Protein AF-0000000085142740 (afdb_homodimer)

Structure (mmCIF, N/CA/C/O backbone):
data_AF-0000000085142740-model_v1
#
loop_
_entity.id
_entity.type
_entity.pdbx_description
1 polymer 'Na+/glutamate symporter'
#
loop_
_atom_site.group_PDB
_atom_site.id
_atom_site.type_symbol
_atom_site.label_atom_id
_atom_site.label_alt_id
_atom_site.label_comp_id
_atom_site.label_asym_id
_atom_site.label_entity_id
_atom_site.label_seq_id
_atom_site.pdbx_PDB_ins_code
_atom_site.Cartn_x
_atom_site.Cartn_y
_atom_site.Cartn_z
_atom_site.occupancy
_atom_site.B_iso_or_equiv
_atom_site.auth_seq_id
_atom_site.auth_comp_id
_atom_site.auth_asym_id
_atom_site.auth_atom_id
_atom_site.pdbx_PDB_model_num
ATOM 1 N N . MET A 1 1 ? -31.531 2.143 -6.816 1 34.97 1 MET A N 1
ATOM 2 C CA . MET A 1 1 ? -31.172 1 -5.98 1 34.97 1 MET A CA 1
ATOM 3 C C . MET A 1 1 ? -29.797 1.188 -5.355 1 34.97 1 MET A C 1
ATOM 5 O O . MET A 1 1 ? -28.828 1.452 -6.062 1 34.97 1 MET A O 1
ATOM 9 N N . GLN A 1 2 ? -29.719 1.698 -4.301 1 47.25 2 GLN A N 1
ATOM 10 C CA . GLN A 1 2 ? -28.484 2.059 -3.613 1 47.25 2 GLN A CA 1
ATOM 11 C C . GLN A 1 2 ? -27.453 0.938 -3.713 1 47.25 2 GLN A C 1
ATOM 13 O O . GLN A 1 2 ? -27.703 -0.19 -3.289 1 47.25 2 GLN A O 1
ATOM 18 N N . GLU A 1 3 ? -26.609 0.937 -4.727 1 62.22 3 GLU A N 1
ATOM 19 C CA . GLU A 1 3 ? -25.656 -0.119 -5.043 1 62.22 3 GLU A CA 1
ATOM 20 C C . GLU A 1 3 ? -24.891 -0.567 -3.797 1 62.22 3 GLU A C 1
ATOM 22 O O . GLU A 1 3 ? -24.469 0.262 -2.988 1 62.22 3 GLU A O 1
ATOM 27 N N . GLN A 1 4 ? -25.078 -1.77 -3.393 1 82.69 4 GLN A N 1
ATOM 28 C CA . GLN A 1 4 ? -24.453 -2.424 -2.248 1 82.69 4 GLN A CA 1
ATOM 29 C C . GLN A 1 4 ? -22.938 -2.275 -2.289 1 82.69 4 GLN A C 1
ATOM 31 O O . GLN A 1 4 ? -22.312 -2.441 -3.344 1 82.69 4 GLN A O 1
ATOM 36 N N . PHE A 1 5 ? -22.391 -1.697 -1.229 1 90.69 5 PHE A N 1
ATOM 37 C CA . PHE A 1 5 ? -20.953 -1.533 -1.078 1 90.69 5 PHE A CA 1
ATOM 38 C C . PHE A 1 5 ? -20.266 -2.887 -1.029 1 90.69 5 PHE A C 1
ATOM 40 O O . PHE A 1 5 ? -20.656 -3.766 -0.258 1 90.69 5 PHE A O 1
ATOM 47 N N . THR A 1 6 ? -19.344 -3.148 -1.967 1 91 6 THR A N 1
ATOM 48 C CA . THR A 1 6 ? -18.578 -4.387 -2.053 1 91 6 THR A CA 1
ATOM 49 C C . THR A 1 6 ? -17.078 -4.09 -2.16 1 91 6 THR A C 1
ATOM 51 O O . THR A 1 6 ? -16.672 -2.928 -2.213 1 91 6 THR A O 1
ATOM 54 N N . ALA A 1 7 ? -16.281 -5.094 -2.168 1 92.5 7 ALA A N 1
ATOM 55 C CA . ALA A 1 7 ? -14.844 -4.934 -2.342 1 92.5 7 ALA A CA 1
ATOM 56 C C . ALA A 1 7 ? -14.523 -4.289 -3.688 1 92.5 7 ALA A C 1
ATOM 58 O O . ALA A 1 7 ? -13.562 -3.525 -3.803 1 92.5 7 ALA A O 1
ATOM 59 N N . TRP A 1 8 ? -15.336 -4.531 -4.668 1 91.62 8 TRP A N 1
ATOM 60 C CA . TRP A 1 8 ? -15.141 -3.918 -5.977 1 91.62 8 TRP A CA 1
ATOM 61 C C . TRP A 1 8 ? -15.383 -2.414 -5.914 1 91.62 8 TRP A C 1
ATOM 63 O O . TRP A 1 8 ? -14.734 -1.646 -6.637 1 91.62 8 TRP A O 1
ATOM 73 N N . SER A 1 9 ? -16.328 -1.988 -5.016 1 94.44 9 SER A N 1
ATOM 74 C CA . SER A 1 9 ? -16.578 -0.563 -4.82 1 94.44 9 SER A CA 1
ATOM 75 C C . SER A 1 9 ? -15.328 0.149 -4.312 1 94.44 9 SER A C 1
ATOM 77 O O . SER A 1 9 ? -15.062 1.296 -4.68 1 94.44 9 SER A O 1
ATOM 79 N N . VAL A 1 10 ? -14.609 -0.55 -3.465 1 94.62 10 VAL A N 1
ATOM 80 C CA . VAL A 1 10 ? -13.375 0.006 -2.92 1 94.62 10 VAL A CA 1
ATOM 81 C C . VAL A 1 10 ? -12.367 0.22 -4.047 1 94.62 10 VAL A C 1
ATOM 83 O O . VAL A 1 10 ? -11.703 1.259 -4.105 1 94.62 10 VAL A O 1
ATOM 86 N N . LEU A 1 11 ? -12.25 -0.732 -4.949 1 95.5 11 LEU A N 1
ATOM 87 C CA . LEU A 1 11 ? -11.305 -0.623 -6.055 1 95.5 11 LEU A CA 1
ATOM 88 C C . LEU A 1 11 ? -11.695 0.52 -6.988 1 95.5 11 LEU A C 1
ATOM 90 O O . LEU A 1 11 ? -10.828 1.263 -7.461 1 95.5 11 LEU A O 1
ATOM 94 N N . VAL A 1 12 ? -12.953 0.63 -7.273 1 95.62 12 VAL A N 1
ATOM 95 C CA . VAL A 1 12 ? -13.422 1.683 -8.172 1 95.62 12 VAL A CA 1
ATOM 96 C C . VAL A 1 12 ? -13.125 3.051 -7.562 1 95.62 12 VAL A C 1
ATOM 98 O O . VAL A 1 12 ? -12.609 3.943 -8.242 1 95.62 12 VAL A O 1
ATOM 101 N N . ASP A 1 13 ? -13.469 3.182 -6.293 1 96.69 13 ASP A N 1
ATOM 102 C CA . ASP A 1 13 ? -13.156 4.438 -5.613 1 96.69 13 ASP A CA 1
ATOM 103 C C . ASP A 1 13 ? -11.656 4.719 -5.629 1 96.69 13 ASP A C 1
ATOM 105 O O . ASP A 1 13 ? -11.234 5.852 -5.871 1 96.69 13 ASP A O 1
ATOM 109 N N . ALA A 1 14 ? -10.891 3.684 -5.332 1 97 14 ALA A N 1
ATOM 110 C CA . ALA A 1 14 ? -9.438 3.826 -5.348 1 97 14 ALA A CA 1
ATOM 111 C C . ALA A 1 14 ? -8.945 4.223 -6.734 1 97 14 ALA A C 1
ATOM 113 O O . ALA A 1 14 ? -8 5.012 -6.859 1 97 14 ALA A O 1
ATOM 114 N N . GLY A 1 15 ? -9.555 3.639 -7.742 1 97.69 15 GLY A N 1
ATOM 115 C CA . GLY A 1 15 ? -9.195 3.979 -9.109 1 97.69 15 GLY A CA 1
ATOM 116 C C . GLY A 1 15 ? -9.5 5.422 -9.469 1 97.69 15 GLY A C 1
ATOM 117 O O . GLY A 1 15 ? -8.688 6.09 -10.117 1 97.69 15 GLY A O 1
ATOM 118 N N . LEU A 1 16 ? -10.656 5.879 -9.039 1 97.56 16 LEU A N 1
ATOM 119 C CA . LEU A 1 16 ? -11.031 7.27 -9.281 1 97.56 16 LEU A CA 1
ATOM 120 C C . LEU A 1 16 ? -10.078 8.219 -8.555 1 97.56 16 LEU A C 1
ATOM 122 O O . LEU A 1 16 ? -9.656 9.227 -9.125 1 97.56 16 LEU A O 1
ATOM 126 N N . ILE A 1 17 ? -9.773 7.887 -7.34 1 97.81 17 ILE A N 1
ATOM 127 C CA . ILE A 1 17 ? -8.844 8.688 -6.559 1 97.81 17 ILE A CA 1
ATOM 128 C C . ILE A 1 17 ? -7.469 8.688 -7.23 1 97.81 17 ILE A C 1
ATOM 130 O O . ILE A 1 17 ? -6.816 9.727 -7.332 1 97.81 17 ILE A O 1
ATOM 134 N N . GLY A 1 18 ? -7.082 7.484 -7.652 1 97.38 18 GLY A N 1
ATOM 135 C CA . GLY A 1 18 ? -5.816 7.383 -8.359 1 97.38 18 GLY A CA 1
ATOM 136 C C . GLY A 1 18 ? -5.77 8.219 -9.625 1 97.38 18 GLY A C 1
ATOM 137 O O . GLY A 1 18 ? -4.762 8.867 -9.914 1 97.38 18 GLY A O 1
ATOM 138 N N . ALA A 1 19 ? -6.809 8.227 -10.367 1 97.12 19 ALA A N 1
ATOM 139 C CA . ALA A 1 19 ? -6.895 9.031 -11.586 1 97.12 19 ALA A CA 1
ATOM 140 C C . ALA A 1 19 ? -6.793 10.523 -11.258 1 97.12 19 ALA A C 1
ATOM 142 O O . ALA A 1 19 ? -6.102 11.266 -11.953 1 97.12 19 ALA A O 1
ATOM 143 N N . LEU A 1 20 ? -7.531 10.914 -10.258 1 97.75 20 LEU A N 1
ATOM 144 C CA . LEU A 1 20 ? -7.496 12.312 -9.844 1 97.75 20 LEU A CA 1
ATOM 145 C C . LEU A 1 20 ? -6.094 12.703 -9.383 1 97.75 20 LEU A C 1
ATOM 147 O O . LEU A 1 20 ? -5.629 13.805 -9.688 1 97.75 20 LEU A O 1
ATOM 151 N N . LEU A 1 21 ? -5.488 11.836 -8.641 1 96.94 21 LEU A N 1
ATOM 152 C CA . LEU A 1 21 ? -4.129 12.102 -8.188 1 96.94 21 LEU A CA 1
ATOM 153 C C . LEU A 1 21 ? -3.176 12.234 -9.367 1 96.94 21 LEU A C 1
ATOM 155 O O . LEU A 1 21 ? -2.27 13.07 -9.344 1 96.94 21 LEU A O 1
ATOM 159 N N . ALA A 1 22 ? -3.338 11.383 -10.375 1 94.62 22 ALA A N 1
ATOM 160 C CA . ALA A 1 22 ? -2.508 11.461 -11.57 1 94.62 22 ALA A CA 1
ATOM 161 C C . ALA A 1 22 ? -2.689 12.805 -12.273 1 94.62 22 ALA A C 1
ATOM 163 O O . ALA A 1 22 ? -1.712 13.438 -12.672 1 94.62 22 ALA A O 1
ATOM 164 N N . VAL A 1 23 ? -3.877 13.219 -12.383 1 95.69 23 VAL A N 1
ATOM 165 C CA . VAL A 1 23 ? -4.172 14.5 -13.016 1 95.69 23 VAL A CA 1
ATOM 166 C C . VAL A 1 23 ? -3.602 15.633 -12.172 1 95.69 23 VAL A C 1
ATOM 168 O O . VAL A 1 23 ? -3.045 16.594 -12.703 1 95.69 23 VAL A O 1
ATOM 171 N N . GLY A 1 24 ? -3.842 15.492 -10.859 1 96.06 24 GLY A N 1
ATOM 172 C CA . GLY A 1 24 ? -3.291 16.5 -9.969 1 96.06 24 GLY A CA 1
ATOM 173 C C . GLY A 1 24 ? -1.781 16.609 -10.055 1 96.06 24 GLY A C 1
ATOM 174 O O . GLY A 1 24 ? -1.234 17.719 -10.031 1 96.06 24 GLY A O 1
ATOM 175 N N . THR A 1 25 ? -1.172 15.5 -10.164 1 94.06 25 THR A N 1
ATOM 176 C CA . THR A 1 25 ? 0.282 15.469 -10.273 1 94.06 25 THR A CA 1
ATOM 177 C C . THR A 1 25 ? 0.737 16.125 -11.578 1 94.06 25 THR A C 1
ATOM 179 O O . THR A 1 25 ? 1.7 16.891 -11.586 1 94.06 25 THR A O 1
ATOM 182 N N . LEU A 1 26 ? 0.085 15.828 -12.641 1 91.31 26 LEU A N 1
ATOM 183 C CA . LEU A 1 26 ? 0.411 16.422 -13.93 1 91.31 26 LEU A CA 1
ATOM 184 C C . LEU A 1 26 ? 0.143 17.922 -13.922 1 91.31 26 LEU A C 1
ATOM 186 O O . LEU A 1 26 ? 0.929 18.703 -14.469 1 91.31 26 LEU A O 1
ATOM 190 N N . ALA A 1 27 ? -0.961 18.297 -13.352 1 94.5 27 ALA A N 1
ATOM 191 C CA . ALA A 1 27 ? -1.302 19.719 -13.266 1 94.5 27 ALA A CA 1
ATOM 192 C C . ALA A 1 27 ? -0.234 20.5 -12.5 1 94.5 27 ALA A C 1
ATOM 194 O O . ALA A 1 27 ? 0.189 21.562 -12.93 1 94.5 27 ALA A O 1
ATOM 195 N N . ARG A 1 28 ? 0.13 19.938 -11.383 1 92.88 28 ARG A N 1
ATOM 196 C CA . ARG A 1 28 ? 1.183 20.547 -10.586 1 92.88 28 ARG A CA 1
ATOM 197 C C . ARG A 1 28 ? 2.484 20.656 -11.375 1 92.88 28 ARG A C 1
ATOM 199 O O . ARG A 1 28 ? 3.225 21.625 -11.242 1 92.88 28 ARG A O 1
ATOM 206 N N . ALA A 1 29 ? 2.768 19.719 -12.195 1 88.94 29 ALA A N 1
ATOM 207 C CA . ALA A 1 29 ? 4.027 19.656 -12.93 1 88.94 29 ALA A CA 1
ATOM 208 C C . ALA A 1 29 ? 4.035 20.641 -14.102 1 88.94 29 ALA A C 1
ATOM 210 O O . ALA A 1 29 ? 5.098 21.109 -14.516 1 88.94 29 ALA A O 1
ATOM 211 N N . VAL A 1 30 ? 2.84 21.078 -14.578 1 90.88 30 VAL A N 1
ATOM 212 C CA . VAL A 1 30 ? 2.83 21.797 -15.844 1 90.88 30 VAL A CA 1
ATOM 213 C C . VAL A 1 30 ? 2.27 23.203 -15.625 1 90.88 30 VAL A C 1
ATOM 215 O O . VAL A 1 30 ? 2.633 24.141 -16.344 1 90.88 30 VAL A O 1
ATOM 218 N N . ILE A 1 31 ? 1.387 23.391 -14.664 1 93.75 31 ILE A N 1
ATOM 219 C CA . ILE A 1 31 ? 0.692 24.656 -14.508 1 93.75 31 ILE A CA 1
ATOM 220 C C . ILE A 1 31 ? 1.471 25.562 -13.547 1 93.75 31 ILE A C 1
ATOM 222 O O . ILE A 1 31 ? 1.607 25.234 -12.359 1 93.75 31 ILE A O 1
ATOM 226 N N . THR A 1 32 ? 1.837 26.672 -13.938 1 91.62 32 THR A N 1
ATOM 227 C CA . THR A 1 32 ? 2.766 27.562 -13.25 1 91.62 32 THR A CA 1
ATOM 228 C C . THR A 1 32 ? 2.131 28.141 -11.984 1 91.62 32 THR A C 1
ATOM 230 O O . THR A 1 32 ? 2.766 28.172 -10.93 1 91.62 32 THR A O 1
ATOM 233 N N . PRO A 1 33 ? 0.891 28.578 -12.023 1 91.75 33 PRO A N 1
ATOM 234 C CA . PRO A 1 33 ? 0.314 29.094 -10.781 1 91.75 33 PRO A CA 1
ATOM 235 C C . PRO A 1 33 ? 0.26 28.062 -9.672 1 91.75 33 PRO A C 1
ATOM 237 O O . PRO A 1 33 ? 0.429 28.391 -8.492 1 91.75 33 PRO A O 1
ATOM 240 N N . LEU A 1 34 ? 0.009 26.844 -9.969 1 92.56 34 LEU A N 1
ATOM 241 C CA . LEU A 1 34 ? -0.023 25.766 -8.984 1 92.56 34 LEU A CA 1
ATOM 242 C C . LEU A 1 34 ? 1.37 25.5 -8.422 1 92.56 34 LEU A C 1
ATOM 244 O O . LEU A 1 34 ? 1.519 25.172 -7.246 1 92.56 34 LEU A O 1
ATOM 248 N N . GLN A 1 35 ? 2.354 25.703 -9.281 1 89.5 35 GLN A N 1
ATOM 249 C CA . GLN A 1 35 ? 3.744 25.562 -8.867 1 89.5 35 GLN A CA 1
ATOM 250 C C . GLN A 1 35 ? 4.152 26.672 -7.906 1 89.5 35 GLN A C 1
ATOM 252 O O . GLN A 1 35 ? 4.801 26.422 -6.891 1 89.5 35 GLN A O 1
ATOM 257 N N . THR A 1 36 ? 3.676 27.859 -8.297 1 84.88 36 THR A N 1
ATOM 258 C CA . THR A 1 36 ? 4.059 29.031 -7.508 1 84.88 36 THR A CA 1
ATOM 259 C C . THR A 1 36 ? 3.439 28.969 -6.113 1 84.88 36 THR A C 1
ATOM 261 O O . THR A 1 36 ? 4.062 29.375 -5.133 1 84.88 36 THR A O 1
ATOM 264 N N . LEU A 1 37 ? 2.273 28.422 -6.055 1 86.94 37 LEU A N 1
ATOM 265 C CA . LEU A 1 37 ? 1.59 28.297 -4.77 1 86.94 37 LEU A CA 1
ATOM 266 C C . LEU A 1 37 ? 1.961 27 -4.07 1 86.94 37 LEU A C 1
ATOM 268 O O . LEU A 1 37 ? 1.559 26.766 -2.93 1 86.94 37 LEU A O 1
ATOM 272 N N . MET A 1 38 ? 2.695 26.156 -4.793 1 87.69 38 MET A N 1
ATOM 273 C CA . MET A 1 38 ? 3.174 24.875 -4.273 1 87.69 38 MET A CA 1
ATOM 274 C C . MET A 1 38 ? 2.016 24.047 -3.744 1 87.69 38 MET A C 1
ATOM 276 O O . MET A 1 38 ? 2.094 23.484 -2.645 1 87.69 38 MET A O 1
ATOM 280 N N . ILE A 1 39 ? 0.956 24.062 -4.473 1 91.06 39 ILE A N 1
ATOM 281 C CA . ILE A 1 39 ? -0.21 23.281 -4.086 1 91.06 39 ILE A CA 1
ATOM 282 C C . ILE A 1 39 ? 0.078 21.797 -4.301 1 91.06 39 ILE A C 1
ATOM 284 O O . ILE A 1 39 ? 0.42 21.375 -5.41 1 91.06 39 ILE A O 1
ATOM 288 N N . PRO A 1 40 ? -0.056 21.094 -3.275 1 92.56 40 PRO A N 1
ATOM 289 C CA . PRO A 1 40 ? 0.185 19.656 -3.428 1 92.56 40 PRO A CA 1
ATOM 290 C C . PRO A 1 40 ? -0.787 18.984 -4.398 1 92.56 40 PRO A C 1
ATOM 292 O O . PRO A 1 40 ? -1.946 19.406 -4.496 1 92.56 40 PRO A O 1
ATOM 295 N N . ALA A 1 41 ? -0.293 17.938 -5.027 1 95.56 41 ALA A N 1
ATOM 296 C CA . ALA A 1 41 ? -1.097 17.219 -6.016 1 95.56 41 ALA A CA 1
ATOM 297 C C . ALA A 1 41 ? -2.359 16.641 -5.379 1 95.56 41 ALA A C 1
ATOM 299 O O . ALA A 1 41 ? -3.408 16.578 -6.023 1 95.56 41 ALA A O 1
ATOM 300 N N . SER A 1 42 ? -2.25 16.219 -4.168 1 96.19 42 SER A N 1
ATOM 301 C CA . SER A 1 42 ? -3.398 15.648 -3.473 1 96.19 42 SER A CA 1
ATOM 302 C C . SER A 1 42 ? -4.488 16.688 -3.25 1 96.19 42 SER A C 1
ATOM 304 O O . SER A 1 42 ? -5.68 16.375 -3.324 1 96.19 42 SER A O 1
ATOM 306 N N . VAL A 1 43 ? -4.105 17.891 -3.012 1 95.06 43 VAL A N 1
ATOM 307 C CA . VAL A 1 43 ? -5.07 18.969 -2.822 1 95.06 43 VAL A CA 1
ATOM 308 C C . VAL A 1 43 ? -5.754 19.281 -4.148 1 95.06 43 VAL A C 1
ATOM 310 O O . VAL A 1 43 ? -6.977 19.453 -4.203 1 95.06 43 VAL A O 1
ATOM 313 N N . ILE A 1 44 ? -4.992 19.391 -5.207 1 96.88 44 ILE A N 1
ATOM 314 C CA . ILE A 1 44 ? -5.551 19.625 -6.535 1 96.88 44 ILE A CA 1
ATOM 315 C C . ILE A 1 44 ? -6.543 18.516 -6.879 1 96.88 44 ILE A C 1
ATOM 317 O O . ILE A 1 44 ? -7.652 18.781 -7.344 1 96.88 44 ILE A O 1
ATOM 321 N N . ALA A 1 45 ? -6.105 17.312 -6.645 1 97.62 45 ALA A N 1
ATOM 322 C CA . ALA A 1 45 ? -6.957 16.156 -6.891 1 97.62 45 ALA A CA 1
ATOM 323 C C . ALA A 1 45 ? -8.242 16.234 -6.078 1 97.62 45 ALA A C 1
ATOM 325 O O . ALA A 1 45 ? -9.32 15.906 -6.578 1 97.62 45 ALA A O 1
ATOM 326 N N . GLY A 1 46 ? -8.148 16.609 -4.82 1 96.56 46 GLY A N 1
ATOM 327 C CA . GLY A 1 46 ? -9.312 16.766 -3.969 1 96.56 46 GLY A CA 1
ATOM 328 C C . GLY A 1 46 ? -10.289 17.812 -4.477 1 96.56 46 GLY A C 1
ATOM 329 O O . GLY A 1 46 ? -11.5 17.578 -4.488 1 96.56 46 GLY A O 1
ATOM 330 N N . ILE A 1 47 ? -9.773 18.922 -4.902 1 96.44 47 ILE A N 1
ATOM 331 C CA . ILE A 1 47 ? -10.609 19.984 -5.434 1 96.44 47 ILE A CA 1
ATOM 332 C C . ILE A 1 47 ? -11.328 19.516 -6.695 1 96.44 47 ILE A C 1
ATOM 334 O O . ILE A 1 47 ? -12.516 19.766 -6.879 1 96.44 47 ILE A O 1
ATOM 338 N N . LEU A 1 48 ? -10.602 18.812 -7.547 1 97.44 48 LEU A N 1
ATOM 339 C CA . LEU A 1 48 ? -11.219 18.234 -8.734 1 97.44 48 LEU A CA 1
ATOM 340 C C . LEU A 1 48 ? -12.273 17.203 -8.352 1 97.44 48 LEU A C 1
ATOM 342 O O . LEU A 1 48 ? -13.32 17.109 -8.992 1 97.44 48 LEU A O 1
ATOM 346 N N . GLY A 1 49 ? -11.945 16.406 -7.348 1 96.69 49 GLY A N 1
ATOM 347 C CA . GLY A 1 49 ? -12.914 15.445 -6.844 1 96.69 49 GLY A CA 1
ATOM 348 C C . GLY A 1 49 ? -14.18 16.094 -6.309 1 96.69 49 GLY A C 1
ATOM 349 O O . GLY A 1 49 ? -15.273 15.562 -6.477 1 96.69 49 GLY A O 1
ATOM 350 N N . LEU A 1 50 ? -13.992 17.188 -5.656 1 95.19 50 LEU A N 1
ATOM 351 C CA . LEU A 1 50 ? -15.133 17.953 -5.152 1 95.19 50 LEU A CA 1
ATOM 352 C C . LEU A 1 50 ? -15.953 18.516 -6.305 1 95.19 50 LEU A C 1
ATOM 354 O O . LEU A 1 50 ? -17.188 18.422 -6.301 1 95.19 50 LEU A O 1
ATOM 358 N N . ALA A 1 51 ? -15.297 19.094 -7.309 1 96.56 51 ALA A N 1
ATOM 359 C CA . ALA A 1 51 ? -15.969 19.734 -8.445 1 96.56 51 ALA A CA 1
ATOM 360 C C . ALA A 1 51 ? -16.719 18.688 -9.273 1 96.56 51 ALA A C 1
ATOM 362 O O . ALA A 1 51 ? -17.828 18.938 -9.742 1 96.56 51 ALA A O 1
ATOM 363 N N . LEU A 1 52 ? -16.141 17.484 -9.398 1 96.56 52 LEU A N 1
ATOM 364 C CA . LEU A 1 52 ? -16.688 16.484 -10.289 1 96.56 52 LEU A CA 1
ATOM 365 C C . LEU A 1 52 ? -17.453 15.422 -9.5 1 96.56 52 LEU A C 1
ATOM 367 O O . LEU A 1 52 ? -18.125 14.562 -10.086 1 96.56 52 LEU A O 1
ATOM 371 N N . GLY A 1 53 ? -17.391 15.484 -8.195 1 93.38 53 GLY A N 1
ATOM 372 C CA . GLY A 1 53 ? -17.984 14.477 -7.336 1 93.38 53 GLY A CA 1
ATOM 373 C C . GLY A 1 53 ? -19.438 14.75 -7.02 1 93.38 53 GLY A C 1
ATOM 374 O O . GLY A 1 53 ? -20.078 15.57 -7.68 1 93.38 53 GLY A O 1
ATOM 375 N N . PRO A 1 54 ? -20 14.008 -6.051 1 88.75 54 PRO A N 1
ATOM 376 C CA . PRO A 1 54 ? -21.438 14.07 -5.738 1 88.75 54 PRO A CA 1
ATOM 377 C C . PRO A 1 54 ? -21.875 15.453 -5.246 1 88.75 54 PRO A C 1
ATOM 379 O O . PRO A 1 54 ? -23.016 15.852 -5.445 1 88.75 54 PRO A O 1
ATOM 382 N N . ASN A 1 55 ? -21.047 16.234 -4.605 1 88.44 55 ASN A N 1
ATOM 383 C CA . ASN A 1 55 ? -21.406 17.547 -4.07 1 88.44 55 ASN A CA 1
ATOM 384 C C . ASN A 1 55 ? -21.172 18.641 -5.098 1 88.44 55 ASN A C 1
ATOM 386 O O . ASN A 1 55 ? -21.422 19.812 -4.824 1 88.44 55 ASN A O 1
ATOM 390 N N . GLY A 1 56 ? -20.594 18.266 -6.309 1 93.12 56 GLY A N 1
ATOM 391 C CA . GLY A 1 56 ? -20.406 19.188 -7.422 1 93.12 56 GLY A CA 1
ATOM 392 C C . GLY A 1 56 ? -21.219 18.797 -8.648 1 93.12 56 GLY A C 1
ATOM 393 O O . GLY A 1 56 ? -22.438 18.734 -8.602 1 93.12 56 GLY A O 1
ATOM 394 N N . LEU A 1 57 ? -20.547 18.438 -9.703 1 93.94 57 LEU A N 1
ATOM 395 C CA . LEU A 1 57 ? -21.203 18.125 -10.969 1 93.94 57 LEU A CA 1
ATOM 396 C C . LEU A 1 57 ? -21.75 16.703 -10.953 1 93.94 57 LEU A C 1
ATOM 398 O O . LEU A 1 57 ? -22.609 16.359 -11.766 1 93.94 57 LEU A O 1
ATOM 402 N N . GLY A 1 58 ? -21.234 15.828 -10.117 1 92.06 58 GLY A N 1
ATOM 403 C CA . GLY A 1 58 ? -21.734 14.477 -9.961 1 92.06 58 GLY A CA 1
ATOM 404 C C . GLY A 1 58 ? -21.281 13.539 -11.062 1 92.06 58 GLY A C 1
ATOM 405 O O . GLY A 1 58 ? -21.953 12.547 -11.352 1 92.06 58 GLY A O 1
ATOM 406 N N . TRP A 1 59 ? -20.172 13.82 -11.703 1 92.81 59 TRP A N 1
ATOM 407 C CA . TRP A 1 59 ? -19.688 13.016 -12.82 1 92.81 59 TRP A CA 1
ATOM 408 C C . TRP A 1 59 ? -18.938 11.781 -12.32 1 92.81 59 TRP A C 1
ATOM 410 O O . TRP A 1 59 ? -18.891 10.758 -13 1 92.81 59 TRP A O 1
ATOM 420 N N . LEU A 1 60 ? -18.344 11.836 -11.164 1 93.62 60 LEU A N 1
ATOM 421 C CA . LEU A 1 60 ? -17.578 10.727 -10.609 1 93.62 60 LEU A CA 1
ATOM 422 C C . LEU A 1 60 ? -18.422 9.93 -9.617 1 93.62 60 LEU A C 1
ATOM 424 O O . LEU A 1 60 ? -18.875 10.469 -8.609 1 93.62 60 LEU A O 1
ATOM 428 N N . PRO A 1 61 ? -18.609 8.703 -9.867 1 91.25 61 PRO A N 1
ATOM 429 C CA . PRO A 1 61 ? -19.484 7.871 -9.039 1 91.25 61 PRO A CA 1
ATOM 430 C C . PRO A 1 61 ? -18.766 7.336 -7.797 1 91.25 61 PRO A C 1
ATOM 432 O O . PRO A 1 61 ? -18.656 6.117 -7.621 1 91.25 61 PRO A O 1
ATOM 435 N N . PHE A 1 62 ? -18.391 8.18 -6.871 1 92.69 62 PHE A N 1
ATOM 436 C CA . PHE A 1 62 ? -17.812 7.742 -5.609 1 92.69 62 PHE A CA 1
ATOM 437 C C . PHE A 1 62 ? -18.844 7.016 -4.758 1 92.69 62 PHE A C 1
ATOM 439 O O . PHE A 1 62 ? -20.031 7.367 -4.777 1 92.69 62 PHE A O 1
ATOM 446 N N . SER A 1 63 ? -18.422 6.062 -4.023 1 90.94 63 SER A N 1
ATOM 447 C CA . SER A 1 63 ? -19.312 5.375 -3.096 1 90.94 63 SER A CA 1
ATOM 448 C C . SER A 1 63 ? -19.641 6.254 -1.892 1 90.94 63 SER A C 1
ATOM 450 O O . SER A 1 63 ? -19.031 7.301 -1.697 1 90.94 63 SER A O 1
ATOM 452 N N . SER A 1 64 ? -20.625 5.809 -1.098 1 87.75 64 SER A N 1
ATOM 453 C CA . SER A 1 64 ? -21.047 6.535 0.1 1 87.75 64 SER A CA 1
ATOM 454 C C . SER A 1 64 ? -20 6.41 1.207 1 87.75 64 SER A C 1
ATOM 456 O O . SER A 1 64 ? -20.109 7.074 2.242 1 87.75 64 SER A O 1
ATOM 458 N N . GLN A 1 65 ? -18.922 5.68 0.942 1 90.31 65 GLN A N 1
ATOM 459 C CA . GLN A 1 65 ? -17.938 5.406 1.98 1 90.31 65 GLN A CA 1
ATOM 460 C C . GLN A 1 65 ? -16.734 6.355 1.865 1 90.31 65 GLN A C 1
ATOM 462 O O . GLN A 1 65 ? -15.742 6.199 2.576 1 90.31 65 GLN A O 1
ATOM 467 N N . LEU A 1 66 ? -16.812 7.332 1.072 1 88.5 66 LEU A N 1
ATOM 468 C CA . LEU A 1 66 ? -15.711 8.258 0.839 1 88.5 66 LEU A CA 1
ATOM 469 C C . LEU A 1 66 ? -15.234 8.883 2.148 1 88.5 66 LEU A C 1
ATOM 471 O O . LEU A 1 66 ? -14.031 8.992 2.391 1 88.5 66 LEU A O 1
ATOM 475 N N . GLY A 1 67 ? -16.219 9.32 2.988 1 84.81 67 GLY A N 1
ATOM 476 C CA . GLY A 1 67 ? -15.883 9.867 4.293 1 84.81 67 GLY A CA 1
ATOM 477 C C . GLY A 1 67 ? -15.273 8.836 5.23 1 84.81 67 GLY A C 1
ATOM 478 O O . GLY A 1 67 ? -14.367 9.148 6 1 84.81 67 GLY A O 1
ATOM 479 N N . THR A 1 68 ? -15.703 7.609 5.117 1 88.75 68 THR A N 1
ATOM 480 C CA . THR A 1 68 ? -15.219 6.527 5.969 1 88.75 68 THR A CA 1
ATOM 481 C C . THR A 1 68 ? -13.773 6.184 5.633 1 88.75 68 THR A C 1
ATOM 483 O O . THR A 1 68 ? -12.992 5.824 6.52 1 88.75 68 THR A O 1
ATOM 486 N N . TYR A 1 69 ? -13.391 6.363 4.359 1 93.88 69 TYR A N 1
ATOM 487 C CA . TYR A 1 69 ? -12 6.133 3.982 1 93.88 69 TYR A CA 1
ATOM 488 C C . TYR A 1 69 ? -11.07 7.047 4.762 1 93.88 69 TYR A C 1
ATOM 490 O O . TYR A 1 69 ? -10 6.621 5.203 1 93.88 69 TYR A O 1
ATOM 498 N N . GLY A 1 70 ? -11.539 8.258 4.887 1 90.88 70 GLY A N 1
ATOM 499 C CA . GLY A 1 70 ? -10.734 9.211 5.633 1 90.88 70 GLY A CA 1
ATOM 500 C C . GLY A 1 70 ? -10.477 8.781 7.066 1 90.88 70 GLY A C 1
ATOM 501 O O . GLY A 1 70 ? -9.367 8.93 7.578 1 90.88 70 GLY A O 1
ATOM 502 N N . SER A 1 71 ? -11.5 8.234 7.668 1 89.19 71 SER A N 1
ATOM 503 C CA . SER A 1 71 ? -11.383 7.789 9.055 1 89.19 71 SER A CA 1
ATOM 504 C C . SER A 1 71 ? -10.391 6.637 9.18 1 89.19 71 SER A C 1
ATOM 506 O O . SER A 1 71 ? -9.641 6.562 10.156 1 89.19 71 SER A O 1
ATOM 508 N N . ILE A 1 72 ? -10.383 5.824 8.219 1 94.44 72 ILE A N 1
ATOM 509 C CA . ILE A 1 72 ? -9.516 4.656 8.25 1 94.44 72 ILE A CA 1
ATOM 510 C C . ILE A 1 72 ? -8.078 5.074 7.934 1 94.44 72 ILE A C 1
ATOM 512 O O . ILE A 1 72 ? -7.133 4.617 8.586 1 94.44 72 ILE A O 1
ATOM 516 N N . LEU A 1 73 ? -7.934 5.945 6.98 1 96.19 73 LEU A N 1
ATOM 517 C CA . LEU A 1 73 ? -6.613 6.328 6.496 1 96.19 73 LEU A CA 1
ATOM 518 C C . LEU A 1 73 ? -5.859 7.137 7.551 1 96.19 73 LEU A C 1
ATOM 520 O O . LEU A 1 73 ? -4.637 7.043 7.656 1 96.19 73 LEU A O 1
ATOM 524 N N . ILE A 1 74 ? -6.57 7.941 8.312 1 92.88 74 ILE A N 1
ATOM 525 C CA . ILE A 1 74 ? -5.891 8.688 9.367 1 92.88 74 ILE A CA 1
ATOM 526 C C . ILE A 1 74 ? -5.379 7.719 10.43 1 92.88 74 ILE A C 1
ATOM 528 O O . ILE A 1 74 ? -4.328 7.945 11.031 1 92.88 74 ILE A O 1
ATOM 532 N N . VAL A 1 75 ? -6.16 6.652 10.703 1 94.5 75 VAL A N 1
ATOM 533 C CA . VAL A 1 75 ? -5.719 5.609 11.625 1 94.5 75 VAL A CA 1
ATOM 534 C C . VAL A 1 75 ? -4.398 5.016 11.141 1 94.5 75 VAL A C 1
ATOM 536 O O . VAL A 1 75 ? -3.461 4.848 11.922 1 94.5 75 VAL A O 1
ATOM 539 N N . ILE A 1 76 ? -4.312 4.773 9.875 1 96.62 76 ILE A N 1
ATOM 540 C CA . ILE A 1 76 ? -3.117 4.199 9.266 1 96.62 76 ILE A CA 1
ATOM 541 C C . ILE A 1 76 ? -1.947 5.172 9.414 1 96.62 76 ILE A C 1
ATOM 543 O O . ILE A 1 76 ? -0.838 4.77 9.773 1 96.62 76 ILE A O 1
ATOM 547 N N . VAL A 1 77 ? -2.201 6.422 9.172 1 93.88 77 VAL A N 1
ATOM 548 C CA . VAL A 1 77 ? -1.166 7.449 9.234 1 93.88 77 VAL A CA 1
ATOM 549 C C . VAL A 1 77 ? -0.588 7.512 10.648 1 93.88 77 VAL A C 1
ATOM 551 O O . VAL A 1 77 ? 0.632 7.52 10.82 1 93.88 77 VAL A O 1
ATOM 554 N N . LEU A 1 78 ? -1.426 7.496 11.602 1 91.5 78 LEU A N 1
ATOM 555 C CA . LEU A 1 78 ? -0.967 7.672 12.977 1 91.5 78 LEU A CA 1
ATOM 556 C C . LEU A 1 78 ? -0.244 6.426 13.477 1 91.5 78 LEU A C 1
ATOM 558 O O . LEU A 1 78 ? 0.686 6.52 14.273 1 91.5 78 LEU A O 1
ATOM 562 N N . VAL A 1 79 ? -0.663 5.242 13.023 1 95.12 79 VAL A N 1
ATOM 563 C CA . VAL A 1 79 ? 0.063 4.023 13.367 1 95.12 79 VAL A CA 1
ATOM 564 C C . VAL A 1 79 ? 1.486 4.098 12.82 1 95.12 79 VAL A C 1
ATOM 566 O O . VAL A 1 79 ? 2.447 3.77 13.523 1 95.12 79 VAL A O 1
ATOM 569 N N . CYS A 1 80 ? 1.627 4.523 11.562 1 94.88 80 CYS A N 1
ATOM 570 C CA . CYS A 1 80 ? 2.938 4.617 10.93 1 94.88 80 CYS A CA 1
ATOM 571 C C . CYS A 1 80 ? 3.834 5.598 11.68 1 94.88 80 CYS A C 1
ATOM 573 O O . CYS A 1 80 ? 5.012 5.316 11.906 1 94.88 80 CYS A O 1
ATOM 575 N N . ILE A 1 81 ? 3.285 6.703 12.07 1 87.94 81 ILE A N 1
ATOM 576 C CA . ILE A 1 81 ? 4.039 7.723 12.789 1 87.94 81 ILE A CA 1
ATOM 577 C C . ILE A 1 81 ? 4.5 7.168 14.141 1 87.94 81 ILE A C 1
ATOM 579 O O . ILE A 1 81 ? 5.652 7.352 14.531 1 87.94 81 ILE A O 1
ATOM 583 N N . ALA A 1 82 ? 3.623 6.488 14.797 1 90.56 82 ALA A N 1
ATOM 584 C CA . ALA A 1 82 ? 3.939 5.93 16.109 1 90.56 82 ALA A CA 1
ATOM 585 C C . ALA A 1 82 ? 5.062 4.902 16.016 1 90.56 82 ALA A C 1
ATOM 587 O O . ALA A 1 82 ? 5.914 4.82 16.906 1 90.56 82 ALA A O 1
ATOM 588 N N . LEU A 1 83 ? 5.133 4.164 14.93 1 93.06 83 LEU A N 1
ATOM 589 C CA . LEU A 1 83 ? 6.109 3.09 14.773 1 93.06 83 LEU A CA 1
ATOM 590 C C . LEU A 1 83 ? 7.473 3.646 14.375 1 93.06 83 LEU A C 1
ATOM 592 O O . LEU A 1 83 ? 8.492 2.967 14.523 1 93.06 83 LEU A O 1
ATOM 596 N N . THR A 1 84 ? 7.594 4.812 13.805 1 85.75 84 THR A N 1
ATOM 597 C CA . THR A 1 84 ? 8.836 5.301 13.227 1 85.75 84 THR A CA 1
ATOM 598 C C . THR A 1 84 ? 9.453 6.387 14.102 1 85.75 84 THR A C 1
ATOM 600 O O . THR A 1 84 ? 10.656 6.637 14.039 1 85.75 84 THR A O 1
ATOM 603 N N . ASP A 1 85 ? 8.859 7.145 14.781 1 71.31 85 ASP A N 1
ATOM 604 C CA . ASP A 1 85 ? 9.352 8.359 15.422 1 71.31 85 ASP A CA 1
ATOM 605 C C . ASP A 1 85 ? 10.352 8.023 16.531 1 71.31 85 ASP A C 1
ATOM 607 O O . ASP A 1 85 ? 10.102 7.152 17.359 1 71.31 85 ASP A O 1
ATOM 611 N N . ASP A 1 86 ? 11.578 8.469 16.219 1 65.88 86 ASP A N 1
ATOM 612 C CA . ASP A 1 86 ? 12.594 8.414 17.266 1 65.88 86 ASP A CA 1
ATOM 613 C C . ASP A 1 86 ? 12.586 9.68 18.109 1 65.88 86 ASP A C 1
ATOM 615 O O . ASP A 1 86 ? 12.867 10.773 17.609 1 65.88 86 ASP A O 1
ATOM 619 N N . PHE A 1 87 ? 12.055 9.625 19.297 1 63.5 87 PHE A N 1
ATOM 620 C CA . PHE A 1 87 ? 11.961 10.781 20.172 1 63.5 87 PHE A CA 1
ATOM 621 C C . PHE A 1 87 ? 13.219 10.93 21.016 1 63.5 87 PHE A C 1
ATOM 623 O O . PHE A 1 87 ? 13.273 10.453 22.141 1 63.5 87 PHE A O 1
ATOM 630 N N . ASP A 1 88 ? 14.367 11.109 20.344 1 63.53 88 ASP A N 1
ATOM 631 C CA . ASP A 1 88 ? 15.562 11.289 21.172 1 63.53 88 ASP A CA 1
ATOM 632 C C . ASP A 1 88 ? 15.75 12.758 21.547 1 63.53 88 ASP A C 1
ATOM 634 O O . ASP A 1 88 ? 16.375 13.523 20.797 1 63.53 88 ASP A O 1
ATOM 638 N N . VAL A 1 89 ? 15.281 13.195 22.688 1 62.34 89 VAL A N 1
ATOM 639 C CA . VAL A 1 89 ? 15.305 14.562 23.203 1 62.34 89 VAL A CA 1
ATO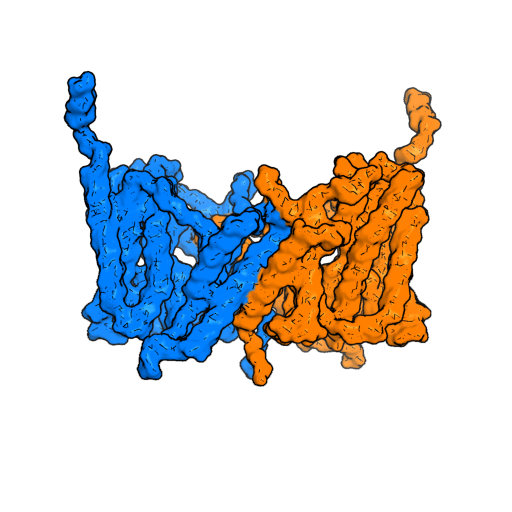M 640 C C . VAL A 1 89 ? 16.734 14.945 23.594 1 62.34 89 VAL A C 1
ATOM 642 O O . VAL A 1 89 ? 17.047 16.125 23.75 1 62.34 89 VAL A O 1
ATOM 645 N N . ARG A 1 90 ? 17.719 14.016 23.734 1 65.25 90 ARG A N 1
ATOM 646 C CA . ARG A 1 90 ? 19.078 14.258 24.203 1 65.25 90 ARG A CA 1
ATOM 647 C C . ARG A 1 90 ? 19.891 15.023 23.172 1 65.25 90 ARG A C 1
ATOM 649 O O . ARG A 1 90 ? 20.938 15.57 23.484 1 65.25 90 ARG A O 1
ATOM 656 N N . LYS A 1 91 ? 19.234 15.273 22.125 1 64.5 91 LYS A N 1
ATOM 657 C CA . LYS A 1 91 ? 20 15.883 21.031 1 64.5 91 LYS A CA 1
ATOM 658 C C . LYS A 1 91 ? 19.719 17.375 20.938 1 64.5 91 LYS A C 1
ATOM 660 O O . LYS A 1 91 ? 20.312 18.078 20.109 1 64.5 91 LYS A O 1
ATOM 665 N N . ILE A 1 92 ? 18.953 17.891 21.891 1 66.25 92 ILE A N 1
ATOM 666 C CA . ILE A 1 92 ? 18.547 19.297 21.797 1 66.25 92 ILE A CA 1
ATOM 667 C C . ILE A 1 92 ? 19.594 20.172 22.5 1 66.25 92 ILE A C 1
ATOM 669 O O . ILE A 1 92 ? 19.734 20.109 23.719 1 66.25 92 ILE A O 1
ATOM 673 N N . GLY A 1 93 ? 20.422 20.75 21.781 1 64.62 93 GLY A N 1
ATOM 674 C CA . GLY A 1 93 ? 21.375 21.703 22.344 1 64.62 93 GLY A CA 1
ATOM 675 C C . GLY A 1 93 ? 20.766 23.062 22.594 1 64.62 93 GLY A C 1
ATOM 676 O O . GLY A 1 93 ? 19.625 23.328 22.172 1 64.62 93 GLY A O 1
ATOM 677 N N . ARG A 1 94 ? 21.438 23.969 23.219 1 62.22 94 ARG A N 1
ATOM 678 C CA . ARG A 1 94 ? 20.984 25.281 23.672 1 62.22 94 ARG A CA 1
ATOM 679 C C . ARG A 1 94 ? 20.562 26.156 22.5 1 62.22 94 ARG A C 1
ATOM 681 O O . ARG A 1 94 ? 19.5 26.766 22.516 1 62.22 94 ARG A O 1
ATOM 688 N N . PRO A 1 95 ? 21.422 26.297 21.484 1 63.97 95 PRO A N 1
ATOM 689 C CA . PRO A 1 95 ? 21 27.188 20.406 1 63.97 95 PRO A CA 1
ATOM 690 C C . PRO A 1 95 ? 19.719 26.719 19.719 1 63.97 95 PRO A C 1
ATOM 692 O O . PRO A 1 95 ? 18.938 27.531 19.234 1 63.97 95 PRO A O 1
ATOM 695 N N . VAL A 1 96 ? 19.484 25.531 19.844 1 82.38 96 VAL A N 1
ATOM 696 C CA . VAL A 1 96 ? 18.312 24.953 19.203 1 82.38 96 VAL A CA 1
ATOM 697 C C . VAL A 1 96 ? 17.109 25.047 20.141 1 82.38 96 VAL A C 1
ATOM 699 O O . VAL A 1 96 ? 15.961 24.953 19.719 1 82.38 96 VAL A O 1
ATOM 702 N N . GLY A 1 97 ? 17.422 25.5 21.297 1 85.25 97 GLY A N 1
ATOM 703 C CA . GLY A 1 97 ? 16.391 25.562 22.312 1 85.25 97 GLY A CA 1
ATOM 704 C C . GLY A 1 97 ? 15.398 26.688 22.078 1 85.25 97 GLY A C 1
ATOM 705 O O . GLY A 1 97 ? 14.188 26.484 22.203 1 85.25 97 GLY A O 1
ATOM 706 N N . ALA A 1 98 ? 15.945 27.891 21.766 1 87.56 98 ALA A N 1
ATOM 707 C CA . ALA A 1 98 ? 15.07 29.031 21.5 1 87.56 98 ALA A CA 1
ATOM 708 C C . ALA A 1 98 ? 14.18 28.766 20.297 1 87.56 98 ALA A C 1
ATOM 710 O O . ALA A 1 98 ? 13 29.125 20.297 1 87.56 98 ALA A O 1
ATOM 711 N N . PHE A 1 99 ? 14.789 28.219 19.312 1 90.69 99 PHE A N 1
ATOM 712 C CA . PHE A 1 99 ? 14.039 27.859 18.109 1 90.69 99 PHE A CA 1
ATOM 713 C C . PHE A 1 99 ? 12.961 26.828 18.438 1 90.69 99 PHE A C 1
ATOM 715 O O . PHE A 1 99 ? 11.82 26.969 17.984 1 90.69 99 PHE A O 1
ATOM 722 N N . ALA A 1 100 ? 13.25 25.906 19.25 1 92.38 100 ALA A N 1
ATOM 723 C CA . ALA A 1 100 ? 12.297 24.891 19.688 1 92.38 100 ALA A CA 1
ATOM 724 C C . ALA A 1 100 ? 11.164 25.516 20.5 1 92.38 100 ALA A C 1
ATOM 726 O O . ALA A 1 100 ? 9.992 25.172 20.297 1 92.38 100 ALA A O 1
ATOM 727 N N . SER A 1 101 ? 11.555 26.359 21.359 1 94.06 101 SER A N 1
ATOM 728 C CA . SER A 1 101 ? 10.555 27.016 22.188 1 94.06 101 SER A CA 1
ATOM 729 C C . SER A 1 101 ? 9.617 27.875 21.359 1 94.06 101 SER A C 1
ATOM 731 O O . SER A 1 101 ? 8.422 27.969 21.641 1 94.06 101 SER A O 1
ATOM 733 N N . TYR A 1 102 ? 10.141 28.516 20.406 1 94.44 102 TYR A N 1
ATOM 734 C CA . TYR A 1 102 ? 9.32 29.297 19.5 1 94.44 102 TYR A CA 1
ATOM 735 C C . TYR A 1 102 ? 8.352 28.422 18.734 1 94.44 102 TYR A C 1
ATOM 737 O O . TYR A 1 102 ? 7.211 28.797 18.469 1 94.44 102 TYR A O 1
ATOM 745 N N . GLY A 1 103 ? 8.797 27.25 18.359 1 94.75 103 GLY A N 1
ATOM 746 C CA . GLY A 1 103 ? 7.914 26.281 17.719 1 94.75 103 GLY A CA 1
ATOM 747 C C . GLY A 1 103 ? 6.758 25.859 18.594 1 94.75 103 GLY A C 1
ATOM 748 O O . GLY A 1 103 ? 5.609 25.812 18.156 1 94.75 103 GLY A O 1
ATOM 749 N N . VAL A 1 104 ? 7.082 25.562 19.781 1 96.38 104 VAL A N 1
ATOM 750 C CA . VAL A 1 104 ? 6.047 25.188 20.734 1 96.38 104 VAL A CA 1
ATOM 751 C C . VAL A 1 104 ? 5.086 26.359 20.938 1 96.38 104 VAL A C 1
ATOM 753 O O . VAL A 1 104 ? 3.871 26.156 21.031 1 96.38 104 VAL A O 1
ATOM 756 N N . LEU A 1 105 ? 5.629 27.516 20.984 1 97.12 105 LEU A N 1
ATOM 757 C CA . LEU A 1 105 ? 4.836 28.719 21.203 1 97.12 105 LEU A CA 1
ATOM 758 C C . LEU A 1 105 ? 3.822 28.922 20.094 1 97.12 105 LEU A C 1
ATOM 760 O O . LEU A 1 105 ? 2.643 29.172 20.344 1 97.12 105 LEU A O 1
ATOM 764 N N . ILE A 1 106 ? 4.258 28.844 18.922 1 96.62 106 ILE A N 1
ATOM 765 C CA . ILE A 1 106 ? 3.373 29.125 17.812 1 96.62 106 ILE A CA 1
ATOM 766 C C . ILE A 1 106 ? 2.268 28.078 17.734 1 96.62 106 ILE A C 1
ATOM 768 O O . ILE A 1 106 ? 1.111 28.391 17.453 1 96.62 106 ILE A O 1
ATOM 772 N N . TYR A 1 107 ? 2.559 26.812 17.953 1 97.31 107 TYR A N 1
ATOM 773 C CA . TYR A 1 107 ? 1.553 25.75 17.922 1 97.31 107 TYR A CA 1
ATOM 774 C C . TYR A 1 107 ? 0.554 25.906 19.062 1 97.31 107 TYR A C 1
ATOM 776 O O . TYR A 1 107 ? -0.659 25.906 18.844 1 97.31 107 TYR A O 1
ATOM 784 N N . ALA A 1 108 ? 1.089 26.094 20.234 1 98.12 108 ALA A N 1
ATOM 785 C CA . ALA A 1 108 ? 0.244 26.203 21.422 1 98.12 108 ALA A CA 1
ATOM 786 C C . ALA A 1 108 ? -0.627 27.453 21.359 1 98.12 108 ALA A C 1
ATOM 788 O O . ALA A 1 108 ? -1.773 27.438 21.812 1 98.12 108 ALA A O 1
ATOM 789 N N . SER A 1 109 ? -0.118 28.484 20.891 1 98.19 109 SER A N 1
ATOM 790 C CA . SER A 1 109 ? -0.882 29.719 20.797 1 98.19 109 SER A CA 1
ATOM 791 C C . SER A 1 109 ? -2.043 29.578 19.812 1 98.19 109 SER A C 1
ATOM 793 O O . SER A 1 109 ? -3.117 30.141 20.031 1 98.19 109 SER A O 1
ATOM 795 N N . GLN A 1 110 ? -1.812 28.859 18.734 1 98.25 110 GLN A N 1
ATOM 796 C CA . GLN A 1 110 ? -2.906 28.656 17.781 1 98.25 110 GLN A CA 1
ATOM 797 C C . GLN A 1 110 ? -4.039 27.859 18.422 1 98.25 110 GLN A C 1
ATOM 799 O O . GLN A 1 110 ? -5.215 28.078 18.125 1 98.25 110 GLN A O 1
ATOM 804 N N . VAL A 1 111 ? -3.693 26.922 19.25 1 98.12 111 VAL A N 1
ATOM 805 C CA . VAL A 1 111 ? -4.707 26.141 19.953 1 98.12 111 VAL A CA 1
ATOM 806 C C . VAL A 1 111 ? -5.438 27.031 20.953 1 98.12 111 VAL A C 1
ATOM 808 O O . VAL A 1 111 ? -6.668 27.094 20.953 1 98.12 111 VAL A O 1
ATOM 811 N N . ALA A 1 112 ? -4.691 27.781 21.75 1 98.31 112 ALA A N 1
ATOM 812 C CA . ALA A 1 112 ? -5.246 28.578 22.859 1 98.31 112 ALA A CA 1
ATOM 813 C C . ALA A 1 112 ? -6.051 29.766 22.328 1 98.31 112 ALA A C 1
ATOM 815 O O . ALA A 1 112 ? -7.172 30 22.781 1 98.31 112 ALA A O 1
ATOM 816 N N . ILE A 1 113 ? -5.512 30.469 21.453 1 98.19 113 ILE A N 1
ATOM 817 C CA . ILE A 1 113 ? -6.16 31.672 20.938 1 98.19 113 ILE A CA 1
ATOM 818 C C . ILE A 1 113 ? -7.344 31.281 20.062 1 98.19 113 ILE A C 1
ATOM 820 O O . ILE A 1 113 ? -8.375 31.953 20.047 1 98.19 113 ILE A O 1
ATOM 824 N N . GLY A 1 114 ? -7.164 30.219 19.266 1 97.88 114 GLY A N 1
ATOM 825 C CA . GLY A 1 114 ? -8.312 29.719 18.531 1 97.88 114 GLY A CA 1
ATOM 826 C C . GLY A 1 114 ? -9.5 29.406 19.422 1 97.88 114 GLY A C 1
ATOM 827 O O . GLY A 1 114 ? -10.633 29.766 19.094 1 97.88 114 GLY A O 1
ATOM 828 N N . ALA A 1 115 ? -9.242 28.781 20.516 1 98.25 115 ALA A N 1
ATOM 829 C CA . ALA A 1 115 ? -10.297 28.469 21.469 1 98.25 115 ALA A CA 1
ATOM 830 C C . ALA A 1 115 ? -10.836 29.734 22.125 1 98.25 115 ALA A C 1
ATOM 832 O O . ALA A 1 115 ? -12.055 29.875 22.281 1 98.25 115 ALA A O 1
ATOM 833 N N . LEU A 1 116 ? -9.969 30.625 22.516 1 98.19 116 LEU A N 1
ATOM 834 C CA . LEU A 1 116 ? -10.367 31.844 23.188 1 98.19 116 LEU A CA 1
ATOM 835 C C . LEU A 1 116 ? -11.258 32.719 22.297 1 98.19 116 LEU A C 1
ATOM 837 O O . LEU A 1 116 ? -12.289 33.219 22.75 1 98.19 116 LEU A O 1
ATOM 841 N N . VAL A 1 117 ? -10.898 32.875 21.125 1 98.19 117 VAL A N 1
ATOM 842 C CA . VAL A 1 117 ? -11.648 33.688 20.172 1 98.19 117 VAL A CA 1
ATOM 843 C C . VAL A 1 117 ? -13.008 33.062 19.906 1 98.19 117 VAL A C 1
ATOM 845 O O . VAL A 1 117 ? -14.008 33.781 19.734 1 98.19 117 VAL A O 1
ATOM 848 N N . THR A 1 118 ? -13.016 31.719 19.812 1 98.12 118 THR A N 1
ATOM 849 C CA . THR A 1 118 ? -14.281 31.031 19.594 1 98.12 118 THR A CA 1
ATOM 850 C C . THR A 1 118 ? -15.25 31.297 20.75 1 98.12 118 THR A C 1
ATOM 852 O O . THR A 1 118 ? -16.422 31.625 20.516 1 98.12 118 THR A O 1
ATOM 855 N N . LEU A 1 119 ? -14.789 31.266 21.938 1 97.56 119 LEU A N 1
ATOM 856 C CA . LEU A 1 119 ? -15.633 31.375 23.125 1 97.56 119 LEU A CA 1
ATOM 857 C C . LEU A 1 119 ? -16.047 32.812 23.375 1 97.56 119 LEU A C 1
ATOM 859 O O . LEU A 1 119 ? -17.188 33.094 23.781 1 97.56 119 LEU A O 1
ATOM 863 N N . VAL A 1 120 ? -15.227 33.75 23.078 1 97.56 120 VAL A N 1
ATOM 864 C CA . VAL A 1 120 ? -15.453 35.125 23.516 1 97.56 120 VAL A CA 1
ATOM 865 C C . VAL A 1 120 ? -16.047 35.938 22.359 1 97.56 120 VAL A C 1
ATOM 867 O O . VAL A 1 120 ? -16.797 36.875 22.578 1 97.56 120 VAL A O 1
ATOM 870 N N . LEU A 1 121 ? -15.742 35.531 21.156 1 97.62 121 LEU A N 1
ATOM 871 C CA . LEU A 1 121 ? -16.141 36.375 20.031 1 97.62 121 LEU A CA 1
ATOM 872 C C . LEU A 1 121 ? -17.078 35.625 19.094 1 97.62 121 LEU A C 1
ATOM 874 O O . LEU A 1 121 ? -18.203 36.094 18.844 1 97.62 121 LEU A O 1
ATOM 878 N N . LEU A 1 122 ? -16.75 34.469 18.656 1 98 122 LEU A N 1
ATOM 879 C CA . LEU A 1 122 ? -17.5 33.781 17.609 1 98 122 LEU A CA 1
ATOM 880 C C . LEU A 1 122 ? -18.844 33.25 18.125 1 98 122 LEU A C 1
ATOM 882 O O . LEU A 1 122 ? -19.844 33.312 17.422 1 98 122 LEU A O 1
ATOM 886 N N . GLN A 1 123 ? -18.781 32.719 19.312 1 96.81 123 GLN A N 1
ATOM 887 C CA . GLN A 1 123 ? -20.016 32.188 19.875 1 96.81 123 GLN A CA 1
ATOM 888 C C . GLN A 1 123 ? -21.016 33.281 20.141 1 96.81 123 GLN A C 1
ATOM 890 O O . GLN A 1 123 ? -22.156 33.219 19.672 1 96.81 123 GLN A O 1
ATOM 895 N N . PRO A 1 124 ? -20.641 34.375 20.766 1 96.56 124 PRO A N 1
ATOM 896 C CA . PRO A 1 124 ? -21.594 35.438 21.047 1 96.56 124 PRO A CA 1
ATOM 897 C C . PRO A 1 124 ? -22.031 36.188 19.781 1 96.56 124 PRO A C 1
ATOM 899 O O . PRO A 1 124 ? -23.188 36.594 19.672 1 96.56 124 PRO A O 1
ATOM 902 N N . LEU A 1 125 ? -21.219 36.25 18.797 1 96.88 125 LEU A N 1
ATOM 903 C CA . LEU A 1 125 ? -21.516 37.031 17.609 1 96.88 125 LEU A CA 1
ATOM 904 C C . LEU A 1 125 ? -22.266 36.219 16.578 1 96.88 125 LEU A C 1
ATOM 906 O O . LEU A 1 125 ? -23.125 36.75 15.859 1 96.88 125 LEU A O 1
ATOM 910 N N . PHE A 1 126 ? -21.922 34.969 16.5 1 97.19 126 PHE A N 1
ATOM 911 C CA . PHE A 1 126 ? -22.438 34.188 15.359 1 97.19 126 PHE A CA 1
ATOM 912 C C . PHE A 1 126 ? -23.047 32.875 15.828 1 97.19 126 PHE A C 1
ATOM 914 O O . PHE A 1 126 ? -23.438 32.062 15.008 1 97.19 126 PHE A O 1
ATOM 921 N N . ASP A 1 127 ? -23.078 32.625 17.078 1 96 127 ASP A N 1
ATOM 922 C CA . ASP A 1 127 ? -23.547 31.344 17.625 1 96 127 ASP A CA 1
ATOM 923 C C . ASP A 1 127 ? -22.766 30.172 17.047 1 96 127 ASP A C 1
ATOM 925 O O . ASP A 1 127 ? -23.344 29.141 16.672 1 96 127 ASP A O 1
ATOM 929 N N . ALA A 1 128 ? -21.5 30.406 16.906 1 96.38 128 ALA A N 1
ATOM 930 C CA . ALA A 1 128 ? -20.625 29.375 16.359 1 96.38 128 ALA A CA 1
ATOM 931 C C . ALA A 1 128 ? -20.469 28.219 17.328 1 96.38 128 ALA A C 1
ATOM 933 O O . ALA A 1 128 ? -20.375 28.438 18.547 1 96.38 128 ALA A O 1
ATOM 934 N N . PRO A 1 129 ? -20.484 27.047 16.828 1 95.38 129 PRO A N 1
ATOM 935 C CA . PRO A 1 129 ? -20.281 25.906 17.703 1 95.38 129 PRO A CA 1
ATOM 936 C C . PRO A 1 129 ? -18.875 25.859 18.312 1 95.38 129 PRO A C 1
ATOM 938 O O . PRO A 1 129 ? -17.969 26.516 17.812 1 95.38 129 PRO A O 1
ATOM 941 N N . ASP A 1 130 ? -18.688 25.062 19.406 1 94.62 130 ASP A N 1
ATOM 942 C CA . ASP A 1 130 ? -17.422 24.938 20.109 1 94.62 130 ASP A CA 1
ATOM 943 C C . ASP A 1 130 ? -16.344 24.344 19.219 1 94.62 130 ASP A C 1
ATOM 945 O O . ASP A 1 130 ? -15.148 24.531 19.453 1 94.62 130 ASP A O 1
ATOM 949 N N . SER A 1 131 ? -16.781 23.656 18.172 1 96.06 131 SER A N 1
ATOM 950 C CA . SER A 1 131 ? -15.844 22.984 17.281 1 96.06 131 SER A CA 1
ATOM 951 C C . SER A 1 131 ? -14.922 23.984 16.594 1 96.06 131 SER A C 1
ATOM 953 O O . SER A 1 131 ? -13.812 23.625 16.172 1 96.06 131 SER A O 1
ATOM 955 N N . PHE A 1 132 ? -15.312 25.203 16.5 1 97.75 132 PHE A N 1
ATOM 956 C CA . PHE A 1 132 ? -14.508 26.234 15.867 1 97.75 132 PHE A CA 1
ATOM 957 C C . PHE A 1 132 ? -13.203 26.453 16.609 1 97.75 132 PHE A C 1
ATOM 959 O O . PHE A 1 132 ? -12.211 26.891 16.031 1 97.75 132 PHE A O 1
ATOM 966 N N . ALA A 1 133 ? -13.227 26.078 17.891 1 97.62 133 ALA A N 1
ATOM 967 C CA . ALA A 1 133 ? -12.039 26.234 18.734 1 97.62 133 ALA A CA 1
ATOM 968 C C . ALA A 1 133 ? -10.891 25.375 18.219 1 97.62 133 ALA A C 1
ATOM 970 O O . ALA A 1 133 ? -9.719 25.688 18.484 1 97.62 133 ALA A O 1
ATOM 971 N N . ALA A 1 134 ? -11.195 24.375 17.453 1 98 134 ALA A N 1
ATOM 972 C CA . ALA A 1 134 ? -10.172 23.438 17.031 1 98 134 ALA A CA 1
ATOM 973 C C . ALA A 1 134 ? -9.75 23.688 15.586 1 98 134 ALA A C 1
ATOM 975 O O . ALA A 1 134 ? -8.75 23.156 15.109 1 98 134 ALA A O 1
ATOM 976 N N . LEU A 1 135 ? -10.344 24.562 14.906 1 98.19 135 LEU A N 1
ATOM 977 C CA . LEU A 1 135 ? -10.203 24.656 13.453 1 98.19 135 LEU A CA 1
ATOM 978 C C . LEU A 1 135 ? -8.898 25.359 13.078 1 98.19 135 LEU A C 1
ATOM 980 O O . LEU A 1 135 ? -8.297 25.062 12.047 1 98.19 135 LEU A O 1
ATOM 984 N N . LEU A 1 136 ? -8.5 26.281 13.938 1 97.94 136 LEU A N 1
ATOM 985 C CA . LEU A 1 136 ? -7.309 27.047 13.586 1 97.94 136 LEU A CA 1
ATOM 986 C C . LEU A 1 136 ? -6.066 26.172 13.625 1 97.94 136 LEU A C 1
ATOM 988 O O . LEU A 1 136 ? -5.398 25.984 12.609 1 97.94 136 LEU A O 1
ATOM 992 N N . PHE A 1 137 ? -5.777 25.562 14.781 1 97.56 137 PHE A N 1
ATOM 993 C CA . PHE A 1 137 ? -4.57 24.75 14.875 1 97.56 137 PHE A CA 1
ATOM 994 C C . PHE A 1 137 ? -4.68 23.5 14 1 97.56 137 PHE A C 1
ATOM 996 O O . PHE A 1 137 ? -3.68 23.016 13.469 1 97.56 137 PHE A O 1
ATOM 1003 N N . ALA A 1 138 ? -5.895 22.969 13.82 1 97 138 ALA A N 1
ATOM 1004 C CA . ALA A 1 138 ? -6.094 21.75 13.031 1 97 138 ALA A CA 1
ATOM 1005 C C . ALA A 1 138 ? -5.781 22 11.555 1 97 138 ALA A C 1
ATOM 1007 O O . ALA A 1 138 ? -5.223 21.125 10.883 1 97 138 ALA A O 1
ATOM 1008 N N . GLY A 1 139 ? -6.129 23.156 11.172 1 97 139 GLY A N 1
ATOM 1009 C CA . GLY A 1 139 ? -5.98 23.438 9.75 1 97 139 GLY A CA 1
ATOM 1010 C C . GLY A 1 139 ? -4.676 24.125 9.414 1 97 139 GLY A C 1
ATOM 1011 O O . GLY A 1 139 ? -4.129 23.938 8.32 1 97 139 GLY A O 1
ATOM 1012 N N . TRP A 1 140 ? -4.207 24.953 10.242 1 97.56 140 TRP A N 1
ATOM 1013 C CA . TRP A 1 140 ? -3.012 25.734 9.93 1 97.56 140 TRP A CA 1
ATOM 1014 C C . TRP A 1 140 ? -1.753 25 10.391 1 97.56 140 TRP A C 1
ATOM 1016 O O . TRP A 1 140 ? -1.249 24.125 9.68 1 97.56 140 TRP A O 1
ATOM 1026 N N . ALA A 1 141 ? -1.411 25.047 11.633 1 95.56 141 ALA A N 1
ATOM 1027 C CA . ALA A 1 141 ? -0.187 24.406 12.109 1 95.56 141 ALA A CA 1
ATOM 1028 C C . ALA A 1 141 ? -0.263 22.891 11.953 1 95.56 141 ALA A C 1
ATOM 1030 O O . ALA A 1 141 ? 0.751 22.234 11.703 1 95.56 141 ALA A O 1
ATOM 1031 N N . GLY A 1 142 ? -1.378 22.438 12.031 1 93.5 142 GLY A N 1
AT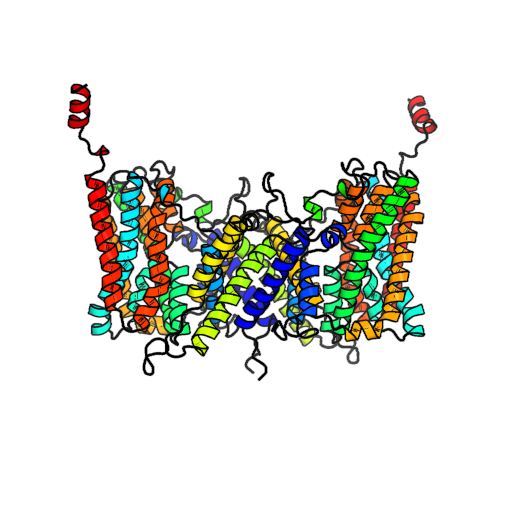OM 1032 C CA . GLY A 1 142 ? -1.553 20.984 11.945 1 93.5 142 GLY A CA 1
ATOM 1033 C C . GLY A 1 142 ? -1.574 20.484 10.516 1 93.5 142 GLY A C 1
ATOM 1034 O O . GLY A 1 142 ? -1.216 19.328 10.25 1 93.5 142 GLY A O 1
ATOM 1035 N N . GLY A 1 143 ? -2.1 21.328 9.664 1 92.56 143 GLY A N 1
ATOM 1036 C CA . GLY A 1 143 ? -2.164 20.938 8.266 1 92.56 143 GLY A CA 1
ATOM 1037 C C . GLY A 1 143 ? -3.328 20.016 7.965 1 92.56 143 GLY A C 1
ATOM 1038 O O . GLY A 1 143 ? -4.25 19.875 8.773 1 92.56 143 GLY A O 1
ATOM 1039 N N . PHE A 1 144 ? -3.232 19.328 6.816 1 91.56 144 PHE A N 1
ATOM 1040 C CA . PHE A 1 144 ? -4.34 18.516 6.336 1 91.56 144 PHE A CA 1
ATOM 1041 C C . PHE A 1 144 ? -4.484 17.25 7.168 1 91.56 144 PHE A C 1
ATOM 1043 O O . PHE A 1 144 ? -5.594 16.75 7.371 1 91.56 144 PHE A O 1
ATOM 1050 N N . GLY A 1 145 ? -3.387 16.797 7.656 1 88.38 145 GLY A N 1
ATOM 1051 C CA . GLY A 1 145 ? -3.443 15.617 8.508 1 88.38 145 GLY A CA 1
ATOM 1052 C C . GLY A 1 145 ? -4.207 15.852 9.797 1 88.38 145 GLY A C 1
ATOM 1053 O O . GLY A 1 145 ? -5.098 15.078 10.148 1 88.38 145 GLY A O 1
ATOM 1054 N N . SER A 1 146 ? -3.867 16.859 10.453 1 93.38 146 SER A N 1
ATOM 1055 C CA . SER A 1 146 ? -4.551 17.203 11.695 1 93.38 146 SER A CA 1
ATOM 1056 C C . SER A 1 146 ? -6 17.594 11.438 1 93.38 146 SER A C 1
ATOM 1058 O O . SER A 1 146 ? -6.879 17.328 12.25 1 93.38 146 SER A O 1
ATOM 1060 N N . ALA A 1 147 ? -6.207 18.266 10.344 1 95.44 147 ALA A N 1
ATOM 1061 C CA . ALA A 1 147 ? -7.574 18.594 9.953 1 95.44 147 ALA A CA 1
ATOM 1062 C C . ALA A 1 147 ? -8.422 17.328 9.805 1 95.44 147 ALA A C 1
ATOM 1064 O O . ALA A 1 147 ? -9.57 17.297 10.242 1 95.44 147 ALA A O 1
ATOM 1065 N N . ALA A 1 148 ? -7.812 16.391 9.227 1 92.81 148 ALA A N 1
ATOM 1066 C CA . ALA A 1 148 ? -8.5 15.117 9.062 1 92.81 148 ALA A CA 1
ATOM 1067 C C . ALA A 1 148 ? -8.789 14.469 10.406 1 92.81 148 ALA A C 1
ATOM 1069 O O . ALA A 1 148 ? -9.898 13.977 10.641 1 92.81 148 ALA A O 1
ATOM 1070 N N . ALA A 1 149 ? -7.852 14.5 11.258 1 92.38 149 ALA A N 1
ATOM 1071 C CA . ALA A 1 149 ? -7.992 13.867 12.562 1 92.38 149 ALA A CA 1
ATOM 1072 C C . ALA A 1 149 ? -9.086 14.539 13.383 1 92.38 149 ALA A C 1
ATOM 1074 O O . ALA A 1 149 ? -9.953 13.859 13.945 1 92.38 149 ALA A O 1
ATOM 1075 N N . VAL A 1 150 ? -9.078 15.805 13.43 1 95.12 150 VAL A N 1
ATOM 1076 C CA . VAL A 1 150 ? -10.062 16.562 14.195 1 95.12 150 VAL A CA 1
ATOM 1077 C C . VAL A 1 150 ? -11.445 16.375 13.578 1 95.12 150 VAL A C 1
ATOM 1079 O O . VAL A 1 150 ? -12.43 16.172 14.297 1 95.12 150 VAL A O 1
ATOM 1082 N N . GLY A 1 151 ? -11.477 16.484 12.273 1 94.38 151 GLY A N 1
ATOM 1083 C CA . GLY A 1 151 ? -12.742 16.25 11.586 1 94.38 151 GLY A CA 1
ATOM 1084 C C . GLY A 1 151 ? -13.328 14.883 11.875 1 94.38 151 GLY A C 1
ATOM 1085 O O . GLY A 1 151 ? -14.523 14.758 12.133 1 94.38 151 GLY A O 1
ATOM 1086 N N . GLN A 1 152 ? -12.5 13.953 11.898 1 89.88 152 GLN A N 1
ATOM 1087 C CA . GLN A 1 152 ? -12.984 12.594 12.102 1 89.88 152 GLN A CA 1
ATOM 1088 C C . GLN A 1 152 ? -13.367 12.359 13.562 1 89.88 152 GLN A C 1
ATOM 1090 O O . GLN A 1 152 ? -14.281 11.578 13.852 1 89.88 152 GLN A O 1
ATOM 1095 N N . ALA A 1 153 ? -12.719 12.984 14.469 1 91.56 153 ALA A N 1
ATOM 1096 C CA . ALA A 1 153 ? -13.109 12.906 15.867 1 91.56 153 ALA A CA 1
ATOM 1097 C C . ALA A 1 153 ? -14.539 13.406 16.062 1 91.56 153 ALA A C 1
ATOM 1099 O O . ALA A 1 153 ? -15.32 12.797 16.812 1 91.56 153 ALA A O 1
ATOM 1100 N N . TYR A 1 154 ? -14.875 14.414 15.414 1 93.19 154 TYR A N 1
ATOM 1101 C CA . TYR A 1 154 ? -16.219 14.961 15.516 1 93.19 154 TYR A CA 1
ATOM 1102 C C . TYR A 1 154 ? -17.219 14.109 14.742 1 93.19 154 TYR A C 1
ATOM 1104 O O . TYR A 1 154 ? -18.359 13.922 15.188 1 93.19 154 TYR A O 1
ATOM 1112 N N . ALA A 1 155 ? -16.797 13.648 13.578 1 89.94 155 ALA A N 1
ATOM 1113 C CA . ALA A 1 155 ? -17.672 12.789 12.789 1 89.94 155 ALA A CA 1
ATOM 1114 C C . ALA A 1 155 ? -18.047 11.531 13.57 1 89.94 155 ALA A C 1
ATOM 1116 O O . ALA A 1 155 ? -19.203 11.078 13.523 1 89.94 155 ALA A O 1
ATOM 1117 N N . ALA A 1 156 ? -17.062 11.055 14.25 1 84.31 156 ALA A N 1
ATOM 1118 C CA . ALA A 1 156 ? -17.297 9.867 15.062 1 84.31 156 ALA A CA 1
ATOM 1119 C C . ALA A 1 156 ? -18.281 10.156 16.188 1 84.31 156 ALA A C 1
ATOM 1121 O O . ALA A 1 156 ? -18.953 9.25 16.672 1 84.31 156 ALA A O 1
ATOM 1122 N N . ASN A 1 157 ? -18.391 11.367 16.562 1 88.06 157 ASN A N 1
ATOM 1123 C CA . ASN A 1 157 ? -19.312 11.773 17.625 1 88.06 157 ASN A CA 1
ATOM 1124 C C . ASN A 1 157 ? -20.547 12.461 17.078 1 88.06 157 ASN A C 1
ATOM 1126 O O . ASN A 1 157 ? -21.203 13.25 17.766 1 88.06 157 ASN A O 1
ATOM 1130 N N . GLY A 1 158 ? -20.766 12.305 15.75 1 87 158 GLY A N 1
ATOM 1131 C CA . GLY A 1 158 ? -22.062 12.625 15.188 1 87 158 GLY A CA 1
ATOM 1132 C C . GLY A 1 158 ? -22.094 13.945 14.438 1 87 158 GLY A C 1
ATOM 1133 O O . GLY A 1 158 ? -23.141 14.391 13.977 1 87 158 GLY A O 1
ATOM 1134 N N . ASP A 1 159 ? -20.984 14.617 14.359 1 91.75 159 ASP A N 1
ATOM 1135 C CA . ASP A 1 159 ? -20.938 15.891 13.656 1 91.75 159 ASP A CA 1
ATOM 1136 C C . ASP A 1 159 ? -19.938 15.844 12.492 1 91.75 159 ASP A C 1
ATOM 1138 O O . ASP A 1 159 ? -18.781 16.203 12.648 1 91.75 159 ASP A O 1
ATOM 1142 N N . ALA A 1 160 ? -20.453 15.578 11.352 1 89.12 160 ALA A N 1
ATOM 1143 C CA . ALA A 1 160 ? -19.609 15.422 10.172 1 89.12 160 ALA A CA 1
ATOM 1144 C C . ALA A 1 160 ? -19.297 16.766 9.547 1 89.12 160 ALA A C 1
ATOM 1146 O O . ALA A 1 160 ? -18.391 16.875 8.703 1 89.12 160 ALA A O 1
ATOM 1147 N N . THR A 1 161 ? -19.875 17.797 10.039 1 93 161 THR A N 1
ATOM 1148 C CA . THR A 1 161 ? -19.703 19.109 9.445 1 93 161 THR A CA 1
ATOM 1149 C C . THR A 1 161 ? -18.297 19.656 9.727 1 93 161 THR A C 1
ATOM 1151 O O . THR A 1 161 ? -17.75 20.406 8.93 1 93 161 THR A O 1
ATOM 1154 N N . VAL A 1 162 ? -17.734 19.25 10.773 1 95.56 162 VAL A N 1
ATOM 1155 C CA . VAL A 1 162 ? -16.438 19.781 11.203 1 95.56 162 VAL A CA 1
ATOM 1156 C C . VAL A 1 162 ? -15.344 19.328 10.234 1 95.56 162 VAL A C 1
ATOM 1158 O O . VAL A 1 162 ? -14.344 20.031 10.047 1 95.56 162 VAL A O 1
ATOM 1161 N N . THR A 1 163 ? -15.578 18.188 9.602 1 93.94 163 THR A N 1
ATOM 1162 C CA . THR A 1 163 ? -14.609 17.703 8.617 1 93.94 163 THR A CA 1
ATOM 1163 C C . THR A 1 163 ? -14.477 18.703 7.473 1 93.94 163 THR A C 1
ATOM 1165 O O . THR A 1 163 ? -13.367 19.062 7.078 1 93.94 163 THR A O 1
ATOM 1168 N N . SER A 1 164 ? -15.555 19.188 7.008 1 95.5 164 SER A N 1
ATOM 1169 C CA . SER A 1 164 ? -15.555 20.172 5.922 1 95.5 164 SER A CA 1
ATOM 1170 C C . SER A 1 164 ? -14.875 21.469 6.34 1 95.5 164 SER A C 1
ATOM 1172 O O . SER A 1 164 ? -14.086 22.031 5.582 1 95.5 164 SER A O 1
ATOM 1174 N N . LEU A 1 165 ? -15.156 21.859 7.488 1 97.62 165 LEU A N 1
ATOM 1175 C CA . LEU A 1 165 ? -14.609 23.125 7.996 1 97.62 165 LEU A CA 1
ATOM 1176 C C . LEU A 1 165 ? -13.109 23 8.234 1 97.62 165 LEU A C 1
ATOM 1178 O O . LEU A 1 165 ? -12.352 23.938 7.961 1 97.62 165 LEU A O 1
ATOM 1182 N N . ALA A 1 166 ? -12.711 21.875 8.758 1 97.12 166 ALA A N 1
ATOM 1183 C CA . ALA A 1 166 ? -11.297 21.656 9.039 1 97.12 166 ALA A CA 1
ATOM 1184 C C . ALA A 1 166 ? -10.477 21.656 7.754 1 97.12 166 ALA A C 1
ATOM 1186 O O . ALA A 1 166 ? -9.406 22.266 7.688 1 97.12 166 ALA A O 1
ATOM 1187 N N . TYR A 1 167 ? -10.945 21 6.75 1 95.38 167 TYR A N 1
ATOM 1188 C CA . TYR A 1 167 ? -10.227 20.969 5.477 1 95.38 167 TYR A CA 1
ATOM 1189 C C . TYR A 1 167 ? -10.195 22.344 4.836 1 95.38 167 TYR A C 1
ATOM 1191 O O . TYR A 1 167 ? -9.227 22.703 4.172 1 95.38 167 TYR A O 1
ATOM 1199 N N . THR A 1 168 ? -11.258 23.062 4.996 1 96.19 168 THR A N 1
ATOM 1200 C CA . THR A 1 168 ? -11.289 24.438 4.516 1 96.19 168 THR A CA 1
ATOM 1201 C C . THR A 1 168 ? -10.227 25.281 5.223 1 96.19 168 THR A C 1
ATOM 1203 O O . THR A 1 168 ? -9.516 26.062 4.586 1 96.19 168 THR A O 1
ATOM 1206 N N . SER A 1 169 ? -10.203 25.094 6.488 1 97.62 169 SER A N 1
ATOM 1207 C CA . SER A 1 169 ? -9.203 25.812 7.273 1 97.62 169 SER A CA 1
ATOM 1208 C C . SER A 1 169 ? -7.789 25.469 6.805 1 97.62 169 SER A C 1
ATOM 1210 O O . SER A 1 169 ? -6.945 26.359 6.668 1 97.62 169 SER A O 1
ATOM 1212 N N . ALA A 1 170 ? -7.5 24.172 6.555 1 96.56 170 ALA A N 1
ATOM 1213 C CA . ALA A 1 170 ? -6.184 23.734 6.09 1 96.56 170 ALA A CA 1
ATOM 1214 C C . ALA A 1 170 ? -5.852 24.359 4.734 1 96.56 170 ALA A C 1
ATOM 1216 O O . ALA A 1 170 ? -4.707 24.75 4.492 1 96.56 170 ALA A O 1
ATOM 1217 N N . THR A 1 171 ? -6.805 24.453 3.896 1 94.31 171 THR A N 1
ATOM 1218 C CA . THR A 1 171 ? -6.605 25 2.562 1 94.31 171 THR A CA 1
ATOM 1219 C C . THR A 1 171 ? -6.281 26.5 2.641 1 94.31 171 THR A C 1
ATOM 1221 O O . THR A 1 171 ? -5.344 26.969 1.993 1 94.31 171 THR A O 1
ATOM 1224 N N . VAL A 1 172 ? -7.02 27.203 3.414 1 95.56 172 VAL A N 1
ATOM 1225 C CA . VAL A 1 172 ? -6.785 28.641 3.57 1 95.56 172 VAL A CA 1
ATOM 1226 C C . VAL A 1 172 ? -5.418 28.859 4.215 1 95.56 172 VAL A C 1
ATOM 1228 O O . VAL A 1 172 ? -4.688 29.781 3.822 1 95.56 172 VAL A O 1
ATOM 1231 N N . GLY A 1 173 ? -5.16 28.047 5.199 1 96.5 173 GLY A N 1
ATOM 1232 C CA . GLY A 1 173 ? -3.85 28.141 5.82 1 96.5 173 GLY A CA 1
ATOM 1233 C C . GLY A 1 173 ? -2.709 27.984 4.832 1 96.5 173 GLY A C 1
ATOM 1234 O O . GLY A 1 173 ? -1.744 28.75 4.867 1 96.5 173 GLY A O 1
ATOM 1235 N N . MET A 1 174 ? -2.791 27.062 4.012 1 93.44 174 MET A N 1
ATOM 1236 C CA . MET A 1 174 ? -1.766 26.797 3.006 1 93.44 174 MET A CA 1
ATOM 1237 C C . MET A 1 174 ? -1.571 28.016 2.102 1 93.44 174 MET A C 1
ATOM 1239 O O . MET A 1 174 ? -0.439 28.406 1.826 1 93.44 174 MET A O 1
ATOM 1243 N N . ILE A 1 175 ? -2.604 28.641 1.654 1 93.88 175 ILE A N 1
ATOM 1244 C CA . ILE A 1 175 ? -2.537 29.797 0.774 1 93.88 175 ILE A CA 1
ATOM 1245 C C . ILE A 1 175 ? -1.914 30.984 1.52 1 93.88 175 ILE A C 1
ATOM 1247 O O . ILE A 1 175 ? -1.036 31.656 0.99 1 93.88 175 ILE A O 1
ATOM 1251 N N . VAL A 1 176 ? -2.377 31.141 2.729 1 96.06 176 VAL A N 1
ATOM 1252 C CA . VAL A 1 176 ? -1.844 32.219 3.566 1 96.06 176 VAL A CA 1
ATOM 1253 C C . VAL A 1 176 ? -0.354 31.984 3.809 1 96.06 176 VAL A C 1
ATOM 1255 O O . VAL A 1 176 ? 0.427 32.938 3.854 1 96.06 176 VAL A O 1
ATOM 1258 N N . GLY A 1 177 ? -0.027 30.766 3.975 1 95.25 177 GLY A N 1
ATOM 1259 C CA . GLY A 1 177 ? 1.367 30.406 4.195 1 95.25 177 GLY A CA 1
ATOM 1260 C C . GLY A 1 177 ? 2.266 30.781 3.031 1 95.25 177 GLY A C 1
ATOM 1261 O O . GLY A 1 177 ? 3.326 31.375 3.221 1 95.25 177 GLY A O 1
ATOM 1262 N N . VAL A 1 178 ? 1.858 30.547 1.888 1 92.38 178 VAL A N 1
ATOM 1263 C CA . VAL A 1 178 ? 2.689 30.766 0.709 1 92.38 178 VAL A CA 1
ATOM 1264 C C . VAL A 1 178 ? 2.678 32.25 0.342 1 92.38 178 VAL A C 1
ATOM 1266 O O . VAL A 1 178 ? 3.734 32.875 0.215 1 92.38 178 VAL A O 1
ATOM 1269 N N . VAL A 1 179 ? 1.529 32.844 0.207 1 94 179 VAL A N 1
ATOM 1270 C CA . VAL A 1 179 ? 1.405 34.219 -0.203 1 94 179 VAL A CA 1
ATOM 1271 C C . VAL A 1 179 ? 2.004 35.156 0.868 1 94 179 VAL A C 1
ATOM 1273 O O . VAL A 1 179 ? 2.791 36.031 0.559 1 94 179 VAL A O 1
ATOM 1276 N N . GLY A 1 180 ? 1.552 34.875 2.068 1 95.31 180 GLY A N 1
ATOM 1277 C CA . GLY A 1 180 ? 2.1 35.656 3.168 1 95.31 180 GLY A CA 1
ATOM 1278 C C . GLY A 1 180 ? 3.6 35.469 3.324 1 95.31 180 GLY A C 1
ATOM 1279 O O . GLY A 1 180 ? 4.301 36.438 3.668 1 95.31 180 GLY A O 1
ATOM 1280 N N . GLY A 1 181 ? 4.051 34.281 3.164 1 93.88 181 GLY A N 1
ATOM 1281 C CA . GLY A 1 181 ? 5.48 34.031 3.236 1 93.88 181 GLY A CA 1
ATOM 1282 C C . GLY A 1 181 ? 6.27 34.781 2.186 1 93.88 181 GLY A C 1
ATOM 1283 O O . GLY A 1 181 ? 7.324 35.344 2.482 1 93.88 181 GLY A O 1
ATOM 1284 N N . ILE A 1 182 ? 5.809 34.844 1.015 1 91.19 182 ILE A N 1
ATOM 1285 C CA . ILE A 1 182 ? 6.469 35.531 -0.081 1 91.19 182 ILE A CA 1
ATOM 1286 C C . ILE A 1 182 ? 6.496 37.031 0.209 1 91.19 182 ILE A C 1
ATOM 1288 O O . ILE A 1 182 ? 7.52 37.688 0 1 91.19 182 ILE A O 1
ATOM 1292 N N . ILE A 1 183 ? 5.402 37.531 0.669 1 94.25 183 ILE A N 1
ATOM 1293 C CA . ILE A 1 183 ? 5.324 38.969 1.002 1 94.25 183 ILE A CA 1
ATOM 1294 C C . ILE A 1 183 ? 6.328 39.281 2.104 1 94.25 183 ILE A C 1
ATOM 1296 O O . ILE A 1 183 ? 7.059 40.281 2.012 1 94.25 183 ILE A O 1
ATOM 1300 N N . GLN A 1 184 ? 6.391 38.469 3.082 1 94.56 184 GLN A N 1
ATOM 1301 C CA . GLN A 1 184 ? 7.324 38.688 4.184 1 94.56 184 GLN A CA 1
ATOM 1302 C C . GLN A 1 184 ? 8.773 38.562 3.707 1 94.56 184 GLN A C 1
ATOM 1304 O O . GLN A 1 184 ? 9.633 39.344 4.156 1 94.56 184 GLN A O 1
ATOM 1309 N N . ALA A 1 185 ? 9.016 37.656 2.877 1 92 185 ALA A N 1
ATOM 1310 C CA . ALA A 1 185 ? 10.367 37.469 2.332 1 92 185 ALA A CA 1
ATOM 1311 C C . ALA A 1 185 ? 10.797 38.719 1.565 1 92 185 ALA A C 1
ATOM 1313 O O . ALA A 1 185 ? 11.945 39.188 1.686 1 92 185 ALA A O 1
ATOM 1314 N N . LYS A 1 186 ? 9.93 39.281 0.801 1 89.81 186 LYS A N 1
ATOM 1315 C CA . LYS A 1 186 ? 10.219 40.469 0.027 1 89.81 186 LYS A CA 1
ATOM 1316 C C . LYS A 1 186 ? 10.477 41.656 0.942 1 89.81 186 LYS A C 1
ATOM 1318 O O . LYS A 1 186 ? 11.453 42.406 0.753 1 89.81 186 LYS A O 1
ATOM 1323 N N . ILE A 1 187 ? 9.602 41.844 1.892 1 91.94 187 ILE A N 1
ATOM 1324 C CA . ILE A 1 187 ? 9.727 42.938 2.83 1 91.94 187 ILE A CA 1
ATOM 1325 C C . ILE A 1 187 ? 11.008 42.781 3.648 1 91.94 187 ILE A C 1
ATOM 1327 O O . ILE A 1 187 ? 11.719 43.75 3.891 1 91.94 187 ILE A O 1
ATOM 1331 N N . GLY A 1 188 ? 11.227 41.594 4.102 1 89.62 188 GLY A N 1
ATOM 1332 C CA . GLY A 1 188 ? 12.445 41.344 4.855 1 89.62 188 GLY A CA 1
ATOM 1333 C C . GLY A 1 188 ? 13.703 41.594 4.055 1 89.62 188 GLY A C 1
ATOM 1334 O O . GLY A 1 188 ? 14.703 42.094 4.594 1 89.62 188 GLY A O 1
ATOM 1335 N N . ALA A 1 189 ? 13.703 41.25 2.85 1 85.75 189 ALA A N 1
ATOM 1336 C CA . ALA A 1 189 ? 14.836 41.5 1.969 1 85.75 189 ALA A CA 1
ATOM 1337 C C . ALA A 1 189 ? 15.07 43 1.803 1 85.75 189 ALA A C 1
ATOM 1339 O O . ALA A 1 189 ? 16.219 43.469 1.786 1 85.75 189 ALA A O 1
ATOM 1340 N N . GLN A 1 190 ? 14.062 43.688 1.671 1 87.5 190 GLN A N 1
ATOM 1341 C CA . GLN A 1 190 ? 14.148 45.156 1.508 1 87.5 190 GLN A CA 1
ATOM 1342 C C . GLN A 1 190 ? 14.664 45.812 2.781 1 87.5 190 GLN A C 1
ATOM 1344 O O . GLN A 1 190 ? 15.375 46.812 2.721 1 87.5 190 GLN A O 1
ATOM 1349 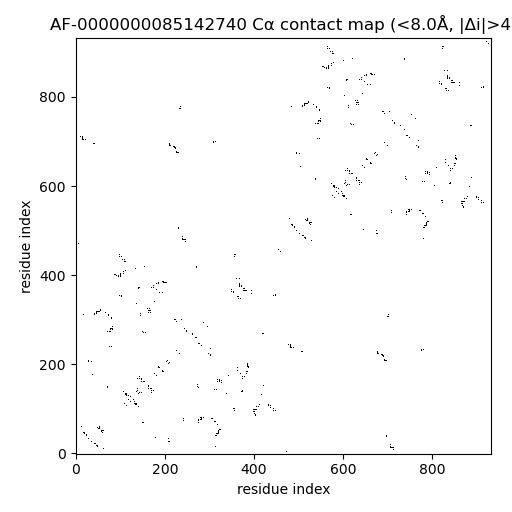N N . ARG A 1 191 ? 14.305 45.188 3.865 1 89.69 191 ARG A N 1
ATOM 1350 C CA . ARG A 1 191 ? 14.695 45.781 5.148 1 89.69 191 ARG A CA 1
ATOM 1351 C C . ARG A 1 191 ? 16.047 45.25 5.594 1 89.69 191 ARG A C 1
ATOM 1353 O O . ARG A 1 191 ? 16.547 45.594 6.664 1 89.69 191 ARG A O 1
ATOM 1360 N N . GLY A 1 192 ? 16.609 44.344 4.836 1 82.75 192 GLY A N 1
ATOM 1361 C CA . GLY A 1 192 ? 17.938 43.844 5.098 1 82.75 192 GLY A CA 1
ATOM 1362 C C . GLY A 1 192 ? 17.969 42.719 6.098 1 82.75 192 GLY A C 1
ATOM 1363 O O . GLY A 1 192 ? 19 42.438 6.707 1 82.75 192 GLY A O 1
ATOM 1364 N N . HIS A 1 193 ? 16.922 42.156 6.34 1 82.69 193 HIS A N 1
ATOM 1365 C CA . HIS A 1 193 ? 16.875 41.062 7.316 1 82.69 193 HIS A CA 1
ATOM 1366 C C . HIS A 1 193 ? 17.312 39.75 6.699 1 82.69 193 HIS A C 1
ATOM 1368 O O . HIS A 1 193 ? 17.75 38.844 7.414 1 82.69 193 HIS A O 1
ATOM 1374 N N . ALA A 1 194 ? 17.203 39.625 5.363 1 77.56 194 ALA A N 1
ATOM 1375 C CA . ALA A 1 194 ? 17.531 38.375 4.695 1 77.56 194 ALA A CA 1
ATOM 1376 C C . ALA A 1 194 ? 19 38.344 4.273 1 77.56 194 ALA A C 1
ATOM 1378 O O . ALA A 1 194 ? 19.531 39.344 3.809 1 77.56 194 ALA A O 1
ATOM 1379 N N . GLN A 1 195 ? 19.562 37.281 4.516 1 68.5 195 GLN A N 1
ATOM 1380 C CA . GLN A 1 195 ? 20.953 37.156 4.078 1 68.5 195 GLN A CA 1
ATOM 1381 C C . GLN A 1 195 ? 21.062 37.25 2.557 1 68.5 195 GLN A C 1
ATOM 1383 O O . GLN A 1 195 ? 22 37.844 2.025 1 68.5 195 GLN A O 1
ATOM 1388 N N . GLU A 1 196 ? 20.172 36.562 1.901 1 71.81 196 GLU A N 1
ATOM 1389 C CA . GLU A 1 196 ? 20.062 36.594 0.446 1 71.81 196 GLU A CA 1
ATOM 1390 C C . GLU A 1 196 ? 18.609 36.531 -0.004 1 71.81 196 GLU A C 1
ATOM 1392 O O . GLU A 1 196 ? 17.734 36.094 0.742 1 71.81 196 GLU A O 1
ATOM 1397 N N . PHE A 1 197 ? 18.266 37.375 -0.958 1 74 197 PHE A N 1
ATOM 1398 C CA . PHE A 1 197 ? 16.953 37.25 -1.549 1 74 197 PHE A CA 1
ATOM 1399 C C . PHE A 1 197 ? 17.047 36.781 -3.004 1 74 197 PHE A C 1
ATOM 1401 O O . PHE A 1 197 ? 17.5 37.562 -3.859 1 74 197 PHE A O 1
ATOM 1408 N N . ALA A 1 198 ? 16.828 35.562 -3.314 1 73.75 198 ALA A N 1
ATOM 1409 C CA . ALA A 1 198 ? 16.938 35.062 -4.68 1 73.75 198 ALA A CA 1
ATOM 1410 C C . ALA A 1 198 ? 15.562 34.906 -5.316 1 73.75 198 ALA A C 1
ATOM 1412 O O . ALA A 1 198 ? 15.453 34.656 -6.52 1 73.75 198 ALA A O 1
ATOM 1413 N N . GLY A 1 199 ? 14.477 35.281 -4.617 1 73.19 199 GLY A N 1
ATOM 1414 C CA . GLY A 1 199 ? 13.133 35.188 -5.164 1 73.19 199 GLY A CA 1
ATOM 1415 C C . GLY A 1 199 ? 12.656 33.781 -5.422 1 73.19 199 GLY A C 1
ATOM 1416 O O . GLY A 1 199 ? 13.219 32.844 -4.883 1 73.19 199 GLY A O 1
ATOM 1417 N N . LEU A 1 200 ? 11.609 33.625 -6.227 1 75.56 200 LEU A N 1
ATOM 1418 C CA . LEU A 1 200 ? 10.938 32.375 -6.477 1 75.56 200 LEU A CA 1
ATOM 1419 C C . LEU A 1 200 ? 11.805 31.453 -7.336 1 75.56 200 LEU A C 1
ATOM 1421 O O . LEU A 1 200 ? 11.656 30.219 -7.293 1 75.56 200 LEU A O 1
ATOM 1425 N N . THR A 1 201 ? 12.672 32 -8.039 1 73.94 201 THR A N 1
ATOM 1426 C CA . THR A 1 201 ? 13.531 31.234 -8.938 1 73.94 201 THR A CA 1
ATOM 1427 C C . THR A 1 201 ? 14.562 30.438 -8.141 1 73.94 201 THR A C 1
ATOM 1429 O O . THR A 1 201 ? 15.172 29.5 -8.672 1 73.94 201 THR A O 1
ATOM 1432 N N . SER A 1 202 ? 14.664 30.781 -6.926 1 77.06 202 SER A N 1
ATOM 1433 C CA . SER A 1 202 ? 15.648 30.094 -6.098 1 77.06 202 SER A CA 1
ATOM 1434 C C . SER A 1 202 ? 15.078 28.797 -5.512 1 77.06 202 SER A C 1
ATOM 1436 O O . SER A 1 202 ? 15.828 27.953 -5.02 1 77.06 202 SER A O 1
ATOM 1438 N N . ILE A 1 203 ? 13.789 28.797 -5.656 1 77 203 ILE A N 1
ATOM 1439 C CA . ILE A 1 203 ? 13.188 27.531 -5.234 1 77 203 ILE A CA 1
ATOM 1440 C C . ILE A 1 203 ? 13.531 26.438 -6.234 1 77 203 ILE A C 1
ATOM 1442 O O . ILE A 1 203 ? 13.297 26.578 -7.434 1 77 203 ILE A O 1
ATOM 1446 N N . PRO A 1 204 ? 14.109 25.391 -5.754 1 78.88 204 PRO A N 1
ATOM 1447 C CA . PRO A 1 204 ? 14.484 24.297 -6.652 1 78.88 204 PRO A CA 1
ATOM 1448 C C . PRO A 1 204 ? 13.312 23.812 -7.508 1 78.88 204 PRO A C 1
ATOM 1450 O O . PRO A 1 204 ? 12.18 23.734 -7.023 1 78.88 204 PRO A O 1
ATOM 1453 N N . GLU A 1 205 ? 13.648 23.547 -8.742 1 81 205 GLU A N 1
ATOM 1454 C CA . GLU A 1 205 ? 12.641 23.078 -9.695 1 81 205 GLU A CA 1
ATOM 1455 C C . GLU A 1 205 ? 11.906 21.844 -9.172 1 81 205 GLU A C 1
ATOM 1457 O O . GLU A 1 205 ? 10.703 21.703 -9.391 1 81 205 GLU A O 1
ATOM 1462 N N . GLU A 1 206 ? 12.578 21.031 -8.453 1 81.44 206 GLU A N 1
ATOM 1463 C CA . GLU A 1 206 ? 12 19.797 -7.922 1 81.44 206 GLU A CA 1
ATOM 1464 C C . GLU A 1 206 ? 10.906 20.094 -6.902 1 81.44 206 GLU A C 1
ATOM 1466 O O . GLU A 1 206 ? 9.914 19.359 -6.816 1 81.44 206 GLU A O 1
ATOM 1471 N N . LEU A 1 207 ? 11.156 21.141 -6.258 1 78.5 207 LEU A N 1
ATOM 1472 C CA . LEU A 1 207 ? 10.164 21.531 -5.262 1 78.5 207 LEU A CA 1
ATOM 1473 C C . LEU A 1 207 ? 8.992 22.25 -5.914 1 78.5 207 LEU A C 1
ATOM 1475 O O . LEU A 1 207 ? 7.844 22.094 -5.48 1 78.5 207 LEU A O 1
ATOM 1479 N N . ARG A 1 208 ? 9.266 22.953 -6.945 1 83.75 208 ARG A N 1
ATOM 1480 C CA . ARG A 1 208 ? 8.219 23.719 -7.621 1 83.75 208 ARG A CA 1
ATOM 1481 C C . ARG A 1 208 ? 7.332 22.797 -8.461 1 83.75 208 ARG A C 1
ATOM 1483 O O . ARG A 1 208 ? 6.105 22.828 -8.32 1 83.75 208 ARG A O 1
ATOM 1490 N N . THR A 1 209 ? 7.91 21.969 -9.242 1 84.94 209 THR A N 1
ATOM 1491 C CA . THR A 1 209 ? 7.152 21.125 -10.148 1 84.94 209 THR A CA 1
ATOM 1492 C C . THR A 1 209 ? 6.691 19.844 -9.438 1 84.94 209 THR A C 1
ATOM 1494 O O . THR A 1 209 ? 5.727 19.203 -9.859 1 84.94 209 THR A O 1
ATOM 1497 N N . GLY A 1 210 ? 7.438 19.484 -8.43 1 85.62 210 GLY A N 1
ATOM 1498 C CA . GLY A 1 210 ? 7.145 18.25 -7.723 1 85.62 210 GLY A CA 1
ATOM 1499 C C . GLY A 1 210 ? 7.793 17.031 -8.352 1 85.62 210 GLY A C 1
ATOM 1500 O O . GLY A 1 210 ? 7.707 15.93 -7.809 1 85.62 210 GLY A O 1
ATOM 1501 N N . VAL A 1 211 ? 8.453 17.156 -9.5 1 85.88 211 VAL A N 1
ATOM 1502 C CA . VAL A 1 211 ? 9.07 16.047 -10.211 1 85.88 211 VAL A CA 1
ATOM 1503 C C . VAL A 1 211 ? 10.578 16.016 -9.93 1 85.88 211 VAL A C 1
ATOM 1505 O O . VAL A 1 211 ? 11.258 17.031 -10.094 1 85.88 211 VAL A O 1
ATOM 1508 N N . LEU A 1 212 ? 11.047 14.859 -9.5 1 87.5 212 LEU A N 1
ATOM 1509 C CA . LEU A 1 212 ? 12.477 14.734 -9.211 1 87.5 212 LEU A CA 1
ATOM 1510 C C . LEU A 1 212 ? 13.266 14.469 -10.492 1 87.5 212 LEU A C 1
ATOM 1512 O O . LEU A 1 212 ? 12.789 13.758 -11.383 1 87.5 212 LEU A O 1
ATOM 1516 N N . ASN A 1 213 ? 14.422 15.031 -10.445 1 78.19 213 ASN A N 1
ATOM 1517 C CA . ASN A 1 213 ? 15.305 14.859 -11.602 1 78.19 213 ASN A CA 1
ATOM 1518 C C . ASN A 1 213 ? 15.789 13.414 -11.727 1 78.19 213 ASN A C 1
ATOM 1520 O O . ASN A 1 213 ? 16.156 12.797 -10.727 1 78.19 213 ASN A O 1
ATOM 1524 N N . GLN A 1 214 ? 15.789 12.898 -12.852 1 70.81 214 GLN A N 1
ATOM 1525 C CA . GLN A 1 214 ? 16.094 11.5 -13.109 1 70.81 214 GLN A CA 1
ATOM 1526 C C . GLN A 1 214 ? 17.609 11.281 -13.195 1 70.81 214 GLN A C 1
ATOM 1528 O O . GLN A 1 214 ? 18.078 10.141 -13.125 1 70.81 214 GLN A O 1
ATOM 1533 N N . VAL A 1 215 ? 18.297 12.211 -13.18 1 65.69 215 VAL A N 1
ATOM 1534 C CA . VAL A 1 215 ? 19.734 12.109 -13.367 1 65.69 215 VAL A CA 1
ATOM 1535 C C . VAL A 1 215 ? 20.422 11.883 -12.023 1 65.69 215 VAL A C 1
ATOM 1537 O O . VAL A 1 215 ? 21.344 11.07 -11.922 1 65.69 215 VAL A O 1
ATOM 1540 N N . GLU A 1 216 ? 19.891 12.492 -11.023 1 70.94 216 GLU A N 1
ATOM 1541 C CA . GLU A 1 216 ? 20.453 12.328 -9.688 1 70.94 216 GLU A CA 1
ATOM 1542 C C . GLU A 1 216 ? 19.844 11.133 -8.969 1 70.94 216 GLU A C 1
ATOM 1544 O O . GLU A 1 216 ? 18.797 10.617 -9.391 1 70.94 216 GLU A O 1
ATOM 1549 N N . GLU A 1 217 ? 20.641 10.656 -8.07 1 78.44 217 GLU A N 1
ATOM 1550 C CA . GLU A 1 217 ? 20.125 9.523 -7.305 1 78.44 217 GLU A CA 1
ATOM 1551 C C . GLU A 1 217 ? 18.875 9.898 -6.523 1 78.44 217 GLU A C 1
ATOM 1553 O O . GLU A 1 217 ? 18.922 10.75 -5.629 1 78.44 217 GLU A O 1
ATOM 1558 N N . ARG A 1 218 ? 17.859 9.367 -6.898 1 86.81 218 ARG A N 1
ATOM 1559 C CA . ARG A 1 218 ? 16.578 9.617 -6.25 1 86.81 218 ARG A CA 1
ATOM 1560 C C . ARG A 1 218 ? 16.516 8.961 -4.875 1 86.81 218 ARG A C 1
ATOM 1562 O O . ARG A 1 218 ? 17.109 7.895 -4.664 1 86.81 218 ARG A O 1
ATOM 1569 N N . PRO A 1 219 ? 15.844 9.625 -3.93 1 89.06 219 PRO A N 1
ATOM 1570 C CA . PRO A 1 219 ? 15.734 9.047 -2.588 1 89.06 219 PRO A CA 1
ATOM 1571 C C . PRO A 1 219 ? 15.016 7.695 -2.588 1 89.06 219 PRO A C 1
ATOM 1573 O O . PRO A 1 219 ? 14.156 7.449 -3.441 1 89.06 219 PRO A O 1
ATOM 1576 N N . VAL A 1 220 ? 15.383 6.867 -1.611 1 92.06 220 VAL A N 1
ATOM 1577 C CA . VAL A 1 220 ? 14.867 5.504 -1.521 1 92.06 220 VAL A CA 1
ATOM 1578 C C . VAL A 1 220 ? 13.547 5.5 -0.763 1 92.06 220 VAL A C 1
ATOM 1580 O O . VAL A 1 220 ? 13.398 6.203 0.241 1 92.06 220 VAL A O 1
ATOM 1583 N N . ILE A 1 221 ? 12.586 4.832 -1.184 1 92.88 221 ILE A N 1
ATOM 1584 C CA . ILE A 1 221 ? 11.289 4.664 -0.527 1 92.88 221 ILE A CA 1
ATOM 1585 C C . ILE A 1 221 ? 11.453 3.791 0.715 1 92.88 221 ILE A C 1
ATOM 1587 O O . ILE A 1 221 ? 10.906 4.105 1.775 1 92.88 221 ILE A O 1
ATOM 1591 N N . GLY A 1 222 ? 12.195 2.785 0.568 1 92.38 222 GLY A N 1
ATOM 1592 C CA . GLY A 1 222 ? 12.477 1.821 1.62 1 92.38 222 GLY A CA 1
ATOM 1593 C C . GLY A 1 222 ? 13.391 0.698 1.17 1 92.38 222 GLY A C 1
ATOM 1594 O O . GLY A 1 222 ? 13.797 0.647 0.006 1 92.38 222 GLY A O 1
ATOM 1595 N N . ARG A 1 223 ? 13.688 -0.092 2.146 1 92.88 223 ARG A N 1
ATOM 1596 C CA . ARG A 1 223 ? 14.555 -1.229 1.855 1 92.88 223 ARG A CA 1
ATOM 1597 C C . ARG A 1 223 ? 13.914 -2.537 2.309 1 92.88 223 ARG A C 1
ATOM 1599 O O . ARG A 1 223 ? 13.172 -2.562 3.295 1 92.88 223 ARG A O 1
ATOM 1606 N N . HIS A 1 224 ? 14.234 -3.529 1.56 1 92.62 224 HIS A N 1
ATOM 1607 C CA . HIS A 1 224 ? 13.688 -4.84 1.888 1 92.62 224 HIS A CA 1
ATOM 1608 C C . HIS A 1 224 ? 14.273 -5.371 3.193 1 92.62 224 HIS A C 1
ATOM 1610 O O . HIS A 1 224 ? 15.469 -5.234 3.441 1 92.62 224 HIS A O 1
ATOM 1616 N N . THR A 1 225 ? 13.414 -5.926 3.988 1 91.88 225 THR A N 1
ATOM 1617 C CA . THR A 1 225 ? 13.844 -6.543 5.242 1 91.88 225 THR A CA 1
ATOM 1618 C C . THR A 1 225 ? 13.781 -8.062 5.141 1 91.88 225 THR A C 1
ATOM 1620 O O . THR A 1 225 ? 14.414 -8.773 5.926 1 91.88 225 THR A O 1
ATOM 1623 N N . PHE A 1 226 ? 13.07 -8.531 4.152 1 91.44 226 PHE A N 1
ATOM 1624 C CA . PHE A 1 226 ? 12.891 -9.961 3.928 1 91.44 226 PHE A CA 1
ATOM 1625 C C . PHE A 1 226 ? 13.227 -10.328 2.484 1 91.44 226 PHE A C 1
ATOM 1627 O O . PHE A 1 226 ? 13.195 -9.469 1.6 1 91.44 226 PHE A O 1
ATOM 1634 N N . SER A 1 227 ? 13.578 -11.586 2.379 1 87.19 227 SER A N 1
ATOM 1635 C CA . SER A 1 227 ? 13.758 -12.094 1.025 1 87.19 227 SER A CA 1
ATOM 1636 C C . SER A 1 227 ? 12.422 -12.289 0.322 1 87.19 227 SER A C 1
ATOM 1638 O O . SER A 1 227 ? 11.422 -12.625 0.959 1 87.19 227 SER A O 1
ATOM 1640 N N . ALA A 1 228 ? 12.469 -12.086 -0.975 1 82.44 228 ALA A N 1
ATOM 1641 C CA . ALA A 1 228 ? 11.258 -12.227 -1.778 1 82.44 228 ALA A CA 1
ATOM 1642 C C . ALA A 1 228 ? 10.734 -13.656 -1.739 1 82.44 228 ALA A C 1
ATOM 1644 O O . ALA A 1 228 ? 9.547 -13.898 -1.961 1 82.44 228 ALA A O 1
ATOM 1645 N N . ALA A 1 229 ? 11.578 -14.547 -1.366 1 81.12 229 ALA A N 1
ATOM 1646 C CA . ALA A 1 229 ? 11.211 -15.953 -1.295 1 81.12 229 ALA A CA 1
ATOM 1647 C C . ALA A 1 229 ? 10.32 -16.234 -0.081 1 81.12 229 ALA A C 1
ATOM 1649 O O . ALA A 1 229 ? 9.578 -17.219 -0.054 1 81.12 229 ALA A O 1
ATOM 1650 N N . SER A 1 230 ? 10.453 -15.414 0.852 1 88.81 230 SER A N 1
ATOM 1651 C CA . SER A 1 230 ? 9.656 -15.586 2.062 1 88.81 230 SER A CA 1
ATOM 1652 C C . SER A 1 230 ? 8.422 -14.695 2.041 1 88.81 230 SER A C 1
ATOM 1654 O O . SER A 1 230 ? 7.293 -15.188 1.983 1 88.81 230 SER A O 1
ATOM 1656 N N . VAL A 1 231 ? 8.68 -13.406 2.053 1 92.56 231 VAL A N 1
ATOM 1657 C CA . VAL A 1 231 ? 7.566 -12.461 2.068 1 92.56 231 VAL A CA 1
ATOM 1658 C C . VAL A 1 231 ? 8.031 -11.117 1.51 1 92.56 231 VAL A C 1
ATOM 1660 O O . VAL A 1 231 ? 9.18 -10.719 1.706 1 92.56 231 VAL A O 1
ATOM 1663 N N . GLU A 1 232 ? 7.121 -10.555 0.726 1 93.06 232 GLU A N 1
ATOM 1664 C CA . GLU A 1 232 ? 7.398 -9.188 0.299 1 93.06 232 GLU A CA 1
ATOM 1665 C C . GLU A 1 232 ? 7.492 -8.25 1.495 1 93.06 232 GLU A C 1
ATOM 1667 O O . GLU A 1 232 ? 6.586 -8.203 2.33 1 93.06 232 GLU A O 1
ATOM 1672 N N . SER A 1 233 ? 8.602 -7.496 1.578 1 94.88 233 SER A N 1
ATOM 1673 C CA . SER A 1 233 ? 8.852 -6.637 2.73 1 94.88 233 SER A CA 1
ATOM 1674 C C . SER A 1 233 ? 7.742 -5.598 2.895 1 94.88 233 SER A C 1
ATOM 1676 O O . SER A 1 233 ? 7.32 -5.309 4.016 1 94.88 233 SER A O 1
ATOM 1678 N N . LEU A 1 234 ? 7.309 -5 1.822 1 96 234 LEU A N 1
ATOM 1679 C CA . LEU A 1 234 ? 6.234 -4.016 1.89 1 96 234 LEU A CA 1
ATOM 1680 C C . LEU A 1 234 ? 4.949 -4.648 2.414 1 96 234 LEU A C 1
ATOM 1682 O O . LEU A 1 234 ? 4.184 -4 3.131 1 96 234 LEU A O 1
ATOM 1686 N N . ALA A 1 235 ? 4.742 -5.867 2.047 1 96.75 235 ALA A N 1
ATOM 1687 C CA . ALA A 1 235 ? 3.566 -6.586 2.531 1 96.75 235 ALA A CA 1
ATOM 1688 C C . ALA A 1 235 ? 3.605 -6.742 4.047 1 96.75 235 ALA A C 1
ATOM 1690 O O . ALA A 1 235 ? 2.578 -6.617 4.719 1 96.75 235 ALA A O 1
ATOM 1691 N N . PHE A 1 236 ? 4.773 -7.094 4.578 1 96.12 236 PHE A N 1
ATOM 1692 C CA . PHE A 1 236 ? 4.941 -7.227 6.02 1 96.12 236 PHE A CA 1
ATOM 1693 C C . PHE A 1 236 ? 4.668 -5.902 6.723 1 96.12 236 PHE A C 1
ATOM 1695 O O . PHE A 1 236 ? 3.955 -5.859 7.727 1 96.12 236 PHE A O 1
ATOM 1702 N N . GLN A 1 237 ? 5.234 -4.77 6.195 1 96.94 237 GLN A N 1
ATOM 1703 C CA . GLN A 1 237 ? 5.039 -3.449 6.789 1 96.94 237 GLN A CA 1
ATOM 1704 C C . GLN A 1 237 ? 3.562 -3.062 6.793 1 96.94 237 GLN A C 1
ATOM 1706 O O . GLN A 1 237 ? 3.025 -2.666 7.828 1 96.94 237 GLN A O 1
ATOM 1711 N N . VAL A 1 238 ? 2.902 -3.148 5.641 1 97.5 238 VAL A N 1
ATOM 1712 C CA . VAL A 1 238 ? 1.494 -2.791 5.508 1 97.5 238 VAL A CA 1
ATOM 1713 C C . VAL A 1 238 ? 0.643 -3.707 6.383 1 97.5 238 VAL A C 1
ATOM 1715 O O . VAL A 1 238 ? -0.361 -3.275 6.953 1 97.5 238 VAL A O 1
ATOM 1718 N N . GLY A 1 239 ? 1.059 -4.965 6.469 1 97.38 239 GLY A N 1
ATOM 1719 C CA . GLY A 1 239 ? 0.344 -5.918 7.305 1 97.38 239 GLY A CA 1
ATOM 1720 C C . GLY A 1 239 ? 0.385 -5.57 8.781 1 97.38 239 GLY A C 1
ATOM 1721 O O . GLY A 1 239 ? -0.633 -5.641 9.469 1 97.38 239 GLY A O 1
ATOM 1722 N N . VAL A 1 240 ? 1.531 -5.215 9.258 1 97.19 240 VAL A N 1
ATOM 1723 C CA . VAL A 1 240 ? 1.695 -4.836 10.656 1 97.19 240 VAL A CA 1
ATOM 1724 C C . VAL A 1 240 ? 0.86 -3.594 10.961 1 97.19 240 VAL A C 1
ATOM 1726 O O . VAL A 1 240 ? 0.188 -3.525 11.992 1 97.19 240 VAL A O 1
ATOM 1729 N N . VAL A 1 241 ? 0.896 -2.641 10.031 1 97.88 241 VAL A N 1
ATOM 1730 C CA . VAL A 1 241 ? 0.127 -1.412 10.203 1 97.88 241 VAL A CA 1
ATOM 1731 C C . VAL A 1 241 ? -1.365 -1.736 10.227 1 97.88 241 VAL A C 1
ATOM 1733 O O . VAL A 1 241 ? -2.102 -1.238 11.078 1 97.88 241 VAL A O 1
ATOM 1736 N N . ALA A 1 242 ? -1.798 -2.584 9.312 1 98 242 ALA A N 1
ATOM 1737 C CA . ALA A 1 242 ? -3.205 -2.967 9.234 1 98 242 ALA A CA 1
ATOM 1738 C C . ALA A 1 242 ? -3.635 -3.719 10.492 1 98 242 ALA A C 1
ATOM 1740 O O . ALA A 1 242 ? -4.754 -3.541 10.977 1 98 242 ALA A O 1
ATOM 1741 N N . MET A 1 243 ? -2.76 -4.543 10.977 1 97.69 243 MET A N 1
ATOM 1742 C CA . MET A 1 243 ? -3.047 -5.312 12.18 1 97.69 243 MET A CA 1
ATOM 1743 C C . MET A 1 243 ? -3.285 -4.391 13.375 1 97.69 243 MET A C 1
ATOM 1745 O O . MET A 1 243 ? -4.266 -4.555 14.102 1 97.69 243 MET A O 1
ATOM 1749 N N . ILE A 1 244 ? -2.418 -3.43 13.531 1 97.75 244 ILE A N 1
ATOM 1750 C CA . ILE A 1 244 ? -2.527 -2.496 14.648 1 97.75 244 ILE A CA 1
ATOM 1751 C C . ILE A 1 244 ? -3.768 -1.624 14.469 1 97.75 244 ILE A C 1
ATOM 1753 O O . ILE A 1 244 ? -4.496 -1.367 15.43 1 97.75 244 ILE A O 1
ATOM 1757 N N . ALA A 1 245 ? -4.012 -1.165 13.242 1 97.38 245 ALA A N 1
ATOM 1758 C CA . ALA A 1 245 ? -5.184 -0.35 12.953 1 97.38 245 ALA A CA 1
ATOM 1759 C C . ALA A 1 245 ? -6.473 -1.119 13.234 1 97.38 245 ALA A C 1
ATOM 1761 O O . ALA A 1 245 ? -7.414 -0.571 13.812 1 97.38 245 ALA A O 1
ATOM 1762 N N . ALA A 1 246 ? -6.504 -2.375 12.812 1 97.12 246 ALA A N 1
ATOM 1763 C CA . ALA A 1 246 ? -7.676 -3.207 13.07 1 97.12 246 ALA A CA 1
ATOM 1764 C C . ALA A 1 246 ? -7.863 -3.439 14.57 1 97.12 246 ALA A C 1
ATOM 1766 O O . ALA A 1 246 ? -8.992 -3.457 15.062 1 97.12 246 ALA A O 1
ATOM 1767 N N . ALA A 1 247 ? -6.785 -3.668 15.258 1 97.12 247 ALA A N 1
ATOM 1768 C CA . ALA A 1 247 ? -6.852 -3.83 16.703 1 97.12 247 ALA A CA 1
ATOM 1769 C C . ALA A 1 247 ? -7.434 -2.584 17.375 1 97.12 247 ALA A C 1
ATOM 1771 O O . ALA A 1 247 ? -8.203 -2.686 18.328 1 97.12 247 ALA A O 1
ATOM 1772 N N . ALA A 1 248 ? -7.004 -1.436 16.875 1 95.75 248 ALA A N 1
ATOM 1773 C CA . ALA A 1 248 ? -7.527 -0.183 17.406 1 95.75 248 ALA A CA 1
ATOM 1774 C C . ALA A 1 248 ? -9.039 -0.105 17.234 1 95.75 248 ALA A C 1
ATOM 1776 O O . ALA A 1 248 ? -9.758 0.308 18.156 1 95.75 248 ALA A O 1
ATOM 1777 N N . HIS A 1 249 ? -9.492 -0.428 16.031 1 92.81 249 HIS A N 1
ATOM 1778 C CA . HIS A 1 249 ? -10.922 -0.458 15.773 1 92.81 249 HIS A CA 1
ATOM 1779 C C . HIS A 1 249 ? -11.641 -1.407 16.734 1 92.81 249 HIS A C 1
ATOM 1781 O O . HIS A 1 249 ? -12.727 -1.098 17.219 1 92.81 249 HIS A O 1
ATOM 1787 N N . GLY A 1 250 ? -11.062 -2.588 17.016 1 93.31 250 GLY A N 1
ATOM 1788 C CA . GLY A 1 250 ? -11.633 -3.539 17.969 1 93.31 250 GLY A CA 1
ATOM 1789 C C . GLY A 1 250 ? -11.672 -3.016 19.391 1 93.31 250 GLY A C 1
ATOM 1790 O O . GLY A 1 250 ? -12.664 -3.203 20.094 1 93.31 250 GLY A O 1
ATOM 1791 N N . VAL A 1 251 ? -10.617 -2.338 19.812 1 94.12 251 VAL A N 1
ATOM 1792 C CA . VAL A 1 251 ? -10.531 -1.796 21.156 1 94.12 251 VAL A CA 1
ATOM 1793 C C . VAL A 1 251 ? -11.578 -0.702 21.344 1 94.12 251 VAL A C 1
ATOM 1795 O O . VAL A 1 251 ? -12.242 -0.64 22.391 1 94.12 251 VAL A O 1
ATOM 1798 N N . VAL A 1 252 ? -11.711 0.18 20.344 1 90 252 VAL A N 1
ATOM 1799 C CA . VAL A 1 252 ? -12.703 1.247 20.422 1 90 252 VAL A CA 1
ATOM 1800 C C . VAL A 1 252 ? -14.102 0.645 20.531 1 90 252 VAL A C 1
ATOM 1802 O O . VAL A 1 252 ? -14.93 1.121 21.312 1 90 252 VAL A O 1
ATOM 1805 N N . SER A 1 253 ? -14.375 -0.403 19.703 1 88.81 253 SER A N 1
ATOM 1806 C CA . SER A 1 253 ? -15.664 -1.08 19.766 1 88.81 253 SER A CA 1
ATOM 1807 C C . SER A 1 253 ? -15.898 -1.711 21.125 1 88.81 253 SER A C 1
ATOM 1809 O O . SER A 1 253 ? -17.016 -1.666 21.656 1 88.81 253 SER A O 1
ATOM 1811 N N . TRP A 1 254 ? -14.867 -2.229 21.688 1 90.75 254 TRP A N 1
ATOM 1812 C CA . TRP A 1 254 ? -14.953 -2.844 23 1 90.75 254 TRP A CA 1
ATOM 1813 C C . TRP A 1 254 ? -15.203 -1.79 24.078 1 90.75 254 TRP A C 1
ATOM 1815 O O . TRP A 1 254 ? -16.031 -1.983 24.969 1 90.75 254 TRP A O 1
ATOM 1825 N N . ILE A 1 255 ? -14.492 -0.692 24.062 1 87 255 ILE A N 1
ATOM 1826 C CA . ILE A 1 255 ? -14.641 0.384 25.031 1 87 255 ILE A CA 1
ATOM 1827 C C . ILE A 1 255 ? -16.047 0.963 24.953 1 87 255 ILE A C 1
ATOM 1829 O O . ILE A 1 255 ? -16.688 1.219 25.969 1 87 255 ILE A O 1
ATOM 1833 N N . THR A 1 256 ? -16.5 1.183 23.703 1 83.19 256 THR A N 1
ATOM 1834 C CA . THR A 1 256 ? -17.828 1.755 23.5 1 83.19 256 THR A CA 1
ATOM 1835 C C . THR A 1 256 ? -18.922 0.814 24.016 1 83.19 256 THR A C 1
ATOM 1837 O O . THR A 1 256 ? -19.938 1.264 24.547 1 83.19 256 THR A O 1
ATOM 1840 N N . ALA A 1 257 ? -18.703 -0.483 23.875 1 83.94 257 ALA A N 1
ATOM 1841 C CA . ALA A 1 257 ? -19.656 -1.47 24.359 1 83.94 257 ALA A CA 1
ATOM 1842 C C . ALA A 1 257 ? -19.609 -1.572 25.891 1 83.94 257 ALA A C 1
ATOM 1844 O O . ALA A 1 257 ? -20.656 -1.722 26.531 1 83.94 257 ALA A O 1
ATOM 1845 N N . ALA A 1 258 ? -18.438 -1.488 26.453 1 83.56 258 ALA A N 1
ATOM 1846 C CA . ALA A 1 258 ? -18.25 -1.641 27.891 1 83.56 258 ALA A CA 1
ATOM 1847 C C . ALA A 1 258 ? -18.641 -0.367 28.625 1 83.56 258 ALA A C 1
ATOM 1849 O O . ALA A 1 258 ? -19.203 -0.429 29.734 1 83.56 258 ALA A O 1
ATOM 1850 N N . TRP A 1 259 ? -18.219 0.744 28.062 1 77.81 259 TRP A N 1
ATOM 1851 C CA . TRP A 1 259 ? -18.484 2.025 28.703 1 77.81 259 TRP A CA 1
ATOM 1852 C C . TRP A 1 259 ? -19.234 2.961 27.766 1 77.81 259 TRP A C 1
ATOM 1854 O O . TRP A 1 259 ? -18.656 3.908 27.219 1 77.81 259 TRP A O 1
ATOM 1864 N N . PRO A 1 260 ? -20.406 2.666 27.516 1 65.5 260 PRO A N 1
ATOM 1865 C CA . PRO A 1 260 ? -21.141 3.479 26.547 1 65.5 260 PRO A CA 1
ATOM 1866 C C . PRO A 1 260 ? -21.219 4.949 26.953 1 65.5 260 PRO A C 1
ATOM 1868 O O . PRO A 1 260 ? -21.375 5.824 26.094 1 65.5 260 PRO A O 1
ATOM 1871 N N . SER A 1 261 ? -21.156 5.238 28.234 1 61.84 261 SER A N 1
ATOM 1872 C CA . SER A 1 261 ? -21.25 6.633 28.641 1 61.84 261 SER A CA 1
ATOM 1873 C C . SER A 1 261 ? -20.031 7.047 29.453 1 61.84 261 SER A C 1
ATOM 1875 O O . SER A 1 261 ? -19.672 6.391 30.438 1 61.84 261 SER A O 1
ATOM 1877 N N . VAL A 1 262 ? -18.953 7.273 28.859 1 54.41 262 VAL A N 1
ATOM 1878 C CA . VAL A 1 262 ? -17.766 7.605 29.641 1 54.41 262 VAL A CA 1
ATOM 1879 C C . VAL A 1 262 ? -18.062 8.75 30.594 1 54.41 262 VAL A C 1
ATOM 1881 O O . VAL A 1 262 ? -17.562 8.789 31.719 1 54.41 262 VAL A O 1
ATOM 1884 N N . VAL A 1 263 ? -18.609 9.875 29.969 1 48.53 263 VAL A N 1
ATOM 1885 C CA . VAL A 1 263 ? -18.828 10.984 30.891 1 48.53 263 VAL A CA 1
ATOM 1886 C C . VAL A 1 263 ? -20.219 10.914 31.484 1 48.53 263 VAL A C 1
ATOM 1888 O O . VAL A 1 263 ? -21.172 11.438 30.906 1 48.53 263 VAL A O 1
ATOM 1891 N N . GLY A 1 264 ? -20.453 10.148 32.469 1 49.34 264 GLY A N 1
ATOM 1892 C CA . GLY A 1 264 ? -21.594 10.07 33.375 1 49.34 264 GLY A CA 1
ATOM 1893 C C . GLY A 1 264 ? -22.781 9.359 32.75 1 49.34 264 GLY A C 1
ATOM 1894 O O . GLY A 1 264 ? -22.828 9.172 31.531 1 49.34 264 GLY A O 1
ATOM 1895 N N . GLU A 1 265 ? -23.672 8.531 33.469 1 50.22 265 GLU A N 1
ATOM 1896 C CA . GLU A 1 265 ? -24.891 7.848 33.094 1 50.22 265 GLU A CA 1
ATOM 1897 C C . GLU A 1 265 ? -25.719 8.703 32.125 1 50.22 265 GLU A C 1
ATOM 1899 O O . GLU A 1 265 ? -26.312 8.188 31.188 1 50.22 265 GLU A O 1
ATOM 1904 N N . ASP A 1 266 ? -25.766 10.031 32.406 1 50 266 ASP A N 1
ATOM 1905 C CA . ASP A 1 266 ? -26.562 11.016 31.672 1 50 266 ASP A CA 1
ATOM 1906 C C . ASP A 1 266 ? -25.688 11.859 30.75 1 50 266 ASP A C 1
ATOM 1908 O O . ASP A 1 266 ? -26.156 12.828 30.156 1 50 266 ASP A O 1
ATOM 1912 N N . GLY A 1 267 ? -24.328 11.516 30.672 1 53.81 267 GLY A N 1
ATOM 1913 C CA . GLY A 1 267 ? -23.422 12.398 29.938 1 53.81 267 GLY A CA 1
ATOM 1914 C C . GLY A 1 267 ? -23.312 12.047 28.469 1 53.81 267 GLY A C 1
ATOM 1915 O O . GLY A 1 267 ? -23.828 11.016 28.031 1 53.81 267 GLY A O 1
ATOM 1916 N N . PRO A 1 268 ? -22.922 13.008 27.641 1 58.19 268 PRO A N 1
ATOM 1917 C CA . PRO A 1 268 ? -22.812 12.766 26.203 1 58.19 268 PRO A CA 1
ATOM 1918 C C . PRO A 1 268 ? -21.922 11.57 25.859 1 58.19 268 PRO A C 1
ATOM 1920 O O . PRO A 1 268 ? -20.953 11.305 26.578 1 58.19 268 PRO A O 1
ATOM 1923 N N . GLN A 1 269 ? -22.438 10.633 25.266 1 68.38 269 GLN A N 1
ATOM 1924 C CA . GLN A 1 269 ? -21.672 9.492 24.781 1 68.38 269 GLN A CA 1
ATOM 1925 C C . GLN A 1 269 ? -20.453 9.938 23.984 1 68.38 269 GLN A C 1
ATOM 1927 O O . GLN A 1 269 ? -20.578 10.641 22.984 1 68.38 269 GLN A O 1
ATOM 1932 N N . LEU A 1 270 ? -19.25 10.031 24.734 1 78 270 LEU A N 1
ATOM 1933 C CA . LEU A 1 270 ? -18 10.414 24.078 1 78 270 LEU A CA 1
ATOM 1934 C C . LEU A 1 270 ? -17.328 9.203 23.453 1 78 270 LEU A C 1
ATOM 1936 O O . LEU A 1 270 ? -17 8.242 24.141 1 78 270 LEU A O 1
ATOM 1940 N N . ILE A 1 271 ? -17.312 9.172 22.156 1 80 271 ILE A N 1
ATOM 1941 C CA . ILE A 1 271 ? -16.641 8.102 21.438 1 80 271 ILE A CA 1
ATOM 1942 C C . ILE A 1 271 ? -15.18 8.484 21.188 1 80 271 ILE A C 1
ATOM 1944 O O . ILE A 1 271 ? -14.898 9.547 20.625 1 80 271 ILE A O 1
ATOM 1948 N N . ILE A 1 272 ? -14.273 7.707 21.703 1 83.56 272 ILE A N 1
ATOM 1949 C CA . ILE A 1 272 ? -12.844 7.914 21.453 1 83.56 272 ILE A CA 1
ATOM 1950 C C . ILE A 1 272 ? -12.523 7.617 20 1 83.56 272 ILE A C 1
ATOM 1952 O O . ILE A 1 272 ? -12.852 6.543 19.484 1 83.56 272 ILE A O 1
ATOM 1956 N N . PRO A 1 273 ? -11.961 8.547 19.406 1 84.44 273 PRO A N 1
ATOM 1957 C CA . PRO A 1 273 ? -11.648 8.305 18 1 84.44 273 PRO A CA 1
ATOM 1958 C C . PRO A 1 273 ? -10.648 7.16 17.797 1 84.44 273 PRO A C 1
ATOM 1960 O O . PRO A 1 273 ? -9.695 7.031 18.562 1 84.44 273 PRO A O 1
ATOM 1963 N N . ALA A 1 274 ? -10.828 6.363 16.781 1 88.62 274 ALA A N 1
ATOM 1964 C CA . ALA A 1 274 ? -10.023 5.172 16.516 1 88.62 274 ALA A CA 1
ATOM 1965 C C . ALA A 1 274 ? -8.555 5.543 16.297 1 88.62 274 ALA A C 1
ATOM 1967 O O . ALA A 1 274 ? -7.656 4.785 16.672 1 88.62 274 ALA A O 1
ATOM 1968 N N . PHE A 1 275 ? -8.32 6.695 15.734 1 88.56 275 PHE A N 1
ATOM 1969 C CA . PHE A 1 275 ? -6.949 7.074 15.414 1 88.56 275 PHE A CA 1
ATOM 1970 C C . PHE A 1 275 ? -6.137 7.312 16.688 1 88.56 275 PHE A C 1
ATOM 1972 O O . PHE A 1 275 ? -4.926 7.09 16.703 1 88.56 275 PHE A O 1
ATOM 1979 N N . ALA A 1 276 ? -6.758 7.793 17.75 1 87.25 276 ALA A N 1
ATOM 1980 C CA . ALA A 1 276 ? -6.062 8.023 19.016 1 87.25 276 ALA A CA 1
ATOM 1981 C C . ALA A 1 276 ? -5.613 6.703 19.641 1 87.25 276 ALA A C 1
ATOM 1983 O O . ALA A 1 276 ? -4.48 6.59 20.125 1 87.25 276 ALA A O 1
ATOM 1984 N N . ILE A 1 277 ? -6.484 5.773 19.609 1 91.62 277 ILE A N 1
ATOM 1985 C CA . ILE A 1 277 ? -6.168 4.457 20.141 1 91.62 277 ILE A CA 1
ATOM 1986 C C . ILE A 1 277 ? -5.113 3.783 19.266 1 91.62 277 ILE A C 1
ATOM 1988 O O . ILE A 1 277 ? -4.23 3.088 19.766 1 91.62 277 ILE A O 1
ATOM 1992 N N . ALA A 1 278 ? -5.285 3.977 18.016 1 94.38 278 ALA A N 1
ATOM 1993 C CA . ALA A 1 278 ? -4.316 3.416 17.078 1 94.38 278 ALA A CA 1
ATOM 1994 C C . ALA A 1 278 ? -2.912 3.947 17.359 1 94.38 278 ALA A C 1
ATOM 1996 O O . ALA A 1 278 ? -1.932 3.205 17.266 1 94.38 278 ALA A O 1
ATOM 1997 N N . PHE A 1 279 ? -2.814 5.203 17.625 1 90.69 279 PHE A N 1
ATOM 1998 C CA . PHE A 1 279 ? -1.523 5.801 17.953 1 90.69 279 PHE A CA 1
ATOM 1999 C C . PHE A 1 279 ? -0.929 5.164 19.203 1 90.69 279 PHE A C 1
ATOM 2001 O O . PHE A 1 279 ? 0.251 4.809 19.219 1 90.69 279 PHE A O 1
ATOM 2008 N N . LEU A 1 280 ? -1.729 5.035 20.188 1 92.44 280 LEU A N 1
ATOM 2009 C CA . LEU A 1 280 ? -1.281 4.43 21.438 1 92.44 280 LEU A CA 1
ATOM 2010 C C . LEU A 1 280 ? -0.827 2.992 21.219 1 92.44 280 LEU A C 1
ATOM 2012 O O . LEU A 1 280 ? 0.216 2.58 21.734 1 92.44 280 LEU A O 1
ATOM 2016 N N . LEU A 1 281 ? -1.616 2.268 20.484 1 96.06 281 LEU A N 1
ATOM 2017 C CA . LEU A 1 281 ? -1.266 0.881 20.188 1 96.06 281 LEU A CA 1
ATOM 2018 C C . LEU A 1 281 ? 0.005 0.805 19.359 1 96.06 281 LEU A C 1
ATOM 2020 O O . LEU A 1 281 ? 0.795 -0.13 19.5 1 96.06 281 LEU A O 1
ATOM 2024 N N . GLY A 1 282 ? 0.143 1.748 18.438 1 95.12 282 GLY A N 1
ATOM 2025 C CA . GLY A 1 282 ? 1.386 1.827 17.688 1 95.12 282 GLY A CA 1
ATOM 2026 C C . GLY A 1 282 ? 2.604 2.027 18.562 1 95.12 282 GLY A C 1
ATOM 2027 O O . GLY A 1 282 ? 3.637 1.386 18.359 1 95.12 282 GLY A O 1
ATOM 2028 N N . LEU A 1 283 ? 2.488 2.896 19.578 1 92.06 283 LEU A N 1
ATOM 2029 C CA . LEU A 1 283 ? 3.576 3.129 20.516 1 92.06 283 LEU A CA 1
ATOM 2030 C C . LEU A 1 283 ? 3.891 1.865 21.312 1 92.06 283 LEU A C 1
ATOM 2032 O O . LEU A 1 283 ? 5.059 1.536 21.531 1 92.06 283 LEU A O 1
ATOM 2036 N N . ILE A 1 284 ? 2.859 1.233 21.719 1 95.69 284 ILE A N 1
ATOM 2037 C CA . ILE A 1 284 ? 3.027 -0.007 22.469 1 95.69 284 ILE A CA 1
ATOM 2038 C C . ILE A 1 284 ? 3.717 -1.051 21.594 1 95.69 284 ILE A C 1
ATOM 2040 O O . ILE A 1 284 ? 4.637 -1.738 22.031 1 95.69 284 ILE A O 1
ATOM 2044 N N . ALA A 1 285 ? 3.256 -1.167 20.375 1 95.62 285 ALA A N 1
ATOM 2045 C CA . ALA A 1 285 ? 3.863 -2.115 19.453 1 95.62 285 ALA A CA 1
ATOM 2046 C C . ALA A 1 285 ? 5.344 -1.809 19.25 1 95.62 285 ALA A C 1
ATOM 2048 O O . ALA A 1 285 ? 6.168 -2.723 19.156 1 95.62 285 ALA A O 1
ATOM 2049 N N . ARG A 1 286 ? 5.609 -0.556 19.109 1 93.06 286 ARG A N 1
ATOM 2050 C CA . ARG A 1 286 ? 7 -0.152 18.938 1 93.06 286 ARG A CA 1
ATOM 2051 C C . ARG A 1 286 ? 7.859 -0.626 20.109 1 93.06 286 ARG A C 1
ATOM 2053 O O . ARG A 1 286 ? 8.953 -1.158 19.906 1 93.06 286 ARG A O 1
ATOM 2060 N N . VAL A 1 287 ? 7.41 -0.426 21.297 1 92.81 287 VAL A N 1
ATOM 2061 C CA . VAL A 1 287 ? 8.125 -0.847 22.5 1 92.81 287 VAL A CA 1
ATOM 2062 C C . VAL A 1 287 ? 8.266 -2.367 22.516 1 92.81 287 VAL A C 1
ATOM 2064 O O . VAL A 1 287 ? 9.32 -2.896 22.875 1 92.81 287 VAL A O 1
ATOM 2067 N N . LEU A 1 288 ? 7.242 -3.035 22.078 1 93.5 288 LEU A N 1
ATOM 2068 C CA . LEU A 1 288 ? 7.27 -4.492 22.031 1 93.5 288 LEU A CA 1
ATOM 2069 C C . LEU A 1 288 ? 8.281 -4.988 21 1 93.5 288 LEU A C 1
ATOM 2071 O O . LEU A 1 288 ? 9 -5.961 21.25 1 93.5 288 LEU A O 1
ATOM 2075 N N . PHE A 1 289 ? 8.344 -4.355 19.891 1 91.75 289 PHE A N 1
ATOM 2076 C CA . PHE A 1 289 ? 9.312 -4.719 18.859 1 91.75 289 PHE A CA 1
ATOM 2077 C C . PHE A 1 289 ? 10.734 -4.5 19.375 1 91.75 289 PHE A C 1
ATOM 2079 O O . PHE A 1 289 ? 11.633 -5.293 19.078 1 91.75 289 PHE A O 1
ATOM 2086 N N . GLN A 1 290 ? 10.938 -3.434 20.109 1 90.44 290 GLN A N 1
ATOM 2087 C CA . GLN A 1 290 ? 12.258 -3.139 20.641 1 90.44 290 GLN A CA 1
ATOM 2088 C C . GLN A 1 290 ? 12.641 -4.141 21.734 1 90.44 290 GLN A C 1
ATOM 2090 O O . GLN A 1 290 ? 13.773 -4.621 21.766 1 90.44 290 GLN A O 1
ATOM 2095 N N . ALA A 1 291 ? 11.703 -4.477 22.5 1 92.69 291 ALA A N 1
ATOM 2096 C CA . ALA A 1 291 ? 11.953 -5.379 23.625 1 92.69 291 ALA A CA 1
ATOM 2097 C C . ALA A 1 291 ? 12.258 -6.793 23.125 1 92.69 291 ALA A C 1
ATOM 2099 O O . ALA A 1 291 ? 13.047 -7.512 23.75 1 92.69 291 ALA A O 1
ATOM 2100 N N . THR A 1 292 ? 11.664 -7.172 22.062 1 90.56 292 THR A N 1
ATOM 2101 C CA . THR A 1 292 ? 11.852 -8.523 21.531 1 90.56 292 THR A CA 1
ATOM 2102 C C . THR A 1 292 ? 12.953 -8.539 20.484 1 90.56 292 THR A C 1
ATOM 2104 O O . THR A 1 292 ? 13.141 -9.547 19.797 1 90.56 292 THR A O 1
ATOM 2107 N N . LYS A 1 293 ? 13.578 -7.434 20.188 1 87.81 293 LYS A N 1
ATOM 2108 C CA . LYS A 1 293 ? 14.672 -7.285 19.219 1 87.81 293 LYS A CA 1
ATOM 2109 C C . LYS A 1 293 ? 14.211 -7.609 17.812 1 87.81 293 LYS A C 1
ATOM 2111 O O . LYS A 1 293 ? 14.953 -8.211 17.031 1 87.81 293 LYS A O 1
ATOM 2116 N N . THR A 1 294 ? 12.938 -7.332 17.625 1 88.81 294 THR A N 1
ATOM 2117 C CA . THR A 1 294 ? 12.383 -7.574 16.297 1 88.81 294 THR A CA 1
ATOM 2118 C C . THR A 1 294 ? 12.117 -6.258 15.578 1 88.81 294 THR A C 1
ATOM 2120 O O . THR A 1 294 ? 11.445 -6.23 14.547 1 88.81 294 THR A O 1
ATOM 2123 N N . ALA A 1 295 ? 12.648 -5.188 16.078 1 88.25 295 ALA A N 1
ATOM 2124 C CA . ALA A 1 295 ? 12.508 -3.873 15.461 1 88.25 295 ALA A CA 1
ATOM 2125 C C . ALA A 1 295 ? 13.211 -3.828 14.109 1 88.25 295 ALA A C 1
ATOM 2127 O O . ALA A 1 295 ? 12.875 -3.008 13.25 1 88.25 295 ALA A O 1
ATOM 2128 N N . LYS A 1 296 ? 14.141 -4.711 13.93 1 86.94 296 LYS A N 1
ATOM 2129 C CA . LYS A 1 296 ? 14.906 -4.762 12.695 1 86.94 296 LYS A CA 1
ATOM 2130 C C . LYS A 1 296 ? 14.023 -5.152 11.508 1 86.94 296 LYS A C 1
ATOM 2132 O O . LYS A 1 296 ? 14.391 -4.93 10.352 1 86.94 296 LYS A O 1
ATOM 2137 N N . PHE A 1 297 ? 12.875 -5.719 11.812 1 90.19 297 PHE A N 1
ATOM 2138 C CA . PHE A 1 297 ? 11.977 -6.148 10.75 1 90.19 297 PHE A CA 1
ATOM 2139 C C . PHE A 1 297 ? 11.164 -4.973 10.219 1 90.19 297 PHE A C 1
ATOM 2141 O O . PHE A 1 297 ? 10.539 -5.07 9.164 1 90.19 297 PHE A O 1
ATOM 2148 N N . LEU A 1 298 ? 11.211 -3.889 10.93 1 92.81 298 LEU A N 1
ATOM 2149 C CA . LEU A 1 298 ? 10.5 -2.689 10.492 1 92.81 298 LEU A CA 1
ATOM 2150 C C . LEU A 1 298 ? 11.43 -1.775 9.695 1 92.81 298 LEU A C 1
ATOM 2152 O O . LEU A 1 298 ? 12.609 -1.632 10.031 1 92.81 298 LEU A O 1
ATOM 2156 N N . ASP A 1 299 ? 10.977 -1.278 8.633 1 93.69 299 ASP A N 1
ATOM 2157 C CA . ASP A 1 299 ? 11.727 -0.339 7.805 1 93.69 299 ASP A CA 1
ATOM 2158 C C . ASP A 1 299 ? 11.094 1.051 7.836 1 93.69 299 ASP A C 1
ATOM 2160 O O . ASP A 1 299 ? 10.07 1.287 7.191 1 93.69 299 ASP A O 1
ATOM 2164 N N . PRO A 1 300 ? 11.719 1.955 8.516 1 92.56 300 PRO A N 1
ATOM 2165 C CA . PRO A 1 300 ? 11.148 3.295 8.664 1 92.56 300 PRO A CA 1
ATOM 2166 C C . PRO A 1 300 ? 10.875 3.969 7.32 1 92.56 300 PRO A C 1
ATOM 2168 O O . PRO A 1 300 ? 9.891 4.703 7.18 1 92.56 300 PRO A O 1
ATOM 2171 N N . GLY A 1 301 ? 11.727 3.744 6.352 1 93.31 301 GLY A N 1
ATOM 2172 C CA . GLY A 1 301 ? 11.5 4.312 5.031 1 93.31 301 GLY A CA 1
ATOM 2173 C C . GLY A 1 301 ? 10.195 3.861 4.406 1 93.31 301 GLY A C 1
ATOM 2174 O O . GLY A 1 301 ? 9.414 4.684 3.914 1 93.31 301 GLY A O 1
ATOM 2175 N N . SER A 1 302 ? 9.953 2.6 4.492 1 95.38 302 SER A N 1
ATOM 2176 C CA . SER A 1 302 ? 8.719 2.033 3.945 1 95.38 302 SER A CA 1
ATOM 2177 C C . SER A 1 302 ? 7.496 2.533 4.707 1 95.38 302 SER A C 1
ATOM 2179 O O . SER A 1 302 ? 6.473 2.859 4.102 1 95.38 302 SER A O 1
ATOM 2181 N N . LEU A 1 303 ? 7.633 2.559 6 1 95.88 303 LEU A N 1
ATOM 2182 C CA . LEU A 1 303 ? 6.52 3 6.836 1 95.88 303 LEU A CA 1
ATOM 2183 C C . LEU A 1 303 ? 6.195 4.469 6.574 1 95.88 303 LEU A C 1
ATOM 2185 O O . LEU A 1 303 ? 5.023 4.852 6.551 1 95.88 303 LEU A O 1
ATOM 2189 N N . ASN A 1 304 ? 7.188 5.277 6.348 1 93.25 304 ASN A N 1
ATOM 2190 C CA . ASN A 1 304 ? 6.977 6.684 6.016 1 93.25 304 ASN A CA 1
ATOM 2191 C C . ASN A 1 304 ? 6.277 6.84 4.668 1 93.25 304 ASN A C 1
ATOM 2193 O O . ASN A 1 304 ? 5.434 7.723 4.5 1 93.25 304 ASN A O 1
ATOM 2197 N N . SER A 1 305 ? 6.66 6.02 3.771 1 95.25 305 SER A N 1
ATOM 2198 C CA . SER A 1 305 ? 6.031 6.082 2.455 1 95.25 305 SER A CA 1
ATOM 2199 C C . SER A 1 305 ? 4.582 5.613 2.512 1 95.25 305 SER A C 1
ATOM 2201 O O . SER A 1 305 ? 3.729 6.125 1.781 1 95.25 305 SER A O 1
ATOM 2203 N N . VAL A 1 306 ? 4.324 4.594 3.316 1 96.5 306 VAL A N 1
ATOM 2204 C CA . VAL A 1 306 ? 2.953 4.141 3.523 1 96.5 306 VAL A CA 1
ATOM 2205 C C . VAL A 1 306 ? 2.131 5.258 4.164 1 96.5 306 VAL A C 1
ATOM 2207 O O . VAL A 1 306 ? 0.993 5.508 3.762 1 96.5 306 VAL A O 1
ATOM 2210 N N . SER A 1 307 ? 2.738 5.898 5.129 1 95.06 307 SER A N 1
ATOM 2211 C CA . SER A 1 307 ? 2.096 7.039 5.777 1 95.06 307 SER A CA 1
ATOM 2212 C C . SER A 1 307 ? 1.812 8.156 4.781 1 95.06 307 SER A C 1
ATOM 2214 O O . SER A 1 307 ? 0.717 8.727 4.77 1 95.06 307 SER A O 1
ATOM 2216 N N . GLY A 1 308 ? 2.797 8.484 3.977 1 94.31 308 GLY A N 1
ATOM 2217 C CA . GLY A 1 308 ? 2.623 9.5 2.949 1 94.31 308 GLY A CA 1
ATOM 2218 C C . GLY A 1 308 ? 1.544 9.148 1.942 1 94.31 308 GLY A C 1
ATOM 2219 O O . GLY A 1 308 ? 0.758 10.016 1.545 1 94.31 308 GLY A O 1
ATOM 2220 N N . THR A 1 309 ? 1.5 7.91 1.576 1 96.81 309 THR A N 1
ATOM 2221 C CA . THR A 1 309 ? 0.477 7.438 0.651 1 96.81 309 THR A CA 1
ATOM 2222 C C . THR A 1 309 ? -0.914 7.582 1.262 1 96.81 309 THR A C 1
ATOM 2224 O O . THR A 1 309 ? -1.831 8.094 0.616 1 96.81 309 THR A O 1
ATOM 2227 N N . ALA A 1 310 ? -1.016 7.137 2.48 1 96.88 310 ALA A N 1
ATOM 2228 C CA . ALA A 1 310 ? -2.293 7.246 3.182 1 96.88 310 ALA A CA 1
ATOM 2229 C C . ALA A 1 310 ? -2.711 8.703 3.334 1 96.88 310 ALA A C 1
ATOM 2231 O O . ALA A 1 310 ? -3.893 9.031 3.203 1 96.88 310 ALA A O 1
ATOM 2232 N N . THR A 1 311 ? -1.768 9.531 3.57 1 93.69 311 THR A N 1
ATOM 2233 C CA . THR A 1 311 ? -2.049 10.953 3.746 1 93.69 311 THR A CA 1
ATOM 2234 C C . THR A 1 311 ? -2.555 11.562 2.445 1 93.69 311 THR A C 1
ATOM 2236 O O . THR A 1 311 ? -3.537 12.312 2.445 1 93.69 311 THR A O 1
ATOM 2239 N N . ASP A 1 312 ? -1.924 11.289 1.389 1 96.38 312 ASP A N 1
ATOM 2240 C CA . ASP A 1 312 ? -2.344 11.844 0.104 1 96.38 312 ASP A CA 1
ATOM 2241 C C . ASP A 1 312 ? -3.76 11.391 -0.249 1 96.38 312 ASP A C 1
ATOM 2243 O O . ASP A 1 312 ? -4.578 12.195 -0.696 1 96.38 312 ASP A O 1
ATOM 2247 N N . ILE A 1 313 ? -4 10.141 -0.04 1 97.25 313 ILE A N 1
ATOM 2248 C CA . ILE A 1 313 ? -5.324 9.617 -0.353 1 97.25 313 ILE A CA 1
ATOM 2249 C C . ILE A 1 313 ? -6.355 10.227 0.592 1 97.25 313 ILE A C 1
ATOM 2251 O O . ILE A 1 313 ? -7.465 10.57 0.174 1 97.25 313 ILE A O 1
ATOM 2255 N N . LEU A 1 314 ? -5.949 10.352 1.811 1 95.31 314 LEU A N 1
ATOM 2256 C CA . LEU A 1 314 ? -6.805 10.953 2.828 1 95.31 314 LEU A CA 1
ATOM 2257 C C . LEU A 1 314 ? -7.184 12.375 2.447 1 95.31 314 LEU A C 1
ATOM 2259 O O . LEU A 1 314 ? -8.336 12.781 2.607 1 95.31 314 LEU A O 1
ATOM 2263 N N . ILE A 1 315 ? -6.27 13.133 1.975 1 94.62 315 ILE A N 1
ATOM 2264 C CA . ILE A 1 315 ? -6.496 14.523 1.58 1 94.62 315 ILE A CA 1
ATOM 2265 C C . ILE A 1 315 ? -7.48 14.57 0.411 1 94.62 315 ILE A C 1
ATOM 2267 O O . ILE A 1 315 ? -8.43 15.359 0.423 1 94.62 315 ILE A O 1
ATOM 2271 N N . VAL A 1 316 ? -7.328 13.68 -0.545 1 96 316 VAL A N 1
ATOM 2272 C CA . VAL A 1 316 ? -8.227 13.633 -1.694 1 96 316 VAL A CA 1
ATOM 2273 C C . VAL A 1 316 ? -9.648 13.305 -1.229 1 96 316 VAL A C 1
ATOM 2275 O O . VAL A 1 316 ? -10.602 13.992 -1.607 1 96 316 VAL A O 1
ATOM 2278 N N . CYS A 1 317 ? -9.773 12.312 -0.364 1 94.62 317 CYS A N 1
ATOM 2279 C CA . CYS A 1 317 ? -11.086 11.906 0.134 1 94.62 317 CYS A CA 1
ATOM 2280 C C . CYS A 1 317 ? -11.719 13.008 0.971 1 94.62 317 CYS A C 1
ATOM 2282 O O . CYS A 1 317 ? -12.906 13.289 0.831 1 94.62 317 CYS A O 1
ATOM 2284 N N . GLY A 1 318 ? -10.961 13.609 1.79 1 92.56 318 GLY A N 1
ATOM 2285 C CA . GLY A 1 318 ? -11.445 14.648 2.684 1 92.56 318 GLY A CA 1
ATOM 2286 C C . GLY A 1 318 ? -11.969 15.867 1.949 1 92.56 318 GLY A C 1
ATOM 2287 O O . GLY A 1 318 ? -13.055 16.359 2.246 1 92.56 318 GLY A O 1
ATOM 2288 N N . ILE A 1 319 ? -11.18 16.344 0.998 1 93.69 319 ILE A N 1
ATOM 2289 C CA . ILE A 1 319 ? -11.57 17.531 0.259 1 93.69 319 ILE A CA 1
ATOM 2290 C C . ILE A 1 319 ? -12.742 17.203 -0.668 1 93.69 319 ILE A C 1
ATOM 2292 O O . ILE A 1 319 ? -13.688 17.984 -0.771 1 93.69 319 ILE A O 1
ATOM 2296 N N . ALA A 1 320 ? -12.688 16.047 -1.288 1 93.62 320 ALA A N 1
ATOM 2297 C CA . ALA A 1 320 ? -13.766 15.641 -2.191 1 93.62 320 ALA A CA 1
ATOM 2298 C C . ALA A 1 320 ? -15.086 15.492 -1.442 1 93.62 320 ALA A C 1
ATOM 2300 O O . ALA A 1 320 ? -16.156 15.664 -2.025 1 93.62 320 ALA A O 1
ATOM 2301 N N . ALA A 1 321 ? -15.008 15.266 -0.18 1 89.81 321 ALA A N 1
ATOM 2302 C CA . ALA A 1 321 ? -16.203 15.016 0.621 1 89.81 321 ALA A CA 1
ATOM 2303 C C . ALA A 1 321 ? -16.703 16.297 1.266 1 89.81 321 ALA A C 1
ATOM 2305 O O . ALA A 1 321 ? -17.734 16.297 1.943 1 89.81 321 ALA A O 1
ATOM 2306 N N . ILE A 1 322 ? -16.047 17.422 1.073 1 90.75 322 ILE A N 1
ATOM 2307 C CA . ILE A 1 322 ? -16.469 18.703 1.64 1 90.75 322 ILE A CA 1
ATOM 2308 C C . ILE A 1 322 ? -17.891 19.031 1.167 1 90.75 322 ILE A C 1
ATOM 2310 O O . ILE A 1 322 ? -18.219 18.844 -0.004 1 90.75 322 ILE A O 1
ATOM 2314 N N . ALA A 1 323 ? -18.672 19.469 2.119 1 92.69 323 ALA A N 1
ATOM 2315 C CA . ALA A 1 323 ? -19.984 20.016 1.812 1 92.69 323 ALA A CA 1
ATOM 2316 C C . ALA A 1 323 ? -19.922 21.547 1.698 1 92.69 323 ALA A C 1
ATOM 2318 O O . ALA A 1 323 ? -19.938 22.25 2.709 1 92.69 323 ALA A O 1
ATOM 2319 N N . PRO A 1 324 ? -19.984 22.031 0.502 1 92.62 324 PRO A N 1
ATOM 2320 C CA . PRO A 1 324 ? -19.828 23.469 0.326 1 92.62 324 PRO A CA 1
ATOM 2321 C C . PRO A 1 324 ? -20.891 24.281 1.081 1 92.62 324 PRO A C 1
ATOM 2323 O O . PRO A 1 324 ? -20.625 25.406 1.518 1 92.62 324 PRO A O 1
ATOM 2326 N N . THR A 1 325 ? -22.016 23.703 1.293 1 93.5 325 THR A N 1
ATOM 2327 C CA . THR A 1 325 ? -23.094 24.406 1.984 1 93.5 325 THR A CA 1
ATOM 2328 C C . THR A 1 325 ? -22.719 24.688 3.434 1 93.5 325 THR A C 1
ATOM 2330 O O . THR A 1 325 ? -23.062 25.734 3.975 1 93.5 325 THR A O 1
ATOM 2333 N N . VAL A 1 326 ? -22 23.844 3.984 1 92.81 326 VAL A N 1
ATOM 2334 C CA . VAL A 1 326 ? -21.562 24.016 5.363 1 92.81 326 VAL A CA 1
ATOM 2335 C C . VAL A 1 326 ? -20.594 25.188 5.445 1 92.81 326 VAL A C 1
ATOM 2337 O O . VAL A 1 326 ? -20.672 26.016 6.355 1 92.81 326 VAL A O 1
ATOM 2340 N N . VAL A 1 327 ? -19.719 25.297 4.535 1 93.56 327 VAL A N 1
ATOM 2341 C CA . VAL A 1 327 ? -18.703 26.344 4.512 1 93.56 327 VAL A CA 1
ATOM 2342 C C . VAL A 1 327 ? -19.375 27.703 4.301 1 93.56 327 VAL A C 1
ATOM 2344 O O . VAL A 1 327 ? -18.984 28.688 4.938 1 93.56 327 VAL A O 1
ATOM 2347 N N . VAL A 1 328 ? -20.375 27.688 3.479 1 94.25 328 VAL A N 1
ATOM 2348 C CA . VAL A 1 328 ? -21.078 28.922 3.189 1 94.25 328 VAL A CA 1
ATOM 2349 C C . VAL A 1 328 ? -21.875 29.375 4.418 1 94.25 328 VAL A C 1
ATOM 2351 O O . VAL A 1 328 ? -21.938 30.562 4.723 1 94.25 328 VAL A O 1
ATOM 2354 N N . ASP A 1 329 ? -22.391 28.453 5.102 1 95.31 329 ASP A N 1
ATOM 2355 C CA . ASP A 1 329 ? -23.188 28.75 6.285 1 95.31 329 ASP A CA 1
ATOM 2356 C C . ASP A 1 329 ? -22.328 29.344 7.391 1 95.31 329 ASP A C 1
ATOM 2358 O O . ASP A 1 329 ? -22.797 30.172 8.172 1 95.31 329 ASP A O 1
ATOM 2362 N N . TYR A 1 330 ? -21.062 28.984 7.43 1 96.94 330 TYR A N 1
ATOM 2363 C CA . TYR A 1 330 ? -20.188 29.422 8.523 1 96.94 330 TYR A CA 1
ATOM 2364 C C . TYR A 1 330 ? -19.078 30.328 8.008 1 96.94 330 TYR A C 1
ATOM 2366 O O . TYR A 1 330 ? -18.016 30.422 8.617 1 96.94 330 TYR A O 1
ATOM 2374 N N . TRP A 1 331 ? -19.266 31.016 6.863 1 96.69 331 TRP A N 1
ATOM 2375 C CA . TRP A 1 331 ? -18.188 31.766 6.234 1 96.69 331 TRP A CA 1
ATOM 2376 C C . TRP A 1 331 ? -17.75 32.938 7.109 1 96.69 331 TRP A C 1
ATOM 2378 O O . TRP A 1 331 ? -16.562 33.281 7.152 1 96.69 331 TRP A O 1
ATOM 2388 N N . GLN A 1 332 ? -18.656 33.5 7.875 1 97.62 332 GLN A N 1
ATOM 2389 C CA . GLN A 1 332 ? -18.328 34.688 8.672 1 97.62 332 GLN A CA 1
ATOM 2390 C C . GLN A 1 332 ? -17.453 34.312 9.859 1 97.62 332 GLN A C 1
ATOM 2392 O O . GLN A 1 332 ? -16.375 34.906 10.055 1 97.62 332 GLN A O 1
ATOM 2397 N N . PRO A 1 333 ? -17.938 33.375 10.672 1 97.94 333 PRO A N 1
ATOM 2398 C CA . PRO A 1 333 ? -17.047 33 11.773 1 97.94 333 PRO A CA 1
ATOM 2399 C C . PRO A 1 333 ? -15.719 32.438 11.289 1 97.94 333 PRO A C 1
ATOM 2401 O O . PRO A 1 333 ? -14.688 32.656 11.938 1 97.94 333 PRO A O 1
ATOM 2404 N N . LEU A 1 334 ? -15.719 31.75 10.195 1 98.12 334 LEU A N 1
ATOM 2405 C CA . LEU A 1 334 ? -14.461 31.25 9.641 1 98.12 334 LEU A CA 1
ATOM 2406 C C . LEU A 1 334 ? -13.531 32.406 9.281 1 98.12 334 LEU A C 1
ATOM 2408 O O . LEU A 1 334 ? -12.336 32.344 9.578 1 98.12 334 LEU A O 1
ATOM 2412 N N . LEU A 1 335 ? -14.047 33.344 8.617 1 98.06 335 LEU A N 1
ATOM 2413 C CA . LEU A 1 335 ? -13.25 34.5 8.203 1 98.06 335 LEU A CA 1
ATOM 2414 C C . LEU A 1 335 ? -12.609 35.188 9.406 1 98.06 335 LEU A C 1
ATOM 2416 O O . LEU A 1 335 ? -11.422 35.5 9.383 1 98.06 335 LEU A O 1
ATOM 2420 N N . LEU A 1 336 ? -13.414 35.406 10.383 1 98.19 336 LEU A N 1
ATOM 2421 C CA . LEU A 1 336 ? -12.891 36.062 11.57 1 98.19 336 LEU A CA 1
ATOM 2422 C C . LEU A 1 336 ? -11.82 35.188 12.25 1 98.19 336 LEU A C 1
ATOM 2424 O O . LEU A 1 336 ? -10.828 35.719 12.758 1 98.19 336 LEU A O 1
ATOM 2428 N N . LEU A 1 337 ? -12.094 33.938 12.32 1 98.44 337 LEU A N 1
ATOM 2429 C CA . LEU A 1 337 ? -11.102 33.031 12.875 1 98.44 337 LEU A CA 1
ATOM 2430 C C . LEU A 1 337 ? -9.789 33.125 12.109 1 98.44 337 LEU A C 1
ATOM 2432 O O . LEU A 1 337 ? -8.711 33.156 12.711 1 98.44 337 LEU A O 1
ATOM 2436 N N . PHE A 1 338 ? -9.852 33.156 10.773 1 98.38 338 PHE A N 1
ATOM 2437 C CA . PHE A 1 338 ? -8.664 33.188 9.93 1 98.38 338 PHE A CA 1
ATOM 2438 C C . PHE A 1 338 ? -7.93 34.531 10.055 1 98.38 338 PHE A C 1
ATOM 2440 O O . PHE A 1 338 ? -6.699 34.562 10.039 1 98.38 338 PHE A O 1
ATOM 2447 N N . VAL A 1 339 ? -8.664 35.531 10.164 1 98.12 339 VAL A N 1
ATOM 2448 C CA . VAL A 1 339 ? -8.055 36.844 10.359 1 98.12 339 VAL A CA 1
ATOM 2449 C C . VAL A 1 339 ? -7.305 36.875 11.688 1 98.12 339 VAL A C 1
ATOM 2451 O O . VAL A 1 339 ? -6.207 37.438 11.781 1 98.12 339 VAL A O 1
ATOM 2454 N N . THR A 1 340 ? -7.914 36.312 12.672 1 97.75 340 THR A N 1
ATOM 2455 C CA . THR A 1 340 ? -7.266 36.219 13.977 1 97.75 340 THR A CA 1
ATOM 2456 C C . THR A 1 340 ? -5.996 35.375 13.891 1 97.75 340 THR A C 1
ATOM 2458 O O . THR A 1 340 ? -4.969 35.75 14.477 1 97.75 340 THR A O 1
ATOM 2461 N N . GLY A 1 341 ? -6.105 34.219 13.258 1 97.44 341 GLY A N 1
ATOM 2462 C CA . GLY A 1 341 ? -4.93 33.375 13.062 1 97.44 341 GLY A CA 1
ATOM 2463 C C . GLY A 1 341 ? -3.809 34.094 12.328 1 97.44 341 GLY A C 1
ATOM 2464 O O . GLY A 1 341 ? -2.639 33.969 12.695 1 97.44 341 GLY A O 1
ATOM 2465 N N . LEU A 1 342 ? -4.172 34.844 11.305 1 98.12 342 LEU A N 1
ATOM 2466 C CA . LEU A 1 342 ? -3.193 35.594 10.547 1 98.12 342 LEU A CA 1
ATOM 2467 C C . LEU A 1 342 ? -2.533 36.656 11.422 1 98.12 342 LEU A C 1
ATOM 2469 O O . LEU A 1 342 ? -1.311 36.812 11.398 1 98.12 342 LEU A O 1
ATOM 2473 N N . ALA A 1 343 ? -3.318 37.375 12.148 1 98 343 ALA A N 1
ATOM 2474 C CA . ALA A 1 343 ? -2.799 38.406 13.055 1 98 343 ALA A CA 1
ATOM 2475 C C . ALA A 1 343 ? -1.854 37.781 14.086 1 98 343 ALA A C 1
ATOM 2477 O O . ALA A 1 343 ? -0.802 38.375 14.383 1 98 343 ALA A O 1
ATOM 2478 N N . LEU A 1 344 ? -2.291 36.719 14.633 1 97.88 344 LEU A N 1
ATOM 2479 C CA . LEU A 1 344 ? -1.473 36.031 15.625 1 97.88 344 LEU A CA 1
ATOM 2480 C C . LEU A 1 344 ? -0.132 35.625 15.031 1 97.88 344 LEU A C 1
ATOM 2482 O O . LEU A 1 344 ? 0.92 35.875 15.625 1 97.88 344 LEU A O 1
ATOM 2486 N N . ALA A 1 345 ? -0.166 34.906 13.875 1 97.31 345 ALA A N 1
ATOM 2487 C CA . ALA A 1 345 ? 1.053 34.438 13.227 1 97.31 345 ALA A CA 1
ATOM 2488 C C . ALA A 1 345 ? 1.978 35.594 12.875 1 97.31 345 ALA A C 1
ATOM 2490 O O . ALA A 1 345 ? 3.197 35.5 13.031 1 97.31 345 ALA A O 1
ATOM 2491 N N . LEU A 1 346 ? 1.41 36.719 12.406 1 97.12 346 LEU A N 1
ATOM 2492 C CA . LEU A 1 346 ? 2.203 37.906 12.078 1 97.12 346 LEU A CA 1
ATOM 2493 C C . LEU A 1 346 ? 2.805 38.531 13.328 1 97.12 346 LEU A C 1
ATOM 2495 O O . LEU A 1 346 ? 3.967 38.938 13.328 1 97.12 346 LEU A O 1
ATOM 2499 N N . PHE A 1 347 ? 2.039 38.656 14.352 1 97.44 347 PHE A N 1
ATOM 2500 C CA . PHE A 1 347 ? 2.52 39.219 15.609 1 97.44 347 PHE A CA 1
ATOM 2501 C C . PHE A 1 347 ? 3.693 38.406 16.156 1 97.44 347 PHE A C 1
ATOM 2503 O O . PHE A 1 347 ? 4.723 38.969 16.531 1 97.44 347 PHE A O 1
ATOM 2510 N N . LEU A 1 348 ? 3.531 37.094 16.156 1 96.81 348 LEU A N 1
ATOM 2511 C CA . LEU A 1 348 ? 4.602 36.219 16.656 1 96.81 348 LEU A CA 1
ATOM 2512 C C . LEU A 1 348 ? 5.832 36.312 15.766 1 96.81 348 LEU A C 1
ATOM 2514 O O . LEU A 1 348 ? 6.961 36.312 16.25 1 96.81 348 LEU A O 1
ATOM 2518 N N . GLY A 1 349 ? 5.656 36.438 14.516 1 95.31 349 GLY A N 1
ATOM 2519 C CA . GLY A 1 349 ? 6.77 36.469 13.586 1 95.31 349 GLY A CA 1
ATOM 2520 C C . GLY A 1 349 ? 7.496 37.812 13.578 1 95.31 349 GLY A C 1
ATOM 2521 O O . GLY A 1 349 ? 8.727 37.844 13.508 1 95.31 349 GLY A O 1
ATOM 2522 N N . ILE A 1 350 ? 6.773 38.906 13.672 1 93.06 350 ILE A N 1
ATOM 2523 C CA . ILE A 1 350 ? 7.363 40.219 13.516 1 93.06 350 ILE A CA 1
ATOM 2524 C C . ILE A 1 350 ? 7.824 40.75 14.867 1 93.06 350 ILE A C 1
ATOM 2526 O O . ILE A 1 350 ? 8.867 41.406 14.969 1 93.06 350 ILE A O 1
ATOM 2530 N N . VAL A 1 351 ? 7.125 40.406 15.898 1 94.81 351 VAL A N 1
ATOM 2531 C CA . VAL A 1 351 ? 7.395 41.031 17.188 1 94.81 351 VAL A CA 1
ATOM 2532 C C . VAL A 1 351 ? 8.156 40.062 18.094 1 94.81 351 VAL A C 1
ATOM 2534 O O . VAL A 1 351 ? 9.156 40.438 18.703 1 94.81 351 VAL A O 1
ATOM 2537 N N . VAL A 1 352 ? 7.766 38.875 18.141 1 95.56 352 VAL A N 1
ATOM 2538 C CA . VAL A 1 352 ? 8.289 37.969 19.141 1 95.56 352 VAL A CA 1
ATOM 2539 C C . VAL A 1 352 ? 9.555 37.281 18.594 1 95.56 352 VAL A C 1
ATOM 2541 O O . VAL A 1 352 ? 10.555 37.188 19.312 1 95.56 352 VAL A O 1
ATOM 2544 N N . ALA A 1 353 ? 9.523 36.844 17.375 1 94.31 353 ALA A N 1
ATOM 2545 C CA . ALA A 1 353 ? 10.609 36.062 16.797 1 94.31 353 ALA A CA 1
ATOM 2546 C C . ALA A 1 353 ? 11.938 36.812 16.906 1 94.31 353 ALA A C 1
ATOM 2548 O O . ALA A 1 353 ? 12.938 36.219 17.359 1 94.31 353 ALA A O 1
ATOM 2549 N N . PRO A 1 354 ? 12.031 38.125 16.531 1 91.81 354 PRO A N 1
ATOM 2550 C CA . PRO A 1 354 ? 13.312 38.844 16.609 1 91.81 354 PRO A CA 1
ATOM 2551 C C . PRO A 1 354 ? 13.781 39.031 18.062 1 91.81 354 PRO A C 1
ATOM 2553 O O . PRO A 1 354 ? 14.977 39.219 18.297 1 91.81 354 PRO A O 1
ATOM 2556 N N . ARG A 1 355 ? 12.945 38.844 18.953 1 91.56 355 ARG A N 1
ATOM 2557 C CA . ARG A 1 355 ? 13.281 39.062 20.359 1 91.56 355 ARG A CA 1
ATOM 2558 C C . ARG A 1 355 ? 13.703 37.781 21.047 1 91.56 355 ARG A C 1
ATOM 2560 O O . ARG A 1 355 ? 14.352 37.812 22.094 1 91.56 355 ARG A O 1
ATOM 2567 N N . VAL A 1 356 ? 13.328 36.719 20.469 1 89.81 356 VAL A N 1
ATOM 2568 C CA . VAL A 1 356 ? 13.594 35.469 21.156 1 89.81 356 VAL A CA 1
ATOM 2569 C C . VAL A 1 356 ? 14.68 34.688 20.438 1 89.81 356 VAL A C 1
ATOM 2571 O O . VAL A 1 356 ? 15.367 33.875 21.031 1 89.81 356 VAL A O 1
ATOM 2574 N N . MET A 1 357 ? 14.805 34.938 19.172 1 87 357 MET A N 1
ATOM 2575 C CA . MET A 1 357 ? 15.82 34.219 18.422 1 87 357 MET A CA 1
ATOM 2576 C C . MET A 1 357 ? 16.953 35.156 18 1 87 357 MET A C 1
ATOM 2578 O O . MET A 1 357 ? 16.719 36.312 17.703 1 87 357 MET A O 1
ATOM 2582 N N . THR A 1 358 ? 18.203 34.625 18.047 1 77.31 358 THR A N 1
ATOM 2583 C CA . THR A 1 358 ? 19.344 35.5 17.797 1 77.31 358 THR A CA 1
ATOM 2584 C C . THR A 1 358 ? 19.922 35.219 16.406 1 77.31 358 THR A C 1
ATOM 2586 O O . THR A 1 358 ? 19.844 36.094 15.523 1 77.31 358 THR A O 1
ATOM 2589 N N . ASP A 1 359 ? 20.516 34.062 16.172 1 80.88 359 ASP A N 1
ATOM 2590 C CA . ASP A 1 359 ? 21.156 33.75 14.898 1 80.88 359 ASP A CA 1
ATOM 2591 C C . ASP A 1 359 ? 20.141 33.344 13.836 1 80.88 359 ASP A C 1
ATOM 2593 O O . ASP A 1 359 ? 19.297 32.469 14.062 1 80.88 359 ASP A O 1
ATOM 2597 N N . ALA A 1 360 ? 20.125 34.156 12.68 1 88.75 360 ALA A N 1
ATOM 2598 C CA . ALA A 1 360 ? 19.281 33.844 11.523 1 88.75 360 ALA A CA 1
ATOM 2599 C C . ALA A 1 360 ? 17.812 33.812 11.914 1 88.75 360 ALA A C 1
ATOM 2601 O O . ALA A 1 360 ? 17.078 32.875 11.578 1 88.75 360 ALA A O 1
ATOM 2602 N N . TRP A 1 361 ? 17.484 34.812 12.703 1 90.75 361 TRP A N 1
ATOM 2603 C CA . TRP A 1 361 ? 16.125 34.812 13.242 1 90.75 361 TRP A CA 1
ATOM 2604 C C . TRP A 1 361 ? 15.102 34.906 12.117 1 90.75 361 TRP A C 1
ATOM 2606 O O . TRP A 1 361 ? 14.023 34.312 12.195 1 90.75 361 TRP A O 1
ATOM 2616 N N . PHE A 1 362 ? 15.422 35.656 11.078 1 93.38 362 PHE A N 1
ATOM 2617 C CA . PHE A 1 362 ? 14.461 35.906 10 1 93.38 362 PHE A CA 1
ATOM 2618 C C . PHE A 1 362 ? 14.25 34.625 9.195 1 93.38 362 PHE A C 1
ATOM 2620 O O . PHE A 1 362 ? 13.125 34.281 8.836 1 93.38 362 PHE A O 1
ATOM 2627 N N . GLU A 1 363 ? 15.344 33.906 8.914 1 93.38 363 GLU A N 1
ATOM 2628 C CA . GLU A 1 363 ? 15.258 32.625 8.219 1 93.38 363 GLU A CA 1
ATOM 2629 C C . GLU A 1 363 ? 14.453 31.609 9.031 1 93.38 363 GLU A C 1
ATOM 2631 O O . GLU A 1 363 ? 13.586 30.922 8.484 1 93.38 363 GLU A O 1
ATOM 2636 N N . LYS A 1 364 ? 14.703 31.625 10.273 1 94.06 364 LYS A N 1
ATOM 2637 C CA . LYS A 1 364 ? 13.992 30.703 11.156 1 94.06 364 LYS A CA 1
ATOM 2638 C C . LYS A 1 364 ? 12.516 31.062 11.25 1 94.06 364 LYS A C 1
ATOM 2640 O O . LYS A 1 364 ? 11.656 30.188 11.273 1 94.06 364 LYS A O 1
ATOM 2645 N N . GLN A 1 365 ? 12.297 32.312 11.336 1 95.12 365 GLN A N 1
ATOM 2646 C CA . GLN A 1 365 ? 10.914 32.781 11.438 1 95.12 365 GLN A CA 1
ATOM 2647 C C . GLN A 1 365 ? 10.141 32.469 10.156 1 95.12 365 GLN A C 1
ATOM 2649 O O . GLN A 1 365 ? 8.977 32.094 10.211 1 95.12 365 GLN A O 1
ATOM 2654 N N . LEU A 1 366 ? 10.711 32.719 9.055 1 94.56 366 LEU A N 1
ATOM 2655 C CA . LEU A 1 366 ? 10.031 32.469 7.785 1 94.56 366 LEU A CA 1
ATOM 2656 C C . LEU A 1 366 ? 9.758 30.984 7.605 1 94.56 366 LEU A C 1
ATOM 2658 O O . LEU A 1 366 ? 8.711 30.594 7.078 1 94.56 366 LEU A O 1
ATOM 2662 N N . PHE A 1 367 ? 10.719 30.188 7.992 1 94.81 367 PHE A N 1
ATOM 2663 C CA . PHE A 1 367 ? 10.5 28.75 7.996 1 94.81 367 PHE A CA 1
ATOM 2664 C C . PHE A 1 367 ? 9.336 28.375 8.898 1 94.81 367 PHE A C 1
ATOM 2666 O O . PHE A 1 367 ? 8.453 27.609 8.5 1 94.81 367 PHE A O 1
ATOM 2673 N N . THR A 1 368 ? 9.312 28.906 10.039 1 96.25 368 THR A N 1
ATOM 2674 C CA . THR A 1 368 ? 8.273 28.609 11.008 1 96.25 368 THR A CA 1
ATOM 2675 C C . THR A 1 368 ? 6.914 29.109 10.523 1 96.25 368 THR A C 1
ATOM 2677 O O . THR A 1 368 ? 5.891 28.469 10.742 1 96.25 368 THR A O 1
ATOM 2680 N N . TRP A 1 369 ? 6.91 30.297 9.906 1 96.31 369 TRP A N 1
ATOM 2681 C CA . TRP A 1 369 ? 5.691 30.812 9.297 1 96.31 369 TRP A CA 1
ATOM 2682 C C . TRP A 1 369 ? 5.09 29.797 8.336 1 96.31 369 TRP A C 1
ATOM 2684 O O . TRP A 1 369 ? 3.895 29.5 8.406 1 96.31 369 TRP A O 1
ATOM 2694 N N . GLY A 1 370 ? 5.902 29.297 7.473 1 94.62 370 GLY A N 1
ATOM 2695 C CA . GLY A 1 370 ? 5.438 28.328 6.5 1 94.62 370 GLY A CA 1
ATOM 2696 C C . GLY A 1 370 ? 4.898 27.062 7.129 1 94.62 370 GLY A C 1
ATOM 2697 O O . GLY A 1 370 ? 3.83 26.562 6.746 1 94.62 370 GLY A O 1
ATOM 2698 N N . TRP A 1 371 ? 5.59 26.578 8.094 1 94.19 371 TRP A N 1
ATOM 2699 C CA . TRP A 1 371 ? 5.176 25.359 8.773 1 94.19 371 TRP A CA 1
ATOM 2700 C C . TRP A 1 371 ? 3.916 25.609 9.602 1 94.19 371 TRP A C 1
ATOM 2702 O O . TRP A 1 371 ? 3.002 24.781 9.602 1 94.19 371 TRP A O 1
ATOM 2712 N N . ALA A 1 372 ? 3.791 26.719 10.227 1 95.31 372 ALA A N 1
ATOM 2713 C CA . ALA A 1 372 ? 2.717 27.031 11.164 1 95.31 372 ALA A CA 1
ATOM 2714 C C . ALA A 1 372 ? 1.424 27.359 10.422 1 95.31 372 ALA A C 1
ATOM 2716 O O . ALA A 1 372 ? 0.347 27.391 11.023 1 95.31 372 ALA A O 1
ATOM 2717 N N . THR A 1 373 ? 1.467 27.594 9.141 1 94.88 373 THR A N 1
ATOM 2718 C CA . THR A 1 373 ? 0.273 27.922 8.367 1 94.88 373 THR A CA 1
ATOM 2719 C C . THR A 1 373 ? -0.027 26.844 7.336 1 94.88 373 THR A C 1
ATOM 2721 O O . THR A 1 373 ? -1.018 26.938 6.605 1 94.88 373 THR A O 1
ATOM 2724 N N . GLY A 1 374 ? 0.76 25.922 7.328 1 87.31 374 GLY A N 1
ATOM 2725 C CA . GLY A 1 374 ? 0.559 24.922 6.297 1 87.31 374 GLY A CA 1
ATOM 2726 C C . GLY A 1 374 ? 1.26 23.609 6.602 1 87.31 374 GLY A C 1
ATOM 2727 O O . GLY A 1 374 ? 0.723 22.766 7.32 1 87.31 374 GLY A O 1
ATOM 2728 N N . ALA A 1 375 ? 2.521 23.547 5.988 1 86.62 375 ALA A N 1
ATOM 2729 C CA . ALA A 1 375 ? 3.312 22.312 6.098 1 86.62 375 ALA A CA 1
ATOM 2730 C C . ALA A 1 375 ? 4.805 22.625 6.133 1 86.62 375 ALA A C 1
ATOM 2732 O O . ALA A 1 375 ? 5.219 23.75 5.816 1 86.62 375 ALA A O 1
ATOM 2733 N N . VAL A 1 376 ? 5.496 21.688 6.547 1 86.38 376 VAL A N 1
ATOM 2734 C CA . VAL A 1 376 ? 6.949 21.812 6.582 1 86.38 376 VAL A CA 1
ATOM 2735 C C . VAL A 1 376 ? 7.48 22.109 5.18 1 86.38 376 VAL A C 1
ATOM 2737 O O . VAL A 1 376 ? 8.414 22.906 5.016 1 86.38 376 VAL A O 1
ATOM 2740 N N . ALA A 1 377 ? 6.848 21.594 4.273 1 84.75 377 ALA A N 1
ATOM 2741 C CA . ALA A 1 377 ? 7.27 21.828 2.895 1 84.75 377 ALA A CA 1
ATOM 2742 C C . ALA A 1 377 ? 7.152 23.312 2.537 1 84.75 377 ALA A C 1
ATOM 2744 O O . ALA A 1 377 ? 8 23.844 1.821 1 84.75 377 ALA A O 1
ATOM 2745 N N . THR A 1 378 ? 6.133 23.891 2.959 1 88.94 378 THR A N 1
ATOM 2746 C CA . THR A 1 378 ? 5.973 25.312 2.748 1 88.94 378 THR A CA 1
ATOM 2747 C C . THR A 1 378 ? 7.062 26.094 3.479 1 88.94 378 THR A C 1
ATOM 2749 O O . THR A 1 378 ? 7.59 27.078 2.953 1 88.94 378 THR A O 1
ATOM 2752 N N . GLY A 1 379 ? 7.379 25.656 4.625 1 92.38 379 GLY A N 1
ATOM 2753 C CA . GLY A 1 379 ? 8.477 26.266 5.359 1 92.38 379 GLY A CA 1
ATOM 2754 C C . GLY A 1 379 ? 9.805 26.172 4.625 1 92.38 379 GLY A C 1
ATOM 2755 O O . GLY A 1 379 ? 10.547 27.156 4.559 1 92.38 379 GLY A O 1
ATOM 2756 N N . VAL A 1 380 ? 10.07 25.078 4.113 1 89.12 380 VAL A N 1
ATOM 2757 C CA . VAL A 1 380 ? 11.312 24.859 3.383 1 89.12 380 VAL A CA 1
ATOM 2758 C C . VAL A 1 380 ? 11.344 25.75 2.143 1 89.12 380 VAL A C 1
ATOM 2760 O O . VAL A 1 380 ? 12.383 26.328 1.815 1 89.12 380 VAL A O 1
ATOM 2763 N N . ALA A 1 381 ? 10.281 25.859 1.504 1 87 381 ALA A N 1
ATOM 2764 C CA . ALA A 1 381 ? 10.203 26.703 0.314 1 87 381 ALA A CA 1
ATOM 2765 C C . ALA A 1 381 ? 10.461 28.156 0.66 1 87 381 ALA A C 1
ATOM 2767 O O . ALA A 1 381 ? 11.188 28.859 -0.057 1 87 381 ALA A O 1
ATOM 2768 N N . MET A 1 382 ? 9.859 28.578 1.708 1 90.25 382 MET A N 1
ATOM 2769 C CA . MET A 1 382 ? 10.062 29.953 2.135 1 90.25 382 MET A CA 1
ATOM 2770 C C . MET A 1 382 ? 11.516 30.188 2.537 1 90.25 382 MET A C 1
ATOM 2772 O O . MET A 1 382 ? 12.078 31.25 2.25 1 90.25 382 MET A O 1
ATOM 2776 N N . LEU A 1 383 ? 12.07 29.203 3.166 1 90.81 383 LEU A N 1
ATOM 2777 C CA . LEU A 1 383 ? 13.461 29.297 3.584 1 90.81 383 LEU A CA 1
ATOM 2778 C C . LEU A 1 383 ? 14.383 29.438 2.377 1 90.81 383 LEU A C 1
ATOM 2780 O O . LEU A 1 383 ? 15.336 30.219 2.4 1 90.81 383 LEU A O 1
ATOM 2784 N N . ARG A 1 384 ? 14.078 28.75 1.364 1 87.69 384 ARG A N 1
ATOM 2785 C CA . ARG A 1 384 ? 14.914 28.75 0.172 1 87.69 384 ARG A CA 1
ATOM 2786 C C . ARG A 1 384 ? 14.859 30.094 -0.543 1 87.69 384 ARG A C 1
ATOM 2788 O O . ARG A 1 384 ? 15.812 30.469 -1.229 1 87.69 384 ARG A O 1
ATOM 2795 N N . ILE A 1 385 ? 13.867 30.781 -0.383 1 87.06 385 ILE A N 1
ATOM 2796 C CA . ILE A 1 385 ? 13.734 32.094 -0.989 1 87.06 385 ILE A CA 1
ATOM 2797 C C . ILE A 1 385 ? 14.734 33.062 -0.359 1 87.06 385 ILE A C 1
ATOM 2799 O O . ILE A 1 385 ? 15.305 33.906 -1.048 1 87.06 385 ILE A O 1
ATOM 2803 N N . VAL A 1 386 ? 15 32.812 0.903 1 88.94 386 VAL A N 1
ATOM 2804 C CA . VAL A 1 386 ? 15.828 33.781 1.615 1 88.94 386 VAL A CA 1
ATOM 2805 C C . VAL A 1 386 ? 17.188 33.156 1.946 1 88.94 386 VAL A C 1
ATOM 2807 O O . VAL A 1 386 ? 18.141 33.875 2.275 1 88.94 386 VAL A O 1
ATOM 2810 N N . ASP A 1 387 ? 17.234 31.906 1.867 1 87.88 387 ASP A N 1
ATOM 2811 C CA . ASP A 1 387 ? 18.453 31.141 2.109 1 87.88 387 ASP A CA 1
ATOM 2812 C C . ASP A 1 387 ? 18.625 30.016 1.089 1 87.88 387 ASP A C 1
ATOM 2814 O O . ASP A 1 387 ? 18.609 28.844 1.448 1 87.88 387 ASP A O 1
ATOM 2818 N N . PRO A 1 388 ? 18.922 30.406 -0.122 1 82.81 388 PRO A N 1
ATOM 2819 C CA . PRO A 1 388 ? 18.922 29.422 -1.211 1 82.81 388 PRO A CA 1
ATOM 2820 C C . PRO A 1 388 ? 20 28.359 -1.032 1 82.81 388 PRO A C 1
ATOM 2822 O O . PRO A 1 388 ? 19.812 27.219 -1.484 1 82.81 388 PRO A O 1
ATOM 2825 N N . LYS A 1 389 ? 21.047 28.641 -0.397 1 80.81 389 LYS A N 1
ATOM 2826 C CA . LYS A 1 389 ? 22.141 27.688 -0.222 1 80.81 389 LYS A CA 1
ATOM 2827 C C . LYS A 1 389 ? 22.094 27.047 1.165 1 80.81 389 LYS A C 1
ATOM 2829 O O . LYS A 1 389 ? 22.984 26.281 1.531 1 80.81 389 LYS A O 1
ATOM 2834 N N . LEU A 1 390 ? 21.109 27.422 1.971 1 84 390 LEU A N 1
ATOM 2835 C CA . LEU A 1 390 ? 20.875 26.875 3.299 1 84 390 LEU A CA 1
ATOM 2836 C C . LEU A 1 390 ? 22.094 27.062 4.199 1 84 390 LEU A C 1
ATOM 2838 O O . LEU A 1 390 ? 22.516 26.125 4.883 1 84 390 LEU A O 1
ATOM 2842 N N . LYS A 1 391 ? 22.672 28.172 4.168 1 82.19 391 LYS A N 1
ATOM 2843 C CA . LYS A 1 391 ? 23.859 28.484 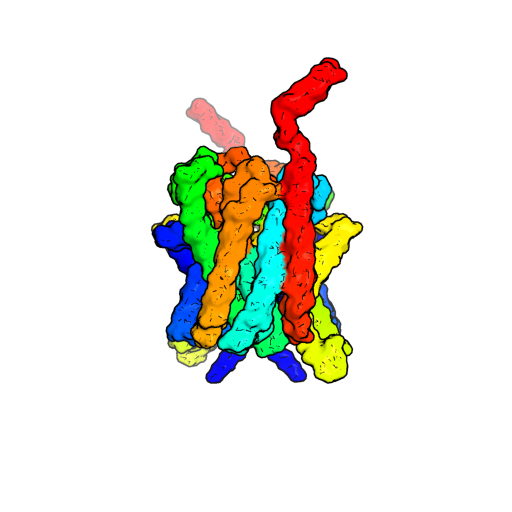4.945 1 82.19 391 LYS A CA 1
ATOM 2844 C C . LYS A 1 391 ? 23.5 28.891 6.371 1 82.19 391 LYS A C 1
ATOM 2846 O O . LYS A 1 391 ? 24.328 28.812 7.273 1 82.19 391 LYS A O 1
ATOM 2851 N N . SER A 1 392 ? 22.266 29.203 6.637 1 84.25 392 SER A N 1
ATOM 2852 C CA . SER A 1 392 ? 21.844 29.703 7.938 1 84.25 392 SER A CA 1
ATOM 2853 C C . SER A 1 392 ? 21.797 28.578 8.977 1 84.25 392 SER A C 1
ATOM 2855 O O . SER A 1 392 ? 21.75 28.844 10.18 1 84.25 392 SER A O 1
ATOM 2857 N N . GLY A 1 393 ? 21.75 27.281 8.453 1 86.12 393 GLY A N 1
ATOM 2858 C CA . GLY A 1 393 ? 21.672 26.141 9.367 1 86.12 393 GLY A CA 1
ATOM 2859 C C . GLY A 1 393 ? 20.281 25.906 9.906 1 86.12 393 GLY A C 1
ATOM 2860 O O . GLY A 1 393 ? 20.094 25.078 10.797 1 86.12 393 GLY A O 1
ATOM 2861 N N . THR A 1 394 ? 19.297 26.625 9.414 1 89.19 394 THR A N 1
ATOM 2862 C CA . THR A 1 394 ? 17.922 26.562 9.891 1 89.19 394 THR A CA 1
ATOM 2863 C C . THR A 1 394 ? 17.344 25.172 9.719 1 89.19 394 THR A C 1
ATOM 2865 O O . THR A 1 394 ? 16.703 24.641 10.617 1 89.19 394 THR A O 1
ATOM 2868 N N . MET A 1 395 ? 17.594 24.547 8.633 1 87.25 395 MET A N 1
ATOM 2869 C CA . MET A 1 395 ? 17.047 23.219 8.352 1 87.25 395 MET A CA 1
ATOM 2870 C C . MET A 1 395 ? 17.578 22.188 9.328 1 87.25 395 MET A C 1
ATOM 2872 O O . MET A 1 395 ? 16.828 21.344 9.828 1 87.25 395 MET A O 1
ATOM 2876 N N . GLU A 1 396 ? 18.859 22.25 9.57 1 84.38 396 GLU A N 1
ATOM 2877 C CA . GLU A 1 396 ? 19.5 21.328 10.5 1 84.38 396 GLU A CA 1
ATOM 2878 C C . GLU A 1 396 ? 18.984 21.516 11.922 1 84.38 396 GLU A C 1
ATOM 2880 O O . GLU A 1 396 ? 18.734 20.547 12.633 1 84.38 396 GLU A O 1
ATOM 2885 N N . GLN A 1 397 ? 18.844 22.75 12.234 1 86.25 397 GLN A N 1
ATOM 2886 C CA . GLN A 1 397 ? 18.375 23.047 13.586 1 86.25 397 GLN A CA 1
ATOM 2887 C C . GLN A 1 397 ? 16.922 22.641 13.773 1 86.25 397 GLN A C 1
ATOM 2889 O O . GLN A 1 397 ? 16.5 22.266 14.867 1 86.25 397 GLN A O 1
ATOM 2894 N N . PHE A 1 398 ? 16.109 22.781 12.703 1 87.88 398 PHE A N 1
ATOM 2895 C CA . PHE A 1 398 ? 14.695 22.422 12.789 1 87.88 398 PHE A CA 1
ATOM 2896 C C . PHE A 1 398 ? 14.531 20.953 13.148 1 87.88 398 PHE A C 1
ATOM 2898 O O . PHE A 1 398 ? 13.625 20.578 13.898 1 87.88 398 PHE A O 1
ATOM 2905 N N . GLY A 1 399 ? 15.367 20.125 12.57 1 81.5 399 GLY A N 1
ATOM 2906 C CA . GLY A 1 399 ? 15.289 18.719 12.883 1 81.5 399 GLY A CA 1
ATOM 2907 C C . GLY A 1 399 ? 15.305 18.422 14.367 1 81.5 399 GLY A C 1
ATOM 2908 O O . GLY A 1 399 ? 14.586 17.547 14.844 1 81.5 399 GLY A O 1
ATOM 2909 N N . VAL A 1 400 ? 15.992 19.188 15.062 1 82.56 400 VAL A N 1
ATOM 2910 C CA . VAL A 1 400 ? 16.109 19 16.5 1 82.56 400 VAL A CA 1
ATOM 2911 C C . VAL A 1 400 ? 15.07 19.844 17.234 1 82.56 400 VAL A C 1
ATOM 2913 O O . VAL A 1 400 ? 14.484 19.406 18.219 1 82.56 400 VAL A O 1
ATOM 2916 N N . ALA A 1 401 ? 14.812 20.953 16.688 1 87.38 401 ALA A N 1
ATOM 2917 C CA . ALA A 1 401 ? 13.914 21.922 17.312 1 87.38 401 ALA A CA 1
ATOM 2918 C C . ALA A 1 401 ? 12.477 21.422 17.297 1 87.38 401 ALA A C 1
ATOM 2920 O O . ALA A 1 401 ? 11.648 21.844 18.094 1 87.38 401 ALA A O 1
ATOM 2921 N N . TYR A 1 402 ? 12.195 20.484 16.391 1 87.75 402 TYR A N 1
ATOM 2922 C CA . TYR A 1 402 ? 10.82 20.016 16.234 1 87.75 402 TYR A CA 1
ATOM 2923 C C . TYR A 1 402 ? 10.484 18.969 17.281 1 87.75 402 TYR A C 1
ATOM 2925 O O . TYR A 1 402 ? 9.312 18.672 17.531 1 87.75 402 TYR A O 1
ATOM 2933 N N . ILE A 1 403 ? 11.398 18.469 17.922 1 83.94 403 ILE A N 1
ATOM 2934 C CA . ILE A 1 403 ? 11.227 17.328 18.828 1 83.94 403 ILE A CA 1
ATOM 2935 C C . ILE A 1 403 ? 10.273 17.719 19.969 1 83.94 403 ILE A C 1
ATOM 2937 O O . ILE A 1 403 ? 9.297 17.016 20.234 1 83.94 403 ILE A O 1
ATOM 2941 N N . PRO A 1 404 ? 10.43 18.875 20.547 1 88.12 404 PRO A N 1
ATOM 2942 C CA . PRO A 1 404 ? 9.508 19.219 21.625 1 88.12 404 PRO A CA 1
ATOM 2943 C C . PRO A 1 404 ? 8.125 19.594 21.125 1 88.12 404 PRO A C 1
ATOM 2945 O O . PRO A 1 404 ? 7.164 19.641 21.906 1 88.12 404 PRO A O 1
ATOM 2948 N N . VAL A 1 405 ? 7.977 19.938 19.938 1 90.5 405 VAL A N 1
ATOM 2949 C CA . VAL A 1 405 ? 6.699 20.344 19.344 1 90.5 405 VAL A CA 1
ATOM 2950 C C . VAL A 1 405 ? 5.812 19.125 19.141 1 90.5 405 VAL A C 1
ATOM 2952 O O . VAL A 1 405 ? 4.586 19.203 19.25 1 90.5 405 VAL A O 1
ATOM 2955 N N . VAL A 1 406 ? 6.402 18 18.969 1 85.94 406 VAL A N 1
ATOM 2956 C CA . VAL A 1 406 ? 5.707 16.781 18.562 1 85.94 406 VAL A CA 1
ATOM 2957 C C . VAL A 1 406 ? 4.719 16.375 19.656 1 85.94 406 VAL A C 1
ATOM 2959 O O . VAL A 1 406 ? 3.535 16.156 19.375 1 85.94 406 VAL A O 1
ATOM 2962 N N . PRO A 1 407 ? 5.121 16.25 20.875 1 85.75 407 PRO A N 1
ATOM 2963 C CA . PRO A 1 407 ? 4.148 15.867 21.891 1 85.75 407 PRO A CA 1
ATOM 2964 C C . PRO A 1 407 ? 3.016 16.875 22.047 1 85.75 407 PRO A C 1
ATOM 2966 O O . PRO A 1 407 ? 1.878 16.5 22.344 1 85.75 407 PRO A O 1
ATOM 2969 N N . VAL A 1 408 ? 3.328 18.141 21.891 1 92 408 VAL A N 1
ATOM 2970 C CA . VAL A 1 408 ? 2.316 19.188 22 1 92 408 VAL A CA 1
ATOM 2971 C C . VAL A 1 408 ? 1.299 19.031 20.875 1 92 408 VAL A C 1
ATOM 2973 O O . VAL A 1 408 ? 0.093 19.156 21.094 1 92 408 VAL A O 1
ATOM 2976 N N . GLU A 1 409 ? 1.804 18.75 19.734 1 91.62 409 GLU A N 1
ATOM 2977 C CA . GLU A 1 409 ? 0.961 18.562 18.562 1 91.62 409 GLU A CA 1
ATOM 2978 C C . GLU A 1 409 ? 0.081 17.312 18.719 1 91.62 409 GLU A C 1
ATOM 2980 O O . GLU A 1 409 ? -1.128 17.375 18.469 1 91.62 409 GLU A O 1
ATOM 2985 N N . ILE A 1 410 ? 0.636 16.266 19.109 1 85.19 410 ILE A N 1
ATOM 2986 C CA . ILE A 1 410 ? -0.091 15.008 19.25 1 85.19 410 ILE A CA 1
ATOM 2987 C C . ILE A 1 410 ? -1.165 15.156 20.328 1 85.19 410 ILE A C 1
ATOM 2989 O O . ILE A 1 410 ? -2.293 14.688 20.156 1 85.19 410 ILE A O 1
ATOM 2993 N N . ALA A 1 411 ? -0.795 15.75 21.375 1 89.62 411 ALA A N 1
ATOM 2994 C CA . ALA A 1 411 ? -1.754 15.977 22.453 1 89.62 411 ALA A CA 1
ATOM 2995 C C . ALA A 1 411 ? -2.928 16.828 21.984 1 89.62 411 ALA A C 1
ATOM 2997 O O . ALA A 1 411 ? -4.078 16.562 22.344 1 89.62 411 ALA A O 1
ATOM 2998 N N . ALA A 1 412 ? -2.66 17.812 21.25 1 94.94 412 ALA A N 1
ATOM 2999 C CA . ALA A 1 412 ? -3.717 18.688 20.75 1 94.94 412 ALA A CA 1
ATOM 3000 C C . ALA A 1 412 ? -4.668 17.938 19.828 1 94.94 412 ALA A C 1
ATOM 3002 O O . ALA A 1 412 ? -5.891 17.984 20 1 94.94 412 ALA A O 1
ATOM 3003 N N . VAL A 1 413 ? -4.156 17.203 18.938 1 92.5 413 VAL A N 1
ATOM 3004 C CA . VAL A 1 413 ? -4.949 16.5 17.938 1 92.5 413 VAL A CA 1
ATOM 3005 C C . VAL A 1 413 ? -5.777 15.406 18.609 1 92.5 413 VAL A C 1
ATOM 3007 O O . VAL A 1 413 ? -6.922 15.164 18.219 1 92.5 413 VAL A O 1
ATOM 3010 N N . SER A 1 414 ? -5.238 14.852 19.656 1 87 414 SER A N 1
ATOM 3011 C CA . SER A 1 414 ? -5.875 13.703 20.297 1 87 414 SER A CA 1
ATOM 3012 C C . SER A 1 414 ? -6.902 14.141 21.328 1 87 414 SER A C 1
ATOM 3014 O O . SER A 1 414 ? -7.965 13.523 21.453 1 87 414 SER A O 1
ATOM 3016 N N . PHE A 1 415 ? -6.609 15.281 21.984 1 90.19 415 PHE A N 1
ATOM 3017 C CA . PHE A 1 415 ? -7.414 15.516 23.188 1 90.19 415 PHE A CA 1
ATOM 3018 C C . PHE A 1 415 ? -8.25 16.781 23.031 1 90.19 415 PHE A C 1
ATOM 3020 O O . PHE A 1 415 ? -9.289 16.922 23.672 1 90.19 415 PHE A O 1
ATOM 3027 N N . VAL A 1 416 ? -7.863 17.672 22.281 1 95.12 416 VAL A N 1
ATOM 3028 C CA . VAL A 1 416 ? -8.594 18.922 22.172 1 95.12 416 VAL A CA 1
ATOM 3029 C C . VAL A 1 416 ? -10.008 18.672 21.672 1 95.12 416 VAL A C 1
ATOM 3031 O O . VAL A 1 416 ? -10.977 19.141 22.25 1 95.12 416 VAL A O 1
ATOM 3034 N N . PRO A 1 417 ? -10.172 17.875 20.578 1 94.12 417 PRO A N 1
ATOM 3035 C CA . PRO A 1 417 ? -11.547 17.625 20.141 1 94.12 417 PRO A CA 1
ATOM 3036 C C . PRO A 1 417 ? -12.391 16.938 21.219 1 94.12 417 PRO A C 1
ATOM 3038 O O . PRO A 1 417 ? -13.57 17.266 21.375 1 94.12 417 PRO A O 1
ATOM 3041 N N . LEU A 1 418 ? -11.797 16.109 21.938 1 89.31 418 LEU A N 1
ATOM 3042 C CA . LEU A 1 418 ? -12.523 15.406 22.984 1 89.31 418 LEU A CA 1
ATOM 3043 C C . LEU A 1 418 ? -12.93 16.359 24.109 1 89.31 418 LEU A C 1
ATOM 3045 O O . LEU A 1 418 ? -14.055 16.281 24.609 1 89.31 418 LEU A O 1
ATOM 3049 N N . LEU A 1 419 ? -12.055 17.203 24.5 1 92.75 419 LEU A N 1
ATOM 3050 C CA . LEU A 1 419 ? -12.359 18.188 25.531 1 92.75 419 LEU A CA 1
ATOM 3051 C C . LEU A 1 419 ? -13.469 19.125 25.078 1 92.75 419 LEU A C 1
ATOM 3053 O O . LEU A 1 419 ? -14.336 19.5 25.859 1 92.75 419 LEU A O 1
ATOM 3057 N N . LEU A 1 420 ? -13.461 19.469 23.859 1 94.81 420 LEU A N 1
ATOM 3058 C CA . LEU A 1 420 ? -14.469 20.375 23.328 1 94.81 420 LEU A CA 1
ATOM 3059 C C . LEU A 1 420 ? -15.836 19.703 23.266 1 94.81 420 LEU A C 1
ATOM 3061 O O . LEU A 1 420 ? -16.844 20.297 23.625 1 94.81 420 LEU A O 1
ATOM 3065 N N . ILE A 1 421 ? -15.859 18.484 22.781 1 90.56 421 ILE A N 1
ATOM 3066 C CA . ILE A 1 421 ? -17.109 17.719 22.703 1 90.56 421 ILE A CA 1
ATOM 3067 C C . ILE A 1 421 ? -17.688 17.516 24.109 1 90.56 421 ILE A C 1
ATOM 3069 O O . ILE A 1 421 ? -18.906 17.547 24.297 1 90.56 421 ILE A O 1
ATOM 3073 N N . ALA A 1 422 ? -16.781 17.453 25.078 1 88.81 422 ALA A N 1
ATOM 3074 C CA . ALA A 1 422 ? -17.188 17.281 26.469 1 88.81 422 ALA A CA 1
ATOM 3075 C C . ALA A 1 422 ? -17.625 18.609 27.078 1 88.81 422 ALA A C 1
ATOM 3077 O O . ALA A 1 422 ? -18 18.656 28.25 1 88.81 422 ALA A O 1
ATOM 3078 N N . GLY A 1 423 ? -17.5 19.672 26.391 1 89.94 423 GLY A N 1
ATOM 3079 C CA . GLY A 1 423 ? -17.922 20.969 26.875 1 89.94 423 GLY A CA 1
ATOM 3080 C C . GLY A 1 423 ? -16.875 21.656 27.719 1 89.94 423 GLY A C 1
ATOM 3081 O O . GLY A 1 423 ? -17.188 22.547 28.516 1 89.94 423 GLY A O 1
ATOM 3082 N N . MET A 1 424 ? -15.602 21.297 27.531 1 94 424 MET A N 1
ATOM 3083 C CA . MET A 1 424 ? -14.516 21.844 28.344 1 94 424 MET A CA 1
ATOM 3084 C C . MET A 1 424 ? -13.633 22.766 27.5 1 94 424 MET A C 1
ATOM 3086 O O . MET A 1 424 ? -12.406 22.641 27.531 1 94 424 MET A O 1
ATOM 3090 N N . ALA A 1 425 ? -14.172 23.594 26.828 1 95.19 425 ALA A N 1
ATOM 3091 C CA . ALA A 1 425 ? -13.445 24.484 25.922 1 95.19 425 ALA A CA 1
ATOM 3092 C C . ALA A 1 425 ? -12.523 25.422 26.703 1 95.19 425 ALA A C 1
ATOM 3094 O O . ALA A 1 425 ? -11.422 25.75 26.234 1 95.19 425 ALA A O 1
ATOM 3095 N N . TRP A 1 426 ? -12.906 25.797 27.859 1 97.06 426 TRP A N 1
ATOM 3096 C CA . TRP A 1 426 ? -12.078 26.688 28.656 1 97.06 426 TRP A CA 1
ATOM 3097 C C . TRP A 1 426 ? -10.836 25.969 29.172 1 97.06 426 TRP A C 1
ATOM 3099 O O . TRP A 1 426 ? -9.789 26.594 29.359 1 97.06 426 TRP A O 1
ATOM 3109 N N . ALA A 1 427 ? -10.977 24.719 29.359 1 96.88 427 ALA A N 1
ATOM 3110 C CA . ALA A 1 427 ? -9.805 23.922 29.719 1 96.88 427 ALA A CA 1
ATOM 3111 C C . ALA A 1 427 ? -8.758 23.938 28.609 1 96.88 427 ALA A C 1
ATOM 3113 O O . ALA A 1 427 ? -7.555 23.922 28.891 1 96.88 427 ALA A O 1
ATOM 3114 N N . VAL A 1 428 ? -9.211 23.938 27.406 1 97.56 428 VAL A N 1
ATOM 3115 C CA . VAL A 1 428 ? -8.305 24 26.266 1 97.56 428 VAL A CA 1
ATOM 3116 C C . VAL A 1 428 ? -7.547 25.328 26.281 1 97.56 428 VAL A C 1
ATOM 3118 O O . VAL A 1 428 ? -6.328 25.359 26.109 1 97.56 428 VAL A O 1
ATOM 3121 N N . VAL A 1 429 ? -8.242 26.391 26.516 1 98 429 VAL A N 1
ATOM 3122 C CA . VAL A 1 429 ? -7.621 27.719 26.609 1 98 429 VAL A CA 1
ATOM 3123 C C . VAL A 1 429 ? -6.566 27.719 27.719 1 98 429 VAL A C 1
ATOM 3125 O O . VAL A 1 429 ? -5.453 28.203 27.516 1 98 429 VAL A O 1
ATOM 3128 N N . GLY A 1 430 ? -6.949 27.141 28.812 1 98 430 GLY A N 1
ATOM 3129 C CA . GLY A 1 430 ? -6.055 27.141 29.953 1 98 430 GLY A CA 1
ATOM 3130 C C . GLY A 1 430 ? -4.816 26.281 29.75 1 98 430 GLY A C 1
ATOM 3131 O O . GLY A 1 430 ? -3.699 26.734 30 1 98 430 GLY A O 1
ATOM 3132 N N . ILE A 1 431 ? -4.996 25.047 29.312 1 97.88 431 ILE A N 1
ATOM 3133 C CA . ILE A 1 431 ? -3.902 24.094 29.188 1 97.88 431 ILE A CA 1
ATOM 3134 C C . ILE A 1 431 ? -2.934 24.562 28.109 1 97.88 431 ILE A C 1
ATOM 3136 O O . ILE A 1 431 ? -1.729 24.688 28.344 1 97.88 431 ILE A O 1
ATOM 3140 N N . TRP A 1 432 ? -3.422 24.875 26.906 1 98.12 432 TRP A N 1
ATOM 3141 C CA . TRP A 1 432 ? -2.533 25.25 25.812 1 98.12 432 TRP A CA 1
ATOM 3142 C C . TRP A 1 432 ? -2.076 26.703 25.969 1 98.12 432 TRP A C 1
ATOM 3144 O O . TRP A 1 432 ? -1.051 27.094 25.406 1 98.12 432 TRP A O 1
ATOM 3154 N N . GLY A 1 433 ? -2.859 27.5 26.688 1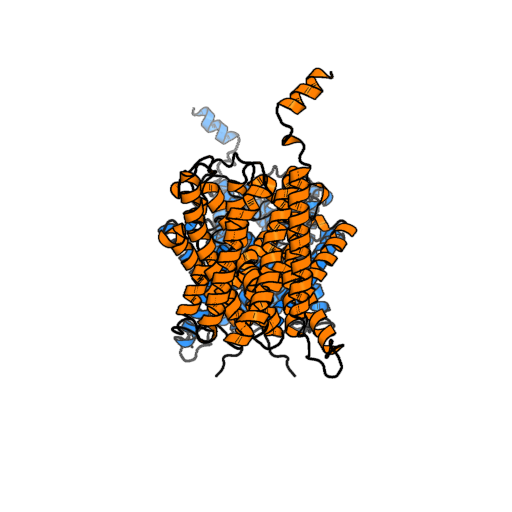 98.06 433 GLY A N 1
ATOM 3155 C CA . GLY A 1 433 ? -2.369 28.812 27.078 1 98.06 433 GLY A CA 1
ATOM 3156 C C . GLY A 1 433 ? -1.169 28.734 28 1 98.06 433 GLY A C 1
ATOM 3157 O O . GLY A 1 433 ? -0.205 29.484 27.828 1 98.06 433 GLY A O 1
ATOM 3158 N N . ALA A 1 434 ? -1.292 27.844 28.938 1 98.25 434 ALA A N 1
ATOM 3159 C CA . ALA A 1 434 ? -0.182 27.641 29.859 1 98.25 434 ALA A CA 1
ATOM 3160 C C . ALA A 1 434 ? 1.066 27.156 29.141 1 98.25 434 ALA A C 1
ATOM 3162 O O . ALA A 1 434 ? 2.182 27.578 29.453 1 98.25 434 ALA A O 1
ATOM 3163 N N . ILE A 1 435 ? 0.898 26.297 28.188 1 97.88 435 ILE A N 1
ATOM 3164 C CA . ILE A 1 435 ? 2.021 25.797 27.406 1 97.88 435 ILE A CA 1
ATOM 3165 C C . ILE A 1 435 ? 2.645 26.938 26.609 1 97.88 435 ILE A C 1
ATOM 3167 O O . ILE A 1 435 ? 3.869 27.047 26.531 1 97.88 435 ILE A O 1
ATOM 3171 N N . ALA A 1 436 ? 1.822 27.766 26.047 1 97.62 436 ALA A N 1
ATOM 3172 C CA . ALA A 1 436 ? 2.311 28.891 25.281 1 97.62 436 ALA A CA 1
ATOM 3173 C C . ALA A 1 436 ? 3.102 29.859 26.156 1 97.62 436 ALA A C 1
ATOM 3175 O O . ALA A 1 436 ? 4.168 30.328 25.766 1 97.62 436 ALA A O 1
ATOM 3176 N N . ILE A 1 437 ? 2.594 30.125 27.312 1 97.5 437 ILE A N 1
ATOM 3177 C CA . ILE A 1 437 ? 3.256 31.031 28.25 1 97.5 437 ILE A CA 1
ATOM 3178 C C . ILE A 1 437 ? 4.59 30.438 28.688 1 97.5 437 ILE A C 1
ATOM 3180 O O . ILE A 1 437 ? 5.602 31.141 28.75 1 97.5 437 ILE A O 1
ATOM 3184 N N . THR A 1 438 ? 4.586 29.172 29 1 97.06 438 THR A N 1
ATOM 3185 C CA . THR A 1 438 ? 5.82 28.5 29.391 1 97.06 438 THR A CA 1
ATOM 3186 C C . THR A 1 438 ? 6.844 28.547 28.266 1 97.06 438 THR A C 1
ATOM 3188 O O . THR A 1 438 ? 8.039 28.719 28.5 1 97.06 438 THR A O 1
ATOM 3191 N N . ALA A 1 439 ? 6.367 28.391 27.062 1 96.38 439 ALA A N 1
ATOM 3192 C CA . ALA A 1 439 ? 7.254 28.406 25.906 1 96.38 439 ALA A CA 1
ATOM 3193 C C . ALA A 1 439 ? 7.883 29.797 25.719 1 96.38 439 ALA A C 1
ATOM 3195 O O . ALA A 1 439 ? 9.07 29.906 25.406 1 96.38 439 ALA A O 1
ATOM 3196 N N . ILE A 1 440 ? 7.125 30.828 25.891 1 94.69 440 ILE A N 1
ATOM 3197 C CA . ILE A 1 440 ? 7.66 32.188 25.719 1 94.69 440 ILE A CA 1
ATOM 3198 C C . ILE A 1 440 ? 8.648 32.5 26.844 1 94.69 440 ILE A C 1
ATOM 3200 O O . ILE A 1 440 ? 9.68 33.125 26.609 1 94.69 440 ILE A O 1
ATOM 3204 N N . ILE A 1 441 ? 8.383 32.062 28.031 1 95.12 441 ILE A N 1
ATOM 3205 C CA . ILE A 1 441 ? 9.289 32.25 29.156 1 95.12 441 ILE A CA 1
ATOM 3206 C C . ILE A 1 441 ? 10.602 31.516 28.891 1 95.12 441 ILE A C 1
ATOM 3208 O O . ILE A 1 441 ? 11.68 32.062 29.125 1 95.12 441 ILE A O 1
ATOM 3212 N N . ALA A 1 442 ? 10.438 30.344 28.422 1 92.56 442 ALA A N 1
ATOM 3213 C CA . ALA A 1 442 ? 11.625 29.547 28.125 1 92.56 442 ALA A CA 1
ATOM 3214 C C . ALA A 1 442 ? 12.453 30.203 27.016 1 92.56 442 ALA A C 1
ATOM 3216 O O . ALA A 1 442 ? 13.68 30.234 27.094 1 92.56 442 ALA A O 1
ATOM 3217 N N . ALA A 1 443 ? 11.789 30.688 26.047 1 90.25 443 ALA A N 1
ATOM 3218 C CA . ALA A 1 443 ? 12.484 31.328 24.922 1 90.25 443 ALA A CA 1
ATOM 3219 C C . ALA A 1 443 ? 13.227 32.562 25.375 1 90.25 443 ALA A C 1
ATOM 3221 O O . ALA A 1 443 ? 14.375 32.812 24.984 1 90.25 443 ALA A O 1
ATOM 3222 N N . VAL A 1 444 ? 12.641 33.375 26.172 1 89.12 444 VAL A N 1
ATOM 3223 C CA . VAL A 1 444 ? 13.258 34.594 26.688 1 89.12 444 VAL A CA 1
ATOM 3224 C C . VAL A 1 444 ? 14.422 34.25 27.609 1 89.12 444 VAL A C 1
ATOM 3226 O O . VAL A 1 444 ? 15.469 34.875 27.562 1 89.12 444 VAL A O 1
ATOM 3229 N N . TRP A 1 445 ? 14.164 33.219 28.375 1 89.5 445 TRP A N 1
ATOM 3230 C CA . TRP A 1 445 ? 15.211 32.812 29.297 1 89.5 445 TRP A CA 1
ATOM 3231 C C . TRP A 1 445 ? 16.422 32.281 28.531 1 89.5 445 TRP A C 1
ATOM 3233 O O . TRP A 1 445 ? 17.562 32.625 28.875 1 89.5 445 TRP A O 1
ATOM 3243 N N . LEU A 1 446 ? 16.281 31.547 27.562 1 86.25 446 LEU A N 1
ATOM 3244 C CA . LEU A 1 446 ? 17.375 30.984 26.781 1 86.25 446 LEU A CA 1
ATOM 3245 C C . LEU A 1 446 ? 18.109 32.062 26.016 1 86.25 446 LEU A C 1
ATOM 3247 O O . LEU A 1 446 ? 19.328 31.984 25.812 1 86.25 446 LEU A O 1
ATOM 3251 N N . ARG A 1 447 ? 17.375 33.031 25.578 1 82.88 447 ARG A N 1
ATOM 3252 C CA . ARG A 1 447 ? 18 34.156 24.906 1 82.88 447 ARG A CA 1
ATOM 3253 C C . ARG A 1 447 ? 18.875 34.969 25.859 1 82.88 447 ARG A C 1
ATOM 3255 O O . ARG A 1 447 ? 19.969 35.406 25.5 1 82.88 447 ARG A O 1
ATOM 3262 N N . ARG A 1 448 ? 18.406 35.062 26.969 1 81.62 448 ARG A N 1
ATOM 3263 C CA . ARG A 1 448 ? 19.109 35.906 27.953 1 81.62 448 ARG A CA 1
ATOM 3264 C C . ARG A 1 448 ? 20.344 35.156 28.484 1 81.62 448 ARG A C 1
ATOM 3266 O O . ARG A 1 448 ? 21.344 35.812 28.844 1 81.62 448 ARG A O 1
ATOM 3273 N N . THR A 1 449 ? 20.266 33.875 28.484 1 74.56 449 THR A N 1
ATOM 3274 C CA . THR A 1 449 ? 21.375 33.125 29.047 1 74.56 449 THR A CA 1
ATOM 3275 C C . THR A 1 449 ? 22.344 32.688 27.969 1 74.56 449 THR A C 1
ATOM 3277 O O . THR A 1 449 ? 23.297 31.953 28.234 1 74.56 449 THR A O 1
ATOM 3280 N N . ASP A 1 450 ? 22.031 33 26.734 1 68.69 450 ASP A N 1
ATOM 3281 C CA . ASP A 1 450 ? 22.953 32.625 25.672 1 68.69 450 ASP A CA 1
ATOM 3282 C C . ASP A 1 450 ? 24.281 33.375 25.797 1 68.69 450 ASP A C 1
ATOM 3284 O O . ASP A 1 450 ? 24.312 34.594 25.859 1 68.69 450 ASP A O 1
ATOM 3288 N N . PRO A 1 451 ? 25.297 32.594 26.156 1 56.94 451 PRO A N 1
ATOM 3289 C CA . PRO A 1 451 ? 26.594 33.25 26.359 1 56.94 451 PRO A CA 1
ATOM 3290 C C . PRO A 1 451 ? 27.078 34 25.125 1 56.94 451 PRO A C 1
ATOM 3292 O O . PRO A 1 451 ? 27.984 34.844 25.219 1 56.94 451 PRO A O 1
ATOM 3295 N N . GLY A 1 452 ? 26.75 33.688 24.016 1 52.09 452 GLY A N 1
ATOM 3296 C CA . GLY A 1 452 ? 27.297 34.344 22.844 1 52.09 452 GLY A CA 1
ATOM 3297 C C . GLY A 1 452 ? 26.938 35.812 22.75 1 52.09 452 GLY A C 1
ATOM 3298 O O . GLY A 1 452 ? 27.344 36.531 21.828 1 52.09 452 GLY A O 1
ATOM 3299 N N . ARG A 1 453 ? 25.953 36.375 23.406 1 45.28 453 ARG A N 1
ATOM 3300 C CA . ARG A 1 453 ? 25.859 37.844 23.578 1 45.28 453 ARG A CA 1
ATOM 3301 C C . ARG A 1 453 ? 27 38.344 24.453 1 45.28 453 ARG A C 1
ATOM 3303 O O . ARG A 1 453 ? 26.938 39.469 24.969 1 45.28 453 ARG A O 1
ATOM 3310 N N . ARG A 1 454 ? 27.938 37.562 24.812 1 40.25 454 ARG A N 1
ATOM 3311 C CA . ARG A 1 454 ? 29.047 38.188 25.531 1 40.25 454 ARG A CA 1
ATOM 3312 C C . ARG A 1 454 ? 29.719 39.25 24.672 1 40.25 454 ARG A C 1
ATOM 3314 O O . ARG A 1 454 ? 30 39.031 23.5 1 40.25 454 ARG A O 1
ATOM 3321 N N . THR A 1 455 ? 29.594 40.469 25.016 1 39.53 455 THR A N 1
ATOM 3322 C CA . THR A 1 455 ? 30.266 41.656 24.469 1 39.53 455 THR A CA 1
ATOM 3323 C C . THR A 1 455 ? 31.75 41.375 24.297 1 39.53 455 THR A C 1
ATOM 3325 O O . THR A 1 455 ? 32.344 40.562 25.031 1 39.53 455 THR A O 1
ATOM 3328 N N . PRO A 1 456 ? 32.375 41.906 23.141 1 45.66 456 PRO A N 1
ATOM 3329 C CA . PRO A 1 456 ? 33.844 41.844 23.125 1 45.66 456 PRO A CA 1
ATOM 3330 C C . PRO A 1 456 ? 34.438 42.125 24.484 1 45.66 456 PRO A C 1
ATOM 3332 O O . PRO A 1 456 ? 35.531 41.625 24.781 1 45.66 456 PRO A O 1
ATOM 3335 N N . ALA A 1 457 ? 33.875 42.906 25.25 1 44.84 457 ALA A N 1
ATOM 3336 C CA . ALA A 1 457 ? 34.5 43.312 26.516 1 44.84 457 ALA A CA 1
ATOM 3337 C C . ALA A 1 457 ? 34.531 42.125 27.484 1 44.84 457 ALA A C 1
ATOM 3339 O O . ALA A 1 457 ? 35.531 41.938 28.188 1 44.84 457 ALA A O 1
ATOM 3340 N N . GLN A 1 458 ? 33.531 41.312 27.484 1 42.47 458 GLN A N 1
ATOM 3341 C CA . GLN A 1 458 ? 33.531 40.25 28.484 1 42.47 458 GLN A CA 1
ATOM 3342 C C . GLN A 1 458 ? 34.312 39.031 27.984 1 42.47 458 GLN A C 1
ATOM 3344 O O . GLN A 1 458 ? 34.812 38.219 28.797 1 42.47 458 GLN A O 1
ATOM 3349 N N . GLN A 1 459 ? 34.406 38.781 26.672 1 41.69 459 GLN A N 1
ATOM 3350 C CA . GLN A 1 459 ? 35.375 37.781 26.156 1 41.69 459 GLN A CA 1
ATOM 3351 C C . GLN A 1 459 ? 36.812 38.25 26.391 1 41.69 459 GLN A C 1
ATOM 3353 O O . GLN A 1 459 ? 37.719 37.438 26.562 1 41.69 459 GLN A O 1
ATOM 3358 N N . ALA A 1 460 ? 36.906 39.531 26.344 1 48.56 460 ALA A N 1
ATOM 3359 C CA . ALA A 1 460 ? 38.219 40.094 26.641 1 48.56 460 ALA A CA 1
ATOM 3360 C C . ALA A 1 460 ? 38.531 39.969 28.125 1 48.56 460 ALA A C 1
ATOM 3362 O O . ALA A 1 460 ? 39.688 39.812 28.5 1 48.56 460 ALA A O 1
ATOM 3363 N N . VAL A 1 461 ? 37.688 40.188 29 1 44.78 461 VAL A N 1
ATOM 3364 C CA . VAL A 1 461 ? 37.969 40.125 30.438 1 44.78 461 VAL A CA 1
ATOM 3365 C C . VAL A 1 461 ? 38.312 38.719 30.844 1 44.78 461 VAL A C 1
ATOM 3367 O O . VAL A 1 461 ? 39.188 38.469 31.672 1 44.78 461 VAL A O 1
ATOM 3370 N N . ARG A 1 462 ? 37.719 37.75 30.281 1 44.53 462 ARG A N 1
ATOM 3371 C CA . ARG A 1 462 ? 38.125 36.406 30.656 1 44.53 462 ARG A CA 1
ATOM 3372 C C . ARG A 1 462 ? 39.438 36.031 30 1 44.53 462 ARG A C 1
ATOM 3374 O O . ARG A 1 462 ? 40.156 35.156 30.484 1 44.53 462 ARG A O 1
ATOM 3381 N N . ALA A 1 463 ? 39.688 36.625 28.844 1 50.53 463 ALA A N 1
ATOM 3382 C CA . ALA A 1 463 ? 41.031 36.375 28.297 1 50.53 463 ALA A CA 1
ATOM 3383 C C . ALA A 1 463 ? 42.094 37.094 29.125 1 50.53 463 ALA A C 1
ATOM 3385 O O . ALA A 1 463 ? 43.25 36.656 29.203 1 50.53 463 ALA A O 1
ATOM 3386 N N . SER A 1 464 ? 41.781 38.25 29.656 1 48.28 464 SER A N 1
ATOM 3387 C CA . SER A 1 464 ? 42.781 38.906 30.453 1 48.28 464 SER A CA 1
ATOM 3388 C C . SER A 1 464 ? 42.938 38.281 31.828 1 48.28 464 SER A C 1
ATOM 3390 O O . SER A 1 464 ? 43.906 38.531 32.531 1 48.28 464 SER A O 1
ATOM 3392 N N . SER A 1 465 ? 42 37.625 32.375 1 40.25 465 SER A N 1
ATOM 3393 C CA . SER A 1 465 ? 42.219 37 33.688 1 40.25 465 SER A CA 1
ATOM 3394 C C . SER A 1 465 ? 42.938 35.656 33.562 1 40.25 465 SER A C 1
ATOM 3396 O O . SER A 1 465 ? 43.219 35.031 34.562 1 40.25 465 SER A O 1
ATOM 3398 N N . ARG A 1 466 ? 43.125 35.25 32.188 1 29.27 466 ARG A N 1
ATOM 3399 C CA . ARG A 1 466 ? 44.125 34.188 32.125 1 29.27 466 ARG A CA 1
ATOM 3400 C C . ARG A 1 466 ? 45.469 34.75 31.688 1 29.27 466 ARG A C 1
ATOM 3402 O O . ARG A 1 466 ? 45.562 35.625 30.812 1 29.27 466 ARG A O 1
ATOM 3409 N N . MET B 1 1 ? -27.406 -11.578 12.102 1 35.28 1 MET B N 1
ATOM 3410 C CA . MET B 1 1 ? -27.609 -10.438 11.211 1 35.28 1 MET B CA 1
ATOM 3411 C C . MET B 1 1 ? -26.375 -10.219 10.328 1 35.28 1 MET B C 1
ATOM 3413 O O . MET B 1 1 ? -25.25 -10.133 10.828 1 35.28 1 MET B O 1
ATOM 3417 N N . GLN B 1 2 ? -26.359 -10.734 9.266 1 47.75 2 GLN B N 1
ATOM 3418 C CA . GLN B 1 2 ? -25.219 -10.727 8.352 1 47.75 2 GLN B CA 1
ATOM 3419 C C . GLN B 1 2 ? -24.578 -9.344 8.273 1 47.75 2 GLN B C 1
ATOM 3421 O O . GLN B 1 2 ? -25.25 -8.367 7.938 1 47.75 2 GLN B O 1
ATOM 3426 N N . GLU B 1 3 ? -23.625 -9.047 9.102 1 62.31 3 GLU B N 1
ATOM 3427 C CA . GLU B 1 3 ? -22.984 -7.738 9.258 1 62.31 3 GLU B CA 1
ATOM 3428 C C . GLU B 1 3 ? -22.672 -7.117 7.902 1 62.31 3 GLU B C 1
ATOM 3430 O O . GLU B 1 3 ? -22.188 -7.805 6.996 1 62.31 3 GLU B O 1
ATOM 3435 N N . GLN B 1 4 ? -23.281 -6.039 7.59 1 82.75 4 GLN B N 1
ATOM 3436 C CA . GLN B 1 4 ? -23.125 -5.258 6.367 1 82.75 4 GLN B CA 1
ATOM 3437 C C . GLN B 1 4 ? -21.656 -4.949 6.098 1 82.75 4 GLN B C 1
ATOM 3439 O O . GLN B 1 4 ? -20.922 -4.578 7.012 1 82.75 4 GLN B O 1
ATOM 3444 N N . PHE B 1 5 ? -21.188 -5.367 4.93 1 90.69 5 PHE B N 1
ATOM 3445 C CA . PHE B 1 5 ? -19.828 -5.102 4.496 1 90.69 5 PHE B CA 1
ATOM 3446 C C . PHE B 1 5 ? -19.578 -3.605 4.352 1 90.69 5 PHE B C 1
ATOM 3448 O O . PHE B 1 5 ? -20.359 -2.906 3.697 1 90.69 5 PHE B O 1
ATOM 3455 N N . THR B 1 6 ? -18.625 -3.055 5.105 1 91.19 6 THR B N 1
ATOM 3456 C CA . THR B 1 6 ? -18.266 -1.643 5.078 1 91.19 6 THR B CA 1
ATOM 3457 C C . THR B 1 6 ? -16.766 -1.477 4.871 1 91.19 6 THR B C 1
ATOM 3459 O O . THR B 1 6 ? -16.016 -2.463 4.812 1 91.19 6 THR B O 1
ATOM 3462 N N . ALA B 1 7 ? -16.312 -0.287 4.75 1 92.56 7 ALA B N 1
ATOM 3463 C CA . ALA B 1 7 ? -14.883 -0.004 4.629 1 92.56 7 ALA B CA 1
ATOM 3464 C C . ALA B 1 7 ? -14.125 -0.482 5.863 1 92.56 7 ALA B C 1
ATOM 3466 O O . ALA B 1 7 ? -12.977 -0.917 5.762 1 92.56 7 ALA B O 1
ATOM 3467 N N . TRP B 1 8 ? -14.766 -0.457 6.992 1 91.69 8 TRP B N 1
ATOM 3468 C CA . TRP B 1 8 ? -14.133 -0.941 8.211 1 91.69 8 TRP B CA 1
ATOM 3469 C C . TRP B 1 8 ? -13.922 -2.449 8.156 1 91.69 8 TRP B C 1
ATOM 3471 O O . TRP B 1 8 ? -12.953 -2.969 8.711 1 91.69 8 TRP B O 1
ATOM 3481 N N . SER B 1 9 ? -14.859 -3.17 7.449 1 94.5 9 SER B N 1
ATOM 3482 C CA . SER B 1 9 ? -14.695 -4.609 7.262 1 94.5 9 SER B CA 1
ATOM 3483 C C . SER B 1 9 ? -13.422 -4.926 6.492 1 94.5 9 SER B C 1
ATOM 3485 O O . SER B 1 9 ? -12.758 -5.934 6.766 1 94.5 9 SER B O 1
ATOM 3487 N N . VAL B 1 10 ? -13.133 -4.078 5.543 1 94.75 10 VAL B N 1
ATOM 3488 C CA . VAL B 1 10 ? -11.922 -4.254 4.746 1 94.75 10 VAL B CA 1
ATOM 3489 C C . VAL B 1 10 ? -10.695 -4.121 5.641 1 94.75 10 VAL B C 1
ATOM 3491 O O . VAL B 1 10 ? -9.75 -4.91 5.531 1 94.75 10 VAL B O 1
ATOM 3494 N N . LEU B 1 11 ? -10.688 -3.145 6.535 1 95.5 11 LEU B N 1
ATOM 3495 C CA . LEU B 1 11 ? -9.555 -2.934 7.426 1 95.5 11 LEU B CA 1
ATOM 3496 C C . LEU B 1 11 ? -9.391 -4.113 8.383 1 95.5 11 LEU B C 1
ATOM 3498 O O . LEU B 1 11 ? -8.266 -4.547 8.648 1 95.5 11 LEU B O 1
ATOM 3502 N N . VAL B 1 12 ? -10.477 -4.586 8.906 1 95.69 12 VAL B N 1
ATOM 3503 C CA . VAL B 1 12 ? -10.414 -5.699 9.844 1 95.69 12 VAL B CA 1
ATOM 3504 C C . VAL B 1 12 ? -9.852 -6.938 9.148 1 95.69 12 VAL B C 1
ATOM 3506 O O . VAL B 1 12 ? -8.977 -7.613 9.68 1 95.69 12 VAL B O 1
ATOM 3509 N N . ASP B 1 13 ? -10.383 -7.203 7.965 1 96.75 13 ASP B N 1
ATOM 3510 C CA . ASP B 1 13 ? -9.859 -8.336 7.203 1 96.75 13 ASP B CA 1
ATOM 3511 C C . ASP B 1 13 ? -8.375 -8.148 6.906 1 96.75 13 ASP B C 1
ATOM 3513 O O . ASP B 1 13 ? -7.594 -9.094 7.023 1 96.75 13 ASP B O 1
ATOM 3517 N N . ALA B 1 14 ? -8.023 -6.949 6.496 1 97 14 ALA B N 1
ATOM 3518 C CA . ALA B 1 14 ? -6.625 -6.648 6.215 1 97 14 ALA B CA 1
ATOM 3519 C C . ALA B 1 14 ? -5.762 -6.836 7.461 1 97 14 ALA B C 1
ATOM 3521 O O . ALA B 1 14 ? -4.625 -7.297 7.375 1 97 14 ALA B O 1
ATOM 3522 N N . GLY B 1 15 ? -6.316 -6.426 8.594 1 97.69 15 GLY B N 1
ATOM 3523 C CA . GLY B 1 15 ? -5.605 -6.602 9.852 1 97.69 15 GLY B CA 1
ATOM 3524 C C . GLY B 1 15 ? -5.379 -8.055 10.211 1 97.69 15 GLY B C 1
ATOM 3525 O O . GLY B 1 15 ? -4.297 -8.43 10.672 1 97.69 15 GLY B O 1
ATOM 3526 N N . LEU B 1 16 ? -6.41 -8.852 10.016 1 97.62 16 LEU B N 1
ATOM 3527 C CA . LEU B 1 16 ? -6.289 -10.281 10.281 1 97.62 16 LEU B CA 1
ATOM 3528 C C . LEU B 1 16 ? -5.262 -10.922 9.352 1 97.62 16 LEU B C 1
ATOM 3530 O O . LEU B 1 16 ? -4.449 -11.734 9.789 1 97.62 16 LEU B O 1
ATOM 3534 N N . ILE B 1 17 ? -5.316 -10.555 8.109 1 97.81 17 ILE B N 1
ATOM 3535 C CA . ILE B 1 17 ? -4.359 -11.062 7.133 1 97.81 17 ILE B CA 1
ATOM 3536 C C . ILE B 1 17 ? -2.947 -10.625 7.52 1 97.81 17 ILE B C 1
ATOM 3538 O O . ILE B 1 17 ? -2.008 -11.422 7.453 1 97.81 17 ILE B O 1
ATOM 3542 N N . GLY B 1 18 ? -2.863 -9.352 7.895 1 97.38 18 GLY B N 1
ATOM 3543 C CA . GLY B 1 18 ? -1.573 -8.852 8.344 1 97.38 18 GLY B CA 1
ATOM 3544 C C . GLY B 1 18 ? -1.028 -9.602 9.547 1 97.38 18 GLY B C 1
ATOM 3545 O O . GLY B 1 18 ? 0.164 -9.906 9.602 1 97.38 18 GLY B O 1
ATOM 3546 N N . ALA B 1 19 ? -1.847 -9.898 10.477 1 97.12 19 ALA B N 1
ATOM 3547 C CA . ALA B 1 19 ? -1.441 -10.656 11.656 1 97.12 19 ALA B CA 1
ATOM 3548 C C . ALA B 1 19 ? -0.967 -12.055 11.273 1 97.12 19 ALA B C 1
ATOM 3550 O O . ALA B 1 19 ? 0.041 -12.539 11.797 1 97.12 19 ALA B O 1
ATOM 3551 N N . LEU B 1 20 ? -1.738 -12.672 10.43 1 97.75 20 LEU B N 1
ATOM 3552 C CA . LEU B 1 20 ? -1.369 -14.008 9.969 1 97.75 20 LEU B CA 1
ATOM 3553 C C . LEU B 1 20 ? -0.034 -13.977 9.234 1 97.75 20 LEU B C 1
ATOM 3555 O O . LEU B 1 20 ? 0.79 -14.883 9.398 1 97.75 20 LEU B O 1
ATOM 3559 N N . LEU B 1 21 ? 0.122 -12.992 8.398 1 96.94 21 LEU B N 1
ATOM 3560 C CA . LEU B 1 21 ? 1.38 -12.852 7.676 1 96.94 21 LEU B CA 1
ATOM 3561 C C . LEU B 1 21 ? 2.545 -12.664 8.641 1 96.94 21 LEU B C 1
ATOM 3563 O O . LEU B 1 21 ? 3.637 -13.188 8.414 1 96.94 21 LEU B O 1
ATOM 3567 N N . ALA B 1 22 ? 2.338 -11.859 9.688 1 94.56 22 ALA B N 1
ATOM 3568 C CA . ALA B 1 22 ? 3.377 -11.656 10.695 1 94.56 22 ALA B CA 1
ATOM 3569 C C . ALA B 1 22 ? 3.75 -12.969 11.375 1 94.56 22 ALA B C 1
ATOM 3571 O O . ALA B 1 22 ? 4.934 -13.273 11.547 1 94.56 22 ALA B O 1
ATOM 3572 N N . VAL B 1 23 ? 2.785 -13.719 11.703 1 95.69 23 VAL B N 1
ATOM 3573 C CA . VAL B 1 23 ? 3.023 -15.008 12.344 1 95.69 23 VAL B CA 1
ATOM 3574 C C . VAL B 1 23 ? 3.727 -15.945 11.359 1 95.69 23 VAL B C 1
ATOM 3576 O O . VAL B 1 23 ? 4.641 -16.672 11.742 1 95.69 23 VAL B O 1
ATOM 3579 N N . GLY B 1 24 ? 3.199 -15.922 10.133 1 96.06 24 GLY B N 1
ATOM 3580 C CA . GLY B 1 24 ? 3.838 -16.75 9.117 1 96.06 24 GLY B CA 1
ATOM 3581 C C . GLY B 1 24 ? 5.301 -16.406 8.898 1 96.06 24 GLY B C 1
ATOM 3582 O O . GLY B 1 24 ? 6.137 -17.297 8.734 1 96.06 24 GLY B O 1
ATOM 3583 N N . THR B 1 25 ? 5.555 -15.141 8.914 1 94 25 THR B N 1
ATOM 3584 C CA . THR B 1 25 ? 6.926 -14.672 8.734 1 94 25 THR B CA 1
ATOM 3585 C C . THR B 1 25 ? 7.805 -15.117 9.898 1 94 25 THR B C 1
ATOM 3587 O O . THR B 1 25 ? 8.938 -15.562 9.695 1 94 25 THR B O 1
ATOM 3590 N N . LEU B 1 26 ? 7.32 -15 11.086 1 91.31 26 LEU B N 1
ATOM 3591 C CA . LEU B 1 26 ? 8.055 -15.43 12.266 1 91.31 26 LEU B CA 1
ATOM 3592 C C . LEU B 1 26 ? 8.258 -16.938 12.266 1 91.31 26 LEU B C 1
ATOM 3594 O O . LEU B 1 26 ? 9.336 -17.438 12.617 1 91.31 26 LEU B O 1
ATOM 3598 N N . ALA B 1 27 ? 7.23 -17.656 11.914 1 94.44 27 ALA B N 1
ATOM 3599 C CA . ALA B 1 27 ? 7.32 -19.109 11.852 1 94.44 27 ALA B CA 1
ATOM 3600 C C . ALA B 1 27 ? 8.398 -19.562 10.867 1 94.44 27 ALA B C 1
ATOM 3602 O O . ALA B 1 27 ? 9.195 -20.438 11.172 1 94.44 27 ALA B O 1
ATOM 3603 N N . ARG B 1 28 ? 8.344 -18.953 9.719 1 92.81 28 ARG B N 1
ATOM 3604 C CA . ARG B 1 28 ? 9.359 -19.25 8.703 1 92.81 28 ARG B CA 1
ATOM 3605 C C . ARG B 1 28 ? 10.758 -18.922 9.219 1 92.81 28 ARG B C 1
ATOM 3607 O O . ARG B 1 28 ? 11.711 -19.641 8.914 1 92.81 28 ARG B O 1
ATOM 3614 N N . ALA B 1 29 ? 10.906 -17.938 9.992 1 88.88 29 ALA B N 1
ATOM 3615 C CA . ALA B 1 29 ? 12.203 -17.469 10.461 1 88.88 29 ALA B CA 1
ATOM 3616 C C . ALA B 1 29 ? 12.742 -18.359 11.57 1 88.88 29 ALA B C 1
ATOM 3618 O O . ALA B 1 29 ? 13.953 -18.469 11.758 1 88.88 29 ALA B O 1
ATOM 3619 N N . VAL B 1 30 ? 11.852 -19.125 12.266 1 90.81 30 VAL B N 1
ATOM 3620 C CA . VAL B 1 30 ? 12.312 -19.781 13.484 1 90.81 30 VAL B CA 1
ATOM 3621 C C . VAL B 1 30 ? 12.164 -21.297 13.336 1 90.81 30 VAL B C 1
ATOM 3623 O O . VAL B 1 30 ? 12.922 -22.062 13.938 1 90.81 30 VAL B O 1
ATOM 3626 N N . ILE B 1 31 ? 11.211 -21.766 12.562 1 93.69 31 ILE B N 1
ATOM 3627 C CA . ILE B 1 31 ? 10.914 -23.188 12.5 1 93.69 31 ILE B CA 1
ATOM 3628 C C . ILE B 1 31 ? 11.719 -23.844 11.375 1 93.69 31 ILE B C 1
ATOM 3630 O O . ILE B 1 31 ? 11.508 -23.531 10.203 1 93.69 31 ILE B O 1
ATOM 3634 N N . THR B 1 32 ? 12.461 -24.781 11.656 1 91.56 32 THR B N 1
ATOM 3635 C CA . THR B 1 32 ? 13.453 -25.375 10.773 1 91.56 32 THR B CA 1
ATOM 3636 C C . THR B 1 32 ? 12.781 -26.141 9.641 1 91.56 32 THR B C 1
ATOM 3638 O O . THR B 1 32 ? 13.172 -26.016 8.477 1 91.56 32 THR B O 1
ATOM 3641 N N . PRO B 1 33 ? 11.766 -26.938 9.906 1 91.69 33 PRO B N 1
ATOM 3642 C CA . PRO B 1 33 ? 11.133 -27.656 8.797 1 91.69 33 PRO B CA 1
ATOM 3643 C C . PRO B 1 33 ? 10.547 -26.719 7.75 1 91.69 33 PRO B C 1
ATOM 3645 O O . PRO B 1 33 ? 10.57 -27.016 6.555 1 91.69 33 PRO B O 1
ATOM 3648 N N . LEU B 1 34 ? 10.008 -25.625 8.133 1 92.5 34 LEU B N 1
ATOM 3649 C CA . LEU B 1 34 ? 9.461 -24.641 7.207 1 92.5 34 LEU B CA 1
ATOM 3650 C C . LEU B 1 34 ? 10.57 -23.984 6.387 1 92.5 34 LEU B C 1
ATOM 3652 O O . LEU B 1 34 ? 10.367 -23.656 5.215 1 92.5 34 LEU B O 1
ATOM 3656 N N . GLN B 1 35 ? 11.719 -23.859 7.02 1 89.38 35 GLN B N 1
ATOM 3657 C CA . GLN B 1 35 ? 12.883 -23.312 6.34 1 89.38 35 GLN B CA 1
ATOM 3658 C C . GLN B 1 35 ? 13.406 -24.281 5.281 1 89.38 35 GLN B C 1
ATOM 3660 O O . GLN B 1 35 ? 13.742 -23.875 4.168 1 89.38 35 GLN B O 1
ATOM 3665 N N . THR B 1 36 ? 13.398 -25.547 5.727 1 84.75 36 THR B N 1
ATOM 3666 C CA . THR B 1 36 ? 13.945 -26.562 4.84 1 84.75 36 THR B CA 1
ATOM 3667 C C . THR B 1 36 ? 13.078 -26.734 3.602 1 84.75 36 THR B C 1
ATOM 3669 O O . THR B 1 36 ? 13.586 -26.969 2.502 1 84.75 36 THR B O 1
ATOM 3672 N N . LEU B 1 37 ? 11.812 -26.562 3.789 1 86.88 37 LEU B N 1
ATOM 3673 C CA . LEU B 1 37 ? 10.891 -26.703 2.672 1 86.88 37 LEU B CA 1
ATOM 3674 C C . LEU B 1 37 ? 10.703 -25.359 1.953 1 86.88 37 LEU B C 1
ATOM 3676 O O . LEU B 1 37 ? 10.031 -25.297 0.922 1 86.88 37 LEU B O 1
ATOM 3680 N N . MET B 1 38 ? 11.281 -24.312 2.541 1 87.62 38 MET B N 1
ATOM 3681 C CA . MET B 1 38 ? 11.234 -22.969 1.979 1 87.62 38 MET B CA 1
ATOM 3682 C C . MET B 1 38 ? 9.797 -22.531 1.721 1 87.62 38 MET B C 1
ATOM 3684 O O . MET B 1 38 ? 9.484 -22.016 0.647 1 87.62 38 MET B O 1
ATOM 3688 N N . ILE B 1 39 ? 8.961 -22.859 2.645 1 90.94 39 ILE B N 1
ATOM 3689 C CA . ILE B 1 39 ? 7.562 -22.469 2.527 1 90.94 39 ILE B CA 1
ATOM 3690 C C . ILE B 1 39 ? 7.434 -20.953 2.727 1 90.94 39 ILE B C 1
ATOM 3692 O O . ILE B 1 39 ? 7.844 -20.422 3.758 1 90.94 39 ILE B O 1
ATOM 3696 N N . PRO B 1 40 ? 6.895 -20.344 1.768 1 92.5 40 PRO B N 1
ATOM 3697 C CA . PRO B 1 40 ? 6.719 -18.906 1.912 1 92.5 40 PRO B CA 1
ATOM 3698 C C . PRO B 1 40 ? 5.809 -18.531 3.082 1 92.5 40 PRO B C 1
ATOM 3700 O O . PRO B 1 40 ? 4.871 -19.266 3.396 1 92.5 40 PRO B O 1
ATOM 3703 N N . ALA B 1 41 ? 6.078 -17.375 3.635 1 95.5 41 ALA B N 1
ATOM 3704 C CA . ALA B 1 41 ? 5.312 -16.891 4.785 1 95.5 41 ALA B CA 1
ATOM 3705 C C . ALA B 1 41 ? 3.834 -16.75 4.434 1 95.5 41 ALA B C 1
ATOM 3707 O O . ALA B 1 41 ? 2.963 -16.969 5.277 1 95.5 41 ALA B O 1
ATOM 3708 N N . SER B 1 42 ? 3.564 -16.344 3.234 1 96.12 42 SER B N 1
ATOM 3709 C CA . SER B 1 42 ? 2.182 -16.156 2.803 1 96.12 42 SER B CA 1
ATOM 3710 C C . SER B 1 42 ? 1.433 -17.484 2.768 1 96.12 42 SER B C 1
ATOM 3712 O O . SER B 1 42 ? 0.244 -17.547 3.088 1 96.12 42 SER B O 1
ATOM 3714 N N . VAL B 1 43 ? 2.104 -18.516 2.428 1 95.06 43 VAL B N 1
ATOM 3715 C CA . VAL B 1 43 ? 1.49 -19.844 2.4 1 95.06 43 VAL B CA 1
ATOM 3716 C C . VAL B 1 43 ? 1.215 -20.312 3.826 1 95.06 43 VAL B C 1
ATOM 3718 O O . VAL B 1 43 ? 0.135 -20.828 4.117 1 95.06 43 VAL B O 1
ATOM 3721 N N . ILE B 1 44 ? 2.172 -20.156 4.703 1 96.88 44 ILE B N 1
ATOM 3722 C CA . ILE B 1 44 ? 1.987 -20.5 6.109 1 96.88 44 ILE B CA 1
ATOM 3723 C C . ILE B 1 44 ? 0.798 -19.734 6.68 1 96.88 44 ILE B C 1
ATOM 3725 O O . ILE B 1 44 ? -0.063 -20.312 7.344 1 96.88 44 ILE B O 1
ATOM 3729 N N . ALA B 1 45 ? 0.794 -18.469 6.402 1 97.56 45 ALA B N 1
ATOM 3730 C CA . ALA B 1 45 ? -0.3 -17.609 6.855 1 97.56 45 ALA B CA 1
ATOM 3731 C C . ALA B 1 45 ? -1.64 -18.109 6.312 1 97.56 45 ALA B C 1
ATOM 3733 O O . ALA B 1 45 ? -2.645 -18.094 7.027 1 97.56 45 ALA B O 1
ATOM 3734 N N . GLY B 1 46 ? -1.688 -18.453 5.051 1 96.5 46 GLY B N 1
ATOM 3735 C CA . GLY B 1 46 ? -2.902 -18.984 4.445 1 96.5 46 GLY B CA 1
ATOM 3736 C C . GLY B 1 46 ? -3.395 -20.25 5.105 1 96.5 46 GLY B C 1
ATOM 3737 O O . GLY B 1 46 ? -4.59 -20.406 5.363 1 96.5 46 GLY B O 1
ATOM 3738 N N . ILE B 1 47 ? -2.49 -21.141 5.375 1 96.38 47 ILE B N 1
ATOM 3739 C CA . ILE B 1 47 ? -2.84 -22.406 6.027 1 96.38 47 ILE B CA 1
ATOM 3740 C C . ILE B 1 47 ? -3.398 -22.125 7.422 1 96.38 47 ILE B C 1
ATOM 3742 O O . ILE B 1 47 ? -4.391 -22.719 7.836 1 96.38 47 ILE B O 1
ATOM 3746 N N . LEU B 1 48 ? -2.771 -21.219 8.133 1 97.38 48 LEU B N 1
ATOM 3747 C CA . LEU B 1 48 ? -3.279 -20.812 9.438 1 97.38 48 LEU B CA 1
ATOM 3748 C C . LEU B 1 48 ? -4.652 -20.156 9.312 1 97.38 48 LEU B C 1
ATOM 3750 O O . LEU B 1 48 ? -5.527 -20.375 10.148 1 97.38 48 LEU B O 1
ATOM 3754 N N . GLY B 1 49 ? -4.785 -19.328 8.289 1 96.62 49 GLY B N 1
ATOM 3755 C CA . GLY B 1 49 ? -6.078 -18.719 8.023 1 96.62 49 GLY B CA 1
ATOM 3756 C C . GLY B 1 49 ? -7.164 -19.734 7.727 1 96.62 49 GLY B C 1
ATOM 3757 O O . GLY B 1 49 ? -8.312 -19.562 8.125 1 96.62 49 GLY B O 1
ATOM 3758 N N . LEU B 1 50 ? -6.789 -20.75 7.012 1 95.06 50 LEU B N 1
ATOM 3759 C CA . LEU B 1 50 ? -7.727 -21.828 6.727 1 95.06 50 LEU B CA 1
ATOM 3760 C C . LEU B 1 50 ? -8.094 -22.578 8 1 95.06 50 LEU B C 1
ATOM 3762 O O . LEU B 1 50 ? -9.266 -22.859 8.242 1 95.06 50 LEU B O 1
ATOM 3766 N N . ALA B 1 51 ? -7.105 -22.906 8.828 1 96.5 51 ALA B N 1
ATOM 3767 C CA . ALA B 1 51 ? -7.32 -23.672 10.055 1 96.5 51 ALA B CA 1
ATOM 3768 C C . ALA B 1 51 ? -8.164 -22.875 11.055 1 96.5 51 ALA B C 1
ATOM 3770 O O . ALA B 1 51 ? -9.039 -23.438 11.719 1 96.5 51 ALA B O 1
ATOM 3771 N N . LEU B 1 52 ? -7.949 -21.562 11.094 1 96.5 52 LEU B N 1
ATOM 3772 C CA . LEU B 1 52 ? -8.594 -20.734 12.109 1 96.5 52 LEU B CA 1
ATOM 3773 C C . LEU B 1 52 ? -9.781 -19.984 11.516 1 96.5 52 LEU B C 1
ATOM 3775 O O . LEU B 1 52 ? -10.547 -19.344 12.25 1 96.5 52 LEU B O 1
ATOM 3779 N N . GLY B 1 53 ? -9.953 -20.047 10.227 1 93.25 53 GLY B N 1
ATOM 3780 C CA . GLY B 1 53 ? -10.984 -19.297 9.531 1 93.25 53 GLY B CA 1
ATOM 3781 C C . GLY B 1 53 ? -12.328 -20 9.516 1 93.25 53 GLY B C 1
ATOM 3782 O O . GLY B 1 53 ? -12.547 -20.953 10.266 1 93.25 53 GLY B O 1
ATOM 3783 N N . PRO B 1 54 ? -13.273 -19.484 8.711 1 88.44 54 PRO B N 1
ATOM 3784 C CA . PRO B 1 54 ? -14.656 -19.984 8.688 1 88.44 54 PRO B CA 1
ATOM 3785 C C . PRO B 1 54 ? -14.75 -21.438 8.25 1 88.44 54 PRO B C 1
ATOM 3787 O O . PRO B 1 54 ? -15.664 -22.156 8.664 1 88.44 54 PRO B O 1
ATOM 3790 N N . ASN B 1 55 ? -13.883 -21.969 7.43 1 88.12 55 ASN B N 1
ATOM 3791 C CA . ASN B 1 55 ? -13.922 -23.344 6.938 1 88.12 55 ASN B CA 1
ATOM 3792 C C . ASN B 1 55 ? -13.18 -24.297 7.863 1 88.12 55 ASN B C 1
ATOM 3794 O O . ASN B 1 55 ? -13.125 -25.5 7.613 1 88.12 55 ASN B O 1
ATOM 3798 N N . GLY B 1 56 ? -12.516 -23.734 8.938 1 92.88 56 GLY B N 1
ATOM 3799 C CA . GLY B 1 56 ? -11.844 -24.516 9.961 1 92.88 56 GLY B CA 1
ATOM 3800 C C . GLY B 1 56 ? -12.453 -24.344 11.344 1 92.88 56 GLY B C 1
ATOM 3801 O O . GLY B 1 56 ? -13.633 -24.641 11.539 1 92.88 56 GLY B O 1
ATOM 3802 N N . LEU B 1 57 ? -11.727 -23.766 12.242 1 93.75 57 LEU B N 1
ATOM 3803 C CA . LEU B 1 57 ? -12.172 -23.625 13.625 1 93.75 57 LEU B CA 1
ATOM 3804 C C . LEU B 1 57 ? -13.117 -22.438 13.758 1 93.75 57 LEU B C 1
ATOM 3806 O O . LEU B 1 57 ? -13.859 -22.328 14.742 1 93.75 57 LEU B O 1
ATOM 3810 N N . GLY B 1 58 ? -13.062 -21.484 12.867 1 91.94 58 GLY B N 1
ATOM 3811 C CA . GLY B 1 58 ? -13.969 -20.344 12.852 1 91.94 58 GLY B CA 1
ATOM 3812 C C . GLY B 1 58 ? -13.609 -19.281 13.875 1 91.94 58 GLY B C 1
ATOM 3813 O O . GLY B 1 58 ? -14.477 -18.531 14.32 1 91.94 58 GLY B O 1
ATOM 3814 N N . TRP B 1 59 ? -12.367 -19.188 14.273 1 92.69 59 TRP B N 1
ATOM 3815 C CA . TRP B 1 59 ? -11.938 -18.234 15.297 1 92.69 59 TRP B CA 1
ATOM 3816 C C . TRP B 1 59 ? -11.711 -16.859 14.695 1 92.69 59 TRP B C 1
ATOM 3818 O O . TRP B 1 59 ? -11.836 -15.844 15.383 1 92.69 59 TRP B O 1
ATOM 3828 N N . LEU B 1 60 ? -11.359 -16.766 13.445 1 93.62 60 LEU B N 1
ATOM 3829 C CA . LEU B 1 60 ? -11.086 -15.5 12.781 1 93.62 60 LEU B CA 1
ATOM 3830 C C . LEU B 1 60 ? -12.312 -15.016 12 1 93.62 60 LEU B C 1
ATOM 3832 O O . LEU B 1 60 ? -12.789 -15.703 11.102 1 93.62 60 LEU B O 1
ATOM 3836 N N . PRO B 1 61 ? -12.797 -13.891 12.328 1 91.12 61 PRO B N 1
ATOM 3837 C CA . PRO B 1 61 ? -14.023 -13.375 11.719 1 91.12 61 PRO B CA 1
ATOM 3838 C C . PRO B 1 61 ? -13.781 -12.695 10.375 1 91.12 61 PRO B C 1
ATOM 3840 O O . PRO B 1 61 ? -14.062 -11.508 10.219 1 91.12 61 PRO B O 1
ATOM 3843 N N . PHE B 1 62 ? -13.352 -13.422 9.367 1 92.62 62 PHE B N 1
ATOM 3844 C CA . PHE B 1 62 ? -13.203 -12.875 8.023 1 92.62 62 PHE B CA 1
ATOM 3845 C C . PHE B 1 62 ? -14.555 -12.523 7.422 1 92.62 62 PHE B C 1
ATOM 3847 O O . PHE B 1 62 ? -15.547 -13.211 7.668 1 92.62 62 PHE B O 1
ATOM 3854 N N . SER B 1 63 ? -14.609 -11.508 6.645 1 90.94 63 SER B N 1
ATOM 3855 C CA . SER B 1 63 ? -15.836 -11.148 5.938 1 90.94 63 SER B CA 1
ATOM 3856 C C . SER B 1 63 ? -16.109 -12.125 4.797 1 90.94 63 SER B C 1
ATOM 3858 O O . SER B 1 63 ? -15.266 -12.945 4.453 1 90.94 63 SER B O 1
ATOM 3860 N N . SER B 1 64 ? -17.328 -12.023 4.223 1 87.62 64 SER B N 1
ATOM 3861 C CA . SER B 1 64 ? -17.734 -12.875 3.109 1 87.62 64 SER B CA 1
ATOM 3862 C C . SER B 1 64 ? -17.016 -12.477 1.823 1 87.62 64 SER B C 1
ATOM 3864 O O . SER B 1 64 ? -17.125 -13.172 0.808 1 87.62 64 SER B O 1
ATOM 3866 N N . GLN B 1 65 ? -16.172 -11.453 1.899 1 90.12 65 GLN B N 1
ATOM 3867 C CA . GLN B 1 65 ? -15.547 -10.93 0.693 1 90.12 65 GLN B CA 1
ATOM 3868 C C . GLN B 1 65 ? -14.125 -11.469 0.537 1 90.12 65 GLN B C 1
ATOM 3870 O O . GLN B 1 65 ? -13.391 -11.039 -0.355 1 90.12 65 GLN B O 1
ATOM 3875 N N . LEU B 1 66 ? -13.734 -12.398 1.296 1 88.44 66 LEU B N 1
ATOM 3876 C CA . LEU B 1 66 ? -12.383 -12.945 1.271 1 88.44 66 LEU B CA 1
ATOM 3877 C C . LEU B 1 66 ? -12.016 -13.438 -0.125 1 88.44 66 LEU B C 1
ATOM 3879 O O . LEU B 1 66 ? -10.906 -13.188 -0.607 1 88.44 66 LEU B O 1
ATOM 3883 N N . GLY B 1 67 ? -12.969 -14.172 -0.767 1 84.75 67 GLY B N 1
ATOM 3884 C CA . GLY B 1 67 ? -12.75 -14.625 -2.131 1 84.75 67 GLY B CA 1
ATOM 3885 C C . GLY B 1 67 ? -12.68 -13.492 -3.135 1 84.75 67 GLY B C 1
ATOM 3886 O O . GLY B 1 67 ? -11.891 -13.547 -4.082 1 84.75 67 GLY B O 1
ATOM 3887 N N . THR B 1 68 ? -13.422 -12.445 -2.902 1 88.75 68 THR B N 1
ATOM 3888 C CA . THR B 1 68 ? -13.461 -11.297 -3.799 1 88.75 68 THR B CA 1
ATOM 3889 C C . THR B 1 68 ? -12.148 -10.523 -3.75 1 88.75 68 THR B C 1
ATOM 3891 O O . THR B 1 68 ? -11.703 -9.977 -4.762 1 88.75 68 THR B O 1
ATOM 3894 N N . TYR B 1 69 ? -11.492 -10.547 -2.58 1 93.88 69 TYR B N 1
ATOM 3895 C CA . TYR B 1 69 ? -10.188 -9.898 -2.48 1 93.88 69 TYR B CA 1
ATOM 3896 C C . TYR B 1 69 ? -9.195 -10.508 -3.461 1 93.88 69 TYR B C 1
ATOM 3898 O O . TYR B 1 69 ? -8.414 -9.797 -4.094 1 93.88 69 TYR B O 1
ATOM 3906 N N . GLY B 1 70 ? -9.297 -11.812 -3.527 1 90.88 70 GLY B N 1
ATOM 3907 C CA . GLY B 1 70 ? -8.406 -12.5 -4.453 1 90.88 70 GLY B CA 1
ATOM 3908 C C . GLY B 1 70 ? -8.586 -12.062 -5.891 1 90.88 70 GLY B C 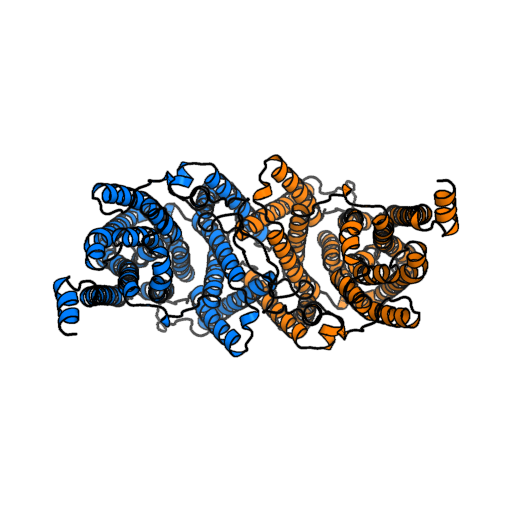1
ATOM 3909 O O . GLY B 1 70 ? -7.605 -11.883 -6.617 1 90.88 70 GLY B O 1
ATOM 3910 N N . SER B 1 71 ? -9.82 -11.867 -6.262 1 89.19 71 SER B N 1
ATOM 3911 C CA . SER B 1 71 ? -10.125 -11.445 -7.629 1 89.19 71 SER B CA 1
ATOM 3912 C C . SER B 1 71 ? -9.57 -10.055 -7.914 1 89.19 71 SER B C 1
ATOM 3914 O O . SER B 1 71 ? -9.094 -9.789 -9.023 1 89.19 71 SER B O 1
ATOM 3916 N N . ILE B 1 72 ? -9.609 -9.242 -6.945 1 94.44 72 ILE B N 1
ATOM 3917 C CA . ILE B 1 72 ? -9.148 -7.871 -7.109 1 94.44 72 ILE B CA 1
ATOM 3918 C C . ILE B 1 72 ? -7.625 -7.832 -7.105 1 94.44 72 ILE B C 1
ATOM 3920 O O . ILE B 1 72 ? -7.012 -7.129 -7.914 1 94.44 72 ILE B O 1
ATOM 3924 N N . LEU B 1 73 ? -7.043 -8.594 -6.227 1 96.19 73 LEU B N 1
ATOM 3925 C CA . LEU B 1 73 ? -5.598 -8.547 -6.027 1 96.19 73 LEU B CA 1
ATOM 3926 C C . LEU B 1 73 ? -4.867 -9.125 -7.234 1 96.19 73 LEU B C 1
ATOM 3928 O O . LEU B 1 73 ? -3.773 -8.664 -7.578 1 96.19 73 LEU B O 1
ATOM 3932 N N . ILE B 1 74 ? -5.43 -10.125 -7.867 1 92.88 74 ILE B N 1
ATOM 3933 C CA . ILE B 1 74 ? -4.781 -10.656 -9.062 1 92.88 74 ILE B CA 1
ATOM 3934 C C . ILE B 1 74 ? -4.809 -9.617 -10.172 1 92.88 74 ILE B C 1
ATOM 3936 O O . ILE B 1 74 ? -3.879 -9.531 -10.977 1 92.88 74 ILE B O 1
ATOM 3940 N N . VAL B 1 75 ? -5.918 -8.852 -10.25 1 94.5 75 VAL B N 1
ATOM 3941 C CA . VAL B 1 75 ? -6.008 -7.75 -11.203 1 94.5 75 VAL B CA 1
ATOM 3942 C C . VAL B 1 75 ? -4.859 -6.773 -10.977 1 94.5 75 VAL B C 1
ATOM 3944 O O . VAL B 1 75 ? -4.191 -6.352 -11.922 1 94.5 75 VAL B O 1
ATOM 3947 N N . ILE B 1 76 ? -4.594 -6.473 -9.742 1 96.62 76 ILE B N 1
ATOM 3948 C CA . ILE B 1 76 ? -3.529 -5.551 -9.367 1 96.62 76 ILE B CA 1
ATOM 3949 C C . ILE B 1 76 ? -2.176 -6.129 -9.773 1 96.62 76 ILE B C 1
ATOM 3951 O O . ILE B 1 76 ? -1.334 -5.422 -10.336 1 96.62 76 ILE B O 1
ATOM 3955 N N . VAL B 1 77 ? -1.984 -7.387 -9.531 1 93.81 77 VAL B N 1
ATOM 3956 C CA . VAL B 1 77 ? -0.724 -8.055 -9.836 1 93.81 77 VAL B CA 1
ATOM 3957 C C . VAL B 1 77 ? -0.45 -7.988 -11.336 1 93.81 77 VAL B C 1
ATOM 3959 O O . VAL B 1 77 ? 0.654 -7.633 -11.75 1 93.81 77 VAL B O 1
ATOM 3962 N N . LEU B 1 78 ? -1.428 -8.258 -12.102 1 91.5 78 LEU B N 1
ATOM 3963 C CA . LEU B 1 78 ? -1.224 -8.32 -13.547 1 91.5 78 LEU B CA 1
ATOM 3964 C C . LEU B 1 78 ? -1.021 -6.934 -14.133 1 91.5 78 LEU B C 1
ATOM 3966 O O . LEU B 1 78 ? -0.285 -6.766 -15.109 1 91.5 78 LEU B O 1
ATOM 3970 N N . VAL B 1 79 ? -1.685 -5.922 -13.586 1 95.06 79 VAL B N 1
ATOM 3971 C CA . VAL B 1 79 ? -1.441 -4.551 -14.023 1 95.06 79 VAL B CA 1
ATOM 3972 C C . VAL B 1 79 ? 0.019 -4.18 -13.773 1 95.06 79 VAL B C 1
ATOM 3974 O O . VAL B 1 79 ? 0.674 -3.596 -14.641 1 95.06 79 VAL B O 1
ATOM 3977 N N . CYS B 1 80 ? 0.533 -4.504 -12.578 1 94.88 80 CYS B N 1
ATOM 3978 C CA . CYS B 1 80 ? 1.911 -4.184 -12.227 1 94.88 80 CYS B CA 1
ATOM 3979 C C . CYS B 1 80 ? 2.891 -4.871 -13.164 1 94.88 80 CYS B C 1
ATOM 3981 O O . CYS B 1 80 ? 3.857 -4.258 -13.617 1 94.88 80 CYS B O 1
ATOM 3983 N N . ILE B 1 81 ? 2.633 -6.098 -13.469 1 88.19 81 ILE B N 1
ATOM 3984 C CA . ILE B 1 81 ? 3.498 -6.867 -14.359 1 88.19 81 ILE B CA 1
ATOM 3985 C C . ILE B 1 81 ? 3.492 -6.246 -15.75 1 88.19 81 ILE B C 1
ATOM 3987 O O . ILE B 1 81 ? 4.547 -6.086 -16.375 1 88.19 81 ILE B O 1
ATOM 3991 N N . ALA B 1 82 ? 2.34 -5.883 -16.203 1 90.62 82 ALA B N 1
ATOM 3992 C CA . ALA B 1 82 ? 2.205 -5.297 -17.531 1 90.62 82 ALA B CA 1
ATOM 3993 C C . ALA B 1 82 ? 2.965 -3.979 -17.641 1 90.62 82 ALA B C 1
ATOM 3995 O O . ALA B 1 82 ? 3.561 -3.674 -18.672 1 90.62 82 ALA B O 1
ATOM 3996 N N . LEU B 1 83 ? 3.027 -3.223 -16.562 1 93.12 83 LEU B N 1
ATOM 3997 C CA . LEU B 1 83 ? 3.646 -1.902 -16.578 1 93.12 83 LEU B CA 1
ATOM 3998 C C . LEU B 1 83 ? 5.164 -2.014 -16.484 1 93.12 83 LEU B C 1
ATOM 4000 O O . LEU B 1 83 ? 5.879 -1.063 -16.812 1 93.12 83 LEU B O 1
ATOM 4004 N N . THR B 1 84 ? 5.742 -3.066 -15.992 1 85.94 84 THR B N 1
ATOM 4005 C CA . THR B 1 84 ? 7.168 -3.135 -15.688 1 85.94 84 THR B CA 1
ATOM 4006 C C . THR B 1 84 ? 7.895 -4.016 -16.703 1 85.94 84 THR B C 1
ATOM 4008 O O . THR B 1 84 ? 9.109 -3.889 -16.891 1 85.94 84 THR B O 1
ATOM 4011 N N . ASP B 1 85 ? 7.43 -4.941 -17.266 1 71.62 85 ASP B N 1
ATOM 4012 C CA . ASP B 1 85 ? 8.125 -5.973 -18.031 1 71.62 85 ASP B CA 1
ATOM 4013 C C . ASP B 1 85 ? 8.734 -5.395 -19.297 1 71.62 85 ASP B C 1
ATOM 4015 O O . ASP B 1 85 ? 8.07 -4.672 -20.047 1 71.62 85 ASP B O 1
ATOM 4019 N N . ASP B 1 86 ? 10.07 -5.426 -19.25 1 66 86 ASP B N 1
ATOM 4020 C CA . ASP B 1 86 ? 10.797 -5.102 -20.484 1 66 86 ASP B CA 1
ATOM 4021 C C . ASP B 1 86 ? 11 -6.344 -21.344 1 66 86 ASP B C 1
ATOM 4023 O O . ASP B 1 86 ? 11.672 -7.293 -20.922 1 66 86 ASP B O 1
ATOM 4027 N N . PHE B 1 87 ? 10.266 -6.488 -22.391 1 63.5 87 PHE B N 1
ATOM 4028 C CA . PHE B 1 87 ? 10.359 -7.656 -23.266 1 63.5 87 PHE B CA 1
ATOM 4029 C C . PHE B 1 87 ? 11.398 -7.438 -24.359 1 63.5 87 PHE B C 1
ATOM 4031 O O . PHE B 1 87 ? 11.078 -6.988 -25.453 1 63.5 87 PHE B O 1
ATOM 4038 N N . ASP B 1 88 ? 12.672 -7.266 -23.953 1 63.34 88 ASP B N 1
ATOM 4039 C CA . ASP B 1 88 ? 13.672 -7.109 -25 1 63.34 88 ASP B CA 1
ATOM 4040 C C . ASP B 1 88 ? 14.219 -8.461 -25.453 1 63.34 88 ASP B C 1
ATOM 4042 O O . ASP B 1 88 ? 15.18 -8.969 -24.859 1 63.34 88 ASP B O 1
ATOM 4046 N N . VAL B 1 89 ? 13.68 -9.086 -26.5 1 62.28 89 VAL B N 1
ATOM 4047 C CA . VAL B 1 89 ? 14.008 -10.398 -27.031 1 62.28 89 VAL B CA 1
ATOM 4048 C C . VAL B 1 89 ? 15.375 -10.344 -27.719 1 62.28 89 VAL B C 1
ATOM 4050 O O . VAL B 1 89 ? 15.992 -11.383 -27.969 1 62.28 89 VAL B O 1
ATOM 4053 N N . ARG B 1 90 ? 15.969 -9.148 -28.047 1 65.19 90 ARG B N 1
ATOM 4054 C CA . ARG B 1 90 ? 17.203 -8.977 -28.797 1 65.19 90 ARG B CA 1
ATOM 4055 C C . ARG B 1 90 ? 18.406 -9.43 -27.969 1 65.19 90 ARG B C 1
ATOM 4057 O O . ARG B 1 90 ? 19.5 -9.648 -28.5 1 65.19 90 ARG B O 1
ATOM 4064 N N . LYS B 1 91 ? 18.109 -9.836 -26.781 1 65.12 91 LYS B N 1
ATOM 4065 C CA . LYS B 1 91 ? 19.219 -10.148 -25.891 1 65.12 91 LYS B CA 1
ATOM 4066 C C . LYS B 1 91 ? 19.438 -11.656 -25.781 1 65.12 91 LYS B C 1
ATOM 4068 O O . LYS B 1 91 ? 20.344 -12.117 -25.094 1 65.12 91 LYS B O 1
ATOM 4073 N N . ILE B 1 92 ? 18.672 -12.43 -26.578 1 66.31 92 ILE B N 1
ATOM 4074 C CA . ILE B 1 92 ? 18.734 -13.875 -26.438 1 66.31 92 ILE B CA 1
ATOM 4075 C C . ILE B 1 92 ? 19.828 -14.43 -27.359 1 66.31 92 ILE B C 1
ATOM 4077 O O . ILE B 1 92 ? 19.703 -14.367 -28.578 1 66.31 92 ILE B O 1
ATOM 4081 N N . GLY B 1 93 ? 20.922 -14.703 -26.844 1 64.44 93 GLY B N 1
ATOM 4082 C CA . GLY B 1 93 ? 21.984 -15.359 -27.609 1 64.44 93 GLY B CA 1
ATOM 4083 C C . GLY B 1 93 ? 21.766 -16.859 -27.75 1 64.44 93 GLY B C 1
ATOM 4084 O O . GLY B 1 93 ? 20.875 -17.422 -27.125 1 64.44 93 GLY B O 1
ATOM 4085 N N . ARG B 1 94 ? 22.531 -17.547 -28.516 1 62.53 94 ARG B N 1
ATOM 4086 C CA . ARG B 1 94 ? 22.406 -18.938 -28.906 1 62.53 94 ARG B CA 1
ATOM 4087 C C . ARG B 1 94 ? 22.484 -19.859 -27.688 1 62.53 94 ARG B C 1
ATOM 4089 O O . ARG B 1 94 ? 21.672 -20.75 -27.516 1 62.53 94 ARG B O 1
ATOM 4096 N N . PRO B 1 95 ? 23.547 -19.719 -26.875 1 64.25 95 PRO B N 1
ATOM 4097 C CA . PRO B 1 95 ? 23.594 -20.641 -25.75 1 64.25 95 PRO B CA 1
ATOM 4098 C C . PRO B 1 95 ? 22.391 -20.531 -24.828 1 64.25 95 PRO B C 1
ATOM 4100 O O . PRO B 1 95 ? 21.969 -21.516 -24.219 1 64.25 95 PRO B O 1
ATOM 4103 N N . VAL B 1 96 ? 21.828 -19.453 -24.875 1 82.56 96 VAL B N 1
ATOM 4104 C CA . VAL B 1 96 ? 20.672 -19.219 -24.016 1 82.56 96 VAL B CA 1
ATOM 4105 C C . VAL B 1 96 ? 19.391 -19.688 -24.719 1 82.56 96 VAL B C 1
ATOM 4107 O O . VAL B 1 96 ? 18.375 -19.938 -24.062 1 82.56 96 VAL B O 1
ATOM 4110 N N . GLY B 1 97 ? 19.609 -20.047 -25.922 1 85.44 97 GLY B N 1
ATOM 4111 C CA . GLY B 1 97 ? 18.453 -20.438 -26.703 1 85.44 97 GLY B CA 1
ATOM 4112 C C . GLY B 1 97 ? 17.906 -21.812 -26.328 1 85.44 97 GLY B C 1
ATOM 4113 O O . GLY B 1 97 ? 16.703 -22 -26.219 1 85.44 97 GLY B O 1
ATOM 4114 N N . ALA B 1 98 ? 18.844 -22.781 -26.172 1 87.69 98 ALA B N 1
ATOM 4115 C CA . ALA B 1 98 ? 18.422 -24.125 -25.781 1 87.69 98 ALA B CA 1
ATOM 4116 C C . ALA B 1 98 ? 17.75 -24.109 -24.406 1 87.69 98 ALA B C 1
ATOM 4118 O O . ALA B 1 98 ? 16.766 -24.812 -24.188 1 87.69 98 ALA B O 1
ATOM 4119 N N . PHE B 1 99 ? 18.359 -23.375 -23.547 1 90.81 99 PHE B N 1
ATOM 4120 C CA . PHE B 1 99 ? 17.797 -23.219 -22.203 1 90.81 99 PHE B CA 1
ATOM 4121 C C . PHE B 1 99 ? 16.406 -22.578 -22.281 1 90.81 99 PHE B C 1
ATOM 4123 O O . PHE B 1 99 ? 15.477 -23.031 -21.609 1 90.81 99 PHE B O 1
ATOM 4130 N N . ALA B 1 100 ? 16.234 -21.625 -23.109 1 92.38 100 ALA B N 1
ATOM 4131 C CA . ALA B 1 100 ? 14.953 -20.969 -23.312 1 92.38 100 ALA B CA 1
ATOM 4132 C C . ALA B 1 100 ? 13.922 -21.922 -23.891 1 92.38 100 ALA B C 1
ATOM 4134 O O . ALA B 1 100 ? 12.766 -21.953 -23.453 1 92.38 100 ALA B O 1
ATOM 4135 N N . SER B 1 101 ? 14.375 -22.641 -24.844 1 94.12 101 SER B N 1
ATOM 4136 C CA . SER B 1 101 ? 13.477 -23.594 -25.484 1 94.12 101 SER B CA 1
ATOM 4137 C C . SER B 1 101 ? 13.031 -24.672 -24.5 1 94.12 101 SER B C 1
ATOM 4139 O O . SER B 1 101 ? 11.883 -25.141 -24.547 1 94.12 101 SER B O 1
ATOM 4141 N N . TYR B 1 102 ? 13.898 -25.094 -23.688 1 94.56 102 TYR B N 1
ATOM 4142 C CA . TYR B 1 102 ? 13.555 -26.062 -22.656 1 94.56 102 TYR B CA 1
ATOM 4143 C C . TYR B 1 102 ? 12.539 -25.484 -21.688 1 94.56 102 TYR B C 1
ATOM 4145 O O . TYR B 1 102 ? 11.641 -26.203 -21.219 1 94.56 102 TYR B O 1
ATOM 4153 N N . GLY B 1 103 ? 12.672 -24.219 -21.375 1 94.81 103 GLY B N 1
ATOM 4154 C CA . GLY B 1 103 ? 11.688 -23.547 -20.547 1 94.81 103 GLY B CA 1
ATOM 4155 C C . GLY B 1 103 ? 10.305 -23.516 -21.156 1 94.81 103 GLY B C 1
ATOM 4156 O O . GLY B 1 103 ? 9.312 -23.812 -20.484 1 94.81 103 GLY B O 1
ATOM 4157 N N . VAL B 1 104 ? 10.281 -23.188 -22.375 1 96.38 104 VAL B N 1
ATOM 4158 C CA . VAL B 1 104 ? 9.016 -23.156 -23.094 1 96.38 104 VAL B CA 1
ATOM 4159 C C . VAL B 1 104 ? 8.422 -24.578 -23.141 1 96.38 104 VAL B C 1
ATOM 4161 O O . VAL B 1 104 ? 7.219 -24.75 -22.953 1 96.38 104 VAL B O 1
ATOM 4164 N N . LEU B 1 105 ? 9.273 -25.516 -23.312 1 97.19 105 LEU B N 1
ATOM 4165 C CA . LEU B 1 105 ? 8.852 -26.906 -23.422 1 97.19 105 LEU B CA 1
ATOM 4166 C C . LEU B 1 105 ? 8.188 -27.375 -22.125 1 97.19 105 LEU B C 1
ATOM 4168 O O . LEU B 1 105 ? 7.113 -27.969 -22.141 1 97.19 105 LEU B O 1
ATOM 4172 N N . ILE B 1 106 ? 8.805 -27.125 -21.062 1 96.62 106 ILE B N 1
ATOM 4173 C CA . ILE B 1 106 ? 8.289 -27.625 -19.797 1 96.62 106 ILE B CA 1
ATOM 4174 C C . ILE B 1 106 ? 6.953 -26.953 -19.484 1 96.62 106 ILE B C 1
ATOM 4176 O O . ILE B 1 106 ? 6.031 -27.609 -18.984 1 96.62 106 ILE B O 1
ATOM 4180 N N . TYR B 1 107 ? 6.809 -25.672 -19.719 1 97.31 107 TYR B N 1
ATOM 4181 C CA . TYR B 1 107 ? 5.562 -24.969 -19.453 1 97.31 107 TYR B CA 1
ATOM 4182 C C . TYR B 1 107 ? 4.449 -25.453 -20.375 1 97.31 107 TYR B C 1
ATOM 4184 O O . TYR B 1 107 ? 3.365 -25.812 -19.906 1 97.31 107 TYR B O 1
ATOM 4192 N N . ALA B 1 108 ? 4.77 -25.5 -21.625 1 98.12 108 ALA B N 1
ATOM 4193 C CA . ALA B 1 108 ? 3.771 -25.891 -22.625 1 98.12 108 ALA B CA 1
ATOM 4194 C C . ALA B 1 108 ? 3.348 -27.344 -22.438 1 98.12 108 ALA B C 1
ATOM 4196 O O . ALA B 1 108 ? 2.184 -27.688 -22.656 1 98.12 108 ALA B O 1
ATOM 4197 N N . SER B 1 109 ? 4.223 -28.156 -22.109 1 98.19 109 SER B N 1
ATOM 4198 C CA . SER B 1 109 ? 3.902 -29.578 -21.906 1 98.19 109 SER B CA 1
ATOM 4199 C C . SER B 1 109 ? 2.975 -29.766 -20.703 1 98.19 109 SER B C 1
ATOM 4201 O O . SER B 1 109 ? 2.102 -30.625 -20.734 1 98.19 109 SER B O 1
ATOM 4203 N N . GLN B 1 110 ? 3.189 -28.969 -19.672 1 98.25 110 GLN B N 1
ATOM 4204 C CA . GLN B 1 110 ? 2.297 -29.078 -18.531 1 98.25 110 GLN B CA 1
ATOM 4205 C C . GLN B 1 110 ? 0.872 -28.688 -18.891 1 98.25 110 GLN B C 1
ATOM 4207 O O . GLN B 1 110 ? -0.094 -29.25 -18.375 1 98.25 110 GLN B O 1
ATOM 4212 N N . VAL B 1 111 ? 0.752 -27.719 -19.734 1 98.12 111 VAL B N 1
ATOM 4213 C CA . VAL B 1 111 ? -0.569 -27.297 -20.203 1 98.12 111 VAL B CA 1
ATOM 4214 C C . VAL B 1 111 ? -1.187 -28.391 -21.062 1 98.12 111 VAL B C 1
ATOM 4216 O O . VAL B 1 111 ? -2.312 -28.828 -20.812 1 98.12 111 VAL B O 1
ATOM 4219 N N . ALA B 1 112 ? -0.418 -28.906 -22.031 1 98.31 112 ALA B N 1
ATOM 4220 C CA . ALA B 1 112 ? -0.922 -29.859 -23.016 1 98.31 112 ALA B CA 1
ATOM 4221 C C . ALA B 1 112 ? -1.208 -31.219 -22.375 1 98.31 112 ALA B C 1
ATOM 4223 O O . ALA B 1 112 ? -2.27 -31.797 -22.609 1 98.31 112 ALA B O 1
ATOM 4224 N N . ILE B 1 113 ? -0.322 -31.703 -21.656 1 98.19 113 ILE B N 1
ATOM 4225 C CA . ILE B 1 113 ? -0.464 -33.031 -21.062 1 98.19 113 ILE B CA 1
ATOM 4226 C C . ILE B 1 113 ? -1.512 -32.969 -19.938 1 98.19 113 ILE B C 1
ATOM 4228 O O . ILE B 1 113 ? -2.262 -33.938 -19.75 1 98.19 113 ILE B O 1
ATOM 4232 N N . GLY B 1 114 ? -1.503 -31.891 -19.172 1 97.81 114 GLY B N 1
ATOM 4233 C CA . GLY B 1 114 ? -2.58 -31.734 -18.203 1 97.81 114 GLY B CA 1
ATOM 4234 C C . GLY B 1 114 ? -3.959 -31.828 -18.828 1 97.81 114 GLY B C 1
ATOM 4235 O O . GLY B 1 114 ? -4.844 -32.5 -18.297 1 97.81 114 GLY B O 1
ATOM 4236 N N . ALA B 1 115 ? -4.117 -31.188 -19.922 1 98.25 115 ALA B N 1
ATOM 4237 C CA . ALA B 1 115 ? -5.391 -31.219 -20.641 1 98.25 115 ALA B CA 1
ATOM 4238 C C . ALA B 1 115 ? -5.652 -32.625 -21.219 1 98.25 115 ALA B C 1
ATOM 4240 O O . ALA B 1 115 ? -6.77 -33.125 -21.141 1 98.25 115 ALA B O 1
ATOM 4241 N N . LEU B 1 116 ? -4.648 -33.219 -21.797 1 98.19 116 LEU B N 1
ATOM 4242 C CA . LEU B 1 116 ? -4.789 -34.531 -22.422 1 98.19 116 LEU B CA 1
ATOM 4243 C C . LEU B 1 116 ? -5.18 -35.594 -21.391 1 98.19 116 LEU B C 1
ATOM 4245 O O . LEU B 1 116 ? -6.082 -36.375 -21.641 1 98.19 116 LEU B O 1
ATOM 4249 N N . VAL B 1 117 ? -4.562 -35.594 -20.312 1 98.19 117 VAL B N 1
ATOM 4250 C CA . VAL B 1 117 ? -4.828 -36.594 -19.266 1 98.19 117 VAL B CA 1
ATOM 4251 C C . VAL B 1 117 ? -6.234 -36.375 -18.719 1 98.19 117 VAL B C 1
ATOM 4253 O O . VAL B 1 117 ? -6.918 -37.344 -18.359 1 98.19 117 VAL B O 1
ATOM 4256 N N . THR B 1 118 ? -6.617 -35.094 -18.578 1 98.12 118 THR B N 1
ATOM 4257 C CA . THR B 1 118 ? -7.961 -34.812 -18.078 1 98.12 118 THR B CA 1
ATOM 4258 C C . THR B 1 118 ? -9.016 -35.406 -19.031 1 98.12 118 THR B C 1
ATOM 4260 O O . THR B 1 118 ? -9.961 -36.031 -18.578 1 98.12 118 THR B O 1
ATOM 4263 N N . LEU B 1 119 ? -8.836 -35.281 -20.297 1 97.5 119 LEU B N 1
ATOM 4264 C CA . LEU B 1 119 ? -9.82 -35.656 -21.297 1 97.5 119 LEU B CA 1
ATOM 4265 C C . LEU B 1 119 ? -9.82 -37.188 -21.484 1 97.5 119 LEU B C 1
ATOM 4267 O O . LEU B 1 119 ? -10.883 -37.781 -21.672 1 97.5 119 LEU B O 1
ATOM 4271 N N . VAL B 1 120 ? -8.727 -37.812 -21.406 1 97.56 120 VAL B N 1
ATOM 4272 C CA . VAL B 1 120 ? -8.609 -39.188 -21.812 1 97.56 120 VAL B CA 1
ATOM 4273 C C . VAL B 1 120 ? -8.68 -40.094 -20.578 1 97.56 120 VAL B C 1
ATOM 4275 O O . VAL B 1 120 ? -9.141 -41.25 -20.672 1 97.56 120 VAL B O 1
ATOM 4278 N N . LEU B 1 121 ? -8.289 -39.594 -19.453 1 97.62 121 LEU B N 1
ATOM 4279 C CA . LEU B 1 121 ? -8.188 -40.469 -18.297 1 97.62 121 LEU B CA 1
ATOM 4280 C C . LEU B 1 121 ? -9.109 -40 -17.172 1 97.62 121 LEU B C 1
ATOM 4282 O O . LEU B 1 121 ? -9.969 -40.781 -16.719 1 97.62 121 LEU B O 1
ATOM 4286 N N . LEU B 1 122 ? -9.055 -38.781 -16.781 1 98 122 LEU B N 1
ATOM 4287 C CA . LEU B 1 122 ? -9.742 -38.344 -15.578 1 98 122 LEU B CA 1
ATOM 4288 C C . LEU B 1 122 ? -11.25 -38.25 -15.805 1 98 122 LEU B C 1
ATOM 4290 O O . LEU B 1 122 ? -12.031 -38.562 -14.906 1 98 122 LEU B O 1
ATOM 4294 N N . GLN B 1 123 ? -11.594 -37.75 -16.969 1 96.81 123 GLN B N 1
ATOM 4295 C CA . GLN B 1 123 ? -13.023 -37.625 -17.25 1 96.81 123 GLN B CA 1
ATOM 4296 C C . GLN B 1 123 ? -13.68 -39 -17.344 1 96.81 123 GLN B C 1
ATOM 4298 O O . GLN B 1 123 ? -14.664 -39.281 -16.656 1 96.81 123 GLN B O 1
ATOM 4303 N N . PRO B 1 124 ? -13.117 -39.938 -18.078 1 96.56 124 PRO B N 1
ATOM 4304 C CA . PRO B 1 124 ? -13.75 -41.281 -18.188 1 96.56 124 PRO B CA 1
ATOM 4305 C C . PRO B 1 124 ? -13.695 -42.062 -16.875 1 96.56 124 PRO B C 1
ATOM 4307 O O . PRO B 1 124 ? -14.617 -42.812 -16.547 1 96.56 124 PRO B O 1
ATOM 4310 N N . LEU B 1 125 ? -12.711 -41.844 -16.078 1 96.88 125 LEU B N 1
ATOM 4311 C CA . LEU B 1 125 ? -12.516 -42.656 -14.891 1 96.88 125 LEU B CA 1
ATOM 4312 C C . LEU B 1 125 ? -13.25 -42.062 -13.695 1 96.88 125 LEU B C 1
ATOM 4314 O O . LEU B 1 125 ? -13.758 -42.781 -12.844 1 96.88 125 LEU B O 1
ATOM 4318 N N . PHE B 1 126 ? -13.297 -40.75 -13.641 1 97.19 126 PHE B N 1
ATOM 4319 C CA . PHE B 1 126 ? -13.773 -40.156 -12.406 1 97.19 126 PHE B CA 1
ATOM 4320 C C . PHE B 1 126 ? -14.836 -39.094 -12.695 1 97.19 126 PHE B C 1
ATOM 4322 O O . PHE B 1 126 ? -15.289 -38.406 -11.789 1 97.19 126 PHE B O 1
ATOM 4329 N N . ASP B 1 127 ? -15.188 -38.875 -13.906 1 96 127 ASP B N 1
ATOM 4330 C CA . ASP B 1 127 ? -16.125 -37.844 -14.297 1 96 127 ASP B CA 1
ATOM 4331 C C . ASP B 1 127 ? -15.625 -36.469 -13.859 1 96 127 ASP B C 1
ATOM 4333 O O . ASP B 1 127 ? -16.406 -35.656 -13.344 1 96 127 ASP B O 1
ATOM 4337 N N . ALA B 1 128 ? -14.344 -36.312 -13.984 1 96.31 128 ALA B N 1
ATOM 4338 C CA . ALA B 1 128 ? -13.734 -35.031 -13.586 1 96.31 128 ALA B CA 1
ATOM 4339 C C . ALA B 1 128 ? -14.125 -33.906 -14.539 1 96.31 128 ALA B C 1
ATOM 4341 O O . ALA B 1 128 ? -14.219 -34.125 -15.75 1 96.31 128 ALA B O 1
ATOM 4342 N N . PRO B 1 129 ? -14.391 -32.781 -14 1 95.31 129 PRO B N 1
ATOM 4343 C CA . PRO B 1 129 ? -14.719 -31.656 -14.875 1 95.31 129 PRO B CA 1
ATOM 4344 C C . PRO B 1 129 ? -13.547 -31.219 -15.742 1 95.31 129 PRO B C 1
ATOM 4346 O O . PRO B 1 129 ? -12.391 -31.547 -15.453 1 95.31 129 PRO B O 1
ATOM 4349 N N . ASP B 1 130 ? -13.828 -30.438 -16.828 1 94.62 130 ASP B N 1
ATOM 4350 C CA . ASP B 1 130 ? -12.828 -29.953 -17.781 1 94.62 130 ASP B CA 1
ATOM 4351 C C . ASP B 1 130 ? -11.82 -29.047 -17.094 1 94.62 130 ASP B C 1
ATOM 4353 O O . ASP B 1 130 ? -10.695 -28.875 -17.562 1 94.62 130 ASP B O 1
ATOM 4357 N N . SER B 1 131 ? -12.234 -28.5 -15.953 1 96.06 131 SER B N 1
ATOM 4358 C CA . SER B 1 131 ? -11.375 -27.531 -15.258 1 96.06 131 SER B CA 1
ATOM 4359 C C . SER B 1 131 ? -10.078 -28.188 -14.789 1 96.06 131 SER B C 1
ATOM 4361 O O . SER B 1 131 ? -9.078 -27.516 -14.586 1 96.06 131 SER B O 1
ATOM 4363 N N . PHE B 1 132 ? -10.055 -29.469 -14.672 1 97.75 132 PHE B N 1
ATOM 4364 C CA . PHE B 1 132 ? -8.867 -30.203 -14.234 1 97.75 132 PHE B CA 1
ATOM 4365 C C . PHE B 1 132 ? -7.734 -30.031 -15.242 1 97.75 132 PHE B C 1
ATOM 4367 O O . PHE B 1 132 ? -6.559 -30.141 -14.883 1 97.75 132 PHE B O 1
ATOM 4374 N N . ALA B 1 133 ? -8.125 -29.734 -16.469 1 97.56 133 ALA B N 1
ATOM 4375 C CA . ALA B 1 133 ? -7.145 -29.547 -17.547 1 97.56 133 ALA B CA 1
ATOM 4376 C C . ALA B 1 133 ? -6.23 -28.375 -17.25 1 97.56 133 ALA B C 1
ATOM 4378 O O . ALA B 1 133 ? -5.102 -28.312 -17.75 1 97.56 133 ALA B O 1
ATOM 4379 N N . ALA B 1 134 ? -6.668 -27.484 -16.406 1 98 134 ALA B N 1
ATOM 4380 C CA . ALA B 1 134 ? -5.91 -26.25 -16.156 1 98 134 ALA B CA 1
ATOM 4381 C C . ALA B 1 134 ? -5.152 -26.328 -14.836 1 98 134 ALA B C 1
ATOM 4383 O O . ALA B 1 134 ? -4.293 -25.5 -14.555 1 98 134 ALA B O 1
ATOM 4384 N N . LEU B 1 135 ? -5.309 -27.328 -14.078 1 98.19 135 LEU B N 1
ATOM 4385 C CA . LEU B 1 135 ? -4.852 -27.328 -12.688 1 98.19 135 LEU B CA 1
ATOM 4386 C C . LEU B 1 135 ? -3.354 -27.594 -12.609 1 98.19 135 LEU B C 1
ATOM 4388 O O . LEU B 1 135 ? -2.676 -27.094 -11.711 1 98.19 135 LEU B O 1
ATOM 4392 N N . LEU B 1 136 ? -2.865 -28.375 -13.555 1 97.94 136 LEU B N 1
ATOM 4393 C CA . LEU B 1 136 ? -1.455 -28.734 -13.477 1 97.94 136 LEU B CA 1
ATOM 4394 C C . LEU B 1 136 ? -0.567 -27.516 -13.742 1 97.94 136 LEU B C 1
ATOM 4396 O O . LEU B 1 136 ? 0.201 -27.109 -12.867 1 97.94 136 LEU B O 1
ATOM 4400 N N . PHE B 1 137 ? -0.717 -26.891 -14.914 1 97.56 137 PHE B N 1
ATOM 4401 C CA . PHE B 1 137 ? 0.149 -25.75 -15.219 1 97.56 137 PHE B CA 1
ATOM 4402 C C . PHE B 1 137 ? -0.152 -24.578 -14.305 1 97.56 137 PHE B C 1
ATOM 4404 O O . PHE B 1 137 ? 0.745 -23.797 -13.969 1 97.56 137 PHE B O 1
ATOM 4411 N N . ALA B 1 138 ? -1.405 -24.422 -13.859 1 97 138 ALA B N 1
ATOM 4412 C CA . ALA B 1 138 ? -1.798 -23.297 -13.008 1 97 138 ALA B CA 1
ATOM 4413 C C . ALA B 1 138 ? -1.139 -23.406 -11.633 1 97 138 ALA B C 1
ATOM 4415 O O . ALA B 1 138 ? -0.737 -22.391 -11.062 1 97 138 ALA B O 1
ATOM 4416 N N . GLY B 1 139 ? -1.043 -24.594 -11.219 1 97 139 GLY B N 1
ATOM 4417 C CA . GLY B 1 139 ? -0.537 -24.781 -9.867 1 97 139 GLY B CA 1
ATOM 4418 C C . GLY B 1 139 ? 0.958 -25.031 -9.82 1 97 139 GLY B C 1
ATOM 4419 O O . GLY B 1 139 ? 1.626 -24.672 -8.852 1 97 139 GLY B O 1
ATOM 4420 N N . TRP B 1 140 ? 1.481 -25.688 -10.75 1 97.56 140 TRP B N 1
ATOM 4421 C CA . TRP B 1 140 ? 2.891 -26.078 -10.719 1 97.56 140 TRP B CA 1
ATOM 4422 C C . TRP B 1 140 ? 3.756 -25.016 -11.391 1 97.56 140 TRP B C 1
ATOM 4424 O O . TRP B 1 140 ? 4.102 -24 -10.773 1 97.56 140 TRP B O 1
ATOM 4434 N N . ALA B 1 141 ? 3.842 -24.984 -12.68 1 95.56 141 ALA B N 1
ATOM 4435 C CA . ALA B 1 141 ? 4.695 -24.031 -13.375 1 95.56 141 ALA B CA 1
ATOM 4436 C C . ALA B 1 141 ? 4.199 -22.594 -13.156 1 95.56 141 ALA B C 1
ATOM 4438 O O . ALA B 1 141 ? 4.992 -21.656 -13.102 1 95.56 141 ALA B O 1
ATOM 4439 N N . GLY B 1 142 ? 3.004 -22.5 -13 1 93.56 142 GLY B N 1
ATOM 4440 C CA . GLY B 1 142 ? 2.426 -21.172 -12.828 1 93.56 142 GLY B CA 1
ATOM 4441 C C . GLY B 1 142 ? 2.541 -20.656 -11.406 1 93.56 142 GLY B C 1
ATOM 4442 O O . GLY B 1 142 ? 2.586 -19.438 -11.188 1 93.56 142 GLY B O 1
ATOM 4443 N N . GLY B 1 143 ? 2.479 -21.594 -10.492 1 92.56 143 GLY B N 1
ATOM 4444 C CA . GLY B 1 143 ? 2.578 -21.203 -9.102 1 92.56 143 GLY B CA 1
ATOM 4445 C C . GLY B 1 143 ? 1.275 -20.656 -8.547 1 92.56 143 GLY B C 1
ATOM 4446 O O . GLY B 1 143 ? 0.215 -20.828 -9.148 1 92.56 143 GLY B O 1
ATOM 4447 N N . PHE B 1 144 ? 1.38 -19.953 -7.418 1 91.5 144 PHE B N 1
ATOM 4448 C CA . PHE B 1 144 ? 0.197 -19.484 -6.699 1 91.5 144 PHE B CA 1
ATOM 4449 C C . PHE B 1 144 ? -0.482 -18.344 -7.445 1 91.5 144 PHE B C 1
ATOM 4451 O O . PHE B 1 144 ? -1.707 -18.219 -7.41 1 91.5 144 PHE B O 1
ATOM 4458 N N . GLY B 1 145 ? 0.307 -17.594 -8.133 1 88.44 145 GLY B N 1
ATOM 4459 C CA . GLY B 1 145 ? -0.269 -16.516 -8.922 1 88.44 145 GLY B CA 1
ATOM 4460 C C . GLY B 1 145 ? -1.167 -17.016 -10.039 1 88.44 145 GLY B C 1
ATOM 4461 O O . GLY B 1 145 ? -2.301 -16.547 -10.18 1 88.44 145 GLY B O 1
ATOM 4462 N N . SER B 1 146 ? -0.677 -17.891 -10.766 1 93.38 146 SER B N 1
ATOM 4463 C CA . SER B 1 146 ? -1.459 -18.453 -11.859 1 93.38 146 SER B CA 1
ATOM 4464 C C . SER B 1 146 ? -2.641 -19.266 -11.328 1 93.38 146 SER B C 1
ATOM 4466 O O . SER B 1 146 ? -3.709 -19.281 -11.945 1 93.38 146 SER B O 1
ATOM 4468 N N . ALA B 1 147 ? -2.418 -19.922 -10.242 1 95.44 147 ALA B N 1
ATOM 4469 C CA . ALA B 1 147 ? -3.516 -20.641 -9.594 1 95.44 147 ALA B CA 1
ATOM 4470 C C . ALA B 1 147 ? -4.652 -19.688 -9.234 1 95.44 147 ALA B C 1
ATOM 4472 O O . ALA B 1 147 ? -5.828 -20 -9.445 1 95.44 147 ALA B O 1
ATOM 4473 N N . ALA B 1 148 ? -4.254 -18.594 -8.773 1 92.75 148 ALA B N 1
ATOM 4474 C CA . ALA B 1 148 ? -5.246 -17.578 -8.43 1 92.75 148 ALA B CA 1
ATOM 4475 C C . ALA B 1 148 ? -5.98 -17.078 -9.672 1 92.75 148 ALA B C 1
ATOM 4477 O O . ALA B 1 148 ? -7.207 -16.953 -9.664 1 92.75 148 ALA B O 1
ATOM 4478 N N . ALA B 1 149 ? -5.262 -16.859 -10.688 1 92.38 149 ALA B N 1
ATOM 4479 C CA . ALA B 1 149 ? -5.848 -16.328 -11.914 1 92.38 149 ALA B CA 1
ATOM 4480 C C . ALA B 1 149 ? -6.832 -17.328 -12.523 1 92.38 149 ALA B C 1
ATOM 4482 O O . ALA B 1 149 ? -7.953 -16.969 -12.875 1 92.38 149 ALA B O 1
ATOM 4483 N N . VAL B 1 150 ? -6.445 -18.531 -12.609 1 95.19 150 VAL B N 1
ATOM 4484 C CA . VAL B 1 150 ? -7.289 -19.578 -13.188 1 95.19 150 VAL B CA 1
ATOM 4485 C C . VAL B 1 150 ? -8.516 -19.797 -12.305 1 95.19 150 VAL B C 1
ATOM 4487 O O . VAL B 1 150 ? -9.633 -19.922 -12.805 1 95.19 150 VAL B O 1
ATOM 4490 N N . GLY B 1 151 ? -8.25 -19.875 -11.023 1 94.38 151 GLY B N 1
ATOM 4491 C CA . GLY B 1 151 ? -9.359 -20.016 -10.094 1 94.38 151 GLY B CA 1
ATOM 4492 C C . GLY B 1 151 ? -10.375 -18.891 -10.219 1 94.38 151 GLY B C 1
ATOM 4493 O O . GLY B 1 151 ? -11.586 -19.141 -10.219 1 94.38 151 GLY B O 1
ATOM 4494 N N . GLN B 1 152 ? -9.898 -17.766 -10.375 1 89.88 152 GLN B N 1
ATOM 4495 C CA . GLN B 1 152 ? -10.797 -16.609 -10.438 1 89.88 152 GLN B CA 1
ATOM 4496 C C . GLN B 1 152 ? -11.516 -16.547 -11.781 1 89.88 152 GLN B C 1
ATOM 4498 O O . GLN B 1 152 ? -12.664 -16.094 -11.852 1 89.88 152 GLN B O 1
ATOM 4503 N N . ALA B 1 153 ? -10.898 -16.984 -12.812 1 91.62 153 ALA B N 1
ATOM 4504 C CA . ALA B 1 153 ? -11.578 -17.062 -14.109 1 91.62 153 ALA B CA 1
ATOM 4505 C C . ALA B 1 153 ? -12.797 -17.969 -14.031 1 91.62 153 ALA B C 1
ATOM 4507 O O . ALA B 1 153 ? -13.859 -17.656 -14.57 1 91.62 153 ALA B O 1
ATOM 4508 N N . TYR B 1 154 ? -12.672 -19.016 -13.352 1 93.19 154 TYR B N 1
ATOM 4509 C CA . TYR B 1 154 ? -13.781 -19.953 -13.195 1 93.19 154 TYR B CA 1
ATOM 4510 C C . TYR B 1 154 ? -14.812 -19.406 -12.211 1 93.19 154 TYR B C 1
ATOM 4512 O O . TYR B 1 154 ? -16.016 -19.578 -12.406 1 93.19 154 TYR B O 1
ATOM 4520 N N . ALA B 1 155 ? -14.32 -18.812 -11.141 1 89.88 155 ALA B N 1
ATOM 4521 C CA . ALA B 1 155 ? -15.25 -18.234 -10.172 1 89.88 155 ALA B CA 1
ATOM 4522 C C . ALA B 1 155 ? -16.125 -17.156 -10.82 1 89.88 155 ALA B C 1
ATOM 4524 O O . ALA B 1 155 ? -17.328 -17.078 -10.531 1 89.88 155 ALA B O 1
ATOM 4525 N N . ALA B 1 156 ? -15.492 -16.438 -11.672 1 84.31 156 ALA B N 1
ATOM 4526 C CA . ALA B 1 156 ? -16.219 -15.398 -12.383 1 84.31 156 ALA B CA 1
ATOM 4527 C C . ALA B 1 156 ? -17.297 -16 -13.297 1 84.31 156 ALA B C 1
ATOM 4529 O O . ALA B 1 156 ? -18.297 -15.352 -13.609 1 84.31 156 ALA B O 1
ATOM 4530 N N . ASN B 1 157 ? -17.094 -17.203 -13.68 1 88.06 157 ASN B N 1
ATOM 4531 C CA . ASN B 1 157 ? -18.047 -17.891 -14.547 1 88.06 157 ASN B CA 1
ATOM 4532 C C . ASN B 1 157 ? -18.891 -18.906 -13.773 1 88.06 157 ASN B C 1
ATOM 4534 O O . ASN B 1 157 ? -19.406 -19.859 -14.352 1 88.06 157 ASN B O 1
ATOM 4538 N N . GLY B 1 158 ? -18.875 -18.781 -12.43 1 86.88 158 GLY B N 1
ATOM 4539 C CA . GLY B 1 158 ? -19.875 -19.469 -11.625 1 86.88 158 GLY B CA 1
ATOM 4540 C C . GLY B 1 158 ? -19.359 -20.703 -10.938 1 86.88 158 GLY B C 1
ATOM 4541 O O . GLY B 1 158 ? -20.109 -21.438 -10.289 1 86.88 158 GLY B O 1
ATOM 4542 N N . ASP B 1 159 ? -18.094 -21.016 -11.102 1 91.69 159 ASP B N 1
ATOM 4543 C CA . ASP B 1 159 ? -17.531 -22.188 -10.461 1 91.69 159 ASP B CA 1
ATOM 4544 C C . ASP B 1 159 ? -16.391 -21.812 -9.516 1 91.69 159 ASP B C 1
ATOM 4546 O O . ASP B 1 159 ? -15.219 -21.812 -9.914 1 91.69 159 ASP B O 1
ATOM 4550 N N . ALA B 1 160 ? -16.734 -21.688 -8.289 1 89.06 160 ALA B N 1
ATOM 4551 C CA . ALA B 1 160 ? -15.75 -21.234 -7.301 1 89.06 160 ALA B CA 1
ATOM 4552 C C . ALA B 1 160 ? -14.922 -22.422 -6.789 1 89.06 160 ALA B C 1
ATOM 4554 O O . ALA B 1 160 ? -13.891 -22.219 -6.137 1 89.06 160 ALA B O 1
ATOM 4555 N N . THR B 1 161 ? -15.25 -23.578 -7.199 1 93 161 THR B N 1
ATOM 4556 C CA . THR B 1 161 ? -14.57 -24.766 -6.691 1 93 161 THR B CA 1
ATOM 4557 C C . THR B 1 161 ? -13.156 -24.875 -7.262 1 93 161 THR B C 1
ATOM 4559 O O . THR B 1 161 ? -12.258 -25.406 -6.613 1 93 161 THR B O 1
ATOM 4562 N N . VAL B 1 162 ? -12.953 -24.359 -8.383 1 95.62 162 VAL B N 1
ATOM 4563 C CA . VAL B 1 162 ? -11.68 -24.484 -9.086 1 95.62 162 VAL B CA 1
ATOM 4564 C C . VAL B 1 162 ? -10.602 -23.688 -8.336 1 95.62 162 VAL B C 1
ATOM 4566 O O . VAL B 1 162 ? -9.422 -24.047 -8.375 1 95.62 162 VAL B O 1
ATOM 4569 N N . THR B 1 163 ? -11.039 -22.641 -7.641 1 93.94 163 THR B N 1
ATOM 4570 C CA . THR B 1 163 ? -10.078 -21.875 -6.852 1 93.94 163 THR B CA 1
ATOM 4571 C C . THR B 1 163 ? -9.43 -22.75 -5.785 1 93.94 163 THR B C 1
ATOM 4573 O O . THR B 1 163 ? -8.203 -22.734 -5.633 1 93.94 163 THR B O 1
ATOM 4576 N N . SER B 1 164 ? -10.188 -23.516 -5.137 1 95.44 164 SER B N 1
ATOM 4577 C CA . SER B 1 164 ? -9.68 -24.422 -4.102 1 95.44 164 SER B CA 1
ATOM 4578 C C . SER B 1 164 ? -8.742 -25.469 -4.688 1 95.44 164 SER B C 1
ATOM 4580 O O . SER B 1 164 ? -7.68 -25.734 -4.121 1 95.44 164 SER B O 1
ATOM 4582 N N . LEU B 1 165 ? -9.109 -25.969 -5.77 1 97.62 165 LEU B N 1
ATOM 4583 C CA . LEU B 1 165 ? -8.32 -27.016 -6.414 1 97.62 165 LEU B CA 1
ATOM 4584 C C . LEU B 1 165 ? -7.008 -26.453 -6.945 1 97.62 165 LEU B C 1
ATOM 4586 O O . LEU B 1 165 ? -5.969 -27.109 -6.855 1 97.62 165 LEU B O 1
ATOM 4590 N N . ALA B 1 166 ? -7.078 -25.281 -7.504 1 97.19 166 ALA B N 1
ATOM 4591 C CA . ALA B 1 166 ? -5.883 -24.656 -8.055 1 97.19 166 ALA B CA 1
ATOM 4592 C C . ALA B 1 166 ? -4.863 -24.359 -6.961 1 97.19 166 ALA B C 1
ATOM 4594 O O . ALA B 1 166 ? -3.668 -24.625 -7.129 1 97.19 166 ALA B O 1
ATOM 4595 N N . TYR B 1 167 ? -5.289 -23.844 -5.855 1 95.31 167 TYR B N 1
ATOM 4596 C CA . TYR B 1 167 ? -4.379 -23.562 -4.754 1 95.31 167 TYR B CA 1
ATOM 4597 C C . TYR B 1 167 ? -3.807 -24.859 -4.176 1 95.31 167 TYR B C 1
ATOM 4599 O O . TYR B 1 167 ? -2.656 -24.891 -3.73 1 95.31 167 TYR B O 1
ATOM 4607 N N . THR B 1 168 ? -4.613 -25.859 -4.141 1 96.12 168 THR B N 1
ATOM 4608 C CA . THR B 1 168 ? -4.125 -27.172 -3.707 1 96.12 168 THR B CA 1
ATOM 4609 C C . THR B 1 168 ? -3.029 -27.672 -4.641 1 96.12 168 THR B C 1
ATOM 4611 O O . THR B 1 168 ? -2.004 -28.188 -4.184 1 96.12 168 THR B O 1
ATOM 4614 N N . SER B 1 169 ? -3.314 -27.531 -5.883 1 97.62 169 SER B N 1
ATOM 4615 C CA . SER B 1 169 ? -2.322 -27.938 -6.871 1 97.62 169 SER B CA 1
ATOM 4616 C C . SER B 1 169 ? -1.014 -27.172 -6.684 1 97.62 169 SER B C 1
ATOM 4618 O O . SER B 1 169 ? 0.067 -27.766 -6.746 1 97.62 169 SER B O 1
ATOM 4620 N N . ALA B 1 170 ? -1.085 -25.828 -6.465 1 96.56 170 ALA B N 1
ATOM 4621 C CA . ALA B 1 170 ? 0.103 -25.016 -6.258 1 96.56 170 ALA B CA 1
ATOM 4622 C C . ALA B 1 170 ? 0.873 -25.453 -5.02 1 96.56 170 ALA B C 1
ATOM 4624 O O . ALA B 1 170 ? 2.105 -25.484 -5.023 1 96.56 170 ALA B O 1
ATOM 4625 N N . THR B 1 171 ? 0.178 -25.812 -4.004 1 94.25 171 THR B N 1
ATOM 4626 C CA . THR B 1 171 ? 0.798 -26.25 -2.756 1 94.25 171 THR B CA 1
ATOM 4627 C C . THR B 1 171 ? 1.533 -27.578 -2.947 1 94.25 171 THR B C 1
ATOM 4629 O O . THR B 1 171 ? 2.68 -27.719 -2.518 1 94.25 171 THR B O 1
ATOM 4632 N N . VAL B 1 172 ? 0.901 -28.484 -3.576 1 95.56 172 VAL B N 1
ATOM 4633 C CA . VAL B 1 172 ? 1.52 -29.781 -3.824 1 95.56 172 VAL B CA 1
ATOM 4634 C C . VAL B 1 172 ? 2.732 -29.609 -4.734 1 95.56 172 VAL B C 1
ATOM 4636 O O . VAL B 1 172 ? 3.77 -30.25 -4.523 1 95.56 172 VAL B O 1
ATOM 4639 N N . GLY B 1 173 ? 2.535 -28.797 -5.734 1 96.5 173 GLY B N 1
ATOM 4640 C CA . GLY B 1 173 ? 3.664 -28.516 -6.605 1 96.5 173 GLY B CA 1
ATOM 4641 C C . GLY B 1 173 ? 4.879 -27.984 -5.859 1 96.5 173 GLY B C 1
ATOM 4642 O O . GLY B 1 173 ? 6 -28.438 -6.105 1 96.5 173 GLY B O 1
ATOM 4643 N N . MET B 1 174 ? 4.688 -27.094 -5.008 1 93.38 174 MET B N 1
ATOM 4644 C CA . MET B 1 174 ? 5.766 -26.5 -4.219 1 93.38 174 MET B CA 1
ATOM 4645 C C . MET B 1 174 ? 6.492 -27.578 -3.41 1 93.38 174 MET B C 1
ATOM 4647 O O . MET B 1 174 ? 7.723 -27.609 -3.383 1 93.38 174 MET B O 1
ATOM 4651 N N . ILE B 1 175 ? 5.797 -28.484 -2.785 1 93.88 175 ILE B N 1
ATOM 4652 C CA . ILE B 1 175 ? 6.387 -29.547 -1.974 1 93.88 175 ILE B CA 1
ATOM 4653 C C . ILE B 1 175 ? 7.172 -30.5 -2.865 1 93.88 175 ILE B C 1
ATOM 4655 O O . ILE B 1 175 ? 8.305 -30.875 -2.545 1 93.88 175 ILE B O 1
ATOM 4659 N N . VAL B 1 176 ? 6.547 -30.828 -3.963 1 96.06 176 VAL B N 1
ATOM 4660 C CA . VAL B 1 176 ? 7.199 -31.719 -4.922 1 96.06 176 VAL B CA 1
ATOM 4661 C C . VAL B 1 176 ? 8.477 -31.062 -5.449 1 96.06 176 VAL B C 1
ATOM 4663 O O . VAL B 1 176 ? 9.484 -31.734 -5.672 1 96.06 176 VAL B O 1
ATOM 4666 N N . GLY B 1 177 ? 8.375 -29.797 -5.637 1 95.25 177 GLY B N 1
ATOM 4667 C CA . GLY B 1 177 ? 9.531 -29.062 -6.125 1 95.25 177 GLY B CA 1
ATOM 4668 C C . GLY B 1 177 ? 10.711 -29.094 -5.172 1 95.25 177 GLY B C 1
ATOM 4669 O O . GLY B 1 177 ? 11.836 -29.359 -5.59 1 95.25 177 GLY B O 1
ATOM 4670 N N . VAL B 1 178 ? 10.492 -28.953 -3.963 1 92.31 178 VAL B N 1
ATOM 4671 C CA . VAL B 1 178 ? 11.57 -28.891 -2.982 1 92.31 178 VAL B CA 1
ATOM 4672 C C . VAL B 1 178 ? 12.078 -30.297 -2.668 1 92.31 178 VAL B C 1
ATOM 4674 O O . VAL B 1 178 ? 13.273 -30.562 -2.775 1 92.31 178 VAL B O 1
ATOM 4677 N N . VAL B 1 179 ? 11.211 -31.188 -2.322 1 94 179 VAL B N 1
ATOM 4678 C CA . VAL B 1 179 ? 11.594 -32.562 -1.94 1 94 179 VAL B CA 1
ATOM 4679 C C . VAL B 1 179 ? 12.211 -33.281 -3.139 1 94 179 VAL B C 1
ATOM 4681 O O . VAL B 1 179 ? 13.273 -33.875 -3.021 1 94 179 VAL B O 1
ATOM 4684 N N . GLY B 1 180 ? 11.461 -33.188 -4.219 1 95.38 180 GLY B N 1
ATOM 4685 C CA . GLY B 1 180 ? 11.984 -33.781 -5.434 1 95.38 180 GLY B CA 1
ATOM 4686 C C . GLY B 1 180 ? 13.305 -33.188 -5.879 1 95.38 180 GLY B C 1
ATOM 4687 O O . GLY B 1 180 ? 14.172 -33.906 -6.391 1 95.38 180 GLY B O 1
ATOM 4688 N N . GLY B 1 181 ? 13.391 -31.891 -5.77 1 93.94 181 GLY B N 1
ATOM 4689 C CA . GLY B 1 181 ? 14.641 -31.234 -6.121 1 93.94 181 GLY B CA 1
ATOM 4690 C C . GLY B 1 181 ? 15.812 -31.688 -5.273 1 93.94 181 GLY B C 1
ATOM 4691 O O . GLY B 1 181 ? 16.906 -31.922 -5.797 1 93.94 181 GLY B O 1
ATOM 4692 N N . ILE B 1 182 ? 15.641 -31.844 -4.031 1 91.12 182 ILE B N 1
ATOM 4693 C CA . ILE B 1 182 ? 16.688 -32.281 -3.115 1 91.12 182 ILE B CA 1
ATOM 4694 C C . ILE B 1 182 ? 17.109 -33.688 -3.453 1 91.12 182 ILE B C 1
ATOM 4696 O O . ILE B 1 182 ? 18.297 -34.031 -3.477 1 91.12 182 ILE B O 1
ATOM 4700 N N . ILE B 1 183 ? 16.141 -34.531 -3.699 1 94.25 183 ILE B N 1
ATOM 4701 C CA . ILE B 1 183 ? 16.422 -35.906 -4.055 1 94.25 183 ILE B CA 1
ATOM 4702 C C . ILE B 1 183 ? 17.25 -35.969 -5.344 1 94.25 183 ILE B C 1
ATOM 4704 O O . ILE B 1 183 ? 18.25 -36.688 -5.43 1 94.25 183 ILE B O 1
ATOM 4708 N N . GLN B 1 184 ? 16.859 -35.188 -6.301 1 94.56 184 GLN B N 1
ATOM 4709 C CA . GLN B 1 184 ? 17.562 -35.125 -7.57 1 94.56 184 GLN B CA 1
ATOM 4710 C C . GLN B 1 184 ? 18.984 -34.594 -7.387 1 94.56 184 GLN B C 1
ATOM 4712 O O . GLN B 1 184 ? 19.922 -35.062 -8.023 1 94.56 184 GLN B O 1
ATOM 4717 N N . ALA B 1 185 ? 19.109 -33.594 -6.598 1 91.94 185 ALA B N 1
ATOM 4718 C CA . ALA B 1 185 ? 20.422 -33.031 -6.328 1 91.94 185 ALA B CA 1
ATOM 4719 C C . ALA B 1 185 ? 21.359 -34.062 -5.703 1 91.94 185 ALA B C 1
ATOM 4721 O O . ALA B 1 185 ? 22.531 -34.156 -6.062 1 91.94 185 ALA B O 1
ATOM 4722 N N . LYS B 1 186 ? 20.844 -34.844 -4.793 1 89.69 186 LYS B N 1
ATOM 4723 C CA . LYS B 1 186 ? 21.641 -35.875 -4.133 1 89.69 186 LYS B CA 1
ATOM 4724 C C . LYS B 1 186 ? 22.062 -36.969 -5.117 1 89.69 186 LYS B C 1
ATOM 4726 O O . LYS B 1 186 ? 23.219 -37.344 -5.148 1 89.69 186 LYS B O 1
ATOM 4731 N N . ILE B 1 187 ? 21.094 -37.406 -5.879 1 91.81 187 ILE B N 1
ATOM 4732 C CA . ILE B 1 187 ? 21.359 -38.438 -6.859 1 91.81 187 ILE B CA 1
ATOM 4733 C C . ILE B 1 187 ? 22.344 -37.938 -7.91 1 91.81 187 ILE B C 1
ATOM 4735 O O . ILE B 1 187 ? 23.25 -38.656 -8.32 1 91.81 187 ILE B O 1
ATOM 4739 N N . GLY B 1 188 ? 22.109 -36.75 -8.359 1 89.62 188 GLY B N 1
ATOM 4740 C CA . GLY B 1 188 ? 23.016 -36.156 -9.328 1 89.62 188 GLY B CA 1
ATOM 4741 C C . GLY B 1 188 ? 24.422 -36 -8.805 1 89.62 188 GLY B C 1
ATOM 4742 O O . GLY B 1 188 ? 25.391 -36.188 -9.547 1 89.62 188 GLY B O 1
ATOM 4743 N N . ALA B 1 189 ? 24.547 -35.625 -7.613 1 85.69 189 ALA B N 1
ATOM 4744 C CA . ALA B 1 189 ? 25.875 -35.5 -6.984 1 85.69 189 ALA B CA 1
ATOM 4745 C C . ALA B 1 189 ? 26.562 -36.875 -6.918 1 85.69 189 ALA B C 1
ATOM 4747 O O . ALA B 1 189 ? 27.781 -36.969 -7.145 1 85.69 189 ALA B O 1
ATOM 4748 N N . GLN B 1 190 ? 25.859 -37.812 -6.609 1 87.38 190 GLN B N 1
ATOM 4749 C CA . GLN B 1 190 ? 26.406 -39.156 -6.516 1 87.38 190 GLN B CA 1
ATOM 4750 C C . GLN B 1 190 ? 26.844 -39.688 -7.887 1 87.38 190 GLN B C 1
ATOM 4752 O O . GLN B 1 190 ? 27.812 -40.438 -8 1 87.38 190 GLN B O 1
ATOM 4757 N N . ARG B 1 191 ? 26.109 -39.25 -8.859 1 89.62 191 ARG B N 1
ATOM 4758 C CA . ARG B 1 191 ? 26.391 -39.719 -10.211 1 89.62 191 ARG B CA 1
ATOM 4759 C C . ARG B 1 191 ? 27.422 -38.812 -10.898 1 89.62 191 ARG B C 1
ATOM 4761 O O . ARG B 1 191 ? 27.781 -39.031 -12.055 1 89.62 191 ARG B O 1
ATOM 4768 N N . GLY B 1 192 ? 27.812 -37.75 -10.234 1 82.62 192 GLY B N 1
ATOM 4769 C CA . GLY B 1 192 ? 28.859 -36.875 -10.742 1 82.62 192 GLY B CA 1
ATOM 4770 C C . GLY B 1 192 ? 28.328 -35.812 -11.688 1 82.62 192 GLY B C 1
ATOM 4771 O O . GLY B 1 192 ? 29.094 -35.25 -12.477 1 82.62 192 GLY B O 1
ATOM 4772 N N . HIS B 1 193 ? 27.141 -35.625 -11.711 1 82.56 193 HIS B N 1
ATOM 4773 C CA . HIS B 1 193 ? 26.562 -34.625 -12.625 1 82.56 193 HIS B CA 1
ATOM 4774 C C . HIS B 1 193 ? 26.703 -33.219 -12.07 1 82.56 193 HIS B C 1
ATOM 4776 O O . HIS B 1 193 ? 26.703 -32.25 -12.828 1 82.56 193 HIS B O 1
ATOM 4782 N N . ALA B 1 194 ? 26.844 -33.125 -10.734 1 77.56 194 ALA B N 1
ATOM 4783 C CA . ALA B 1 194 ? 26.891 -31.797 -10.102 1 77.56 194 ALA B CA 1
ATOM 4784 C C . ALA B 1 194 ? 28.328 -31.297 -9.984 1 77.56 194 ALA B C 1
ATOM 4786 O O . ALA B 1 194 ? 29.234 -32.094 -9.664 1 77.56 194 ALA B O 1
ATOM 4787 N N . GLN B 1 195 ? 28.5 -30.125 -10.289 1 68.69 195 GLN B N 1
ATOM 4788 C CA . GLN B 1 195 ? 29.844 -29.578 -10.133 1 68.69 195 GLN B CA 1
ATOM 4789 C C . GLN B 1 195 ? 30.281 -29.578 -8.672 1 68.69 195 GLN B C 1
ATOM 4791 O O . GLN B 1 195 ? 31.438 -29.844 -8.359 1 68.69 195 GLN B O 1
ATOM 4796 N N . GLU B 1 196 ? 29.375 -29.188 -7.824 1 71.75 196 GLU B N 1
ATOM 4797 C CA . GLU B 1 196 ? 29.578 -29.203 -6.379 1 71.75 196 GLU B CA 1
ATOM 4798 C C . GLU B 1 196 ? 28.297 -29.578 -5.645 1 71.75 196 GLU B C 1
ATOM 4800 O O . GLU B 1 196 ? 27.203 -29.438 -6.188 1 71.75 196 GLU B O 1
ATOM 4805 N N . PHE B 1 197 ? 28.406 -30.438 -4.68 1 74.06 197 PHE B N 1
ATOM 4806 C CA . PHE B 1 197 ? 27.25 -30.703 -3.832 1 74.06 197 PHE B CA 1
ATOM 4807 C C . PHE B 1 197 ? 27.5 -30.203 -2.412 1 74.06 197 PHE B C 1
ATOM 4809 O O . PHE B 1 197 ? 28.328 -30.766 -1.688 1 74.06 197 PHE B O 1
ATOM 4816 N N . ALA B 1 198 ? 26.984 -29.094 -2.021 1 73.5 198 ALA B N 1
ATOM 4817 C CA . ALA B 1 198 ? 27.219 -28.531 -0.691 1 73.5 198 ALA B CA 1
ATOM 4818 C C . ALA B 1 198 ? 26 -28.766 0.211 1 73.5 198 ALA B C 1
ATOM 4820 O O . ALA B 1 198 ? 26.062 -28.516 1.418 1 73.5 198 ALA B O 1
ATOM 4821 N N . GLY B 1 199 ? 24.969 -29.484 -0.264 1 73.06 199 GLY B N 1
ATOM 4822 C CA . GLY B 1 199 ? 23.797 -29.797 0.544 1 73.06 199 GLY B CA 1
ATOM 4823 C C . GLY B 1 199 ? 22.984 -28.578 0.935 1 73.06 199 GLY B C 1
ATOM 4824 O O . GLY B 1 199 ? 23.109 -27.516 0.323 1 73.06 199 GLY B O 1
ATOM 4825 N N . LEU B 1 200 ? 22.125 -28.734 1.941 1 75.81 200 LEU B N 1
ATOM 4826 C CA . LEU B 1 200 ? 21.156 -27.703 2.361 1 75.81 200 LEU B CA 1
ATOM 4827 C C . LEU B 1 200 ? 21.875 -26.547 3.055 1 75.81 200 LEU B C 1
ATOM 4829 O O . LEU B 1 200 ? 21.359 -25.438 3.088 1 75.81 200 LEU B O 1
ATOM 4833 N N . THR B 1 201 ? 23 -26.797 3.557 1 73.69 201 THR B N 1
ATOM 4834 C CA . THR B 1 201 ? 23.75 -25.781 4.285 1 73.69 201 THR B CA 1
ATOM 4835 C C . THR B 1 201 ? 24.297 -24.734 3.33 1 73.69 201 THR B C 1
ATOM 4837 O O . THR B 1 201 ? 24.703 -23.656 3.756 1 73.69 201 THR B O 1
ATOM 4840 N N . SER B 1 202 ? 24.266 -25.062 2.102 1 76.94 202 SER B N 1
ATOM 4841 C CA . SER B 1 202 ? 24.812 -24.141 1.115 1 76.94 202 SER B CA 1
ATOM 4842 C C . SER B 1 202 ? 23.766 -23.094 0.698 1 76.94 202 SER B C 1
ATOM 4844 O O . SER B 1 202 ? 24.109 -22.078 0.092 1 76.94 202 SER B O 1
ATOM 4846 N N . ILE B 1 203 ? 22.594 -23.469 1.106 1 77.06 203 ILE B N 1
ATOM 4847 C CA . ILE B 1 203 ? 21.562 -22.469 0.854 1 77.06 203 ILE B CA 1
ATOM 4848 C C . ILE B 1 203 ? 21.766 -21.281 1.797 1 77.06 203 ILE B C 1
ATOM 4850 O O . ILE B 1 203 ? 21.828 -21.453 3.016 1 77.06 203 ILE B O 1
ATOM 4854 N N . PRO B 1 204 ? 21.891 -20.125 1.247 1 78.75 204 PRO B N 1
ATOM 4855 C CA . PRO B 1 204 ? 22.094 -18.938 2.09 1 78.75 204 PRO B CA 1
ATOM 4856 C C . PRO B 1 204 ? 21.031 -18.797 3.172 1 78.75 204 PRO B C 1
ATOM 4858 O O . PRO B 1 204 ? 19.844 -19.094 2.928 1 78.75 204 PRO B O 1
ATOM 4861 N N . GLU B 1 205 ? 21.5 -18.406 4.324 1 81 205 GLU B N 1
ATOM 4862 C CA . GLU B 1 205 ? 20.609 -18.25 5.473 1 81 205 GLU B CA 1
ATOM 4863 C C . GLU B 1 205 ? 19.453 -17.312 5.141 1 81 205 GLU B C 1
ATOM 4865 O O . GLU B 1 205 ? 18.328 -17.516 5.598 1 81 205 GLU B O 1
ATOM 4870 N N . GLU B 1 206 ? 19.688 -16.344 4.324 1 81.44 206 GLU B N 1
ATOM 4871 C CA . GLU B 1 206 ? 18.672 -15.352 3.957 1 81.44 206 GLU B CA 1
ATOM 4872 C C . GLU B 1 206 ? 17.547 -16 3.168 1 81.44 206 GLU B C 1
ATOM 4874 O O . GLU B 1 206 ? 16.375 -15.602 3.301 1 81.44 206 GLU B O 1
ATOM 4879 N N . LEU B 1 207 ? 17.969 -16.953 2.449 1 78.88 207 LEU B N 1
ATOM 4880 C CA . LEU B 1 207 ? 16.953 -17.641 1.662 1 78.88 207 LEU B CA 1
ATOM 4881 C C . LEU B 1 207 ? 16.203 -18.672 2.518 1 78.88 207 LEU B C 1
ATOM 4883 O O . LEU B 1 207 ? 15 -18.875 2.328 1 78.88 207 LEU B O 1
ATOM 4887 N N . ARG B 1 208 ? 16.875 -19.234 3.455 1 84 208 ARG B N 1
ATOM 4888 C CA . ARG B 1 208 ? 16.266 -20.25 4.305 1 84 208 ARG B CA 1
ATOM 4889 C C . ARG B 1 208 ? 15.328 -19.609 5.328 1 84 208 ARG B C 1
ATOM 4891 O O . ARG B 1 208 ? 14.172 -20 5.441 1 84 208 ARG B O 1
ATOM 4898 N N . THR B 1 209 ? 15.773 -18.625 6.004 1 84.88 209 THR B N 1
ATOM 4899 C CA . THR B 1 209 ? 14.984 -18 7.07 1 84.88 209 THR B CA 1
ATOM 4900 C C . THR B 1 209 ? 14.039 -16.953 6.508 1 84.88 209 THR B C 1
ATOM 4902 O O . THR B 1 209 ? 13.031 -16.609 7.133 1 84.88 209 THR B O 1
ATOM 4905 N N . GLY B 1 210 ? 14.43 -16.406 5.371 1 85.5 210 GLY B N 1
ATOM 4906 C CA . GLY B 1 210 ? 13.648 -15.336 4.773 1 85.5 210 GLY B CA 1
ATOM 4907 C C . GLY B 1 210 ? 14.016 -13.969 5.305 1 85.5 210 GLY B C 1
ATOM 4908 O O . GLY B 1 210 ? 13.5 -12.953 4.832 1 85.5 210 GLY B O 1
ATOM 4909 N N . VAL B 1 211 ? 14.906 -13.852 6.297 1 85.56 211 VAL B N 1
ATOM 4910 C CA . VAL B 1 211 ? 15.289 -12.586 6.91 1 85.56 211 VAL B CA 1
ATOM 4911 C C . VAL B 1 211 ? 16.625 -12.125 6.336 1 85.56 211 VAL B C 1
ATOM 4913 O O . VAL B 1 211 ? 17.594 -12.883 6.324 1 85.56 211 VAL B O 1
ATOM 4916 N N . LEU B 1 212 ? 16.641 -10.883 5.855 1 87.5 212 LEU B N 1
ATOM 4917 C CA . LEU B 1 212 ? 17.875 -10.344 5.293 1 87.5 212 LEU B CA 1
ATOM 4918 C C . LEU B 1 212 ? 18.781 -9.812 6.391 1 87.5 212 LEU B C 1
ATOM 4920 O O . LEU B 1 212 ? 18.312 -9.258 7.383 1 87.5 212 LEU B O 1
ATOM 4924 N N . ASN B 1 213 ? 20.016 -10.008 6.102 1 78.31 213 ASN B N 1
ATOM 4925 C CA . ASN B 1 213 ? 21.016 -9.531 7.051 1 78.31 213 ASN B CA 1
ATOM 4926 C C . ASN B 1 213 ? 21.047 -8.008 7.129 1 78.31 213 ASN B C 1
ATOM 4928 O O . ASN B 1 213 ? 21.016 -7.332 6.102 1 78.31 213 ASN B O 1
ATOM 4932 N N . GLN B 1 214 ? 21.125 -7.492 8.25 1 71.31 214 GLN B N 1
ATOM 4933 C CA . GLN B 1 214 ? 21.031 -6.055 8.484 1 71.31 214 GLN B CA 1
ATOM 4934 C C . GLN B 1 214 ? 22.391 -5.375 8.273 1 71.31 214 GLN B C 1
ATOM 4936 O O . GLN B 1 214 ? 22.453 -4.148 8.164 1 71.31 214 GLN B O 1
ATOM 4941 N N . VAL B 1 215 ? 23.312 -6.043 8.102 1 66.12 215 VAL B N 1
ATOM 4942 C CA . VAL B 1 215 ? 24.672 -5.496 8 1 66.12 215 VAL B CA 1
ATOM 4943 C C . VAL B 1 215 ? 24.969 -5.121 6.555 1 66.12 215 VAL B C 1
ATOM 4945 O O . VAL B 1 215 ? 25.547 -4.07 6.285 1 66.12 215 VAL B O 1
ATOM 4948 N N . GLU B 1 216 ? 24.469 -5.902 5.66 1 71.12 216 GLU B N 1
ATOM 4949 C CA . GLU B 1 216 ? 24.688 -5.625 4.242 1 71.12 216 GLU B CA 1
ATOM 4950 C C . GLU B 1 216 ? 23.609 -4.691 3.693 1 71.12 216 GLU B C 1
ATOM 4952 O O . GLU B 1 216 ? 22.562 -4.504 4.32 1 71.12 216 GLU B O 1
ATOM 4957 N N . GLU B 1 217 ? 24.016 -4.035 2.664 1 78.56 217 GLU B N 1
ATOM 4958 C CA . GLU B 1 217 ? 23.062 -3.131 2.043 1 78.56 217 GLU B CA 1
ATOM 4959 C C . GLU B 1 217 ? 21.844 -3.893 1.521 1 78.56 217 GLU B C 1
ATOM 4961 O O . GLU B 1 217 ? 21.969 -4.727 0.621 1 78.56 217 GLU B O 1
ATOM 4966 N N . ARG B 1 218 ? 20.812 -3.682 2.113 1 86.69 218 ARG B N 1
ATOM 4967 C CA . ARG B 1 218 ? 19.562 -4.328 1.728 1 86.69 218 ARG B CA 1
ATOM 4968 C C . ARG B 1 218 ? 19.047 -3.762 0.411 1 86.69 218 ARG B C 1
ATOM 4970 O O . ARG B 1 218 ? 19.234 -2.58 0.117 1 86.69 218 ARG B O 1
ATOM 4977 N N . PRO B 1 219 ? 18.422 -4.613 -0.407 1 89.12 219 PRO B N 1
ATOM 4978 C CA . PRO B 1 219 ? 17.875 -4.137 -1.68 1 89.12 219 PRO B CA 1
ATOM 4979 C C . PRO B 1 219 ? 16.797 -3.066 -1.497 1 89.12 219 PRO B C 1
ATOM 4981 O O . PRO B 1 219 ? 16.094 -3.061 -0.484 1 89.12 219 PRO B O 1
ATOM 4984 N N . VAL B 1 220 ? 16.703 -2.197 -2.502 1 92.06 220 VAL B N 1
ATOM 4985 C CA . VAL B 1 220 ? 15.797 -1.056 -2.447 1 92.06 220 VAL B CA 1
ATOM 4986 C C . VAL B 1 220 ? 14.406 -1.477 -2.922 1 92.06 220 VAL B C 1
ATOM 4988 O O . VAL B 1 220 ? 14.273 -2.221 -3.896 1 92.06 220 VAL B O 1
ATOM 4991 N N . ILE B 1 221 ? 13.391 -1.121 -2.291 1 92.88 221 ILE B N 1
ATOM 4992 C CA . ILE B 1 221 ? 12.008 -1.37 -2.668 1 92.88 221 ILE B CA 1
ATOM 4993 C C . ILE B 1 221 ? 11.641 -0.526 -3.889 1 92.88 221 ILE B C 1
ATOM 4995 O O . ILE B 1 221 ? 11.016 -1.02 -4.828 1 92.88 221 ILE B O 1
ATOM 4999 N N . GLY B 1 222 ? 12.062 0.666 -3.859 1 92.44 222 GLY B N 1
ATOM 5000 C CA . GLY B 1 222 ? 11.828 1.636 -4.918 1 92.44 222 GLY B CA 1
ATOM 5001 C C . GLY B 1 222 ? 12.43 2.996 -4.629 1 92.44 222 GLY B C 1
ATOM 5002 O O . GLY B 1 222 ? 13.023 3.203 -3.566 1 92.44 222 GLY B O 1
ATOM 5003 N N . ARG B 1 223 ? 12.281 3.807 -5.613 1 92.94 223 ARG B N 1
ATOM 5004 C CA . ARG B 1 223 ? 12.805 5.16 -5.469 1 92.94 223 ARG B CA 1
ATOM 5005 C C . ARG B 1 223 ? 11.719 6.199 -5.738 1 92.94 223 ARG B C 1
ATOM 5007 O O . ARG B 1 223 ? 10.82 5.969 -6.551 1 92.94 223 ARG B O 1
ATOM 5014 N N . HIS B 1 224 ? 11.883 7.266 -5.047 1 92.62 224 HIS B N 1
ATOM 5015 C CA . HIS B 1 224 ? 10.914 8.344 -5.215 1 92.62 224 HIS B CA 1
ATOM 5016 C C . HIS B 1 224 ? 11.031 8.984 -6.594 1 92.62 224 HIS B C 1
ATOM 5018 O O . HIS B 1 224 ? 12.141 9.195 -7.086 1 92.62 224 HIS B O 1
ATOM 5024 N N . THR B 1 225 ? 9.906 9.227 -7.188 1 92 225 THR B N 1
ATOM 5025 C CA . THR B 1 225 ? 9.867 9.906 -8.484 1 92 225 THR B CA 1
ATOM 5026 C C . THR B 1 225 ? 9.375 11.344 -8.328 1 92 225 THR B C 1
ATOM 5028 O O . THR B 1 225 ? 9.602 12.18 -9.195 1 92 225 THR B O 1
ATOM 5031 N N . PHE B 1 226 ? 8.773 11.609 -7.188 1 91.56 226 PHE B N 1
ATOM 5032 C CA . PHE B 1 226 ? 8.227 12.93 -6.891 1 91.56 226 PHE B CA 1
ATOM 5033 C C . PHE B 1 226 ? 8.719 13.422 -5.531 1 91.56 226 PHE B C 1
ATOM 5035 O O . PHE B 1 226 ? 9.117 12.617 -4.684 1 91.56 226 PHE B O 1
ATOM 5042 N N . SER B 1 227 ? 8.688 14.719 -5.465 1 87.31 227 SER B N 1
ATOM 5043 C CA . SER B 1 227 ? 8.977 15.305 -4.16 1 87.31 227 SER B CA 1
ATOM 5044 C C . SER B 1 227 ? 7.809 15.109 -3.197 1 87.31 227 SER B C 1
ATOM 5046 O O . SER B 1 227 ? 6.648 15.109 -3.613 1 87.31 227 SER B O 1
ATOM 5048 N N . ALA B 1 228 ? 8.164 14.969 -1.942 1 82.88 228 ALA B N 1
ATOM 5049 C CA . ALA B 1 228 ? 7.152 14.766 -0.911 1 82.88 228 ALA B CA 1
ATOM 5050 C C . ALA B 1 228 ? 6.23 15.977 -0.801 1 82.88 228 ALA B C 1
ATOM 5052 O O . ALA B 1 228 ? 5.094 15.859 -0.339 1 82.88 228 ALA B O 1
ATOM 5053 N N . ALA B 1 229 ? 6.684 17.062 -1.303 1 81.31 229 ALA B N 1
ATOM 5054 C CA . ALA B 1 229 ? 5.898 18.297 -1.258 1 81.31 229 ALA B CA 1
ATOM 5055 C C . ALA B 1 229 ? 4.75 18.25 -2.262 1 81.31 229 ALA B C 1
ATOM 5057 O O . ALA B 1 229 ? 3.754 18.953 -2.107 1 81.31 229 ALA B O 1
ATOM 5058 N N . SER B 1 230 ? 4.934 17.469 -3.232 1 89.12 230 SER B N 1
ATOM 5059 C CA . SER B 1 230 ? 3.896 17.359 -4.254 1 89.12 230 SER B CA 1
ATOM 5060 C C . SER B 1 230 ? 3.016 16.141 -4.016 1 89.12 230 SER B C 1
ATOM 5062 O O . SER B 1 230 ? 1.825 16.281 -3.719 1 89.12 230 SER B O 1
ATOM 5064 N N . VAL B 1 231 ? 3.643 15 -4.113 1 92.88 231 VAL B N 1
ATOM 5065 C CA . VAL B 1 231 ? 2.891 13.758 -3.936 1 92.88 231 VAL B CA 1
ATOM 5066 C C . VAL B 1 231 ? 3.834 12.633 -3.518 1 92.88 231 VAL B C 1
ATOM 5068 O O . VAL B 1 231 ? 4.988 12.594 -3.949 1 92.88 231 VAL B O 1
ATOM 5071 N N . GLU B 1 232 ? 3.297 11.859 -2.598 1 93.31 232 GLU B N 1
ATOM 5072 C CA . GLU B 1 232 ? 4.051 10.656 -2.277 1 93.31 232 GLU B CA 1
ATOM 5073 C C . GLU B 1 232 ? 4.188 9.75 -3.498 1 93.31 232 GLU B C 1
ATOM 5075 O O . GLU B 1 232 ? 3.189 9.406 -4.137 1 93.31 232 GLU B O 1
ATOM 5080 N N . SER B 1 233 ? 5.438 9.359 -3.818 1 95 233 SER B N 1
ATOM 5081 C CA . SER B 1 233 ? 5.699 8.578 -5.023 1 95 233 SER B CA 1
ATOM 5082 C C . SER B 1 233 ? 4.949 7.254 -4.996 1 95 233 SER B C 1
ATOM 5084 O O . SER B 1 233 ? 4.418 6.812 -6.02 1 95 233 SER B O 1
ATOM 5086 N N . LEU B 1 234 ? 4.926 6.586 -3.881 1 96.06 234 LEU B N 1
ATOM 5087 C CA . LEU B 1 234 ? 4.207 5.324 -3.766 1 96.06 234 LEU B CA 1
ATOM 5088 C C . LEU B 1 234 ? 2.715 5.527 -4.008 1 96.06 234 LEU B C 1
ATOM 5090 O O . LEU B 1 234 ? 2.051 4.656 -4.578 1 96.06 234 LEU B O 1
ATOM 5094 N N . ALA B 1 235 ? 2.223 6.637 -3.564 1 96.88 235 ALA B N 1
ATOM 5095 C CA . ALA B 1 235 ? 0.813 6.957 -3.783 1 96.88 235 ALA B CA 1
ATOM 5096 C C . ALA B 1 235 ? 0.501 7.07 -5.273 1 96.88 235 ALA B C 1
ATOM 5098 O O . ALA B 1 235 ? -0.554 6.621 -5.727 1 96.88 235 ALA B O 1
ATOM 5099 N N . PHE B 1 236 ? 1.382 7.73 -6.016 1 96.19 236 PHE B N 1
ATOM 5100 C CA . PHE B 1 236 ? 1.21 7.863 -7.457 1 96.19 236 PHE B CA 1
ATOM 5101 C C . PHE B 1 236 ? 1.213 6.496 -8.133 1 96.19 236 PHE B C 1
ATOM 5103 O O . PHE B 1 236 ? 0.358 6.207 -8.969 1 96.19 236 PHE B O 1
ATOM 5110 N N . GLN B 1 237 ? 2.188 5.605 -7.762 1 97.06 237 GLN B N 1
ATOM 5111 C CA . GLN B 1 237 ? 2.281 4.27 -8.344 1 97.06 237 GLN B CA 1
ATOM 5112 C C . GLN B 1 237 ? 1.019 3.457 -8.062 1 97.06 237 GLN B C 1
ATOM 5114 O O . GLN B 1 237 ? 0.425 2.889 -8.984 1 97.06 237 GLN B O 1
ATOM 5119 N N . VAL B 1 238 ? 0.611 3.375 -6.797 1 97.5 238 VAL B N 1
ATOM 5120 C CA . VAL B 1 238 ? -0.569 2.615 -6.398 1 97.5 238 VAL B CA 1
ATOM 5121 C C . VAL B 1 238 ? -1.812 3.207 -7.059 1 97.5 238 VAL B C 1
ATOM 5123 O O . VAL B 1 238 ? -2.734 2.477 -7.43 1 97.5 238 VAL B O 1
ATOM 5126 N N . GLY B 1 239 ? -1.821 4.535 -7.188 1 97.44 239 GLY B N 1
ATOM 5127 C CA . GLY B 1 239 ? -2.941 5.203 -7.836 1 97.44 239 GLY B CA 1
ATOM 5128 C C . GLY B 1 239 ? -3.09 4.832 -9.297 1 97.44 239 GLY B C 1
ATOM 5129 O O . GLY B 1 239 ? -4.199 4.574 -9.766 1 97.44 239 GLY B O 1
ATOM 5130 N N . VAL B 1 240 ? -2.008 4.824 -10.008 1 97.19 240 VAL B N 1
ATOM 5131 C CA . VAL B 1 240 ? -2.02 4.469 -11.422 1 97.19 240 VAL B CA 1
ATOM 5132 C C . VAL B 1 240 ? -2.488 3.023 -11.586 1 97.19 240 VAL B C 1
ATOM 5134 O O . VAL B 1 240 ? -3.301 2.723 -12.461 1 97.19 240 VAL B O 1
ATOM 5137 N N . VAL B 1 241 ? -1.985 2.152 -10.719 1 97.94 241 VAL B N 1
ATOM 5138 C CA . VAL B 1 241 ? -2.369 0.745 -10.766 1 97.94 241 VAL B CA 1
ATOM 5139 C C . VAL B 1 241 ? -3.863 0.606 -10.484 1 97.94 241 VAL B C 1
ATOM 5141 O O . VAL B 1 241 ? -4.57 -0.116 -11.188 1 97.94 241 VAL B O 1
ATOM 5144 N N . ALA B 1 242 ? -4.336 1.316 -9.469 1 98 242 ALA B N 1
ATOM 5145 C CA . ALA B 1 242 ? -5.75 1.263 -9.102 1 98 242 ALA B CA 1
ATOM 5146 C C . ALA B 1 242 ? -6.629 1.811 -10.227 1 98 242 ALA B C 1
ATOM 5148 O O . ALA B 1 242 ? -7.715 1.29 -10.484 1 98 242 ALA B O 1
ATOM 5149 N N . MET B 1 243 ? -6.152 2.842 -10.844 1 97.69 243 MET B N 1
ATOM 5150 C CA . MET B 1 243 ? -6.895 3.451 -11.945 1 97.69 243 MET B CA 1
ATOM 5151 C C . MET B 1 243 ? -7.078 2.463 -13.094 1 97.69 243 MET B C 1
ATOM 5153 O O . MET B 1 243 ? -8.18 2.303 -13.609 1 97.69 243 MET B O 1
ATOM 5157 N N . ILE B 1 244 ? -6.012 1.802 -13.453 1 97.81 244 ILE B N 1
ATOM 5158 C CA . ILE B 1 244 ? -6.055 0.843 -14.555 1 97.81 244 ILE B CA 1
ATOM 5159 C C . ILE B 1 244 ? -6.914 -0.355 -14.156 1 97.81 244 ILE B C 1
ATOM 5161 O O . ILE B 1 244 ? -7.711 -0.848 -14.961 1 97.81 244 ILE B O 1
ATOM 5165 N N . ALA B 1 245 ? -6.762 -0.829 -12.922 1 97.38 245 ALA B N 1
ATOM 5166 C CA . ALA B 1 245 ? -7.555 -1.949 -12.422 1 97.38 245 ALA B CA 1
ATOM 5167 C C . ALA B 1 245 ? -9.039 -1.61 -12.414 1 97.38 245 ALA B C 1
ATOM 5169 O O . ALA B 1 245 ? -9.875 -2.434 -12.812 1 97.38 245 ALA B O 1
ATOM 5170 N N . ALA B 1 246 ? -9.367 -0.406 -11.961 1 97.12 246 ALA B N 1
ATOM 5171 C CA . ALA B 1 246 ? -10.758 0.028 -11.961 1 97.12 246 ALA B CA 1
ATOM 5172 C C . ALA B 1 246 ? -11.305 0.145 -13.383 1 97.12 246 ALA B C 1
ATOM 5174 O O . ALA B 1 246 ? -12.461 -0.194 -13.641 1 97.12 246 ALA B O 1
ATOM 5175 N N . ALA B 1 247 ? -10.5 0.658 -14.273 1 97.12 247 ALA B N 1
ATOM 5176 C CA . ALA B 1 247 ? -10.898 0.745 -15.672 1 97.12 247 ALA B CA 1
ATOM 5177 C C . ALA B 1 247 ? -11.195 -0.638 -16.25 1 97.12 247 ALA B C 1
ATOM 5179 O O . ALA B 1 247 ? -12.133 -0.803 -17.031 1 97.12 247 ALA B O 1
ATOM 5180 N N . ALA B 1 248 ? -10.344 -1.589 -15.875 1 95.75 248 ALA B N 1
ATOM 5181 C CA . ALA B 1 248 ? -10.57 -2.957 -16.344 1 95.75 248 ALA B CA 1
ATOM 5182 C C . ALA B 1 248 ? -11.922 -3.48 -15.867 1 95.75 248 ALA B C 1
ATOM 5184 O O . ALA B 1 248 ? -12.648 -4.113 -16.641 1 95.75 248 ALA B O 1
ATOM 5185 N N . HIS B 1 249 ? -12.203 -3.266 -14.586 1 92.75 249 HIS B N 1
ATOM 5186 C CA . HIS B 1 249 ? -13.5 -3.658 -14.047 1 92.75 249 HIS B CA 1
ATOM 5187 C C . HIS B 1 249 ? -14.641 -2.996 -14.812 1 92.75 249 HIS B C 1
ATOM 5189 O O . HIS B 1 249 ? -15.664 -3.631 -15.086 1 92.75 249 HIS B O 1
ATOM 5195 N N . GLY B 1 250 ? -14.516 -1.706 -15.172 1 93.25 250 GLY B N 1
ATOM 5196 C CA . GLY B 1 250 ? -15.516 -0.997 -15.953 1 93.25 250 GLY B CA 1
ATOM 5197 C C . GLY B 1 250 ? -15.688 -1.552 -17.359 1 93.25 250 GLY B C 1
ATOM 5198 O O . GLY B 1 250 ? -16.812 -1.688 -17.844 1 93.25 250 GLY B O 1
ATOM 5199 N N . VAL B 1 251 ? -14.578 -1.898 -18 1 94.06 251 VAL B N 1
ATOM 5200 C CA . VAL B 1 251 ? -14.602 -2.432 -19.359 1 94.06 251 VAL B CA 1
ATOM 5201 C C . VAL B 1 251 ? -15.289 -3.793 -19.359 1 94.06 251 VAL B C 1
ATOM 5203 O O . VAL B 1 251 ? -16.094 -4.082 -20.25 1 94.06 251 VAL B O 1
ATOM 5206 N N . VAL B 1 252 ? -14.953 -4.648 -18.375 1 90.06 252 VAL B N 1
ATOM 5207 C CA . VAL B 1 252 ? -15.578 -5.965 -18.281 1 90.06 252 VAL B CA 1
ATOM 5208 C C . VAL B 1 252 ? -17.094 -5.812 -18.094 1 90.06 252 VAL B C 1
ATOM 5210 O O . VAL B 1 252 ? -17.875 -6.535 -18.719 1 90.06 252 VAL B O 1
ATOM 5213 N N . SER B 1 253 ? -17.484 -4.867 -17.203 1 88.75 253 SER B N 1
ATOM 5214 C CA . SER B 1 253 ? -18.906 -4.609 -16.969 1 88.75 253 SER B CA 1
ATOM 5215 C C . SER B 1 253 ? -19.578 -4.121 -18.25 1 88.75 253 SER B C 1
ATOM 5217 O O . SER B 1 253 ? -20.719 -4.512 -18.547 1 88.75 253 SER B O 1
ATOM 5219 N N . TRP B 1 254 ? -18.891 -3.332 -18.984 1 90.62 254 TRP B N 1
ATOM 5220 C CA . TRP B 1 254 ? -19.422 -2.814 -20.25 1 90.62 254 TRP B CA 1
ATOM 5221 C C . TRP B 1 254 ? -19.547 -3.926 -21.281 1 90.62 254 TRP B C 1
ATOM 5223 O O . TRP B 1 254 ? -20.562 -4.02 -21.969 1 90.62 254 TRP B O 1
ATOM 5233 N N . ILE B 1 255 ? -18.547 -4.754 -21.438 1 86.94 255 ILE B N 1
ATOM 5234 C CA . ILE B 1 255 ? -18.562 -5.855 -22.391 1 86.94 255 ILE B CA 1
ATOM 5235 C C . ILE B 1 255 ? -19.688 -6.824 -22.047 1 86.94 255 ILE B C 1
ATOM 5237 O O . ILE B 1 255 ? -20.406 -7.289 -22.922 1 86.94 255 ILE B O 1
ATOM 5241 N N . THR B 1 256 ? -19.812 -7.141 -20.734 1 83.19 256 THR B N 1
ATOM 5242 C CA . THR B 1 256 ? -20.844 -8.078 -20.297 1 83.19 256 THR B CA 1
ATOM 5243 C C . THR B 1 256 ? -22.234 -7.516 -20.562 1 83.19 256 THR B C 1
ATOM 5245 O O . THR B 1 256 ? -23.156 -8.266 -20.891 1 83.19 256 THR B O 1
ATOM 5248 N N . ALA B 1 257 ? -22.375 -6.203 -20.422 1 83.94 257 ALA B N 1
ATOM 5249 C CA . ALA B 1 257 ? -23.672 -5.562 -20.672 1 83.94 257 ALA B CA 1
ATOM 5250 C C . ALA B 1 257 ? -23.953 -5.5 -22.172 1 83.94 257 ALA B C 1
ATOM 5252 O O . ALA B 1 257 ? -25.094 -5.688 -22.594 1 83.94 257 ALA B O 1
ATOM 5253 N N . ALA B 1 258 ? -22.938 -5.246 -22.953 1 83.44 258 ALA B N 1
ATOM 5254 C CA . ALA B 1 258 ? -23.094 -5.09 -24.391 1 83.44 258 ALA B CA 1
ATOM 5255 C C . ALA B 1 258 ? -23.234 -6.445 -25.078 1 83.44 258 ALA B C 1
ATOM 5257 O O . ALA B 1 258 ? -23.984 -6.586 -26.062 1 83.44 258 ALA B O 1
ATOM 5258 N N . TRP B 1 259 ? -22.391 -7.359 -24.641 1 77.81 259 TRP B N 1
ATOM 5259 C CA . TRP B 1 259 ? -22.375 -8.68 -25.25 1 77.81 259 TRP B CA 1
ATOM 5260 C C . TRP B 1 259 ? -22.609 -9.773 -24.203 1 77.81 259 TRP B C 1
ATOM 5262 O O . TRP B 1 259 ? -21.672 -10.484 -23.844 1 77.81 259 TRP B O 1
ATOM 5272 N N . PRO B 1 260 ? -23.734 -9.836 -23.719 1 65.5 260 PRO B N 1
ATOM 5273 C CA . PRO B 1 260 ? -24 -10.812 -22.656 1 65.5 260 PRO B CA 1
ATOM 5274 C C . PRO B 1 260 ? -23.703 -12.25 -23.078 1 65.5 260 PRO B C 1
ATOM 5276 O O . PRO B 1 260 ? -23.406 -13.102 -22.25 1 65.5 260 PRO B O 1
ATOM 5279 N N . SER B 1 261 ? -23.797 -12.531 -24.359 1 61.94 261 SER B N 1
ATOM 5280 C CA . SER B 1 261 ? -23.547 -13.898 -24.797 1 61.94 261 SER B CA 1
ATOM 5281 C C . SER B 1 261 ? -22.453 -13.945 -25.844 1 61.94 261 SER B C 1
ATOM 5283 O O . SER B 1 261 ? -22.516 -13.25 -26.859 1 61.94 261 SER B O 1
ATOM 5285 N N . VAL B 1 262 ? -21.25 -13.812 -25.469 1 54.38 262 VAL B N 1
ATOM 5286 C CA . VAL B 1 262 ? -20.203 -13.789 -26.469 1 54.38 262 VAL B CA 1
ATOM 5287 C C . VAL B 1 262 ? -20.328 -15.016 -27.375 1 54.38 262 VAL B C 1
ATOM 5289 O O . VAL B 1 262 ? -20.094 -14.922 -28.594 1 54.38 262 VAL B O 1
ATOM 5292 N N . VAL B 1 263 ? -20.359 -16.234 -26.703 1 48.53 263 VAL B N 1
ATOM 5293 C CA . VAL B 1 263 ? -20.391 -17.391 -27.594 1 48.53 263 VAL B CA 1
ATOM 5294 C C . VAL B 1 263 ? -21.828 -17.781 -27.906 1 48.53 263 VAL B C 1
ATOM 5296 O O . VAL B 1 263 ? -22.453 -18.547 -27.156 1 48.53 263 VAL B O 1
ATOM 5299 N N . GLY B 1 264 ? -22.453 -17.141 -28.812 1 49.56 264 GLY B N 1
ATOM 5300 C CA . GLY B 1 264 ? -23.719 -17.453 -29.453 1 49.56 264 GLY B CA 1
ATOM 5301 C C . GLY B 1 264 ? -24.922 -17.109 -28.594 1 49.56 264 GLY B C 1
ATOM 5302 O O . GLY B 1 264 ? -24.797 -16.891 -27.391 1 49.56 264 GLY B O 1
ATOM 5303 N N . GLU B 1 265 ? -26.141 -16.609 -29.141 1 50.28 265 GLU B N 1
ATOM 5304 C CA . GLU B 1 265 ? -27.422 -16.328 -28.484 1 50.28 265 GLU B CA 1
ATOM 5305 C C . GLU B 1 265 ? -27.75 -17.359 -27.422 1 50.28 265 GLU B C 1
ATOM 5307 O O . GLU B 1 265 ? -28.281 -17.031 -26.359 1 50.28 265 GLU B O 1
ATOM 5312 N N . ASP B 1 266 ? -27.438 -18.641 -27.734 1 50.28 266 ASP B N 1
ATOM 5313 C CA . ASP B 1 266 ? -27.75 -19.797 -26.906 1 50.28 266 ASP B CA 1
ATOM 5314 C C . ASP B 1 266 ? -26.5 -20.312 -26.188 1 50.28 266 ASP B C 1
ATOM 5316 O O . ASP B 1 266 ? -26.531 -21.375 -25.547 1 50.28 266 ASP B O 1
ATOM 5320 N N . GLY B 1 267 ? -25.328 -19.594 -26.359 1 54.09 267 GLY B N 1
ATOM 5321 C CA . GLY B 1 267 ? -24.078 -20.141 -25.844 1 54.09 267 GLY B CA 1
ATOM 5322 C C . GLY B 1 267 ? -23.797 -19.719 -24.406 1 54.09 267 GLY B C 1
ATOM 5323 O O . GLY B 1 267 ? -24.516 -18.891 -23.844 1 54.09 267 GLY B O 1
ATOM 5324 N N . PRO B 1 268 ? -22.984 -20.484 -23.703 1 58.53 268 PRO B N 1
ATOM 5325 C CA . PRO B 1 268 ? -22.688 -20.172 -22.297 1 58.53 268 PRO B CA 1
ATOM 5326 C C . PRO B 1 268 ? -22.156 -18.75 -22.125 1 58.53 268 PRO B C 1
ATOM 5328 O O . PRO B 1 268 ? -21.469 -18.234 -23 1 58.53 268 PRO B O 1
ATOM 5331 N N . GLN B 1 269 ? -22.797 -18 -21.391 1 68.62 269 GLN B N 1
ATOM 5332 C CA . GLN B 1 269 ? -22.344 -16.672 -21.031 1 68.62 269 GLN B CA 1
ATOM 5333 C C . GLN B 1 269 ? -20.906 -16.703 -20.5 1 68.62 269 GLN B C 1
ATOM 5335 O O . GLN B 1 269 ? -20.625 -17.391 -19.516 1 68.62 269 GLN B O 1
ATOM 5340 N N . LEU B 1 270 ? -19.906 -16.422 -21.484 1 78.12 270 LEU B N 1
ATOM 5341 C CA . LEU B 1 270 ? -18.516 -16.406 -21.094 1 78.12 270 LEU B CA 1
ATOM 5342 C C . LEU B 1 270 ? -18.125 -15.023 -20.562 1 78.12 270 LEU B C 1
ATOM 5344 O O . LEU B 1 270 ? -18.234 -14.023 -21.281 1 78.12 270 LEU B O 1
ATOM 5348 N N . ILE B 1 271 ? -17.859 -14.953 -19.312 1 79.94 271 ILE B N 1
ATOM 5349 C CA . ILE B 1 271 ? -17.406 -13.711 -18.703 1 79.94 271 ILE B CA 1
ATOM 5350 C C . ILE B 1 271 ? -15.883 -13.633 -18.766 1 79.94 271 ILE B C 1
ATOM 5352 O O . ILE B 1 271 ? -15.188 -14.539 -18.297 1 79.94 271 ILE B O 1
ATOM 5356 N N . ILE B 1 272 ? -15.367 -12.625 -19.422 1 83.62 272 ILE B N 1
ATOM 5357 C CA . ILE B 1 272 ? -13.93 -12.391 -19.484 1 83.62 272 ILE B CA 1
ATOM 5358 C C . ILE B 1 272 ? -13.422 -11.969 -18.109 1 83.62 272 ILE B C 1
ATOM 5360 O O . ILE B 1 272 ? -13.953 -11.031 -17.5 1 83.62 272 ILE B O 1
ATOM 5364 N N . PRO B 1 273 ? -12.5 -12.672 -17.672 1 84.5 273 PRO B N 1
ATOM 5365 C CA . PRO B 1 273 ? -11.992 -12.305 -16.344 1 84.5 273 PRO B CA 1
ATOM 5366 C C . PRO B 1 273 ? -11.375 -10.906 -16.312 1 84.5 273 PRO B C 1
ATOM 5368 O O . PRO B 1 273 ? -10.672 -10.523 -17.25 1 84.5 273 PRO B O 1
ATOM 5371 N N . ALA B 1 274 ? -11.57 -10.164 -15.258 1 88.62 274 ALA B N 1
ATOM 5372 C CA . ALA B 1 274 ? -11.125 -8.773 -15.125 1 88.62 274 ALA B CA 1
ATOM 5373 C C . ALA B 1 274 ? -9.602 -8.68 -15.219 1 88.62 274 ALA B C 1
ATOM 5375 O O . ALA B 1 274 ? -9.062 -7.699 -15.734 1 88.62 274 ALA B O 1
ATOM 5376 N N . PHE B 1 275 ? -8.914 -9.703 -14.742 1 88.5 275 PHE B N 1
ATOM 5377 C CA . PHE B 1 275 ? -7.461 -9.641 -14.711 1 88.5 275 PHE B CA 1
ATOM 5378 C C . PHE B 1 275 ? -6.891 -9.664 -16.125 1 88.5 275 PHE B C 1
ATOM 5380 O O . PHE B 1 275 ? -5.828 -9.094 -16.375 1 88.5 275 PHE B O 1
ATOM 5387 N N . ALA B 1 276 ? -7.539 -10.336 -17.062 1 87.31 276 ALA B N 1
ATOM 5388 C CA . ALA B 1 276 ? -7.074 -10.383 -18.453 1 87.31 276 ALA B CA 1
ATOM 5389 C C . ALA B 1 276 ? -7.176 -9.016 -19.109 1 87.31 276 ALA B C 1
ATOM 5391 O O . ALA B 1 276 ? -6.25 -8.578 -19.797 1 87.31 276 ALA B O 1
ATOM 5392 N N . ILE B 1 277 ? -8.258 -8.383 -18.875 1 91.62 277 ILE B N 1
ATOM 5393 C CA . ILE B 1 277 ? -8.461 -7.047 -19.422 1 91.62 277 ILE B CA 1
ATOM 5394 C C . ILE B 1 277 ? -7.508 -6.066 -18.75 1 91.62 277 ILE B C 1
ATOM 5396 O O . ILE B 1 277 ? -6.996 -5.148 -19.391 1 91.62 277 ILE B O 1
ATOM 5400 N N . ALA B 1 278 ? -7.352 -6.27 -17.5 1 94.38 278 ALA B N 1
ATOM 5401 C CA . ALA B 1 278 ? -6.43 -5.414 -16.75 1 94.38 278 ALA B CA 1
ATOM 5402 C C . ALA B 1 278 ? -5.016 -5.508 -17.328 1 94.38 278 ALA B C 1
ATOM 5404 O O . ALA B 1 278 ? -4.309 -4.504 -17.422 1 94.38 278 ALA B O 1
ATOM 5405 N N . PHE B 1 279 ? -4.598 -6.688 -17.656 1 90.75 279 PHE B N 1
ATOM 5406 C CA . PHE B 1 279 ? -3.281 -6.879 -18.25 1 90.75 279 PHE B CA 1
ATOM 5407 C C . PHE B 1 279 ? -3.17 -6.129 -19.578 1 90.75 279 PHE B C 1
ATOM 5409 O O . PHE B 1 279 ? -2.18 -5.438 -19.828 1 90.75 279 PHE B O 1
ATOM 5416 N N . LEU B 1 280 ? -4.156 -6.277 -20.375 1 92.44 280 LEU B N 1
ATOM 5417 C CA . LEU B 1 280 ? -4.172 -5.605 -21.672 1 92.44 280 LEU B CA 1
ATOM 5418 C C . LEU B 1 280 ? -4.137 -4.09 -21.5 1 92.44 280 LEU B C 1
ATOM 5420 O O . LEU B 1 280 ? -3.389 -3.398 -22.203 1 92.44 280 LEU B O 1
ATOM 5424 N N . LEU B 1 281 ? -4.938 -3.611 -20.594 1 96.12 281 LEU B N 1
ATOM 5425 C CA . LEU B 1 281 ? -4.973 -2.176 -20.344 1 96.12 281 LEU B CA 1
ATOM 5426 C C . LEU B 1 281 ? -3.641 -1.694 -19.766 1 96.12 281 LEU B C 1
ATOM 5428 O O . LEU B 1 281 ? -3.215 -0.57 -20.047 1 96.12 281 LEU B O 1
ATOM 5432 N N . GLY B 1 282 ? -3.049 -2.525 -18.922 1 95.12 282 GLY B N 1
ATOM 5433 C CA . GLY B 1 282 ? -1.717 -2.201 -18.438 1 95.12 282 GLY B CA 1
ATOM 5434 C C . GLY B 1 282 ? -0.697 -2.055 -19.547 1 95.12 282 GLY B C 1
ATOM 5435 O O . GLY B 1 282 ? 0.113 -1.125 -19.547 1 95.12 282 GLY B O 1
ATOM 5436 N N . LEU B 1 283 ? -0.74 -2.943 -20.562 1 92.19 283 LEU B N 1
ATOM 5437 C CA . LEU B 1 283 ? 0.156 -2.867 -21.703 1 92.19 283 LEU B CA 1
ATOM 5438 C C . LEU B 1 283 ? -0.089 -1.591 -22.5 1 92.19 283 LEU B C 1
ATOM 5440 O O . LEU B 1 283 ? 0.859 -0.933 -22.938 1 92.19 283 LEU B O 1
ATOM 5444 N N . ILE B 1 284 ? -1.322 -1.307 -22.672 1 95.75 284 ILE B N 1
ATOM 5445 C CA . ILE B 1 284 ? -1.688 -0.095 -23.391 1 95.75 284 ILE B CA 1
ATOM 5446 C C . ILE B 1 284 ? -1.183 1.132 -22.641 1 95.75 284 ILE B C 1
ATOM 5448 O O . ILE B 1 284 ? -0.621 2.051 -23.25 1 95.75 284 ILE B O 1
ATOM 5452 N N . ALA B 1 285 ? -1.406 1.133 -21.359 1 95.69 285 ALA B N 1
ATOM 5453 C CA . ALA B 1 285 ? -0.939 2.246 -20.531 1 95.69 285 ALA B CA 1
ATOM 5454 C C . ALA B 1 285 ? 0.575 2.404 -20.641 1 95.69 285 ALA B C 1
ATOM 5456 O O . ALA B 1 285 ? 1.085 3.527 -20.688 1 95.69 285 ALA B O 1
ATOM 5457 N N . ARG B 1 286 ? 1.219 1.301 -20.609 1 93.12 286 ARG B N 1
ATOM 5458 C CA . ARG B 1 286 ? 2.674 1.339 -20.719 1 93.12 286 ARG B CA 1
ATOM 5459 C C . ARG B 1 286 ? 3.102 2.012 -22.031 1 93.12 286 ARG B C 1
ATOM 5461 O O . ARG B 1 286 ? 4 2.855 -22.031 1 93.12 286 ARG B O 1
ATOM 5468 N N . VAL B 1 287 ? 2.512 1.658 -23.109 1 92.88 287 VAL B N 1
ATOM 5469 C CA . VAL B 1 287 ? 2.812 2.238 -24.422 1 92.88 287 VAL B CA 1
ATOM 5470 C C . VAL B 1 287 ? 2.486 3.73 -24.406 1 92.88 287 VAL B C 1
ATOM 5472 O O . VAL B 1 287 ? 3.236 4.539 -24.953 1 92.88 287 VAL B O 1
ATOM 5475 N N . LEU B 1 288 ? 1.419 4.062 -23.75 1 93.56 288 LEU B N 1
ATOM 5476 C CA . LEU B 1 288 ? 1.015 5.465 -23.672 1 93.56 288 LEU B CA 1
ATOM 5477 C C . LEU B 1 288 ? 2.016 6.273 -22.859 1 93.56 288 LEU B C 1
ATOM 5479 O O . LEU B 1 288 ? 2.346 7.406 -23.203 1 93.56 288 LEU B O 1
ATOM 5483 N N . PHE B 1 289 ? 2.479 5.711 -21.797 1 91.81 289 PHE B N 1
ATOM 5484 C CA . PHE B 1 289 ? 3.48 6.383 -20.969 1 91.81 289 PHE B CA 1
ATOM 5485 C C . PHE B 1 289 ? 4.773 6.582 -21.75 1 91.81 289 PHE B C 1
ATOM 5487 O O . PHE B 1 289 ? 5.43 7.617 -21.625 1 91.81 289 PHE B O 1
ATOM 5494 N N . GLN B 1 290 ? 5.133 5.621 -22.547 1 90.56 290 GLN B N 1
ATOM 5495 C CA . GLN B 1 290 ? 6.344 5.723 -23.344 1 90.56 290 GLN B CA 1
ATOM 5496 C C . GLN B 1 290 ? 6.18 6.754 -24.453 1 90.56 290 GLN B C 1
ATOM 5498 O O . GLN B 1 290 ? 7.086 7.555 -24.703 1 90.56 290 GLN B O 1
ATOM 5503 N N . ALA B 1 291 ? 5.059 6.777 -25.016 1 92.75 291 ALA B N 1
ATOM 5504 C CA . ALA B 1 291 ? 4.797 7.676 -26.125 1 92.75 291 ALA B CA 1
ATOM 5505 C C . ALA B 1 291 ? 4.754 9.133 -25.672 1 92.75 291 ALA B C 1
ATOM 5507 O O . ALA B 1 291 ? 5.148 10.039 -26.406 1 92.75 291 ALA B O 1
ATOM 5508 N N . THR B 1 292 ? 4.293 9.344 -24.484 1 90.69 292 THR B N 1
ATOM 5509 C CA . THR B 1 292 ? 4.168 10.695 -23.969 1 90.69 292 THR B CA 1
ATOM 5510 C C . THR B 1 292 ? 5.398 11.086 -23.156 1 90.69 292 THR B C 1
ATOM 5512 O O . THR B 1 292 ? 5.41 12.117 -22.484 1 90.69 292 THR B O 1
ATOM 5515 N N . LYS B 1 293 ? 6.371 10.219 -23.016 1 88 293 LYS B N 1
ATOM 5516 C CA . LYS B 1 293 ? 7.625 10.438 -22.297 1 88 293 LYS B CA 1
ATOM 5517 C C . LYS B 1 293 ? 7.379 10.648 -20.812 1 88 293 LYS B C 1
ATOM 5519 O O . LYS B 1 293 ? 8.039 11.469 -20.172 1 88 293 LYS B O 1
ATOM 5524 N N . THR B 1 294 ? 6.32 10.008 -20.406 1 88.88 294 THR B N 1
ATOM 5525 C CA . THR B 1 294 ? 5.992 10.109 -18.984 1 88.88 294 THR B CA 1
ATOM 5526 C C . THR B 1 294 ? 6.289 8.797 -18.266 1 88.88 294 THR B C 1
ATOM 5528 O O . THR B 1 294 ? 5.867 8.594 -17.125 1 88.88 294 THR B O 1
ATOM 5531 N N . ALA B 1 295 ? 7.004 7.918 -18.891 1 88.31 295 ALA B N 1
ATOM 5532 C CA . ALA B 1 295 ? 7.391 6.645 -18.297 1 88.31 295 ALA B CA 1
ATOM 5533 C C . ALA B 1 295 ? 8.328 6.855 -17.109 1 88.31 295 ALA B C 1
ATOM 5535 O O . ALA B 1 295 ? 8.43 5.996 -16.219 1 88.31 295 ALA B O 1
ATOM 5536 N N . LYS B 1 296 ? 8.961 7.973 -17.109 1 87.06 296 LYS B N 1
ATOM 5537 C CA . LYS B 1 296 ? 9.914 8.289 -16.047 1 87.06 296 LYS B CA 1
ATOM 5538 C C . LYS B 1 296 ? 9.203 8.438 -14.695 1 87.06 296 LYS B C 1
ATOM 5540 O O . LYS B 1 296 ? 9.844 8.375 -13.648 1 87.06 296 LYS B O 1
ATOM 5545 N N . PHE B 1 297 ? 7.906 8.633 -14.75 1 90.19 297 PHE B N 1
ATOM 5546 C CA . PHE B 1 297 ? 7.148 8.805 -13.516 1 90.19 297 PHE B CA 1
ATOM 5547 C C . PHE B 1 297 ? 6.852 7.457 -12.867 1 90.19 297 PHE B C 1
ATOM 5549 O O . PHE B 1 297 ? 6.449 7.395 -11.703 1 90.19 297 PHE B O 1
ATOM 5556 N N . LEU B 1 298 ? 7.074 6.414 -13.602 1 92.94 298 LEU B N 1
ATOM 5557 C CA . LEU B 1 298 ? 6.867 5.07 -13.07 1 92.94 298 LEU B CA 1
ATOM 5558 C C . LEU B 1 298 ? 8.164 4.504 -12.508 1 92.94 298 LEU B C 1
ATOM 5560 O O . LEU B 1 298 ? 9.242 4.715 -13.078 1 92.94 298 LEU B O 1
ATOM 5564 N N . ASP B 1 299 ? 8.094 3.918 -11.391 1 93.69 299 ASP B N 1
ATOM 5565 C CA . ASP B 1 299 ? 9.25 3.275 -10.766 1 93.69 299 ASP B CA 1
ATOM 5566 C C . ASP B 1 299 ? 9.07 1.759 -10.719 1 93.69 299 ASP B C 1
ATOM 5568 O O . ASP B 1 299 ? 8.312 1.246 -9.891 1 93.69 299 ASP B O 1
ATOM 5572 N N . PRO B 1 300 ? 9.789 1.061 -11.539 1 92.69 300 PRO B N 1
ATOM 5573 C CA . PRO B 1 300 ? 9.633 -0.394 -11.602 1 92.69 300 PRO B CA 1
ATOM 5574 C C . PRO B 1 300 ? 9.852 -1.072 -10.25 1 92.69 300 PRO B C 1
ATOM 5576 O O . PRO B 1 300 ? 9.188 -2.062 -9.938 1 92.69 300 PRO B O 1
ATOM 5579 N N . GLY B 1 301 ? 10.773 -0.574 -9.469 1 93.31 301 GLY B N 1
ATOM 5580 C CA . GLY B 1 301 ? 10.992 -1.143 -8.148 1 93.31 301 GLY B CA 1
ATOM 5581 C C . GLY B 1 301 ? 9.766 -1.081 -7.258 1 93.31 301 GLY B C 1
ATOM 5582 O O . GLY B 1 301 ? 9.383 -2.082 -6.648 1 93.31 301 GLY B O 1
ATOM 5583 N N . SER B 1 302 ? 9.141 0.043 -7.258 1 95.38 302 SER B N 1
ATOM 5584 C CA . SER B 1 302 ? 7.938 0.233 -6.461 1 95.38 302 SER B CA 1
ATOM 5585 C C . SER B 1 302 ? 6.793 -0.632 -6.977 1 95.38 302 SER B C 1
ATOM 5587 O O . SER B 1 302 ? 6.055 -1.229 -6.188 1 95.38 302 SER B O 1
ATOM 5589 N N . LEU B 1 303 ? 6.668 -0.652 -8.273 1 95.94 303 LEU B N 1
ATOM 5590 C CA . LEU B 1 303 ? 5.594 -1.432 -8.883 1 95.94 303 LEU B CA 1
ATOM 5591 C C . LEU B 1 303 ? 5.781 -2.92 -8.609 1 95.94 303 LEU B C 1
ATOM 5593 O O . LEU B 1 303 ? 4.809 -3.637 -8.359 1 95.94 303 LEU B O 1
ATOM 5597 N N . ASN B 1 304 ? 7 -3.398 -8.609 1 93.31 304 ASN B N 1
ATOM 5598 C CA . ASN B 1 304 ? 7.289 -4.793 -8.289 1 93.31 304 ASN B CA 1
ATOM 5599 C C . ASN B 1 304 ? 6.953 -5.113 -6.832 1 93.31 304 ASN B C 1
ATOM 5601 O O . ASN B 1 304 ? 6.465 -6.199 -6.527 1 93.31 304 ASN B O 1
ATOM 5605 N N . SER B 1 305 ? 7.242 -4.184 -6 1 95.25 305 SER B N 1
ATOM 5606 C CA . SER B 1 305 ? 6.938 -4.391 -4.59 1 95.25 305 SER B CA 1
ATOM 5607 C C . SER B 1 305 ? 5.434 -4.383 -4.34 1 95.25 305 SER B C 1
ATOM 5609 O O . SER B 1 305 ? 4.938 -5.105 -3.473 1 95.25 305 SER B O 1
ATOM 5611 N N . VAL B 1 306 ? 4.727 -3.508 -5.039 1 96.5 306 VAL B N 1
ATOM 5612 C CA . VAL B 1 306 ? 3.27 -3.492 -4.953 1 96.5 306 VAL B CA 1
ATOM 5613 C C . VAL B 1 306 ? 2.709 -4.824 -5.453 1 96.5 306 VAL B C 1
ATOM 5615 O O . VAL B 1 306 ? 1.806 -5.391 -4.84 1 96.5 306 VAL B O 1
ATOM 5618 N N . SER B 1 307 ? 3.268 -5.285 -6.543 1 95.12 307 SER B N 1
ATOM 5619 C CA . SER B 1 307 ? 2.875 -6.582 -7.082 1 95.12 307 SER B CA 1
ATOM 5620 C C . SER B 1 307 ? 3.146 -7.703 -6.086 1 95.12 307 SER B C 1
ATOM 5622 O O . SER B 1 307 ? 2.295 -8.57 -5.871 1 95.12 307 SER B O 1
ATOM 5624 N N . GLY B 1 308 ? 4.324 -7.695 -5.504 1 94.31 308 GLY B N 1
ATOM 5625 C CA . GLY B 1 308 ? 4.672 -8.688 -4.496 1 94.31 308 GLY B CA 1
ATOM 5626 C C . GLY B 1 308 ? 3.762 -8.648 -3.281 1 94.31 308 GLY B C 1
ATOM 5627 O O . GLY B 1 308 ? 3.365 -9.688 -2.762 1 94.31 308 GLY B O 1
ATOM 5628 N N . THR B 1 309 ? 3.426 -7.469 -2.879 1 96.81 309 THR B N 1
ATOM 5629 C CA . THR B 1 309 ? 2.512 -7.293 -1.755 1 96.81 309 THR B CA 1
ATOM 5630 C C . THR B 1 309 ? 1.137 -7.867 -2.08 1 96.81 309 THR B C 1
ATOM 5632 O O . THR B 1 309 ? 0.565 -8.609 -1.28 1 96.81 309 THR B O 1
ATOM 5635 N N . ALA B 1 310 ? 0.661 -7.508 -3.242 1 96.88 310 ALA B N 1
ATOM 5636 C CA . ALA B 1 310 ? -0.638 -8.016 -3.676 1 96.88 310 ALA B CA 1
ATOM 5637 C C . ALA B 1 310 ? -0.62 -9.539 -3.787 1 96.88 310 ALA B C 1
ATOM 5639 O O . ALA B 1 310 ? -1.596 -10.203 -3.432 1 96.88 310 ALA B O 1
ATOM 5640 N N . THR B 1 311 ? 0.466 -10.055 -4.23 1 93.69 311 THR B N 1
ATOM 5641 C CA . THR B 1 311 ? 0.595 -11.5 -4.391 1 93.69 311 THR B CA 1
ATOM 5642 C C . THR B 1 311 ? 0.569 -12.195 -3.035 1 93.69 311 THR B C 1
ATOM 5644 O O . THR B 1 311 ? -0.126 -13.203 -2.861 1 93.69 311 THR B O 1
ATOM 5647 N N . ASP B 1 312 ? 1.281 -11.719 -2.115 1 96.31 312 ASP B N 1
ATOM 5648 C CA . ASP B 1 312 ? 1.312 -12.328 -0.79 1 96.31 312 ASP B CA 1
ATOM 5649 C C . ASP B 1 312 ? -0.073 -12.312 -0.147 1 96.31 312 ASP B C 1
ATOM 5651 O O . ASP B 1 312 ? -0.507 -13.32 0.425 1 96.31 312 ASP B O 1
ATOM 5655 N N . ILE B 1 313 ? -0.713 -11.188 -0.262 1 97.19 313 ILE B N 1
ATOM 5656 C CA . ILE B 1 313 ? -2.045 -11.078 0.327 1 97.19 313 ILE B CA 1
ATOM 5657 C C . ILE B 1 313 ? -3.01 -12.008 -0.411 1 97.19 313 ILE B C 1
ATOM 5659 O O . ILE B 1 313 ? -3.859 -12.648 0.21 1 97.19 313 ILE B O 1
ATOM 5663 N N . LEU B 1 314 ? -2.84 -12.039 -1.689 1 95.25 314 LEU B N 1
ATOM 5664 C CA . LEU B 1 314 ? -3.662 -12.898 -2.533 1 95.25 314 LEU B CA 1
ATOM 5665 C C . LEU B 1 314 ? -3.51 -14.359 -2.129 1 95.25 314 LEU B C 1
ATOM 5667 O O . LEU B 1 314 ? -4.496 -15.094 -2.066 1 95.25 314 LEU B O 1
ATOM 5671 N N . ILE B 1 315 ? -2.332 -14.797 -1.882 1 94.62 315 ILE B N 1
ATOM 5672 C CA . ILE B 1 315 ? -2.049 -16.172 -1.494 1 94.62 315 ILE B CA 1
ATOM 5673 C C . ILE B 1 315 ? -2.715 -16.484 -0.155 1 94.62 315 ILE B C 1
ATOM 5675 O O . ILE B 1 315 ? -3.367 -17.516 0 1 94.62 315 ILE B O 1
ATOM 5679 N N . VAL B 1 316 ? -2.654 -15.547 0.785 1 96 316 VAL B N 1
ATOM 5680 C CA . VAL B 1 316 ? -3.273 -15.742 2.092 1 96 316 VAL B CA 1
ATOM 5681 C C . VAL B 1 316 ? -4.785 -15.875 1.933 1 96 316 VAL B C 1
ATOM 5683 O O . VAL B 1 316 ? -5.395 -16.797 2.471 1 96 316 VAL B O 1
ATOM 5686 N N . CYS B 1 317 ? -5.379 -14.984 1.137 1 94.5 317 CYS B N 1
ATOM 5687 C CA . CYS B 1 317 ? -6.82 -15.008 0.925 1 94.5 317 CYS B CA 1
ATOM 5688 C C . CYS B 1 317 ? -7.25 -16.281 0.199 1 94.5 317 CYS B C 1
ATOM 5690 O O . CYS B 1 317 ? -8.25 -16.906 0.565 1 94.5 317 CYS B O 1
ATOM 5692 N N . GLY B 1 318 ? -6.523 -16.656 -0.777 1 92.44 318 GLY B N 1
ATOM 5693 C CA . GLY B 1 318 ? -6.848 -17.812 -1.587 1 92.44 318 GLY B CA 1
ATOM 5694 C C . GLY B 1 318 ? -6.82 -19.109 -0.802 1 92.44 318 GLY B C 1
ATOM 5695 O O . GLY B 1 318 ? -7.75 -19.922 -0.886 1 92.44 318 GLY B O 1
ATOM 5696 N N . ILE B 1 319 ? -5.754 -19.297 -0.039 1 93.62 319 ILE B N 1
ATOM 5697 C CA . ILE B 1 319 ? -5.609 -20.531 0.726 1 93.62 319 ILE B CA 1
ATOM 5698 C C . ILE B 1 319 ? -6.613 -20.547 1.877 1 93.62 319 ILE B C 1
ATOM 5700 O O . ILE B 1 319 ? -7.246 -21.562 2.145 1 93.62 319 ILE B O 1
ATOM 5704 N N . ALA B 1 320 ? -6.793 -19.391 2.512 1 93.5 320 ALA B N 1
ATOM 5705 C CA . ALA B 1 320 ? -7.738 -19.297 3.625 1 93.5 320 ALA B CA 1
ATOM 5706 C C . ALA B 1 320 ? -9.164 -19.578 3.16 1 93.5 320 ALA B C 1
ATOM 5708 O O . ALA B 1 320 ? -10 -20.047 3.939 1 93.5 320 ALA B O 1
ATOM 5709 N N . ALA B 1 321 ? -9.414 -19.375 1.915 1 89.69 321 ALA B N 1
ATOM 5710 C CA . ALA B 1 321 ? -10.766 -19.531 1.378 1 89.69 321 ALA B CA 1
ATOM 5711 C C . ALA B 1 321 ? -10.977 -20.922 0.811 1 89.69 321 ALA B C 1
ATOM 5713 O O . ALA B 1 321 ? -12.078 -21.25 0.359 1 89.69 321 ALA B O 1
ATOM 5714 N N . ILE B 1 322 ? -10 -21.797 0.826 1 90.62 322 ILE B N 1
ATOM 5715 C CA . ILE B 1 322 ? -10.117 -23.156 0.314 1 90.62 322 ILE B CA 1
ATOM 5716 C C . ILE B 1 322 ? -11.242 -23.891 1.051 1 90.62 322 ILE B C 1
ATOM 5718 O O . ILE B 1 322 ? -11.375 -23.766 2.271 1 90.62 322 ILE B O 1
ATOM 5722 N N . ALA B 1 323 ? -12.031 -24.562 0.257 1 92.62 323 ALA B N 1
ATOM 5723 C CA . ALA B 1 323 ? -13.023 -25.484 0.804 1 92.62 323 ALA B CA 1
ATOM 5724 C C . ALA B 1 323 ? -12.492 -26.906 0.855 1 92.62 323 ALA B C 1
ATOM 5726 O O . ALA B 1 323 ? -12.5 -27.625 -0.152 1 92.62 323 ALA B O 1
ATOM 5727 N N . PRO B 1 324 ? -12.172 -27.359 2.025 1 92.5 324 PRO B N 1
ATOM 5728 C CA . PRO B 1 324 ? -11.555 -28.688 2.123 1 92.5 324 PRO B CA 1
ATOM 5729 C C . PRO B 1 324 ? -12.453 -29.797 1.57 1 92.5 324 PRO B C 1
ATOM 5731 O O . PRO B 1 324 ? -11.953 -30.797 1.056 1 92.5 324 PRO B O 1
ATOM 5734 N N . THR B 1 325 ? -13.711 -29.594 1.606 1 93.44 325 THR B N 1
ATOM 5735 C CA . THR B 1 325 ? -14.648 -30.594 1.127 1 93.44 325 THR B CA 1
ATOM 5736 C C . THR B 1 325 ? -14.5 -30.812 -0.377 1 93.44 325 THR B C 1
ATOM 5738 O O . THR B 1 325 ? -14.617 -31.938 -0.869 1 93.44 325 THR B O 1
ATOM 5741 N N . VAL B 1 326 ? -14.203 -29.797 -1.027 1 92.75 326 VAL B N 1
ATOM 5742 C CA . VAL B 1 326 ? -14.016 -29.875 -2.471 1 92.75 326 VAL B CA 1
ATOM 5743 C C . VAL B 1 326 ? -12.766 -30.703 -2.783 1 92.75 326 VAL B C 1
ATOM 5745 O O . VAL B 1 326 ? -12.773 -31.547 -3.684 1 92.75 326 VAL B O 1
ATOM 5748 N N . VAL B 1 327 ? -11.75 -30.516 -2.072 1 93.56 327 VAL B N 1
ATOM 5749 C CA . VAL B 1 327 ? -10.484 -31.203 -2.285 1 93.56 327 VAL B CA 1
ATOM 5750 C C . VAL B 1 327 ? -10.641 -32.688 -1.989 1 93.56 327 VAL B C 1
ATOM 5752 O O . VAL B 1 327 ? -10.125 -33.531 -2.723 1 93.56 327 VAL B O 1
ATOM 5755 N N . VAL B 1 328 ? -11.414 -32.969 -0.976 1 94.25 328 VAL B N 1
ATOM 5756 C CA . VAL B 1 328 ? -11.641 -34.344 -0.59 1 94.25 328 VAL B CA 1
ATOM 5757 C C . VAL B 1 328 ? -12.492 -35.031 -1.65 1 94.25 328 VAL B C 1
ATOM 5759 O O . VAL B 1 328 ? -12.25 -36.219 -1.971 1 94.25 328 VAL B O 1
ATOM 5762 N N . ASP B 1 329 ? -13.398 -34.344 -2.184 1 95.31 329 ASP B N 1
ATOM 5763 C CA . ASP B 1 329 ? -14.289 -34.906 -3.193 1 95.31 329 ASP B CA 1
ATOM 5764 C C . ASP B 1 329 ? -13.523 -35.25 -4.469 1 95.31 329 ASP B C 1
ATOM 5766 O O . ASP B 1 329 ? -13.867 -36.219 -5.168 1 95.31 329 ASP B O 1
ATOM 5770 N N . TYR B 1 330 ? -12.453 -34.531 -4.754 1 96.94 330 TYR B N 1
ATOM 5771 C CA . TYR B 1 330 ? -11.742 -34.719 -6.008 1 96.94 330 TYR B CA 1
ATOM 5772 C C . TYR B 1 330 ? -10.328 -35.219 -5.758 1 96.94 330 TYR B C 1
ATOM 5774 O O . TYR B 1 330 ? -9.43 -35 -6.574 1 96.94 330 TYR B O 1
ATOM 5782 N N . TRP B 1 331 ? -10.062 -35.906 -4.625 1 96.69 331 TRP B N 1
ATOM 5783 C CA . TRP B 1 331 ? -8.695 -36.281 -4.25 1 96.69 331 TRP B CA 1
ATOM 5784 C C . TRP B 1 331 ? -8.117 -37.281 -5.23 1 96.69 331 TRP B C 1
ATOM 5786 O O . TRP B 1 331 ? -6.918 -37.281 -5.516 1 96.69 331 TRP B O 1
ATOM 5796 N N . GLN B 1 332 ? -8.945 -38.125 -5.816 1 97.62 332 GLN B N 1
ATOM 5797 C CA . GLN B 1 332 ? -8.445 -39.156 -6.695 1 97.62 332 GLN B CA 1
ATOM 5798 C C . GLN B 1 332 ? -7.973 -38.594 -8.023 1 97.62 332 GLN B C 1
ATOM 5800 O O . GLN B 1 332 ? -6.844 -38.844 -8.445 1 97.62 332 GLN B O 1
ATOM 5805 N N . PRO B 1 333 ? -8.898 -37.875 -8.695 1 97.94 333 PRO B N 1
ATOM 5806 C CA . PRO B 1 333 ? -8.391 -37.312 -9.938 1 97.94 333 PRO B CA 1
ATOM 5807 C C . PRO B 1 333 ? -7.219 -36.344 -9.719 1 97.94 333 PRO B C 1
ATOM 5809 O O . PRO B 1 333 ? -6.328 -36.25 -10.562 1 97.94 333 PRO B O 1
ATOM 5812 N N . LEU B 1 334 ? -7.207 -35.656 -8.625 1 98.12 334 LEU B N 1
ATOM 5813 C CA . LEU B 1 334 ? -6.078 -34.781 -8.32 1 98.12 334 LEU B CA 1
ATOM 5814 C C . LEU B 1 334 ? -4.789 -35.594 -8.188 1 98.12 334 LEU B C 1
ATOM 5816 O O . LEU B 1 334 ? -3.752 -35.188 -8.727 1 98.12 334 LEU B O 1
ATOM 5820 N N . LEU B 1 335 ? -4.859 -36.625 -7.457 1 98.06 335 LEU B N 1
ATOM 5821 C CA . LEU B 1 335 ? -3.682 -37.469 -7.246 1 98.06 335 LEU B CA 1
ATOM 5822 C C . LEU B 1 335 ? -3.127 -37.969 -8.578 1 98.06 335 LEU B C 1
ATOM 5824 O O . LEU B 1 335 ? -1.914 -37.906 -8.805 1 98.06 335 LEU B O 1
ATOM 5828 N N . LEU B 1 336 ? -3.998 -38.438 -9.383 1 98.19 336 LEU B N 1
ATOM 58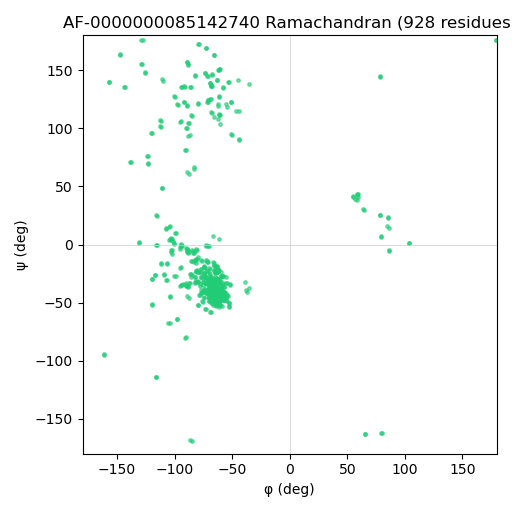29 C CA . LEU B 1 336 ? -3.551 -38.938 -10.672 1 98.19 336 LEU B CA 1
ATOM 5830 C C . LEU B 1 336 ? -2.947 -37.812 -11.523 1 98.19 336 LEU B C 1
ATOM 5832 O O . LEU B 1 336 ? -1.966 -38.031 -12.234 1 98.19 336 LEU B O 1
ATOM 5836 N N . LEU B 1 337 ? -3.596 -36.719 -11.5 1 98.44 337 LEU B N 1
ATOM 5837 C CA . LEU B 1 337 ? -3.059 -35.562 -12.219 1 98.44 337 LEU B CA 1
ATOM 5838 C C . LEU B 1 337 ? -1.651 -35.219 -11.727 1 98.44 337 LEU B C 1
ATOM 5840 O O . LEU B 1 337 ? -0.755 -34.969 -12.539 1 98.44 337 LEU B O 1
ATOM 5844 N N . PHE B 1 338 ? -1.433 -35.25 -10.398 1 98.38 338 PHE B N 1
ATOM 5845 C CA . PHE B 1 338 ? -0.149 -34.906 -9.812 1 98.38 338 PHE B CA 1
ATOM 5846 C C . PHE B 1 338 ? 0.909 -35.938 -10.125 1 98.38 338 PHE B C 1
ATOM 5848 O O . PHE B 1 338 ? 2.072 -35.625 -10.359 1 98.38 338 PHE B O 1
ATOM 5855 N N . VAL B 1 339 ? 0.515 -37.125 -10.125 1 98.19 339 VAL B N 1
ATOM 5856 C CA . VAL B 1 339 ? 1.438 -38.219 -10.477 1 98.19 339 VAL B CA 1
ATOM 5857 C C . VAL B 1 339 ? 1.882 -38.062 -11.93 1 98.19 339 VAL B C 1
ATOM 5859 O O . VAL B 1 339 ? 3.055 -38.25 -12.25 1 98.19 339 VAL B O 1
ATOM 5862 N N . THR B 1 340 ? 0.944 -37.719 -12.758 1 97.75 340 THR B N 1
ATOM 5863 C CA . THR B 1 340 ? 1.264 -37.5 -14.156 1 97.75 340 THR B CA 1
ATOM 5864 C C . THR B 1 340 ? 2.211 -36.312 -14.305 1 97.75 340 THR B C 1
ATOM 5866 O O . THR B 1 340 ? 3.158 -36.344 -15.086 1 97.75 340 THR B O 1
ATOM 5869 N N . GLY B 1 341 ? 1.877 -35.188 -13.625 1 97.5 341 GLY B N 1
ATOM 5870 C CA . GLY B 1 341 ? 2.764 -34.062 -13.641 1 97.5 341 GLY B CA 1
ATOM 5871 C C . GLY B 1 341 ? 4.172 -34.375 -13.172 1 97.5 341 GLY B C 1
ATOM 5872 O O . GLY B 1 341 ? 5.148 -33.906 -13.766 1 97.5 341 GLY B O 1
ATOM 5873 N N . LEU B 1 342 ? 4.266 -35.156 -12.125 1 98.12 342 LEU B N 1
ATOM 5874 C CA . LEU B 1 342 ? 5.559 -35.562 -11.594 1 98.12 342 LEU B CA 1
ATOM 5875 C C . LEU B 1 342 ? 6.316 -36.406 -12.625 1 98.12 342 LEU B C 1
ATOM 5877 O O . LEU B 1 342 ? 7.512 -36.188 -12.844 1 98.12 342 LEU B O 1
ATOM 5881 N N . ALA B 1 343 ? 5.656 -37.344 -13.203 1 98 343 ALA B N 1
ATOM 5882 C CA . ALA B 1 343 ? 6.27 -38.188 -14.219 1 98 343 ALA B CA 1
ATOM 5883 C C . ALA B 1 343 ? 6.762 -37.344 -15.406 1 98 343 ALA B C 1
ATOM 5885 O O . ALA B 1 343 ? 7.855 -37.594 -15.922 1 98 343 ALA B O 1
ATOM 5886 N N . LEU B 1 344 ? 5.922 -36.469 -15.805 1 97.88 344 LEU B N 1
ATOM 5887 C CA . LEU B 1 344 ? 6.281 -35.625 -16.922 1 97.88 344 LEU B CA 1
ATOM 5888 C C . LEU B 1 344 ? 7.523 -34.781 -16.594 1 97.88 344 LEU B C 1
ATOM 5890 O O . LEU B 1 344 ? 8.461 -34.75 -17.391 1 97.88 344 LEU B O 1
ATOM 5894 N N . ALA B 1 345 ? 7.516 -34.094 -15.445 1 97.31 345 ALA B N 1
ATOM 5895 C CA . ALA B 1 345 ? 8.641 -33.281 -15.039 1 97.31 345 ALA B CA 1
ATOM 5896 C C . ALA B 1 345 ? 9.922 -34.094 -14.914 1 97.31 345 ALA B C 1
ATOM 5898 O O . ALA B 1 345 ? 11 -33.625 -15.305 1 97.31 345 ALA B O 1
ATOM 5899 N N . LEU B 1 346 ? 9.82 -35.312 -14.375 1 97.19 346 LEU B N 1
ATOM 5900 C CA . LEU B 1 346 ? 10.977 -36.188 -14.242 1 97.19 346 LEU B CA 1
ATOM 5901 C C . LEU B 1 346 ? 11.477 -36.625 -15.609 1 97.19 346 LEU B C 1
ATOM 5903 O O . LEU B 1 346 ? 12.688 -36.688 -15.852 1 97.19 346 LEU B O 1
ATOM 5907 N N . PHE B 1 347 ? 10.602 -37 -16.469 1 97.44 347 PHE B N 1
ATOM 5908 C CA . PHE B 1 347 ? 10.969 -37.438 -17.812 1 97.44 347 PHE B CA 1
ATOM 5909 C C . PHE B 1 347 ? 11.711 -36.344 -18.547 1 97.44 347 PHE B C 1
ATOM 5911 O O . PHE B 1 347 ? 12.766 -36.562 -19.141 1 97.44 347 PHE B O 1
ATOM 5918 N N . LEU B 1 348 ? 11.156 -35.125 -18.5 1 96.81 348 LEU B N 1
ATOM 5919 C CA . LEU B 1 348 ? 11.797 -34 -19.172 1 96.81 348 LEU B CA 1
ATOM 5920 C C . LEU B 1 348 ? 13.148 -33.688 -18.547 1 96.81 348 LEU B C 1
ATOM 5922 O O . LEU B 1 348 ? 14.102 -33.344 -19.25 1 96.81 348 LEU B O 1
ATOM 5926 N N . GLY B 1 349 ? 13.273 -33.812 -17.297 1 95.25 349 GLY B N 1
ATOM 5927 C CA . GLY B 1 349 ? 14.516 -33.5 -16.594 1 95.25 349 GLY B CA 1
ATOM 5928 C C . GLY B 1 349 ? 15.594 -34.562 -16.781 1 95.25 349 GLY B C 1
ATOM 5929 O O . GLY B 1 349 ? 16.766 -34.219 -16.969 1 95.25 349 GLY B O 1
ATOM 5930 N N . ILE B 1 350 ? 15.219 -35.812 -16.766 1 93.12 350 ILE B N 1
ATOM 5931 C CA . ILE B 1 350 ? 16.203 -36.906 -16.766 1 93.12 350 ILE B CA 1
ATOM 5932 C C . ILE B 1 350 ? 16.516 -37.281 -18.203 1 93.12 350 ILE B C 1
ATOM 5934 O O . ILE B 1 350 ? 17.672 -37.594 -18.531 1 93.12 350 ILE B O 1
ATOM 5938 N N . VAL B 1 351 ? 15.562 -37.219 -19.062 1 94.75 351 VAL B N 1
ATOM 5939 C CA . VAL B 1 351 ? 15.75 -37.781 -20.406 1 94.75 351 VAL B CA 1
ATOM 5940 C C . VAL B 1 351 ? 15.984 -36.625 -21.406 1 94.75 351 VAL B C 1
ATOM 5942 O O . VAL B 1 351 ? 16.906 -36.719 -22.219 1 94.75 351 VAL B O 1
ATOM 5945 N N . VAL B 1 352 ? 15.25 -35.625 -21.344 1 95.56 352 VAL B N 1
ATOM 5946 C CA . VAL B 1 352 ? 15.258 -34.625 -22.391 1 95.56 352 VAL B CA 1
ATOM 5947 C C . VAL B 1 352 ? 16.344 -33.594 -22.094 1 95.56 352 VAL B C 1
ATOM 5949 O O . VAL B 1 352 ? 17.094 -33.188 -22.984 1 95.56 352 VAL B O 1
ATOM 5952 N N . ALA B 1 353 ? 16.422 -33.125 -20.875 1 94.31 353 ALA B N 1
ATOM 5953 C CA . ALA B 1 353 ? 17.312 -32.031 -20.5 1 94.31 353 ALA B CA 1
ATOM 5954 C C . ALA B 1 353 ? 18.766 -32.344 -20.906 1 94.31 353 ALA B C 1
ATOM 5956 O O . ALA B 1 353 ? 19.422 -31.516 -21.531 1 94.31 353 ALA B O 1
ATOM 5957 N N . PRO B 1 354 ? 19.328 -33.594 -20.578 1 91.75 354 PRO B N 1
ATOM 5958 C CA . PRO B 1 354 ? 20.719 -33.875 -20.953 1 91.75 354 PRO B CA 1
ATOM 5959 C C . PRO B 1 354 ? 20.922 -33.938 -22.469 1 91.75 354 PRO B C 1
ATOM 5961 O O . PRO B 1 354 ? 22.047 -33.75 -22.953 1 91.75 354 PRO B O 1
ATOM 5964 N N . ARG B 1 355 ? 19.906 -34.062 -23.172 1 91.5 355 ARG B N 1
ATOM 5965 C CA . ARG B 1 355 ? 20.016 -34.219 -24.625 1 91.5 355 ARG B CA 1
ATOM 5966 C C . ARG B 1 355 ? 19.875 -32.875 -25.344 1 91.5 355 ARG B C 1
ATOM 5968 O O . ARG B 1 355 ? 20.281 -32.75 -26.5 1 91.5 355 ARG B O 1
ATOM 5975 N N . VAL B 1 356 ? 19.328 -31.969 -24.672 1 89.75 356 VAL B N 1
ATOM 5976 C CA . VAL B 1 356 ? 19.062 -30.719 -25.359 1 89.75 356 VAL B CA 1
ATOM 5977 C C . VAL B 1 356 ? 19.984 -29.625 -24.844 1 89.75 356 VAL B C 1
ATOM 5979 O O . VAL B 1 356 ? 20.25 -28.641 -25.531 1 89.75 356 VAL B O 1
ATOM 5982 N N . MET B 1 357 ? 20.422 -29.781 -23.625 1 86.88 357 MET B N 1
ATOM 5983 C CA . MET B 1 357 ? 21.297 -28.766 -23.062 1 86.88 357 MET B CA 1
ATOM 5984 C C . MET B 1 357 ? 22.719 -29.297 -22.906 1 86.88 357 MET B C 1
ATOM 5986 O O . MET B 1 357 ? 22.906 -30.469 -22.578 1 86.88 357 MET B O 1
ATOM 5990 N N . THR B 1 358 ? 23.719 -28.438 -23.203 1 77.12 358 THR B N 1
ATOM 5991 C CA . THR B 1 358 ? 25.094 -28.906 -23.203 1 77.12 358 THR B CA 1
ATOM 5992 C C . THR B 1 358 ? 25.828 -28.438 -21.953 1 77.12 358 THR B C 1
ATOM 5994 O O . THR B 1 358 ? 26.188 -29.25 -21.094 1 77.12 358 THR B O 1
ATOM 5997 N N . ASP B 1 359 ? 26.062 -27.141 -21.812 1 80.75 359 ASP B N 1
ATOM 5998 C CA . ASP B 1 359 ? 26.828 -26.609 -20.688 1 80.75 359 ASP B CA 1
ATOM 5999 C C . ASP B 1 359 ? 25.969 -26.516 -19.422 1 80.75 359 ASP B C 1
ATOM 6001 O O . ASP B 1 359 ? 24.891 -25.922 -19.453 1 80.75 359 ASP B O 1
ATOM 6005 N N . ALA B 1 360 ? 26.438 -27.234 -18.312 1 88.62 360 ALA B N 1
ATOM 6006 C CA . ALA B 1 360 ? 25.781 -27.156 -17 1 88.62 360 ALA B CA 1
ATOM 6007 C C . ALA B 1 360 ? 24.328 -27.594 -17.078 1 88.62 360 ALA B C 1
ATOM 6009 O O . ALA B 1 360 ? 23.438 -26.906 -16.578 1 88.62 360 ALA B O 1
ATOM 6010 N N . TRP B 1 361 ? 24.156 -28.641 -17.844 1 90.69 361 TRP B N 1
ATOM 6011 C CA . TRP B 1 361 ? 22.781 -29.078 -18.094 1 90.69 361 TRP B CA 1
ATOM 6012 C C . TRP B 1 361 ? 22.094 -29.453 -16.781 1 90.69 361 TRP B C 1
ATOM 6014 O O . TRP B 1 361 ? 20.891 -29.219 -16.625 1 90.69 361 TRP B O 1
ATOM 6024 N N . PHE B 1 362 ? 22.844 -30.047 -15.844 1 93.38 362 PHE B N 1
ATOM 6025 C CA . PHE B 1 362 ? 22.234 -30.516 -14.609 1 93.38 362 PHE B CA 1
ATOM 6026 C C . PHE B 1 362 ? 21.812 -29.328 -13.734 1 93.38 362 PHE B C 1
ATOM 6028 O O . PHE B 1 362 ? 20.719 -29.344 -13.148 1 93.38 362 PHE B O 1
ATOM 6035 N N . GLU B 1 363 ? 22.672 -28.312 -13.656 1 93.38 363 GLU B N 1
ATOM 6036 C CA . GLU B 1 363 ? 22.344 -27.094 -12.922 1 93.38 363 GLU B CA 1
ATOM 6037 C C . GLU B 1 363 ? 21.125 -26.406 -13.516 1 93.38 363 GLU B C 1
ATOM 6039 O O . GLU B 1 363 ? 20.219 -25.984 -12.789 1 93.38 363 GLU B O 1
ATOM 6044 N N . LYS B 1 364 ? 21.109 -26.391 -14.781 1 94.06 364 LYS B N 1
ATOM 6045 C CA . LYS B 1 364 ? 19.984 -25.75 -15.477 1 94.06 364 LYS B CA 1
ATOM 6046 C C . LYS B 1 364 ? 18.703 -26.531 -15.289 1 94.06 364 LYS B C 1
ATOM 6048 O O . LYS B 1 364 ? 17.625 -25.953 -15.109 1 94.06 364 LYS B O 1
ATOM 6053 N N . GLN B 1 365 ? 18.859 -27.797 -15.375 1 95.12 365 GLN B N 1
ATOM 6054 C CA . GLN B 1 365 ? 17.688 -28.656 -15.211 1 95.12 365 GLN B CA 1
ATOM 6055 C C . GLN B 1 365 ? 17.125 -28.578 -13.789 1 95.12 365 GLN B C 1
ATOM 6057 O O . GLN B 1 365 ? 15.914 -28.547 -13.594 1 95.12 365 GLN B O 1
ATOM 6062 N N . LEU B 1 366 ? 17.953 -28.594 -12.836 1 94.56 366 LEU B N 1
ATOM 6063 C CA . LEU B 1 366 ? 17.5 -28.531 -11.453 1 94.56 366 LEU B CA 1
ATOM 6064 C C . LEU B 1 366 ? 16.828 -27.188 -11.164 1 94.56 366 LEU B C 1
ATOM 6066 O O . LEU B 1 366 ? 15.852 -27.109 -10.43 1 94.56 366 LEU B O 1
ATOM 6070 N N . PHE B 1 367 ? 17.422 -26.141 -11.711 1 94.81 367 PHE B N 1
ATOM 6071 C CA . PHE B 1 367 ? 16.797 -24.844 -11.617 1 94.81 367 PHE B CA 1
ATOM 6072 C C . PHE B 1 367 ? 15.406 -24.859 -12.258 1 94.81 367 PHE B C 1
ATOM 6074 O O . PHE B 1 367 ? 14.438 -24.391 -11.664 1 94.81 367 PHE B O 1
ATOM 6081 N N . THR B 1 368 ? 15.312 -25.406 -13.383 1 96.25 368 THR B N 1
ATOM 6082 C CA . THR B 1 368 ? 14.055 -25.469 -14.117 1 96.25 368 THR B CA 1
ATOM 6083 C C . THR B 1 368 ? 13.039 -26.344 -13.383 1 96.25 368 THR B C 1
ATOM 6085 O O . THR B 1 368 ? 11.844 -26.031 -13.375 1 96.25 368 THR B O 1
ATOM 6088 N N . TRP B 1 369 ? 13.508 -27.438 -12.82 1 96.38 369 TRP B N 1
ATOM 6089 C CA . TRP B 1 369 ? 12.656 -28.281 -11.992 1 96.38 369 TRP B CA 1
ATOM 6090 C C . TRP B 1 369 ? 11.977 -27.469 -10.898 1 96.38 369 TRP B C 1
ATOM 6092 O O . TRP B 1 369 ? 10.758 -27.531 -10.727 1 96.38 369 TRP B O 1
ATOM 6102 N N . GLY B 1 370 ? 12.766 -26.719 -10.203 1 94.69 370 GLY B N 1
ATOM 6103 C CA . GLY B 1 370 ? 12.234 -25.906 -9.125 1 94.69 370 GLY B CA 1
ATOM 6104 C C . GLY B 1 370 ? 11.227 -24.875 -9.594 1 94.69 370 GLY B C 1
ATOM 6105 O O . GLY B 1 370 ? 10.156 -24.734 -8.992 1 94.69 370 GLY B O 1
ATOM 6106 N N . TRP B 1 371 ? 11.539 -24.25 -10.648 1 94.19 371 TRP B N 1
ATOM 6107 C CA . TRP B 1 371 ? 10.656 -23.234 -11.203 1 94.19 371 TRP B CA 1
ATOM 6108 C C . TRP B 1 371 ? 9.383 -23.859 -11.766 1 94.19 371 TRP B C 1
ATOM 6110 O O . TRP B 1 371 ? 8.281 -23.359 -11.555 1 94.19 371 TRP B O 1
ATOM 6120 N N . ALA B 1 372 ? 9.469 -24.969 -12.398 1 95.38 372 ALA B N 1
ATOM 6121 C CA . ALA B 1 372 ? 8.375 -25.625 -13.109 1 95.38 372 ALA B CA 1
ATOM 6122 C C . ALA B 1 372 ? 7.418 -26.312 -12.133 1 95.38 372 ALA B C 1
ATOM 6124 O O . ALA B 1 372 ? 6.301 -26.672 -12.508 1 95.38 372 ALA B O 1
ATOM 6125 N N . THR B 1 373 ? 7.789 -26.484 -10.891 1 95 373 THR B N 1
ATOM 6126 C CA . THR B 1 373 ? 6.93 -27.141 -9.914 1 95 373 THR B CA 1
ATOM 6127 C C . THR B 1 373 ? 6.531 -26.172 -8.805 1 95 373 THR B C 1
ATOM 6129 O O . THR B 1 373 ? 5.781 -26.531 -7.895 1 95 373 THR B O 1
ATOM 6132 N N . GLY B 1 374 ? 6.996 -25.047 -8.922 1 87.44 374 GLY B N 1
ATOM 6133 C CA . GLY B 1 374 ? 6.711 -24.125 -7.844 1 87.44 374 GLY B CA 1
ATOM 6134 C C . GLY B 1 374 ? 6.91 -22.672 -8.234 1 87.44 374 GLY B C 1
ATOM 6135 O O . GLY B 1 374 ? 6.008 -22.047 -8.805 1 87.44 374 GLY B O 1
ATOM 6136 N N . ALA B 1 375 ? 8.195 -22.219 -7.891 1 86.81 375 ALA B N 1
ATOM 6137 C CA . ALA B 1 375 ? 8.539 -20.812 -8.117 1 86.81 375 ALA B CA 1
ATOM 6138 C C . ALA B 1 375 ? 10.023 -20.656 -8.461 1 86.81 375 ALA B C 1
ATOM 6140 O O . ALA B 1 375 ? 10.805 -21.594 -8.266 1 86.81 375 ALA B O 1
ATOM 6141 N N . VAL B 1 376 ? 10.297 -19.547 -8.969 1 86.44 376 VAL B N 1
ATOM 6142 C CA . VAL B 1 376 ? 11.688 -19.234 -9.297 1 86.44 376 VAL B CA 1
ATOM 6143 C C . VAL B 1 376 ? 12.547 -19.328 -8.039 1 86.44 376 VAL B C 1
ATOM 6145 O O . VAL B 1 376 ? 13.688 -19.797 -8.086 1 86.44 376 VAL B O 1
ATOM 6148 N N . ALA B 1 377 ? 11.977 -18.984 -7 1 84.75 377 ALA B N 1
ATOM 6149 C CA . ALA B 1 377 ? 12.719 -19.062 -5.742 1 84.75 377 ALA B CA 1
ATOM 6150 C C . ALA B 1 377 ? 13.125 -20.484 -5.418 1 84.75 377 ALA B C 1
ATOM 6152 O O . ALA B 1 377 ? 14.219 -20.734 -4.91 1 84.75 377 ALA B O 1
ATOM 6153 N N . THR B 1 378 ? 12.266 -21.359 -5.652 1 88.94 378 THR B N 1
ATOM 6154 C CA . THR B 1 378 ? 12.586 -22.766 -5.457 1 88.94 378 THR B CA 1
ATOM 6155 C C . THR B 1 378 ? 13.695 -23.203 -6.418 1 88.94 378 THR B C 1
ATOM 6157 O O . THR B 1 378 ? 14.586 -23.969 -6.039 1 88.94 378 THR B O 1
ATOM 6160 N N . GLY B 1 379 ? 13.625 -22.719 -7.598 1 92.38 379 GLY B N 1
ATOM 6161 C CA . GLY B 1 379 ? 14.68 -22.984 -8.555 1 92.38 379 GLY B CA 1
ATOM 6162 C C . GLY B 1 379 ? 16.047 -22.484 -8.094 1 92.38 379 GLY B C 1
ATOM 6163 O O . GLY B 1 379 ? 17.047 -23.203 -8.211 1 92.38 379 GLY B O 1
ATOM 6164 N N . VAL B 1 380 ? 16.078 -21.344 -7.609 1 89.06 380 VAL B N 1
ATOM 6165 C CA . VAL B 1 380 ? 17.312 -20.75 -7.137 1 89.06 380 VAL B CA 1
ATOM 6166 C C . VAL B 1 380 ? 17.859 -21.547 -5.957 1 89.06 380 VAL B C 1
ATOM 6168 O O . VAL B 1 380 ? 19.078 -21.781 -5.859 1 89.06 380 VAL B O 1
ATOM 6171 N N . ALA B 1 381 ? 17.016 -21.938 -5.125 1 87 381 ALA B N 1
ATOM 6172 C CA . ALA B 1 381 ? 17.438 -22.734 -3.971 1 87 381 ALA B CA 1
ATOM 6173 C C . ALA B 1 381 ? 18.047 -24.062 -4.41 1 87 381 ALA B C 1
ATOM 6175 O O . ALA B 1 381 ? 19.078 -24.484 -3.875 1 87 381 ALA B O 1
ATOM 6176 N N . MET B 1 382 ? 17.406 -24.672 -5.324 1 90.12 382 MET B N 1
ATOM 6177 C CA . MET B 1 382 ? 17.922 -25.938 -5.828 1 90.12 382 MET B CA 1
ATOM 6178 C C . MET B 1 382 ? 19.266 -25.75 -6.52 1 90.12 382 MET B C 1
ATOM 6180 O O . MET B 1 382 ? 20.172 -26.578 -6.383 1 90.12 382 MET B O 1
ATOM 6184 N N . LEU B 1 383 ? 19.359 -24.656 -7.215 1 90.69 383 LEU B N 1
ATOM 6185 C CA . LEU B 1 383 ? 20.594 -24.344 -7.91 1 90.69 383 LEU B CA 1
ATOM 6186 C C . LEU B 1 383 ? 21.75 -24.156 -6.918 1 90.69 383 LEU B C 1
ATOM 6188 O O . LEU B 1 383 ? 22.859 -24.609 -7.156 1 90.69 383 LEU B O 1
ATOM 6192 N N . ARG B 1 384 ? 21.453 -23.562 -5.84 1 87.56 384 ARG B N 1
ATOM 6193 C CA . ARG B 1 384 ? 22.484 -23.266 -4.84 1 87.56 384 ARG B CA 1
ATOM 6194 C C . ARG B 1 384 ? 22.969 -24.531 -4.172 1 87.56 384 ARG B C 1
ATOM 6196 O O . ARG B 1 384 ? 24.109 -24.594 -3.707 1 87.56 384 ARG B O 1
ATOM 6203 N N . ILE B 1 385 ? 22.219 -25.516 -4.156 1 86.88 385 ILE B N 1
ATOM 6204 C CA . ILE B 1 385 ? 22.609 -26.797 -3.574 1 86.88 385 ILE B CA 1
ATOM 6205 C C . ILE B 1 385 ? 23.703 -27.438 -4.426 1 86.88 385 ILE B C 1
ATOM 6207 O O . ILE B 1 385 ? 24.641 -28.047 -3.893 1 86.88 385 ILE B O 1
ATOM 6211 N N . VAL B 1 386 ? 23.625 -27.156 -5.719 1 88.88 386 VAL B N 1
ATOM 6212 C CA . VAL B 1 386 ? 24.547 -27.859 -6.613 1 88.88 386 VAL B CA 1
ATOM 6213 C C . VAL B 1 386 ? 25.547 -26.859 -7.188 1 88.88 386 VAL B C 1
ATOM 6215 O O . VAL B 1 386 ? 26.594 -27.266 -7.727 1 88.88 386 VAL B O 1
ATOM 6218 N N . ASP B 1 387 ? 25.234 -25.625 -7.074 1 87.81 387 ASP B N 1
ATOM 6219 C CA . ASP B 1 387 ? 26.109 -24.547 -7.535 1 87.81 387 ASP B CA 1
ATOM 6220 C C . ASP B 1 387 ? 26.125 -23.391 -6.531 1 87.81 387 ASP B C 1
ATOM 6222 O O . ASP B 1 387 ? 25.688 -22.281 -6.844 1 87.81 387 ASP B O 1
ATOM 6226 N N . PRO B 1 388 ? 26.75 -23.641 -5.406 1 82.62 388 PRO B N 1
ATOM 6227 C CA . PRO B 1 388 ? 26.688 -22.672 -4.312 1 82.62 388 PRO B CA 1
ATOM 6228 C C . PRO B 1 388 ? 27.328 -21.344 -4.664 1 82.62 388 PRO B C 1
ATOM 6230 O O . PRO B 1 388 ? 26.922 -20.297 -4.152 1 82.62 388 PRO B O 1
ATOM 6233 N N . LYS B 1 389 ? 28.281 -21.312 -5.512 1 80.56 389 LYS B N 1
ATOM 6234 C CA . LYS B 1 389 ? 28.969 -20.078 -5.867 1 80.56 389 LYS B CA 1
ATOM 6235 C C . LYS B 1 389 ? 28.469 -19.531 -7.195 1 80.56 389 LYS B C 1
ATOM 6237 O O . LYS B 1 389 ? 29 -18.531 -7.703 1 80.56 389 LYS B O 1
ATOM 6242 N N . LEU B 1 390 ? 27.5 -20.203 -7.809 1 83.88 390 LEU B N 1
ATOM 6243 C CA . LEU B 1 390 ? 26.844 -19.797 -9.039 1 83.88 390 LEU B CA 1
ATOM 6244 C C . LEU B 1 390 ? 27.844 -19.641 -10.172 1 83.88 390 LEU B C 1
ATOM 6246 O O . LEU B 1 390 ? 27.812 -18.641 -10.906 1 83.88 390 LEU B O 1
ATOM 6250 N N . LYS B 1 391 ? 28.719 -20.5 -10.289 1 81.81 391 LYS B N 1
ATOM 6251 C CA . LYS B 1 391 ? 29.781 -20.469 -11.297 1 81.81 391 LYS B CA 1
ATOM 6252 C C . LYS B 1 391 ? 29.266 -21 -12.641 1 81.81 391 LYS B C 1
ATOM 6254 O O . LYS B 1 391 ? 29.844 -20.688 -13.688 1 81.81 391 LYS B O 1
ATOM 6259 N N . SER B 1 392 ? 28.172 -21.672 -12.664 1 84.19 392 SER B N 1
ATOM 6260 C CA . SER B 1 392 ? 27.656 -22.312 -13.875 1 84.19 392 SER B CA 1
ATOM 6261 C C . SER B 1 392 ? 27.078 -21.281 -14.836 1 84.19 392 SER B C 1
ATOM 6263 O O . SER B 1 392 ? 26.875 -21.578 -16.016 1 84.19 392 SER B O 1
ATOM 6265 N N . GLY B 1 393 ? 26.734 -20.047 -14.266 1 86.12 393 GLY B N 1
ATOM 6266 C CA . GLY B 1 393 ? 26.141 -19.016 -15.102 1 86.12 393 GLY B CA 1
ATOM 6267 C C . GLY B 1 393 ? 24.656 -19.234 -15.352 1 86.12 393 GLY B C 1
ATOM 6268 O O . GLY B 1 393 ? 24.047 -18.516 -16.156 1 86.12 393 GLY B O 1
ATOM 6269 N N . THR B 1 394 ? 24.062 -20.203 -14.688 1 89.19 394 THR B N 1
ATOM 6270 C CA . THR B 1 394 ? 22.672 -20.578 -14.883 1 89.19 394 THR B CA 1
ATOM 6271 C C . THR B 1 394 ? 21.734 -19.422 -14.555 1 89.19 394 THR B C 1
ATOM 6273 O O . THR B 1 394 ? 20.797 -19.141 -15.289 1 89.19 394 THR B O 1
ATOM 6276 N N . MET B 1 395 ? 22 -18.703 -13.523 1 87.25 395 MET B N 1
ATOM 6277 C CA . MET B 1 395 ? 21.156 -17.609 -13.094 1 87.25 395 MET B CA 1
ATOM 6278 C C . MET B 1 395 ? 21.141 -16.484 -14.125 1 87.25 395 MET B C 1
ATOM 6280 O O . MET B 1 395 ? 20.094 -15.938 -14.445 1 87.25 395 MET B O 1
ATOM 6284 N N . GLU B 1 396 ? 22.312 -16.188 -14.617 1 84.25 396 GLU B N 1
ATOM 6285 C CA . GLU B 1 396 ? 22.438 -15.125 -15.625 1 84.25 396 GLU B CA 1
ATOM 6286 C C . GLU B 1 396 ? 21.734 -15.516 -16.922 1 84.25 396 GLU B C 1
ATOM 6288 O O . GLU B 1 396 ? 21.062 -14.688 -17.531 1 84.25 396 GLU B O 1
ATOM 6293 N N . GLN B 1 397 ? 21.891 -16.719 -17.234 1 86.31 397 GLN B N 1
ATOM 6294 C CA . GLN B 1 397 ? 21.281 -17.188 -18.469 1 86.31 397 GLN B CA 1
ATOM 6295 C C . GLN B 1 397 ? 19.766 -17.266 -18.344 1 86.31 397 GLN B C 1
ATOM 6297 O O . GLN B 1 397 ? 19.047 -17.062 -19.328 1 86.31 397 GLN B O 1
ATOM 6302 N N . PHE B 1 398 ? 19.266 -17.594 -17.156 1 87.94 398 PHE B N 1
ATOM 6303 C CA . PHE B 1 398 ? 17.828 -17.688 -16.938 1 87.94 398 PHE B CA 1
ATOM 6304 C C . PHE B 1 398 ? 17.156 -16.344 -17.219 1 87.94 398 PHE B C 1
ATOM 6306 O O . PHE B 1 398 ? 16.047 -16.297 -17.75 1 87.94 398 PHE B O 1
ATOM 6313 N N . GLY B 1 399 ? 17.797 -15.289 -16.797 1 81.38 399 GLY B N 1
ATOM 6314 C CA . GLY B 1 399 ? 17.234 -13.969 -17.031 1 81.38 399 GLY B CA 1
ATOM 6315 C C . GLY B 1 399 ? 16.859 -13.734 -18.484 1 81.38 399 GLY B C 1
ATOM 6316 O O . GLY B 1 399 ? 15.828 -13.133 -18.781 1 81.38 399 GLY B O 1
ATOM 6317 N N . VAL B 1 400 ? 17.609 -14.273 -19.328 1 82.62 400 VAL B N 1
ATOM 6318 C CA . VAL B 1 400 ? 17.375 -14.102 -20.766 1 82.62 400 VAL B CA 1
ATOM 6319 C C . VAL B 1 400 ? 16.516 -15.25 -21.297 1 82.62 400 VAL B C 1
ATOM 6321 O O . VAL B 1 400 ? 15.641 -15.039 -22.141 1 82.62 400 VAL B O 1
ATOM 6324 N N . ALA B 1 401 ? 16.719 -16.375 -20.734 1 87.44 401 ALA B N 1
ATOM 6325 C CA . ALA B 1 401 ? 16.047 -17.578 -21.203 1 87.44 401 ALA B CA 1
ATOM 6326 C C . ALA B 1 401 ? 14.555 -17.531 -20.875 1 87.44 401 ALA B C 1
ATOM 6328 O O . ALA B 1 401 ? 13.75 -18.219 -21.516 1 87.44 401 ALA B O 1
ATOM 6329 N N . TYR B 1 402 ? 14.195 -16.703 -19.922 1 87.69 402 TYR B N 1
ATOM 6330 C CA . TYR B 1 402 ? 12.805 -16.656 -19.469 1 87.69 402 TYR B CA 1
ATOM 6331 C C . TYR B 1 402 ? 11.961 -15.781 -20.391 1 87.69 402 TYR B C 1
ATOM 6333 O O . TYR B 1 402 ? 10.734 -15.859 -20.391 1 87.69 402 TYR B O 1
ATOM 6341 N N . ILE B 1 403 ? 12.539 -15.055 -21.203 1 84 403 ILE B N 1
ATOM 6342 C CA . ILE B 1 403 ? 11.859 -14.055 -22.016 1 84 403 ILE B CA 1
ATOM 6343 C C . ILE B 1 403 ? 10.859 -14.742 -22.938 1 84 403 ILE B C 1
ATOM 6345 O O . ILE B 1 403 ? 9.68 -14.367 -22.984 1 84 403 ILE B O 1
ATOM 6349 N N . PRO B 1 404 ? 11.234 -15.812 -23.578 1 88.06 404 PRO B N 1
ATOM 6350 C CA . PRO B 1 404 ? 10.266 -16.453 -24.469 1 88.06 404 PRO B CA 1
ATOM 6351 C C . PRO B 1 404 ? 9.188 -17.219 -23.703 1 88.06 404 PRO B C 1
ATOM 6353 O O . PRO B 1 404 ? 8.148 -17.562 -24.281 1 88.06 404 PRO B O 1
ATOM 6356 N N . VAL B 1 405 ? 9.383 -17.547 -22.516 1 90.44 405 VAL B N 1
ATOM 6357 C CA . VAL B 1 405 ? 8.438 -18.297 -21.703 1 90.44 405 VAL B CA 1
ATOM 6358 C C . VAL B 1 405 ? 7.281 -17.391 -21.297 1 90.44 405 VAL B C 1
ATOM 6360 O O . VAL B 1 405 ? 6.145 -17.844 -21.156 1 90.44 405 VAL B O 1
ATOM 6363 N N . VAL B 1 406 ? 7.531 -16.141 -21.203 1 86 406 VAL B N 1
ATOM 6364 C CA . VAL B 1 406 ? 6.598 -15.172 -20.625 1 86 406 VAL B CA 1
ATOM 6365 C C . VAL B 1 406 ? 5.332 -15.117 -21.484 1 86 406 VAL B C 1
ATOM 6367 O O . VAL B 1 406 ? 4.223 -15.258 -20.969 1 86 406 VAL B O 1
ATOM 6370 N N . PRO B 1 407 ? 5.422 -14.922 -22.75 1 85.69 407 PRO B N 1
ATOM 6371 C CA . PRO B 1 407 ? 4.195 -14.875 -23.547 1 85.69 407 PRO B CA 1
ATOM 6372 C C . PRO B 1 407 ? 3.416 -16.188 -23.5 1 85.69 407 PRO B C 1
ATOM 6374 O O . PRO B 1 407 ? 2.184 -16.188 -23.547 1 85.69 407 PRO B O 1
ATOM 6377 N N . VAL B 1 408 ? 4.117 -17.281 -23.453 1 91.88 408 VAL B N 1
ATOM 6378 C CA . VAL B 1 408 ? 3.469 -18.594 -23.375 1 91.88 408 VAL B CA 1
ATOM 6379 C C . VAL B 1 408 ? 2.697 -18.719 -22.062 1 91.88 408 VAL B C 1
ATOM 6381 O O . VAL B 1 408 ? 1.569 -19.219 -22.047 1 91.88 408 VAL B O 1
ATOM 6384 N N . GLU B 1 409 ? 3.311 -18.266 -21.062 1 91.5 409 GLU B N 1
ATOM 6385 C CA . GLU B 1 409 ? 2.701 -18.297 -19.734 1 91.5 409 GLU B CA 1
ATOM 6386 C C . GLU B 1 409 ? 1.478 -17.391 -19.656 1 91.5 409 GLU B C 1
ATOM 6388 O O . GLU B 1 409 ? 0.417 -17.812 -19.188 1 91.5 409 GLU B O 1
ATOM 6393 N N . ILE B 1 410 ? 1.594 -16.234 -20.125 1 85.12 410 ILE B N 1
ATOM 6394 C CA . ILE B 1 410 ? 0.506 -15.258 -20.078 1 85.12 410 ILE B CA 1
ATOM 6395 C C . ILE B 1 410 ? -0.663 -15.758 -20.938 1 85.12 410 ILE B C 1
ATOM 6397 O O . ILE B 1 410 ? -1.822 -15.648 -20.516 1 85.12 410 ILE B O 1
ATOM 6401 N N . ALA B 1 411 ? -0.345 -16.25 -22.062 1 89.56 411 ALA B N 1
ATOM 6402 C CA . ALA B 1 411 ? -1.385 -16.781 -22.938 1 89.56 411 ALA B CA 1
ATOM 6403 C C . ALA B 1 411 ? -2.129 -17.938 -22.25 1 89.56 411 ALA B C 1
ATOM 6405 O O . ALA B 1 411 ? -3.354 -18.031 -22.359 1 89.56 411 ALA B O 1
ATOM 6406 N N . ALA B 1 412 ? -1.434 -18.766 -21.625 1 94.94 412 ALA B N 1
ATOM 6407 C CA . ALA B 1 412 ? -2.057 -19.906 -20.953 1 94.94 412 ALA B CA 1
ATOM 6408 C C . ALA B 1 412 ? -2.988 -19.453 -19.844 1 94.94 412 ALA B C 1
ATOM 6410 O O . ALA B 1 412 ? -4.145 -19.875 -19.766 1 94.94 412 ALA B O 1
ATOM 6411 N N . VAL B 1 413 ? -2.551 -18.578 -19.031 1 92.56 413 VAL B N 1
ATOM 6412 C CA . VAL B 1 413 ? -3.303 -18.125 -17.875 1 92.56 413 VAL B CA 1
ATOM 6413 C C . VAL B 1 413 ? -4.539 -17.344 -18.328 1 92.56 413 VAL B C 1
ATOM 6415 O O . VAL B 1 413 ? -5.602 -17.438 -17.719 1 92.56 413 VAL B O 1
ATOM 6418 N N . SER B 1 414 ? -4.41 -16.672 -19.453 1 87.06 414 SER B N 1
ATOM 6419 C CA . SER B 1 414 ? -5.48 -15.789 -19.906 1 87.06 414 SER B CA 1
ATOM 6420 C C . SER B 1 414 ? -6.512 -16.547 -20.734 1 87.06 414 SER B C 1
ATOM 6422 O O . SER B 1 414 ? -7.711 -16.281 -20.625 1 87.06 414 SER B O 1
ATOM 6424 N N . PHE B 1 415 ? -6.027 -17.562 -21.469 1 90.06 415 PHE B N 1
ATOM 6425 C CA . PHE B 1 415 ? -6.941 -18.062 -22.5 1 90.06 415 PHE B CA 1
ATOM 6426 C C . PHE B 1 415 ? -7.309 -19.516 -22.219 1 90.06 415 PHE B C 1
ATOM 6428 O O . PHE B 1 415 ? -8.375 -19.984 -22.641 1 90.06 415 PHE B O 1
ATOM 6435 N N . VAL B 1 416 ? -6.527 -20.219 -21.578 1 95.12 416 VAL B N 1
ATOM 6436 C CA . VAL B 1 416 ? -6.809 -21.641 -21.375 1 95.12 416 VAL B CA 1
ATOM 6437 C C . VAL B 1 416 ? -8.109 -21.812 -20.594 1 95.12 416 VAL B C 1
ATOM 6439 O O . VAL B 1 416 ? -8.984 -22.578 -20.984 1 95.12 416 VAL B O 1
ATOM 6442 N N . PRO B 1 417 ? -8.289 -21.078 -19.469 1 94.12 417 PRO B N 1
ATOM 6443 C CA . PRO B 1 417 ? -9.555 -21.234 -18.75 1 94.12 417 PRO B CA 1
ATOM 6444 C C . PRO B 1 417 ? -10.766 -20.875 -19.609 1 94.12 417 PRO B C 1
ATOM 6446 O O . PRO B 1 417 ? -11.797 -21.531 -19.547 1 94.12 417 PRO B O 1
ATOM 6449 N N . LEU B 1 418 ? -10.602 -19.922 -20.422 1 89.31 418 LEU B N 1
ATOM 6450 C CA . LEU B 1 418 ? -11.703 -19.5 -21.281 1 89.31 418 LEU B CA 1
ATOM 6451 C C . LEU B 1 418 ? -12.016 -20.562 -22.312 1 89.31 418 LEU B C 1
ATOM 6453 O O . LEU B 1 418 ? -13.188 -20.844 -22.594 1 89.31 418 LEU B O 1
ATOM 6457 N N . LEU B 1 419 ? -11.031 -21.125 -22.906 1 92.69 419 LEU B N 1
ATOM 6458 C CA . LEU B 1 419 ? -11.219 -22.188 -23.891 1 92.69 419 LEU B CA 1
ATOM 6459 C C . LEU B 1 419 ? -11.875 -23.406 -23.25 1 92.69 419 LEU B C 1
ATOM 6461 O O . LEU B 1 419 ? -12.734 -24.047 -23.859 1 92.69 419 LEU B O 1
ATOM 6465 N N . LEU B 1 420 ? -11.523 -23.688 -22.078 1 94.75 420 LEU B N 1
ATOM 6466 C CA . LEU B 1 420 ? -12.086 -24.828 -21.375 1 94.75 420 LEU B CA 1
ATOM 6467 C C . LEU B 1 420 ? -13.547 -24.594 -21.016 1 94.75 420 LEU B C 1
ATOM 6469 O O . LEU B 1 420 ? -14.383 -25.484 -21.188 1 94.75 420 LEU B O 1
ATOM 6473 N N . ILE B 1 421 ? -13.844 -23.438 -20.516 1 90.44 421 ILE B N 1
ATOM 6474 C CA . ILE B 1 421 ? -15.219 -23.094 -20.156 1 90.44 421 ILE B CA 1
ATOM 6475 C C . ILE B 1 421 ? -16.094 -23.109 -21.406 1 90.44 421 ILE B C 1
ATOM 6477 O O . ILE B 1 421 ? -17.25 -23.516 -21.344 1 90.44 421 ILE B O 1
ATOM 6481 N N . ALA B 1 422 ? -15.461 -22.812 -22.531 1 88.81 422 ALA B N 1
ATOM 6482 C CA . ALA B 1 422 ? -16.172 -22.797 -23.812 1 88.81 422 ALA B CA 1
ATOM 6483 C C . ALA B 1 422 ? -16.297 -24.219 -24.375 1 88.81 422 ALA B C 1
ATOM 6485 O O . ALA B 1 422 ? -16.875 -24.406 -25.438 1 88.81 422 ALA B O 1
ATOM 6486 N N . GLY B 1 423 ? -15.742 -25.172 -23.75 1 89.88 423 GLY B N 1
ATOM 6487 C CA . GLY B 1 423 ? -15.844 -26.547 -24.188 1 89.88 423 GLY B CA 1
ATOM 6488 C C . GLY B 1 423 ? -14.812 -26.922 -25.234 1 89.88 423 GLY B C 1
ATOM 6489 O O . GLY B 1 423 ? -15.008 -27.891 -25.984 1 89.88 423 GLY B O 1
ATOM 6490 N N . MET B 1 424 ? -13.703 -26.188 -25.297 1 93.88 424 MET B N 1
ATOM 6491 C CA . MET B 1 424 ? -12.688 -26.406 -26.328 1 93.88 424 MET B CA 1
ATOM 6492 C C . MET B 1 424 ? -11.422 -26.984 -25.719 1 93.88 424 MET B C 1
ATOM 6494 O O . MET B 1 424 ? -10.32 -26.5 -25.984 1 93.88 424 MET B O 1
ATOM 6498 N N . ALA B 1 425 ? -11.539 -27.938 -24.969 1 95.12 425 ALA B N 1
ATOM 6499 C CA . ALA B 1 425 ? -10.414 -28.531 -24.266 1 95.12 425 ALA B CA 1
ATOM 6500 C C . ALA B 1 425 ? -9.422 -29.172 -25.234 1 95.12 425 ALA B C 1
ATOM 6502 O O . ALA B 1 425 ? -8.211 -29.125 -25 1 95.12 425 ALA B O 1
ATOM 6503 N N . TRP B 1 426 ? -9.906 -29.688 -26.297 1 97 426 TRP B N 1
ATOM 6504 C CA . TRP B 1 426 ? -9.023 -30.297 -27.281 1 97 426 TRP B CA 1
ATOM 6505 C C . TRP B 1 426 ? -8.18 -29.25 -28 1 97 426 TRP B C 1
ATOM 6507 O O . TRP B 1 426 ? -7.059 -29.531 -28.422 1 97 426 TRP B O 1
ATOM 6517 N N . ALA B 1 427 ? -8.727 -28.094 -28.109 1 96.88 427 ALA B N 1
ATOM 6518 C CA . ALA B 1 427 ? -7.949 -27 -28.688 1 96.88 427 ALA B CA 1
ATOM 6519 C C . ALA B 1 427 ? -6.746 -26.672 -27.797 1 96.88 427 ALA B C 1
ATOM 6521 O O . ALA B 1 427 ? -5.684 -26.312 -28.312 1 96.88 427 ALA B O 1
ATOM 6522 N N . VAL B 1 428 ? -6.93 -26.766 -26.531 1 97.56 428 VAL B N 1
ATOM 6523 C CA . VAL B 1 428 ? -5.836 -26.531 -25.594 1 97.56 428 VAL B CA 1
ATOM 6524 C C . VAL B 1 428 ? -4.734 -27.562 -25.797 1 97.56 428 VAL B C 1
ATOM 6526 O O . VAL B 1 428 ? -3.553 -27.219 -25.875 1 97.56 428 VAL B O 1
ATOM 6529 N N . VAL B 1 429 ? -5.105 -28.797 -25.938 1 97.94 429 VAL B N 1
ATOM 6530 C CA . VAL B 1 429 ? -4.148 -29.875 -26.188 1 97.94 429 VAL B CA 1
ATOM 6531 C C . VAL B 1 429 ? -3.385 -29.594 -27.484 1 97.94 429 VAL B C 1
ATOM 6533 O O . VAL B 1 429 ? -2.16 -29.719 -27.516 1 97.94 429 VAL B O 1
ATOM 6536 N N . GLY B 1 430 ? -4.129 -29.203 -28.453 1 97.94 430 GLY B N 1
ATOM 6537 C CA . GLY B 1 430 ? -3.523 -28.969 -29.75 1 97.94 430 GLY B CA 1
ATOM 6538 C C . GLY B 1 430 ? -2.588 -27.766 -29.766 1 97.94 430 GLY B C 1
ATOM 6539 O O . GLY B 1 430 ? -1.462 -27.859 -30.266 1 97.94 430 GLY B O 1
ATOM 6540 N N . ILE B 1 431 ? -3.049 -26.641 -29.281 1 97.81 431 ILE B N 1
ATOM 6541 C CA . ILE B 1 431 ? -2.289 -25.391 -29.344 1 97.81 431 ILE B CA 1
ATOM 6542 C C . ILE B 1 431 ? -1.03 -25.5 -28.484 1 97.81 431 ILE B C 1
ATOM 6544 O O . ILE B 1 431 ? 0.079 -25.266 -28.969 1 97.81 431 ILE B O 1
ATOM 6548 N N . TRP B 1 432 ? -1.155 -25.906 -27.219 1 98.12 432 TRP B N 1
ATOM 6549 C CA . TRP B 1 432 ? 0.008 -25.969 -26.344 1 98.12 432 TRP B CA 1
ATOM 6550 C C . TRP B 1 432 ? 0.838 -27.219 -26.625 1 98.12 432 TRP B C 1
ATOM 6552 O O . TRP B 1 432 ? 2.025 -27.266 -26.297 1 98.12 432 TRP B O 1
ATOM 6562 N N . GLY B 1 433 ? 0.204 -28.234 -27.188 1 98.06 433 GLY B N 1
ATOM 6563 C CA . GLY B 1 433 ? 0.981 -29.344 -27.719 1 98.06 433 GLY B CA 1
ATOM 6564 C C . GLY B 1 433 ? 1.895 -28.953 -28.859 1 98.06 433 GLY B C 1
ATOM 6565 O O . GLY B 1 433 ? 3.055 -29.359 -28.906 1 98.06 433 GLY B O 1
ATOM 6566 N N . ALA B 1 434 ? 1.318 -28.156 -29.734 1 98.25 434 ALA B N 1
ATOM 6567 C CA . ALA B 1 434 ? 2.109 -27.672 -30.859 1 98.25 434 ALA B CA 1
ATOM 6568 C C . ALA B 1 434 ? 3.271 -26.812 -30.375 1 98.25 434 ALA B C 1
ATOM 6570 O O . ALA B 1 434 ? 4.375 -26.875 -30.922 1 98.25 434 ALA B O 1
ATOM 6571 N N . ILE B 1 435 ? 3.043 -26 -29.391 1 97.81 435 ILE B N 1
ATOM 6572 C CA . ILE B 1 435 ? 4.098 -25.156 -28.844 1 97.81 435 ILE B CA 1
ATOM 6573 C C . ILE B 1 435 ? 5.184 -26.031 -28.219 1 97.81 435 ILE B C 1
ATOM 6575 O O . ILE B 1 435 ? 6.375 -25.766 -28.391 1 97.81 435 ILE B O 1
ATOM 6579 N N . ALA B 1 436 ? 4.781 -27.047 -27.531 1 97.62 436 ALA B N 1
ATOM 6580 C CA . ALA B 1 436 ? 5.734 -27.969 -26.906 1 97.62 436 ALA B CA 1
ATOM 6581 C C . ALA B 1 436 ? 6.586 -28.672 -27.953 1 97.62 436 ALA B C 1
ATOM 6583 O O . ALA B 1 436 ? 7.801 -28.797 -27.797 1 97.62 436 ALA B O 1
ATOM 6584 N N . ILE B 1 437 ? 5.957 -29.109 -29 1 97.5 437 ILE B N 1
ATOM 6585 C CA . ILE B 1 437 ? 6.664 -29.797 -30.062 1 97.5 437 ILE B CA 1
ATOM 6586 C C . ILE B 1 437 ? 7.641 -28.844 -30.75 1 97.5 437 ILE B C 1
ATOM 6588 O O . ILE B 1 437 ? 8.781 -29.219 -31.031 1 97.5 437 ILE B O 1
ATOM 6592 N N . THR B 1 438 ? 7.184 -27.656 -31.016 1 97.06 438 THR B N 1
ATOM 6593 C CA . THR B 1 438 ? 8.055 -26.656 -31.625 1 97.06 438 THR B CA 1
ATOM 6594 C C . THR B 1 438 ? 9.25 -26.359 -30.719 1 97.06 438 THR B C 1
ATOM 6596 O O . THR B 1 438 ? 10.367 -26.172 -31.203 1 97.06 438 THR B O 1
ATOM 6599 N N . ALA B 1 439 ? 8.992 -26.312 -29.453 1 96.38 439 ALA B N 1
ATOM 6600 C CA . ALA B 1 439 ? 10.062 -26.031 -28.5 1 96.38 439 ALA B CA 1
ATOM 6601 C C . ALA B 1 439 ? 11.102 -27.156 -28.484 1 96.38 439 ALA B C 1
ATOM 6603 O O . ALA B 1 439 ? 12.305 -26.891 -28.406 1 96.38 439 ALA B O 1
ATOM 6604 N N . ILE B 1 440 ? 10.68 -28.375 -28.531 1 94.62 440 ILE B N 1
ATOM 6605 C CA . ILE B 1 440 ? 11.625 -29.5 -28.5 1 94.62 440 ILE B CA 1
ATOM 6606 C C . ILE B 1 440 ? 12.414 -29.531 -29.812 1 94.62 440 ILE B C 1
ATOM 6608 O O . ILE B 1 440 ? 13.609 -29.812 -29.812 1 94.62 440 ILE B O 1
ATOM 6612 N N . ILE B 1 441 ? 11.789 -29.234 -30.906 1 95.06 441 ILE B N 1
ATOM 6613 C CA . ILE B 1 441 ? 12.469 -29.188 -32.188 1 95.06 441 ILE B CA 1
ATOM 6614 C C . ILE B 1 441 ? 13.523 -28.078 -32.188 1 95.06 441 ILE B C 1
ATOM 6616 O O . ILE B 1 441 ? 14.648 -28.281 -32.656 1 95.06 441 ILE B O 1
ATOM 6620 N N . ALA B 1 442 ? 13.102 -26.984 -31.672 1 92.38 442 ALA B N 1
ATOM 6621 C CA . ALA B 1 442 ? 14.031 -25.875 -31.578 1 92.38 442 ALA B CA 1
ATOM 6622 C C . ALA B 1 442 ? 15.219 -26.203 -30.688 1 92.38 442 ALA B C 1
ATOM 6624 O O . ALA B 1 442 ? 16.359 -25.875 -31 1 92.38 442 ALA B O 1
ATOM 6625 N N . ALA B 1 443 ? 14.945 -26.844 -29.609 1 90.19 443 ALA B N 1
ATOM 6626 C CA . ALA B 1 443 ? 16.016 -27.203 -28.672 1 90.19 443 ALA B CA 1
ATOM 6627 C C . ALA B 1 443 ? 17 -28.188 -29.312 1 90.19 443 ALA B C 1
ATOM 6629 O O . ALA B 1 443 ? 18.203 -28.047 -29.156 1 90.19 443 ALA B O 1
ATOM 6630 N N . VAL B 1 444 ? 16.531 -29.141 -30 1 89.06 444 VAL B N 1
ATOM 6631 C CA . VAL B 1 444 ? 17.375 -30.125 -30.656 1 89.06 444 VAL B CA 1
ATOM 6632 C C . VAL B 1 444 ? 18.172 -29.469 -31.781 1 89.06 444 VAL B C 1
ATOM 6634 O O . VAL B 1 444 ? 19.344 -29.766 -31.969 1 89.06 444 VAL B O 1
ATOM 6637 N N . TRP B 1 445 ? 17.453 -28.625 -32.438 1 89.5 445 TRP B N 1
ATOM 6638 C CA . TRP B 1 445 ? 18.125 -27.922 -33.531 1 89.5 445 TRP B CA 1
ATOM 6639 C C . TRP B 1 445 ? 19.25 -27.031 -33.031 1 89.5 445 TRP B C 1
ATOM 6641 O O . TRP B 1 445 ? 20.344 -27.016 -33.594 1 89.5 445 TRP B O 1
ATOM 6651 N N . LEU B 1 446 ? 19.078 -26.359 -32.031 1 86.06 446 LEU B N 1
ATOM 6652 C CA . LEU B 1 446 ? 20.078 -25.469 -31.453 1 86.06 446 LEU B CA 1
ATOM 6653 C C . LEU B 1 446 ? 21.266 -26.266 -30.891 1 86.06 446 LEU B C 1
ATOM 6655 O O . LEU B 1 446 ? 22.406 -25.797 -30.938 1 86.06 446 LEU B O 1
ATOM 6659 N N . ARG B 1 447 ? 20.969 -27.391 -30.359 1 82.88 447 ARG B N 1
ATOM 6660 C CA . ARG B 1 447 ? 22.016 -28.25 -29.844 1 82.88 447 ARG B CA 1
ATOM 6661 C C . ARG B 1 447 ? 22.875 -28.797 -30.984 1 82.88 447 ARG B C 1
ATOM 6663 O O . ARG B 1 447 ? 24.094 -28.859 -30.875 1 82.88 447 ARG B O 1
ATOM 6670 N N . ARG B 1 448 ? 22.25 -29.062 -32 1 81.62 448 ARG B N 1
ATOM 6671 C CA . ARG B 1 448 ? 22.969 -29.656 -33.125 1 81.62 448 ARG B CA 1
ATOM 6672 C C . ARG B 1 448 ? 23.797 -28.609 -33.875 1 81.62 448 ARG B C 1
ATOM 6674 O O . ARG B 1 448 ? 24.828 -28.938 -34.438 1 81.62 448 ARG B O 1
ATOM 6681 N N . THR B 1 449 ? 23.312 -27.422 -33.812 1 74.56 449 THR B N 1
ATOM 6682 C CA . THR B 1 449 ? 24.016 -26.391 -34.562 1 74.56 449 THR B CA 1
ATOM 6683 C C . THR B 1 449 ? 25 -25.641 -33.688 1 74.56 449 THR B C 1
ATOM 6685 O O . THR B 1 449 ? 25.609 -24.656 -34.125 1 74.56 449 THR B O 1
ATOM 6688 N N . ASP B 1 450 ? 25.031 -25.953 -32.406 1 68.06 450 ASP B N 1
ATOM 6689 C CA . ASP B 1 450 ? 25.984 -25.297 -31.516 1 68.06 450 ASP B CA 1
ATOM 6690 C C . ASP B 1 450 ? 27.422 -25.609 -31.938 1 68.06 450 ASP B C 1
ATOM 6692 O O . ASP B 1 450 ? 27.812 -26.781 -32.031 1 68.06 450 ASP B O 1
ATOM 6696 N N . PRO B 1 451 ? 28.062 -24.641 -32.469 1 56.38 451 PRO B N 1
ATOM 6697 C CA . PRO B 1 451 ? 29.422 -24.859 -32.938 1 56.38 451 PRO B CA 1
ATOM 6698 C C . PRO B 1 451 ? 30.344 -25.406 -31.844 1 56.38 451 PRO B C 1
ATOM 6700 O O . PRO B 1 451 ? 31.438 -25.922 -32.156 1 56.38 451 PRO B O 1
ATOM 6703 N N . GLY B 1 452 ? 30.125 -25.156 -30.641 1 51.16 452 GLY B N 1
ATOM 6704 C CA . GLY B 1 452 ? 31.078 -25.594 -29.625 1 51.16 452 GLY B CA 1
ATOM 6705 C C . GLY B 1 452 ? 31.188 -27.109 -29.516 1 51.16 452 GLY B C 1
ATOM 6706 O O . GLY B 1 452 ? 31.953 -27.625 -28.703 1 51.16 452 GLY B O 1
ATOM 6707 N N . ARG B 1 453 ? 30.297 -27.938 -29.891 1 49.31 453 ARG B N 1
ATOM 6708 C CA . ARG B 1 453 ? 30.531 -29.359 -30.094 1 49.31 453 ARG B CA 1
ATOM 6709 C C . ARG B 1 453 ? 31.562 -29.594 -31.188 1 49.31 453 ARG B C 1
ATOM 6711 O O . ARG B 1 453 ? 31.719 -30.719 -31.688 1 49.31 453 ARG B O 1
ATOM 6718 N N . ARG B 1 454 ? 32.188 -28.672 -31.75 1 40.03 454 ARG B N 1
ATOM 6719 C CA . ARG B 1 454 ? 33.25 -29 -32.688 1 40.03 454 ARG B CA 1
ATOM 6720 C C . ARG B 1 454 ? 34.375 -29.797 -32 1 40.03 454 ARG B C 1
ATOM 6722 O O . ARG B 1 454 ? 34.844 -29.406 -30.938 1 40.03 454 ARG B O 1
ATOM 6729 N N . THR B 1 455 ? 34.406 -31 -32.219 1 41.66 455 THR B N 1
ATOM 6730 C CA . THR B 1 455 ? 35.438 -31.953 -31.844 1 41.66 455 THR B CA 1
ATOM 6731 C C . THR B 1 455 ? 36.844 -31.328 -31.906 1 41.66 455 THR B C 1
ATOM 6733 O O . THR B 1 455 ? 37.062 -30.391 -32.688 1 41.66 455 THR B O 1
ATOM 6736 N N . PRO B 1 456 ? 37.719 -31.625 -30.891 1 44.69 456 PRO B N 1
ATOM 6737 C CA . PRO B 1 456 ? 39.125 -31.234 -31.062 1 44.69 456 PRO B CA 1
ATOM 6738 C C . PRO B 1 456 ? 39.594 -31.359 -32.531 1 44.69 456 PRO B C 1
ATOM 6740 O O . PRO B 1 456 ? 40.438 -30.594 -32.969 1 44.69 456 PRO B O 1
ATOM 6743 N N . ALA B 1 457 ? 39.188 -32.281 -33.188 1 44.09 457 ALA B N 1
ATOM 6744 C CA . ALA B 1 457 ? 39.656 -32.562 -34.531 1 44.09 457 ALA B CA 1
ATOM 6745 C C . ALA B 1 457 ? 39.188 -31.469 -35.5 1 44.09 457 ALA B C 1
ATOM 6747 O O . ALA B 1 457 ? 39.969 -31.047 -36.375 1 44.09 457 ALA B O 1
ATOM 6748 N N . GLN B 1 458 ? 38 -30.891 -35.344 1 41.72 458 GLN B N 1
ATOM 6749 C CA . GLN B 1 458 ? 37.562 -29.875 -36.281 1 41.72 458 GLN B CA 1
ATOM 6750 C C . GLN B 1 458 ? 38.062 -28.5 -35.875 1 41.72 458 GLN B C 1
ATOM 6752 O O . GLN B 1 458 ? 38.188 -27.609 -36.719 1 41.72 458 GLN B O 1
ATOM 6757 N N . GLN B 1 459 ? 38.344 -28.234 -34.562 1 43.66 459 GLN B N 1
ATOM 6758 C CA . GLN B 1 459 ? 39.156 -27.062 -34.188 1 43.66 459 GLN B CA 1
ATOM 6759 C C . GLN B 1 459 ? 40.594 -27.203 -34.688 1 43.66 459 GLN B C 1
ATOM 6761 O O . GLN B 1 459 ? 41.25 -26.203 -34.969 1 43.66 459 GLN B O 1
ATOM 6766 N N . ALA B 1 460 ? 41.156 -28.453 -34.75 1 47.31 460 ALA B N 1
ATOM 6767 C CA . ALA B 1 460 ? 42.469 -28.734 -35.312 1 47.31 460 ALA B CA 1
ATOM 6768 C C . ALA B 1 460 ? 42.469 -28.562 -36.812 1 47.31 460 ALA B C 1
ATOM 6770 O O . ALA B 1 460 ? 43.438 -28.078 -37.406 1 47.31 460 ALA B O 1
ATOM 6771 N N . VAL B 1 461 ? 41.469 -28.969 -37.531 1 49.22 461 VAL B N 1
ATOM 6772 C CA . VAL B 1 461 ? 41.469 -28.891 -38.969 1 49.22 461 VAL B CA 1
ATOM 6773 C C . VAL B 1 461 ? 41.375 -27.422 -39.406 1 49.22 461 VAL B C 1
ATOM 6775 O O . VAL B 1 461 ? 42.031 -27 -40.375 1 49.22 461 VAL B O 1
ATOM 6778 N N . ARG B 1 462 ? 40.625 -26.578 -38.719 1 42.56 462 ARG B N 1
ATOM 6779 C CA . ARG B 1 462 ? 40.594 -25.188 -39.125 1 42.56 462 ARG B CA 1
ATOM 6780 C C . ARG B 1 462 ? 41.875 -24.469 -38.719 1 42.56 462 ARG B C 1
ATOM 6782 O O . ARG B 1 462 ? 42.281 -23.5 -39.344 1 42.56 462 ARG B O 1
ATOM 6789 N N . ALA B 1 463 ? 42.312 -24.922 -37.594 1 54.88 463 ALA B N 1
ATOM 6790 C CA . ALA B 1 463 ? 43.594 -24.328 -37.25 1 54.88 463 ALA B CA 1
ATOM 6791 C C . ALA B 1 463 ? 44.688 -24.766 -38.25 1 54.88 463 ALA B C 1
ATOM 6793 O O . ALA B 1 463 ? 45.656 -24.031 -38.469 1 54.88 463 ALA B O 1
ATOM 6794 N N . SER B 1 464 ? 44.594 -26.031 -38.688 1 45.16 464 SER B N 1
ATOM 6795 C CA . SER B 1 464 ? 45.594 -26.484 -39.688 1 45.16 464 SER B CA 1
ATOM 6796 C C . SER B 1 464 ? 45.312 -25.906 -41.062 1 45.16 464 SER B C 1
ATOM 6798 O O . SER B 1 464 ? 46.156 -25.938 -41.938 1 45.16 464 SER B O 1
ATOM 6800 N N . SER B 1 465 ? 44.094 -25.578 -41.344 1 44.22 465 SER B N 1
ATOM 6801 C CA . SER B 1 465 ? 43.875 -24.953 -42.656 1 44.22 465 SER B CA 1
ATOM 6802 C C . SER B 1 465 ? 44.25 -23.469 -42.625 1 44.22 465 SER B C 1
ATOM 6804 O O . SER B 1 465 ? 44.219 -22.797 -43.656 1 44.22 465 SER B O 1
ATOM 6806 N N . ARG B 1 466 ? 44.5 -22.906 -41.344 1 35.25 466 ARG B N 1
ATOM 6807 C CA . ARG B 1 466 ? 45.188 -21.625 -41.438 1 35.25 466 ARG B CA 1
ATOM 6808 C C . ARG B 1 466 ? 46.688 -21.812 -41.25 1 35.25 466 ARG B C 1
ATOM 6810 O O . ARG B 1 466 ? 47.125 -22.625 -40.438 1 35.25 466 ARG B O 1
#

Solvent-accessible surface area (backbone atoms only — not comparable to full-atom values): 44774 Å² total; per-residue (Å²): 124,85,76,77,68,46,76,65,51,51,40,40,40,44,8,53,51,14,45,33,35,52,50,15,41,50,44,21,53,69,38,62,70,40,20,74,57,50,50,27,12,26,54,49,16,2,52,51,36,21,50,32,13,77,81,45,70,45,74,43,87,64,61,94,50,44,63,54,48,30,53,52,27,48,16,44,29,35,23,33,50,36,57,50,66,76,86,67,74,88,68,57,48,68,82,34,41,26,56,17,21,49,48,34,21,56,50,23,40,32,40,11,49,27,23,45,45,30,66,70,45,30,26,76,72,65,66,46,63,69,68,53,20,50,30,46,26,20,0,12,45,43,10,63,64,31,7,48,48,43,10,39,38,35,36,68,58,73,37,58,64,46,31,33,49,12,46,50,34,14,52,52,20,34,52,49,18,44,56,51,42,50,52,49,51,53,52,32,40,74,71,61,62,39,90,40,71,59,46,76,80,39,39,51,64,35,66,36,33,16,49,49,65,81,84,52,88,52,57,67,36,22,50,41,38,31,28,76,59,25,37,34,36,63,35,53,54,54,14,51,46,27,25,48,37,29,48,17,48,52,49,41,53,47,45,46,70,74,42,55,40,66,50,47,97,88,32,69,60,63,57,71,43,46,35,55,47,8,24,54,50,19,40,51,48,40,52,50,26,55,74,67,69,49,45,74,68,58,42,56,42,41,38,50,43,52,24,37,22,30,46,37,51,26,43,24,31,47,44,25,59,34,49,67,66,58,50,62,74,44,44,64,58,48,48,53,51,50,52,49,51,49,51,50,55,48,47,45,48,70,58,45,35,64,68,29,34,77,83,54,28,56,54,44,35,41,22,48,47,9,22,47,17,17,36,61,55,46,6,51,47,44,25,20,24,35,34,64,81,57,77,74,45,51,70,68,40,44,68,47,18,45,57,72,31,48,62,57,50,51,48,45,56,58,41,46,57,54,35,36,76,70,68,37,49,66,55,47,26,50,55,28,36,49,50,18,51,50,19,51,51,49,12,46,49,46,48,71,64,42,66,82,75,55,47,74,66,57,59,45,50,60,53,66,77,95,125,84,76,78,68,47,75,66,52,53,41,40,40,42,7,52,50,14,46,33,35,52,50,14,42,51,43,21,52,70,38,60,69,41,20,75,57,49,50,27,12,26,54,48,15,4,53,48,36,22,50,32,13,76,80,45,71,47,74,44,88,64,62,94,52,44,65,56,49,29,52,53,26,48,15,46,28,34,24,32,49,36,56,52,66,77,87,68,73,89,68,57,49,70,84,32,41,25,56,17,23,49,49,34,22,56,50,23,39,33,40,11,48,27,23,44,45,29,66,69,45,30,26,77,73,65,66,46,62,68,69,54,20,50,29,46,27,21,1,12,46,43,8,62,65,32,7,49,48,42,12,40,39,35,34,69,58,74,37,59,64,47,31,33,48,13,46,49,34,14,53,51,19,34,51,49,18,44,55,49,41,52,52,48,50,52,52,32,40,74,71,60,61,38,88,40,71,59,46,77,79,40,38,53,63,37,67,36,32,16,50,48,64,82,84,52,87,53,57,68,36,22,51,40,39,31,28,78,61,25,37,33,37,64,34,53,54,54,13,51,44,28,25,48,37,28,49,15,49,51,50,43,54,48,45,46,70,74,42,54,40,66,49,47,99,87,34,68,61,62,56,71,45,45,35,55,46,9,26,52,51,19,41,50,48,38,53,50,25,55,74,69,69,47,45,76,68,58,44,57,45,41,38,50,42,51,23,38,22,31,46,39,53,26,42,25,32,47,44,25,60,34,50,65,66,59,49,63,74,42,42,64,60,48,48,53,52,50,52,50,50,50,50,49,55,47,45,44,48,69,60,45,34,64,68,30,33,76,81,56,26,56,54,44,36,44,22,46,47,9,22,47,17,18,34,61,57,47,6,52,50,45,25,19,24,36,32,65,81,57,77,76,43,50,71,68,37,42,70,47,17,44,58,72,30,47,61,57,50,52,48,45,56,58,42,47,58,53,35,36,77,70,69,38,49,66,55,46,26,50,55,29,35,48,49,18,52,52,19,50,51,50,11,45,49,47,47,70,65,40,67,82,74,54,46,74,63,57,58,45,50,54,53,64,72,93

Secondary structure (DSSP, 8-state):
------HHHHHHHHHHHHHHHHHHHHHHHH-HHHHHTT--HHHHHHHHHHHHSTTTT--S---TTHHHHHHHHHHHHHHHHHHH----GGG--HHHHHHHHHHHHHHHHHHHHHHHHIIIIIHHHH---TTHHHHHHHHTTTHHHHHHHHHHHHHHTT-THHHHHHHHHHHHHHHHHHHHHHHHHHHHHHTT--S----GGGS-HHHHH-BPPSSS-PPEEEE--B-TTT--HHHHHHHHHHHHHHHHHHHHHHHHHH-S-SS-TTS---PPPHHHHHHHHHHHHHHHHHHTT-GGG--HHHHHHHHHHHHHHHHHHHHHT--HHHHHHTHHHHHHHHHHHHHHHHHIIIIIHHHH--TTHHHHHHHHHHHHHT-HHHHHHHHHHH-TT-TT-HHHHHHHHTTTHHHHHHHHHHHHHHHHHTT-HHHHHHHHHHHHHHHHHHHHHHHHT-GGG--HHHHHHHHHT-/------HHHHHHHHHHHHHHHHHHHHHHHH-HHHHHTT--HHHHHHHHHHHHSTTTT--S---TTHHHHHHHHHHHHHHHHHHH----GGG--HHHHHHHHHHHHHHHHHHHHHHHHIIIIIHHHH---TTHHHHHHHHTTTHHHHHHHHHHHHHHTT-THHHHHHHHHHHHHHHHHHHHHHHHHHHHHHTT--S----GGGS-HHHHH-BPPSSS-PPEEEE--B-TTT--HHHHHHHHHHHHHHHHHHHHHHHHHH-S-SS-TTS---PPPHHHHHHHHHHHHHHHHHHTT-GGG--HHHHHHHHHHHHHHHHHHHHHT--HHHHHHTHHHHHHHHHHHHHHHHHIIIIIHHHH--TTHHHHHHHHHHHHHT-HHHHHHHHHHH-TT-TT-HHHHHHHHTTTHHHHHHHHHHHHHHHHHTT-HHHHHHHHHHHHHHHHHHHHHHHHT-GGG--HHHHHHHHH--

Nearest PDB structures (foldseek):
  5a1s-assembly1_C  TM=4.461E-01  e=1.027E-02  Salmonella enterica
  5xat-assembly2_C  TM=4.385E-01  e=1.942E-02  Klebsiella pneumoniae
  8c02-assembly1_A  TM=2.100E-01  e=1.127E+00  Homo sapiens
  5a1s-assembly2_B  TM=5.235E-01  e=5.850E-03  Salmonella enterica
  5a1s-assembly1_C  TM=4.391E-01  e=1.708E-02  Salmonella enterica

Radius of gyration: 31.48 Å; Cα contacts (8 Å, |Δi|>4): 1718; chains: 2; bounding box: 77×88×76 Å

pLDDT: mean 88.46, std 12.47, range [29.27, 98.44]

Sequence (932 aa):
MQEQFTAWSVLVDAGLIGALLAVGTLARAVITPLQTLMIPASVIAGILGLALGPNGLGWLPFSSQLGTYGSILIVIVLVCIALTDDFDVRKIGRPVGAFASYGVLIYASQVAIGALVTLVLLQPLFDAPDSFAALLFAGWAGGFGSAAAVGQAYAANGDATVTSLAYTSATVGMIVGVVGGIIQAKIGAQRGHAQEFAGLTSIPEELRTGVLNQVEERPVIGRHTFSAASVESLAFQVGVVAMIAAAAHGVVSWITAAWPSVVGEDGPQLIIPAFAIAFLLGLIARVLFQATKTAKFLDPGSLNSVSGTATDILIVCGIAAIAPTVVVDYWQPLLLLFVTGLALALFLGIVVAPRVMTDAWFEKQLFTWGWATGAVATGVAMLRIVDPKLKSGTMEQFGVAYIPVVPVEIAAVSFVPLLLIAGMAWAVVGIWGAIAITAIIAAVWLRRTDPGRRTPAQQAVRASSRMQEQFTAWSVLVDAGLIGA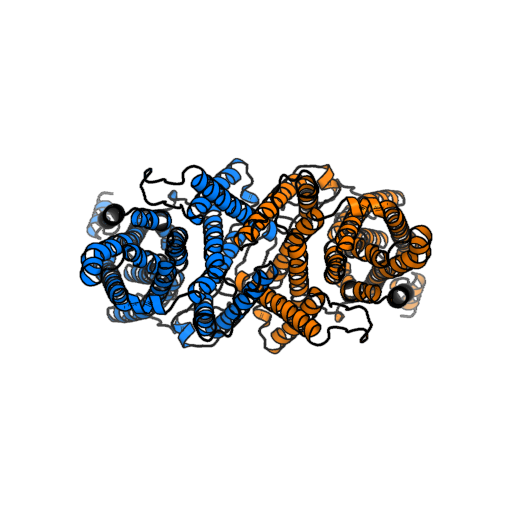LLAVGTLARAVITPLQTLMIPASVIAGILGLALGPNGLGWLPFSSQLGTYGSILIVIVLVCIALTDDFDVRKIGRPVGAFASYGVLIYASQVAIGALVTLVLLQPLFDAPDSFAALLFAGWAGGFGSAAAVGQAYAANGDATVTSLAYTSATVGMIVGVVGGIIQAKIGAQRGHAQEFAGLTSIPEELRTGVLNQVEERPVIGRHTFSAASVESLAFQVGVVAMIAAAAHGVVSWITAAWPSVVGEDGPQLIIPAFAIAFLLGLIARVLFQATKTAKFLDPGSLNSVSGTATDILIVCGIAAIAPTVVVDYWQPLLLLFVTGLALALFLGIVVAPRVMTDAWFEKQLFTWGWATGAVATGVAMLRIVDPKLKSGTMEQFGVAYIPVVPVEIAAVSFVPLLLIAGMAWAVVGIWGAIAITAIIAAVWLRRTDPGRRTPAQQAVRASSR

Organism: Micrococcus luteus (strain ATCC 4698 / DSM 20030 / JCM 1464 / CCM 169 / CCUG 5858 / IAM 1056 / NBRC 3333 / NCIMB 9278 / NCTC 2665 / VKM Ac-2230) (NCBI:txid465515)

InterPro domains:
  IPR004445 Sodium/glutamate symport carrier protein GltS [PTHR36178] (16-407)

Foldseek 3Di:
DQPDDDPVLVVLQVVLLVVLLVVLLVCLQPPQVCLLLLPHSLLSSQQVLQCCPPLHVNPRDHHPCLLVLLLLLLLLLLLLCLQQDDLPLVVADLQLQLLLLLLLQLLLCQLQVQLVCCVPPVCVPPVDASLSSQQRSQQFLVALSLLSLLLQQVVVLPDNQSLQSNLVQNVVLSSCLSVVLLVLLVVCVVVPLFPDFPHLVLQDSCSSSVDDDPVDDDDDLWDALDDVVVPGLLCVQVVVSVVLLVVLVVVLVVCCVVCVCPPDPPARRRRQRSSLSSNVSSNVVSVVCVVVVNSSSDISSNSVNSSVVSSSSSSSSSSSPRNVVSCVSCVVVSVVSVVSSSVSLCCCLPPVQVQLRPQSSNLSSSLSSNSRSHHNSSSVSSSCSRVSPCPSCNVVSCVSSCSVNVVVSSCSSRPVSSCSVRVNSVVSSVPSVVSSVVSSVSSNVSVVPPCVPPDPVNVVVVVVVD/DQPDDDPVLVVLQVVLLVVLLVVLLVCLQPPQVCLLLLPHSLQSSQQVLQCCPPLHVNPRDHHPCLLVLLLLLLLLLLLLCLQQDDLDLVPADLQLQLLLLLLLQLLLCQLQVQLVCCVPPVCVPPVDASLSSQQRSQQFLVALSLLSLLLQQVVVLPDNQSLQSNLVQNVVLSSCLSVVLLVLLVVCVVVPLFPDFPHLVLQDSCSSSVDDDPVDDDDDLWDALDDVVVPGLLCVQVVVSVVLLVVLVVVLVVCCVVCVCPPDPPARRRRQRSSLSSNVSSNVVNVVCVVVVNSSSDISSNSVNSSVVSSSSSSSSSSSPRNVVSCVSCVVVSVVSVVVSSVSLCCCLPPVQVQLRPQSSNLSSSLSSNSRSHHNSSSVSSSCSRVSPCPSCNVVSCVSSCSVNVVVSSCSSRPVSSCSVRVNSVVSSVPSVVSSVVSSVSSNVSRVPVCVPPDPVNVVVVVVVD